Protein AF-0000000083000107 (afdb_homodimer)

Radius of gyration: 35.75 Å; Cα contacts (8 Å, |Δi|>4): 1645; chains: 2; bounding box: 88×103×72 Å

Organism: Strigops habroptila (NCBI:txid2489341)

InterPro domains:
  IPR008909 DALR anticodon binding [PF05746] (369-508)
  IPR008909 DALR anticodon binding [SM00836] (369-509)
  IPR009080 Aminoacyl-tRNA synthetase, class Ia, anticodon-binding [SSF47323] (365-508)
  IPR037380 DALR anticodon-binding domain-containing protein 3 [PTHR16043] (343-509)
  IPR060165 DALR, N-terminal domain [PF26758] (6-100)

Solvent-accessible surface area (backbone atoms only — not comparable to full-atom values): 55710 Å² total; per-residue (Å²): 128,86,59,60,50,32,58,70,47,28,50,53,51,48,29,56,34,64,70,39,89,79,51,55,73,42,74,58,79,48,72,75,49,52,76,77,25,46,34,34,32,39,32,75,47,31,43,74,74,26,77,94,32,53,78,53,68,68,35,50,51,39,46,39,60,44,74,58,83,16,33,62,48,37,65,39,65,46,84,49,92,68,18,43,34,30,31,57,34,57,44,57,50,47,44,54,38,61,63,52,61,71,77,65,70,71,77,60,87,60,46,51,46,39,35,39,43,31,34,70,55,69,79,53,75,82,41,55,63,38,48,50,29,48,53,46,47,51,32,48,46,41,33,31,42,69,72,52,28,43,69,45,70,35,66,54,38,68,80,78,79,59,54,57,54,33,54,74,61,58,50,90,66,56,67,37,66,97,69,72,77,50,58,65,48,32,51,51,48,53,55,38,47,74,68,35,84,52,36,50,68,71,62,83,53,99,75,60,78,77,69,60,91,69,47,72,35,41,33,47,48,38,64,51,40,61,72,68,63,64,56,71,66,68,85,81,51,43,75,44,79,38,30,69,67,57,41,44,53,44,34,52,52,50,50,53,53,49,52,45,44,68,74,36,77,86,39,55,47,38,87,70,42,72,69,70,74,64,45,34,33,35,27,27,34,60,87,46,42,65,61,49,49,51,51,50,51,52,36,45,73,61,47,78,74,80,52,64,35,31,38,55,22,36,54,63,43,67,71,46,62,83,57,89,58,46,38,60,48,38,57,14,56,47,60,53,68,46,54,62,35,44,40,57,47,58,55,69,43,71,41,32,69,60,46,88,52,35,54,58,63,47,44,30,47,51,34,30,35,48,28,51,52,41,50,52,53,45,51,54,51,48,51,52,52,33,31,75,72,63,58,39,77,75,81,72,62,60,90,75,52,52,40,71,58,70,72,51,67,58,58,49,47,48,41,66,68,40,62,44,41,43,67,56,52,49,51,53,32,43,30,58,57,76,44,90,67,45,35,51,35,62,59,43,59,16,51,58,44,51,47,46,45,52,50,36,51,54,47,50,44,36,56,54,54,47,78,61,86,66,75,80,43,76,88,50,45,54,45,33,48,35,50,49,50,55,48,49,50,50,49,47,50,51,51,54,58,30,53,40,59,55,46,73,52,64,89,74,98,129,86,59,59,51,33,58,69,50,29,52,52,51,48,29,56,35,64,70,41,90,79,51,54,73,43,75,55,79,49,72,75,50,52,75,77,24,45,33,35,31,40,31,74,49,31,44,74,76,25,76,94,32,53,78,53,70,67,35,51,50,38,46,39,61,45,74,60,84,17,34,60,48,38,63,39,64,47,84,48,92,70,19,42,34,30,30,59,35,57,44,57,50,49,45,55,38,61,62,53,61,69,77,65,70,70,78,61,86,60,47,51,47,40,36,37,42,31,33,69,56,71,78,51,76,83,42,53,62,39,48,49,28,46,52,45,47,51,32,49,44,39,34,29,42,70,72,53,29,43,69,46,71,36,66,54,38,71,83,73,80,59,52,60,55,31,54,74,60,58,50,90,66,58,66,37,65,96,69,68,77,49,59,63,48,33,52,51,48,52,57,38,47,74,69,34,82,52,37,48,66,71,63,80,54,99,78,61,78,78,67,60,90,67,46,72,36,41,34,46,48,39,65,50,39,60,73,69,62,64,56,70,66,71,86,81,52,45,75,44,79,40,31,67,66,57,41,45,54,44,35,52,53,50,51,53,53,50,54,44,44,68,74,33,78,84,38,54,42,39,86,72,44,66,76,67,75,63,47,35,34,36,28,27,34,60,87,46,43,64,61,49,50,52,51,50,50,53,37,45,71,61,47,78,74,79,52,63,36,30,38,55,23,35,57,63,43,68,72,46,60,84,54,90,57,46,38,61,48,39,57,15,54,47,60,52,67,47,56,64,33,42,39,59,48,59,56,69,44,72,42,34,68,60,46,86,53,34,54,59,62,48,45,30,46,51,35,31,36,48,28,52,53,41,51,52,52,44,52,52,51,48,49,50,52,33,31,73,72,62,58,40,77,75,80,72,60,58,88,76,53,52,40,71,58,70,71,51,66,56,57,49,46,49,42,68,66,41,61,44,42,42,66,56,52,50,51,54,31,43,34,59,57,78,45,90,66,46,36,51,35,64,60,43,59,17,50,57,45,51,48,46,46,52,50,35,50,55,46,52,46,37,57,52,55,47,77,62,85,66,75,79,44,78,87,49,45,54,46,32,48,35,50,48,50,55,48,50,51,51,51,48,50,52,52,55,58,29,52,38,59,54,46,74,51,64,89,73,98

pLDDT: mean 81.52, std 16.28, range [36.19, 97.94]

Foldseek 3Di:
DQAAAFPVVQQVLLCVLLVDNQFDKDADQDLVCLVPAGIFGFQVSLVVVDPSSDRDPSSQVSNQCGDDRNHFHWPHWDQDNRHIGTHTPLLVNLLRCLQPQPPPLPPPVFQAAEAEEEQCCQVDDFAQQSVLLQLQSQLLCLLSVVNRHHYHYDDAHADDDCVVLCVLQVRDGHHDPNPPPLVVVLVLLLVLLVVFPQWDAPPPDPDDPPDPPQFGTKGFLQVVCVVVVAFAADNPRTIDGDGSVLSSRLSRVVVSLVVSCVSGPPGQQDVLGNDPQREHEYRYEPVCRNVVSNSVSSNCRRDPGHQYAYAYAYGEAAPDCPDSCGSNLSVVQAAASCLSLLDWRHDYHYAHRVPNPGVVVRRVLVVLLLVLLVVLVVVVVVVVVCCVVVQAPDQDNSVPARLVLVDDSLLSSLCSVASRCLVVLSSQQNHWDDDPTGRYTTGPSSSLSVSSSVSSVSVVVVPVVDDLDDGSDPVCRRNNSSVNSSSVSVSVSSQSSVVSSVHHRPVVD/DQAAAFPVVQQVLLCVLLVDNQFDKDADQDLVCLVPAGIFGFQVSLVVVDPSSDRDPSSQVSNQCGDDRNHFHWPHWDQDNRHIGTHTPLLVNLLRCLQPQPPPLPPPVFQAAEAEEEQCCQVDDFAQQSVLLQLQSQLLCLLSVVNRHHYHYDDAHEPDDCVVLCVLQVRDGHHDPNPPPLVVVLVLLLVLLVVFPQWDAPPPDPPRPDPDPQFGTKGFLQVVCVVVVAFAADNPRGIDGDGSVLSSRLSRVVVSLVVSCVSGVPGQQDVLGHPRQHEHEYRYEPVCRNVVSNSVSSNCRRDPGHQYAYAYAYGEAAPDCPDSCGSNNSVVQAAASCLSLQDWRHDYHYAHRVPNPGVVVRRVLVVLLLVLLVVLVVVVVVVVVCCVVVQAPDQDNSVPARLVLVDDSLLSSLCSVASRCLVVLSSQQNHWDDDPTHRYTTGPSSSLSVSSSVSSVSVVVVPVVDDLDDGSDPVCRRNSSSVNSSSVSVSVSSQSSVVSSVHHRPVVD

Secondary structure (DSSP, 8-state):
------HHHHHHHHHHHHT-TT---EE--SHHHHTT-SEEEEHHHHHHHSGGGPPPHHHHHHHHT---TTPPPEEEEEEETTEEEEEE-HHHHHHHHHHS-S-------S---EEEEE-GGGGS---GGGHHHHHHHHHHHHHHHHTT-EEEEESPBPSTHHHHHHHHTT----B--TT---HHHHHHHHHHHHH-TTEE-----TTS----TTEEEEEEHHHHHHHHT--SS-TT--EEEEEHHHHHHHHHHHHHHHHHHHT-TT----TT--S-S--EEEEEETTTHHHHHHHHHHHHHHS----EEEEEEPPEEES--SS---HHHHHHHS--HHHHHSS-SSS-EEE-SSSS-S-HHHHHHHHHHHHHHHHHHHHHHHHHHHHHTTSSPPPPPGGG--GGG---HHHHHHIIIIITTHHHHHHHHT--PPPSSSSB----THHHHHHHHHHHHHHHHHHHH--SS----HHHHHHHHHHHHHHHHHHHHHHHHHHTTT---GGG-/------HHHHHHHHHHHHT-TT---EE--SHHHHTT-SEEEEHHHHHHHSGGGPPPHHHHHHHHT---TTPPPEEEEEEETTEEEEEE-HHHHHHHHHHS-S-------S---EEEEE-GGGGS---GGGHHHHHHHHHHHHHHHHTT-EEEEESPBPSSSHHHHHHHTT----B--TT---HHHHHHHHHHHHH-TTEE-----TTS----TTEEEEEEHHHHHHHHT--SS-TT--EEEEEHHHHHHHHHHHHHHHHHHHH-TT----TTS-S-S--EEEEEETTTHHHHHHHHHHHHHHS----EEEEEEPPEEES--SS---HHHHHHHS--HHHHHSS-SSS-EEE-SSSS-S-HHHHHHHHHHHHHHHHHHHHHHHHHHHHHTTSSPPPPPGGG--GGG---HHHHHHIIIIITTHHHHHHHHT--PPPSSSSB----THHHHHHHHHHHHHHHHHHHH--SS----HHHHHHHHHHHHHHHHHHHHHHHHHHTTT---GGG-

Sequence (1018 aa):
MADRPGVAATLRALREALGRPAALWVKESSARNLRHRDFLAPRAALRAAFPDGQVPADAVARVTSLCGAGVLAVRGAQQVPAGLEVRLQRPDAFRRLLLSPSPAPAPTPVPVPAVVLHCPALRGPAAPRHLRPLLLADHLAQLLRAQGVGVRLVPALAEDGRRDVLRQLRVDWPAGPAGTDLADAVSALKRALGRAPCAAGCGQGPGAAALPADVICKVRLKGFAEQQGLVGYDPNLDVLLVTEGKLRSVAELQQAALQCTVSNPAVRPAPCFPHVVLPIVHVVSCEEEFQQQQLDLLWRILDPGPHTKYLVCGPVKVTNPSSPIGADQYLHCGSSAAAWTGTHPCPQITLDLQDSSISTKGTKSGAFVMYNCARLATLFDTFQRAVERGTYPPLPPPSELNFSCLREEGEWLLLFNYLLPFPEVLQQAAQLPAPTKGIRITANTEAVCKFLIQLSMDFSSYYNRVHVLGEPFPHLFEQMFARLQLLAAVRDVFHSALATLHLPPLSQIMADRPGVAATLRALREALGRPAALWVKESSARNLRHRDFLAPRAALRAAFPDGQVPADAVARVTSLCGAGVLAVRGAQQVPAGLEVRLQRPDAFRRLLLSPSPAPAPTPVPVPAVVLHCPALRGPAAPRHLRPLLLADHLAQLLRAQGVGVRLVPALAEDGRRDVLRQLRVDWPAGPAGTDLADAVSALKRALGRAPCAAGCGQGPGAAALPADVICKVRLKGFAEQQGLVGYDPNLDVLLVTEGKLRSVAELQQAALQCTVSNPAVRPAPCFPHVVLPIVHVVSCEEEFQQQQLDLLWRILDPGPHTKYLVCGPVKVTNPSSPIGADQYLHCGSSAAAWTGTHPCPQITLDLQDSSISTKGTKSGAFVMYNCARLATLFDTFQRAVERGTYPPLPPPSELNFSCLREEGEWLLLFNYLLPFPEVLQQAAQLPAPTKGIRITANTEAVCKFLIQLSMDFSSYYNRVHVLGEPFPHLFEQMFARLQLLAAVRDVFHSALATLHLPPLSQI

Nearest PDB structures (foldseek):
  5b63-assembly1_C  TM=5.355E-01  e=4.863E-10  Escherichia coli K-12
  5b63-assembly1_A  TM=5.551E-01  e=2.932E-09  Escherichia coli K-12
  8qhp-assembly1_B  TM=6.053E-01  e=8.809E-06  Pyrococcus furiosus DSM 3638
  1qqt-assembly1_A  TM=5.828E-01  e=4.758E-06  Escherichia coli
  7yp8-assembly1_A  TM=3.824E-01  e=2.976E+00  Neisseria gonorrhoeae NCCP11945

Structure (mmCIF, N/CA/C/O backbone):
data_AF-0000000083000107-model_v1
#
loop_
_entity.id
_entity.type
_entity.pdbx_description
1 polymer 'DALR anticodon binding domain containing 3'
#
loop_
_atom_site.group_PDB
_atom_site.id
_atom_site.type_symbol
_atom_site.label_atom_id
_atom_site.label_alt_id
_atom_site.label_comp_id
_atom_site.label_asym_id
_atom_site.label_entity_id
_atom_site.label_seq_id
_atom_site.pdbx_PDB_ins_code
_atom_site.Cartn_x
_atom_site.Cartn_y
_atom_site.Cartn_z
_atom_site.occupancy
_atom_site.B_iso_or_equiv
_atom_site.auth_seq_id
_atom_site.auth_comp_id
_atom_site.auth_asym_id
_atom_site.auth_atom_id
_atom_site.pdbx_PDB_model_num
ATOM 1 N N . MET A 1 1 ? -23.266 -33.812 4.18 1 36.53 1 MET A N 1
ATOM 2 C CA . MET A 1 1 ? -22.203 -32.812 4.051 1 36.53 1 MET A CA 1
ATOM 3 C C . MET A 1 1 ? -22.656 -31.641 3.215 1 36.53 1 MET A C 1
ATOM 5 O O . MET A 1 1 ? -23.062 -31.797 2.062 1 36.53 1 MET A O 1
ATOM 9 N N . ALA A 1 2 ? -23.328 -30.703 3.682 1 52.84 2 ALA A N 1
ATOM 10 C CA . ALA A 1 2 ? -24.062 -29.672 2.955 1 52.84 2 ALA A CA 1
ATOM 11 C C . ALA A 1 2 ? -23.172 -29.016 1.909 1 52.84 2 ALA A C 1
ATOM 13 O O . ALA A 1 2 ? -22.016 -28.656 2.195 1 52.84 2 ALA A O 1
ATOM 14 N N . ASP A 1 3 ? -23.422 -29.078 0.592 1 74.31 3 ASP A N 1
ATOM 15 C CA . ASP A 1 3 ? -22.672 -28.719 -0.606 1 74.31 3 ASP A CA 1
ATOM 16 C C . ASP A 1 3 ? -22.406 -27.219 -0.657 1 74.31 3 ASP A C 1
ATOM 18 O O . ASP A 1 3 ? -23.312 -26.406 -0.464 1 74.31 3 ASP A O 1
ATOM 22 N N . ARG A 1 4 ? -21.156 -26.75 -0.533 1 86.94 4 ARG A N 1
ATOM 23 C CA . ARG A 1 4 ? -20.75 -25.359 -0.672 1 86.94 4 ARG A CA 1
ATOM 24 C C . ARG A 1 4 ? -21.391 -24.719 -1.903 1 86.94 4 ARG A C 1
ATOM 26 O O . ARG A 1 4 ? -21.344 -25.297 -2.996 1 86.94 4 ARG A O 1
ATOM 33 N N . PRO A 1 5 ? -22.125 -23.734 -1.646 1 92.06 5 PRO A N 1
ATOM 34 C CA . PRO A 1 5 ? -22.703 -23.078 -2.826 1 92.06 5 PRO A CA 1
ATOM 35 C C . PRO A 1 5 ? -21.625 -22.562 -3.793 1 92.06 5 PRO A C 1
ATOM 37 O O . PRO A 1 5 ? -20.5 -22.281 -3.377 1 92.06 5 PRO A O 1
ATOM 40 N N . GLY A 1 6 ? -22.016 -22.516 -5.102 1 91.06 6 GLY A N 1
ATOM 41 C CA . GLY A 1 6 ? -21.062 -22.109 -6.117 1 91.06 6 GLY A CA 1
ATOM 42 C C . GLY A 1 6 ? -21.688 -21.312 -7.242 1 91.06 6 GLY A C 1
ATOM 43 O O . GLY A 1 6 ? -22.891 -21.469 -7.523 1 91.06 6 GLY A O 1
ATOM 44 N N . VAL A 1 7 ? -20.922 -20.453 -7.836 1 91.94 7 VAL A N 1
ATOM 45 C CA . VAL A 1 7 ? -21.406 -19.625 -8.93 1 91.94 7 VAL A CA 1
ATOM 46 C C . VAL A 1 7 ? -21.656 -20.484 -10.164 1 91.94 7 VAL A C 1
ATOM 48 O O . VAL A 1 7 ? -22.688 -20.359 -10.828 1 91.94 7 VAL A O 1
ATOM 51 N N . ALA A 1 8 ? -20.703 -21.359 -10.477 1 88.56 8 ALA A N 1
ATOM 52 C CA . ALA A 1 8 ? -20.828 -22.203 -11.664 1 88.56 8 ALA A CA 1
ATOM 53 C C . ALA A 1 8 ? -22.062 -23.078 -11.602 1 88.56 8 ALA A C 1
ATOM 55 O O . ALA A 1 8 ? -22.797 -23.203 -12.586 1 88.56 8 ALA A O 1
ATOM 56 N N . ALA A 1 9 ? -22.297 -23.703 -10.453 1 90.25 9 ALA A N 1
ATOM 57 C CA . ALA A 1 9 ? -23.469 -24.547 -10.266 1 90.25 9 ALA A CA 1
ATOM 58 C C . ALA A 1 9 ? -24.75 -23.734 -10.43 1 90.25 9 ALA A C 1
ATOM 60 O O . ALA A 1 9 ? -25.719 -24.219 -11.031 1 90.25 9 ALA A O 1
ATOM 61 N N . THR A 1 10 ? -24.75 -22.531 -9.914 1 94.12 10 THR A N 1
ATOM 62 C CA . THR A 1 10 ? -25.922 -21.672 -10 1 94.12 10 THR A CA 1
ATOM 63 C C . THR A 1 10 ? -26.172 -21.234 -11.445 1 94.12 10 THR A C 1
ATOM 65 O O . THR A 1 10 ? -27.312 -21.25 -11.914 1 94.12 10 THR A O 1
ATOM 68 N N . LEU A 1 11 ? -25.156 -20.875 -12.133 1 92.5 11 LEU A N 1
ATOM 69 C CA . LEU A 1 11 ? -25.297 -20.469 -13.523 1 92.5 11 LEU A CA 1
ATOM 70 C C . LEU A 1 11 ? -25.797 -21.625 -14.391 1 92.5 11 LEU A C 1
ATOM 72 O O . LEU A 1 11 ? -26.641 -21.422 -15.273 1 92.5 11 LEU A O 1
ATOM 76 N N . ARG A 1 12 ? -25.281 -22.781 -14.188 1 90.19 12 ARG A N 1
ATOM 77 C CA . ARG A 1 12 ? -25.766 -23.953 -14.914 1 90.19 12 ARG A CA 1
ATOM 78 C C . ARG A 1 12 ? -27.25 -24.188 -14.664 1 90.19 12 ARG A C 1
ATOM 80 O O . ARG A 1 12 ? -28 -24.453 -15.594 1 90.19 12 ARG A O 1
ATOM 87 N N . ALA A 1 13 ? -27.609 -24.094 -13.391 1 92.81 13 ALA A N 1
ATOM 88 C CA . ALA A 1 13 ? -29.016 -24.266 -13.031 1 92.81 13 ALA A CA 1
ATOM 89 C C . ALA A 1 13 ? -29.891 -23.203 -13.695 1 92.81 13 ALA A C 1
ATOM 91 O O . ALA A 1 13 ? -31 -23.5 -14.148 1 92.81 13 ALA A O 1
ATOM 92 N N . LEU A 1 14 ? -29.391 -21.969 -13.727 1 93.44 14 LEU A N 1
ATOM 93 C CA . LEU A 1 14 ? -30.125 -20.875 -14.367 1 93.44 14 LEU A CA 1
ATOM 94 C C . LEU A 1 14 ? -30.312 -21.141 -15.852 1 93.44 14 LEU A C 1
ATOM 96 O O . LEU A 1 14 ? -31.391 -20.922 -16.406 1 93.44 14 LEU A O 1
ATOM 100 N N . ARG A 1 15 ? -29.297 -21.578 -16.484 1 91.12 15 ARG A N 1
ATOM 101 C CA . ARG A 1 15 ? -29.359 -21.906 -17.906 1 91.12 15 ARG A CA 1
ATOM 102 C C . ARG A 1 15 ? -30.359 -23.016 -18.172 1 91.12 15 ARG A C 1
ATOM 104 O O . ARG A 1 15 ? -31.156 -22.938 -19.109 1 91.12 15 ARG A O 1
ATOM 111 N N . GLU A 1 16 ? -30.297 -24 -17.359 1 89.94 16 GLU A N 1
ATOM 112 C CA . GLU A 1 16 ? -31.219 -25.125 -17.516 1 89.94 16 GLU A CA 1
ATOM 113 C C . GLU A 1 16 ? -32.656 -24.688 -17.297 1 89.94 16 GLU A C 1
ATOM 115 O O . GLU A 1 16 ? -33.562 -25.188 -17.969 1 89.94 16 GLU A O 1
ATOM 120 N N . ALA A 1 17 ? -32.844 -23.875 -16.344 1 92.25 17 ALA A N 1
ATOM 121 C CA . ALA A 1 17 ? -34.219 -23.406 -16.031 1 92.25 17 ALA A CA 1
ATOM 122 C C . ALA A 1 17 ? -34.812 -22.641 -17.203 1 92.25 17 ALA A C 1
ATOM 124 O O . ALA A 1 17 ? -36.031 -22.672 -17.406 1 92.25 17 ALA A O 1
ATOM 125 N N . LEU A 1 18 ? -34.031 -21.938 -17.922 1 89.25 18 LEU A N 1
ATOM 126 C CA . LEU A 1 18 ? -34.531 -21.188 -19.062 1 89.25 18 LEU A CA 1
ATOM 127 C C . LEU A 1 18 ? -34.75 -22.109 -20.266 1 89.25 18 LEU A C 1
ATOM 129 O O . LEU A 1 18 ? -35.406 -21.734 -21.234 1 89.25 18 LEU A O 1
ATOM 133 N N . GLY A 1 19 ? -34.344 -23.438 -20.188 1 78.12 19 GLY A N 1
ATOM 134 C CA . GLY A 1 19 ? -34.625 -24.453 -21.172 1 78.12 19 GLY A CA 1
ATOM 135 C C . GLY A 1 19 ? -33.812 -24.297 -22.453 1 78.12 19 GLY A C 1
ATOM 136 O O . GLY A 1 19 ? -34.062 -24.984 -23.438 1 78.12 19 GLY A O 1
ATOM 137 N N . ARG A 1 20 ? -33.094 -23.281 -22.625 1 67.56 20 ARG A N 1
ATOM 138 C CA . ARG A 1 20 ? -32.375 -23.141 -23.891 1 67.56 20 ARG A CA 1
ATOM 139 C C . ARG A 1 20 ? -30.891 -23.062 -23.672 1 67.56 20 ARG A C 1
ATOM 141 O O . ARG A 1 20 ? -30.438 -22.547 -22.656 1 67.56 20 ARG A O 1
ATOM 148 N N . PRO A 1 21 ? -30.203 -23.828 -24.562 1 59.94 21 PRO A N 1
ATOM 149 C CA . PRO A 1 21 ? -28.75 -23.906 -24.391 1 59.94 21 PRO A CA 1
ATOM 150 C C . PRO A 1 21 ? -28.062 -22.547 -24.484 1 59.94 21 PRO A C 1
ATOM 152 O O . PRO A 1 21 ? -27.016 -22.344 -23.875 1 59.94 21 PRO A O 1
ATOM 155 N N . ALA A 1 22 ? -28.562 -21.594 -25.328 1 58.34 22 ALA A N 1
ATOM 156 C CA . ALA A 1 22 ? -27.766 -20.453 -25.734 1 58.34 22 ALA A CA 1
ATOM 157 C C . ALA A 1 22 ? -27.781 -19.359 -24.672 1 58.34 22 ALA A C 1
ATOM 159 O O . ALA A 1 22 ? -27.047 -18.375 -24.781 1 58.34 22 ALA A O 1
ATOM 160 N N . ALA A 1 23 ? -28.562 -19.516 -23.656 1 61.94 23 ALA A N 1
ATOM 161 C CA . ALA A 1 23 ? -28.734 -18.312 -22.844 1 61.94 23 ALA A CA 1
ATOM 162 C C . ALA A 1 23 ? -27.516 -18.062 -21.969 1 61.94 23 ALA A C 1
ATOM 164 O O . ALA A 1 23 ? -27.031 -18.984 -21.297 1 61.94 23 ALA A O 1
ATOM 165 N N . LEU A 1 24 ? -27.016 -16.828 -22.297 1 81.19 24 LEU A N 1
ATOM 166 C CA . LEU A 1 24 ? -25.797 -16.484 -21.578 1 81.19 24 LEU A CA 1
ATOM 167 C C . LEU A 1 24 ? -26.125 -15.641 -20.344 1 81.19 24 LEU A C 1
ATOM 169 O O . LEU A 1 24 ? -26.953 -14.742 -20.406 1 81.19 24 LEU A O 1
ATOM 173 N N . TRP A 1 25 ? -26.016 -16.141 -19.156 1 92.19 25 TRP A N 1
ATOM 174 C CA . TRP A 1 25 ? -26.125 -15.398 -17.906 1 92.19 25 TRP A CA 1
ATOM 175 C C . TRP A 1 25 ? -24.828 -14.641 -17.609 1 92.19 25 TRP A C 1
ATOM 177 O O . TRP A 1 25 ? -23.734 -15.148 -17.875 1 92.19 25 TRP A O 1
ATOM 187 N N . VAL A 1 26 ? -25.062 -13.461 -17.156 1 93.12 26 VAL A N 1
ATOM 188 C CA . VAL A 1 26 ? -23.922 -12.656 -16.719 1 93.12 26 VAL A CA 1
ATOM 189 C C . VAL A 1 26 ? -23.984 -12.469 -15.203 1 93.12 26 VAL A C 1
ATOM 191 O O . VAL A 1 26 ? -25.016 -12.062 -14.656 1 93.12 26 VAL A O 1
ATOM 194 N N . LYS A 1 27 ? -22.953 -12.812 -14.508 1 95.31 27 LYS A N 1
ATOM 195 C CA . LYS A 1 27 ? -22.812 -12.508 -13.086 1 95.31 27 LYS A CA 1
ATOM 196 C C . LYS A 1 27 ? -22.406 -11.055 -12.875 1 95.31 27 LYS A C 1
ATOM 198 O O . LYS A 1 27 ? -21.422 -10.594 -13.438 1 95.31 27 LYS A O 1
ATOM 203 N N . GLU A 1 28 ? -23.109 -10.352 -12.055 1 94.25 28 GLU A N 1
ATOM 204 C CA . GLU A 1 28 ? -22.766 -8.969 -11.766 1 94.25 28 GLU A CA 1
ATOM 205 C C . GLU A 1 28 ? -21.531 -8.891 -10.867 1 94.25 28 GLU A C 1
ATOM 207 O O . GLU A 1 28 ? -21.328 -9.742 -9.992 1 94.25 28 GLU A O 1
ATOM 212 N N . SER A 1 29 ? -20.734 -7.863 -11.148 1 92.06 29 SER A N 1
ATOM 213 C CA . SER A 1 29 ? -19.516 -7.723 -10.344 1 92.06 29 SER A CA 1
ATOM 214 C C . SER A 1 29 ? -19.406 -6.316 -9.758 1 92.06 29 SER A C 1
ATOM 216 O O . SER A 1 29 ? -18.719 -6.109 -8.758 1 92.06 29 SER A O 1
ATOM 218 N N . SER A 1 30 ? -20.109 -5.41 -10.352 1 89.12 30 SER A N 1
ATOM 219 C CA . SER A 1 30 ? -20 -4.027 -9.898 1 89.12 30 SER A CA 1
ATOM 220 C C . SER A 1 30 ? -20.938 -3.756 -8.727 1 89.12 30 SER A C 1
ATOM 222 O O . SER A 1 30 ? -22.062 -4.254 -8.688 1 89.12 30 SER A O 1
ATOM 224 N N . ALA A 1 31 ? -20.453 -2.973 -7.828 1 85.31 31 ALA A N 1
ATOM 225 C CA . ALA A 1 31 ? -21.25 -2.605 -6.66 1 85.31 31 ALA A CA 1
ATOM 226 C C . ALA A 1 31 ? -22.562 -1.949 -7.078 1 85.31 31 ALA A C 1
ATOM 228 O O . ALA A 1 31 ? -23.609 -2.189 -6.465 1 85.31 31 ALA A O 1
ATOM 229 N N . ARG A 1 32 ? -22.547 -1.181 -8.102 1 84 32 ARG A N 1
ATOM 230 C CA . ARG A 1 32 ? -23.719 -0.475 -8.578 1 84 32 ARG A CA 1
ATOM 231 C C . ARG A 1 32 ? -24.797 -1.455 -9.031 1 84 32 ARG A C 1
ATOM 233 O O . ARG A 1 32 ? -25.969 -1.34 -8.633 1 84 32 ARG A O 1
ATOM 240 N N . ASN A 1 33 ? -24.391 -2.34 -9.781 1 89.81 33 ASN A N 1
ATOM 241 C CA . ASN A 1 33 ? -25.359 -3.305 -10.312 1 89.81 33 ASN A CA 1
ATOM 242 C C . ASN A 1 33 ? -25.844 -4.262 -9.227 1 89.81 33 ASN A C 1
ATOM 244 O O . ASN A 1 33 ? -27 -4.68 -9.242 1 89.81 33 ASN A O 1
ATOM 248 N N . LEU A 1 34 ? -25.016 -4.59 -8.281 1 93 34 LEU A N 1
ATOM 249 C CA . LEU A 1 34 ? -25.344 -5.543 -7.227 1 93 34 LEU A CA 1
ATOM 250 C C . LEU A 1 34 ? -26.406 -4.973 -6.301 1 93 34 LEU A C 1
ATOM 252 O O . LEU A 1 34 ? -27.047 -5.715 -5.547 1 93 34 LEU A O 1
ATOM 256 N N . ARG A 1 35 ? -26.594 -3.691 -6.355 1 90.25 35 ARG A N 1
ATOM 257 C CA . ARG A 1 35 ? -27.672 -3.096 -5.57 1 90.25 35 ARG A CA 1
ATOM 258 C C . ARG A 1 35 ? -29.047 -3.525 -6.098 1 90.25 35 ARG A C 1
ATOM 260 O O . ARG A 1 35 ? -30.016 -3.543 -5.352 1 90.25 35 ARG A O 1
ATOM 267 N N . HIS A 1 36 ? -29.062 -3.973 -7.422 1 91 36 HIS A N 1
ATOM 268 C CA . HIS A 1 36 ? -30.344 -4.211 -8.055 1 91 36 HIS A CA 1
ATOM 269 C C . HIS A 1 36 ? -30.469 -5.66 -8.516 1 91 36 HIS A C 1
ATOM 271 O O . HIS A 1 36 ? -31.578 -6.188 -8.617 1 91 36 HIS A O 1
ATOM 277 N N . ARG A 1 37 ? -29.391 -6.207 -8.867 1 95.44 37 ARG A N 1
ATOM 278 C CA . ARG A 1 37 ? -29.438 -7.562 -9.406 1 95.44 37 ARG A CA 1
ATOM 279 C C . ARG A 1 37 ? -28.125 -8.297 -9.141 1 95.44 37 ARG A C 1
ATOM 281 O O . ARG A 1 37 ? -27.078 -7.676 -8.992 1 95.44 37 ARG A O 1
ATOM 288 N N . ASP A 1 38 ? -28.219 -9.625 -9.117 1 97.62 38 ASP A N 1
ATOM 289 C CA . ASP A 1 38 ? -27.031 -10.469 -8.938 1 97.62 38 ASP A CA 1
ATOM 290 C C . ASP A 1 38 ? -26.641 -11.148 -10.242 1 97.62 38 ASP A C 1
ATOM 292 O O . ASP A 1 38 ? -25.453 -11.367 -10.508 1 97.62 38 ASP A O 1
ATOM 296 N N . PHE A 1 39 ? -27.656 -11.539 -11.008 1 96.88 39 PHE A N 1
ATOM 297 C CA . PHE A 1 39 ? -27.453 -12.086 -12.344 1 96.88 39 PHE A CA 1
ATOM 298 C C . PHE A 1 39 ? -28.359 -11.391 -13.359 1 96.88 39 PHE A C 1
ATOM 300 O O . PHE A 1 39 ? -29.406 -10.844 -13 1 96.88 39 PHE A O 1
ATOM 307 N N . LEU A 1 40 ? -27.906 -11.422 -14.625 1 96 40 LEU A N 1
ATOM 308 C CA . LEU A 1 40 ? -28.703 -10.82 -15.695 1 96 40 LEU A CA 1
ATOM 309 C C . LEU A 1 40 ? -28.609 -11.656 -16.969 1 96 40 LEU A C 1
ATOM 311 O O . LEU A 1 40 ? -27.516 -12.062 -17.375 1 96 40 LEU A O 1
ATOM 315 N N . ALA A 1 41 ? -29.688 -11.961 -17.484 1 94.25 41 ALA A N 1
ATOM 316 C CA . ALA A 1 41 ? -29.75 -12.414 -18.859 1 94.25 41 ALA A CA 1
ATOM 317 C C . ALA A 1 41 ? -30.094 -11.266 -19.812 1 94.25 41 ALA A C 1
ATOM 319 O O . ALA A 1 41 ? -31.25 -10.828 -19.875 1 94.25 41 ALA A O 1
ATOM 320 N N . PRO A 1 42 ? -29.141 -10.859 -20.484 1 93.31 42 PRO A N 1
ATOM 321 C CA . PRO A 1 42 ? -29.344 -9.656 -21.297 1 93.31 42 PRO A CA 1
ATOM 322 C C . PRO A 1 42 ? -30.422 -9.836 -22.359 1 93.31 42 PRO A C 1
ATOM 324 O O . PRO A 1 42 ? -30.594 -10.938 -22.875 1 93.31 42 PRO A O 1
ATOM 327 N N . ARG A 1 43 ? -31 -8.766 -22.734 1 92.12 43 ARG A N 1
ATOM 328 C CA . ARG A 1 43 ? -32.094 -8.758 -23.703 1 92.12 43 ARG A CA 1
ATOM 329 C C . ARG A 1 43 ? -31.641 -9.32 -25.047 1 92.12 43 ARG A C 1
ATOM 331 O O . ARG A 1 43 ? -32.406 -10.047 -25.703 1 92.12 43 ARG A O 1
ATOM 338 N N . ALA A 1 44 ? -30.5 -8.938 -25.438 1 89.69 44 ALA A N 1
ATOM 339 C CA . ALA A 1 44 ? -29.969 -9.398 -26.703 1 89.69 44 ALA A CA 1
ATOM 340 C C . ALA A 1 44 ? -29.906 -10.922 -26.75 1 89.69 44 ALA A C 1
ATOM 342 O O . ALA A 1 44 ? -30.25 -11.539 -27.766 1 89.69 44 ALA A O 1
ATOM 343 N N . ALA A 1 45 ? -29.469 -11.477 -25.656 1 89.5 45 ALA A N 1
ATOM 344 C CA . ALA A 1 45 ? -29.375 -12.938 -25.578 1 89.5 45 ALA A CA 1
ATOM 345 C C . ALA A 1 45 ? -30.766 -13.562 -25.531 1 89.5 45 ALA A C 1
ATOM 347 O O . ALA A 1 45 ? -31 -14.625 -26.125 1 89.5 45 ALA A O 1
ATOM 348 N N . LEU A 1 46 ? -31.703 -12.984 -24.875 1 90.06 46 LEU A N 1
ATOM 349 C CA . LEU A 1 46 ? -33.062 -13.5 -24.734 1 90.06 46 LEU A CA 1
ATOM 350 C C . LEU A 1 46 ? -33.812 -13.438 -26.062 1 90.06 46 LEU A C 1
ATOM 352 O O . LEU A 1 46 ? -34.656 -14.297 -26.359 1 90.06 46 LEU A O 1
ATOM 356 N N . ARG A 1 47 ? -33.469 -12.43 -26.859 1 89.12 47 ARG A N 1
ATOM 357 C CA . ARG A 1 47 ? -34.125 -12.289 -28.172 1 89.12 47 ARG A CA 1
ATOM 358 C C . ARG A 1 47 ? -33.75 -13.438 -29.094 1 89.12 47 ARG A C 1
ATOM 360 O O . ARG A 1 47 ? -34.5 -13.812 -29.984 1 89.12 47 ARG A O 1
ATOM 367 N N . ALA A 1 48 ? -32.562 -13.852 -28.812 1 85.94 48 ALA A N 1
ATOM 368 C CA . ALA A 1 48 ? -32.094 -14.992 -29.609 1 85.94 48 ALA A CA 1
ATOM 369 C C . ALA A 1 48 ? -32.781 -16.281 -29.172 1 85.94 48 ALA A C 1
ATOM 371 O O . ALA A 1 48 ? -32.906 -17.219 -29.953 1 85.94 48 ALA A O 1
ATOM 372 N N . ALA A 1 49 ? -33.25 -16.328 -27.969 1 85.38 49 ALA A N 1
ATOM 373 C CA . ALA A 1 49 ? -33.781 -17.562 -27.406 1 85.38 49 ALA A CA 1
ATOM 374 C C . ALA A 1 49 ? -35.312 -17.547 -27.375 1 85.38 49 ALA A C 1
ATOM 376 O O . ALA A 1 49 ? -35.938 -18.609 -27.453 1 85.38 49 ALA A O 1
ATOM 377 N N . PHE A 1 50 ? -35.938 -16.359 -27.203 1 88.38 50 PHE A N 1
ATOM 378 C CA . PHE A 1 50 ? -37.375 -16.234 -27.031 1 88.38 50 PHE A CA 1
ATOM 379 C C . PHE A 1 50 ? -37.938 -15.188 -28 1 88.38 50 PHE A C 1
ATOM 381 O O . PHE A 1 50 ? -37.281 -14.211 -28.328 1 88.38 50 PHE A O 1
ATOM 388 N N . PRO A 1 51 ? -39.156 -15.453 -28.422 1 86.94 51 PRO A N 1
ATOM 389 C CA . PRO A 1 51 ? -39.781 -14.43 -29.266 1 86.94 51 PRO A CA 1
ATOM 390 C C . PRO A 1 51 ? -39.844 -13.07 -28.594 1 86.94 51 PRO A C 1
ATOM 392 O O . PRO A 1 51 ? -40.281 -12.969 -27.438 1 86.94 51 PRO A O 1
ATOM 395 N N . ASP A 1 52 ? -39.344 -12 -29.219 1 86.44 52 ASP A N 1
ATOM 396 C CA . ASP A 1 52 ? -39.344 -10.609 -28.781 1 86.44 52 ASP A CA 1
ATOM 397 C C . ASP A 1 52 ? -38.531 -10.438 -27.516 1 86.44 52 ASP A C 1
ATOM 399 O O . ASP A 1 52 ? -38.625 -9.414 -26.828 1 86.44 52 ASP A O 1
ATOM 403 N N . GLY A 1 53 ? -37.875 -11.539 -27.109 1 87.25 53 GLY A N 1
ATOM 404 C CA . GLY A 1 53 ? -37.031 -11.484 -25.938 1 87.25 53 GLY A CA 1
ATOM 405 C C . GLY A 1 53 ? -37.781 -11.641 -24.625 1 87.25 53 GLY A C 1
ATOM 406 O O . GLY A 1 53 ? -37.219 -11.383 -23.547 1 87.25 53 GLY A O 1
ATOM 407 N N . GLN A 1 54 ? -39.031 -11.977 -24.781 1 90.62 54 GLN A N 1
ATOM 408 C CA . GLN A 1 54 ? -39.844 -12.133 -23.594 1 90.62 54 GLN A CA 1
ATOM 409 C C . GLN A 1 54 ? -39.812 -13.562 -23.062 1 90.62 54 GLN A C 1
ATOM 411 O O . GLN A 1 54 ? -40.188 -14.5 -23.766 1 90.62 54 GLN A O 1
ATOM 416 N N . VAL A 1 55 ? -39.375 -13.688 -21.781 1 92.25 55 VAL A N 1
ATOM 417 C CA . VAL A 1 55 ? -39.25 -15 -21.156 1 92.25 55 VAL A CA 1
ATOM 418 C C . VAL A 1 55 ? -40.625 -15.453 -20.672 1 92.25 55 VAL A C 1
ATOM 420 O O . VAL A 1 55 ? -41.312 -14.719 -19.953 1 92.25 55 VAL A O 1
ATOM 423 N N . PRO A 1 56 ? -41.031 -16.609 -21.062 1 91.69 56 PRO A N 1
ATOM 424 C CA . PRO A 1 56 ? -42.344 -17.125 -20.641 1 91.69 56 PRO A CA 1
ATOM 425 C C . PRO A 1 56 ? -42.469 -17.219 -19.125 1 91.69 56 PRO A C 1
ATOM 427 O O . PRO A 1 56 ? -41.469 -17.438 -18.438 1 91.69 56 PRO A O 1
ATOM 430 N N . ALA A 1 57 ? -43.688 -17.156 -18.578 1 92.94 57 ALA A N 1
ATOM 431 C CA . ALA A 1 57 ? -43.969 -17.172 -17.156 1 92.94 57 ALA A CA 1
ATOM 432 C C . ALA A 1 57 ? -43.531 -18.484 -16.5 1 92.94 57 ALA A C 1
ATOM 434 O O . ALA A 1 57 ? -43.094 -18.5 -15.352 1 92.94 57 ALA A O 1
ATOM 435 N N . ASP A 1 58 ? -43.688 -19.453 -17.234 1 91.88 58 ASP A N 1
ATOM 436 C CA . ASP A 1 58 ? -43.312 -20.75 -16.719 1 91.88 58 ASP A CA 1
ATOM 437 C C . ASP A 1 58 ? -41.781 -20.828 -16.484 1 91.88 58 ASP A C 1
ATOM 439 O O . ASP A 1 58 ? -41.344 -21.406 -15.5 1 91.88 58 ASP A O 1
ATOM 443 N N . ALA A 1 59 ? -41.031 -20.281 -17.453 1 91.5 59 ALA A N 1
ATOM 444 C CA . ALA A 1 59 ? -39.594 -20.25 -17.328 1 91.5 59 ALA A CA 1
ATOM 445 C C . ALA A 1 59 ? -39.156 -19.375 -16.156 1 91.5 59 ALA A C 1
ATOM 447 O O . ALA A 1 59 ? -38.219 -19.719 -15.422 1 91.5 59 ALA A O 1
ATOM 448 N N . VAL A 1 60 ? -39.781 -18.234 -16 1 94.06 60 VAL A N 1
ATOM 449 C CA . VAL A 1 60 ? -39.5 -17.344 -14.891 1 94.06 60 VAL A CA 1
ATOM 450 C C . VAL A 1 60 ? -39.781 -18.047 -13.57 1 94.06 60 VAL A C 1
ATOM 452 O O . VAL A 1 60 ? -39.031 -17.906 -12.609 1 94.06 60 VAL A O 1
ATOM 455 N N . ALA A 1 61 ? -40.844 -18.812 -13.555 1 94.44 61 ALA A N 1
ATOM 456 C CA . ALA A 1 61 ? -41.188 -19.562 -12.352 1 94.44 61 ALA A CA 1
ATOM 457 C C . ALA A 1 61 ? -40.156 -20.609 -12.031 1 94.44 61 ALA A C 1
ATOM 459 O O . ALA A 1 61 ? -39.812 -20.844 -10.859 1 94.44 61 ALA A O 1
ATOM 460 N N . ARG A 1 62 ? -39.625 -21.219 -13.031 1 94.19 62 ARG A N 1
ATOM 461 C CA . ARG A 1 62 ? -38.562 -22.203 -12.828 1 94.19 62 ARG A CA 1
ATOM 462 C C . ARG A 1 62 ? -37.312 -21.531 -12.273 1 94.19 62 ARG A C 1
ATOM 464 O O . ARG A 1 62 ? -36.625 -22.109 -11.414 1 94.19 62 ARG A O 1
ATOM 471 N N . VAL A 1 63 ? -37 -20.375 -12.805 1 94.12 63 VAL A N 1
ATOM 472 C CA . VAL A 1 63 ? -35.844 -19.609 -12.344 1 94.12 63 VAL A CA 1
ATOM 473 C C . VAL A 1 63 ? -36.031 -19.25 -10.875 1 94.12 63 VAL A C 1
ATOM 475 O O . VAL A 1 63 ? -35.062 -19.344 -10.086 1 94.12 63 VAL A O 1
ATOM 478 N N . THR A 1 64 ? -37.156 -18.828 -10.453 1 95.25 64 THR A N 1
ATOM 479 C CA . THR A 1 64 ? -37.406 -18.391 -9.094 1 95.25 64 THR A CA 1
ATOM 480 C C . THR A 1 64 ? -37.406 -19.578 -8.125 1 95.25 64 THR A C 1
ATOM 482 O O . THR A 1 64 ? -37.156 -19.406 -6.93 1 95.25 64 THR A O 1
ATOM 485 N N . SER A 1 65 ? -37.656 -20.766 -8.711 1 94.31 65 SER A N 1
ATOM 486 C CA . SER A 1 65 ? -37.719 -21.938 -7.855 1 94.31 65 SER A CA 1
ATOM 487 C C . SER A 1 65 ? -36.5 -22.828 -8.016 1 94.31 65 SER A C 1
ATOM 489 O O . SER A 1 65 ? -36.594 -24.047 -7.855 1 94.31 65 SER A O 1
ATOM 491 N N . LEU A 1 66 ? -35.469 -22.188 -8.367 1 92.38 66 LEU A N 1
ATOM 492 C CA . LEU A 1 66 ? -34.219 -22.938 -8.57 1 92.38 66 LEU A CA 1
ATOM 493 C C . LEU A 1 66 ? -33.844 -23.703 -7.309 1 92.38 66 LEU A C 1
ATOM 495 O O . LEU A 1 66 ? -34 -23.203 -6.195 1 92.38 66 LEU A O 1
ATOM 499 N N . CYS A 1 67 ? -33.406 -24.906 -7.441 1 85.12 67 CYS A N 1
ATOM 500 C CA . CYS A 1 67 ? -32.969 -25.734 -6.328 1 85.12 67 CYS A CA 1
ATOM 501 C C . CYS A 1 67 ? -31.875 -26.703 -6.77 1 85.12 67 CYS A C 1
ATOM 503 O O . CYS A 1 67 ? -31.641 -26.891 -7.965 1 85.12 67 CYS A O 1
ATOM 505 N N . GLY A 1 68 ? -31.125 -27.188 -5.938 1 86.44 68 GLY A N 1
ATOM 506 C CA . GLY A 1 68 ? -30.078 -28.141 -6.23 1 86.44 68 GLY A CA 1
ATOM 507 C C . GLY A 1 68 ? -28.859 -28 -5.332 1 86.44 68 GLY A C 1
ATOM 508 O O . GLY A 1 68 ? -28.766 -27.031 -4.562 1 86.44 68 GLY A O 1
ATOM 509 N N . ALA A 1 69 ? -28.062 -29 -5.457 1 86.81 69 ALA A N 1
ATOM 510 C CA . ALA A 1 69 ? -26.812 -29 -4.691 1 86.81 69 ALA A CA 1
ATOM 511 C C . ALA A 1 69 ? -25.891 -27.859 -5.156 1 86.81 69 ALA A C 1
ATOM 513 O O . ALA A 1 69 ? -25.609 -27.75 -6.352 1 86.81 69 ALA A O 1
ATOM 514 N N . GLY A 1 70 ? -25.562 -27.016 -4.25 1 90.44 70 GLY A N 1
ATOM 515 C CA . GLY A 1 70 ? -24.625 -25.938 -4.551 1 90.44 70 GLY A CA 1
ATOM 516 C C . GLY A 1 70 ? -25.281 -24.75 -5.23 1 90.44 70 GLY A C 1
ATOM 517 O O . GLY A 1 70 ? -24.594 -23.781 -5.582 1 90.44 70 GLY A O 1
ATOM 518 N N . VAL A 1 71 ? -26.594 -24.859 -5.473 1 95 71 VAL A N 1
ATOM 519 C CA . VAL A 1 71 ? -27.281 -23.781 -6.184 1 95 71 VAL A CA 1
ATOM 520 C C . VAL A 1 71 ? -27.781 -22.734 -5.191 1 95 71 VAL A C 1
ATOM 522 O O . VAL A 1 71 ? -28.375 -23.078 -4.168 1 95 71 VAL A O 1
ATOM 525 N N . LEU A 1 72 ? -27.469 -21.516 -5.484 1 96.12 72 LEU A N 1
ATOM 526 C CA . LEU A 1 72 ? -27.953 -20.422 -4.641 1 96.12 72 LEU A CA 1
ATOM 527 C C . LEU A 1 72 ? -29.438 -20.203 -4.836 1 96.12 72 LEU A C 1
ATOM 529 O O . LEU A 1 72 ? -29.953 -20.266 -5.957 1 96.12 72 LEU A O 1
ATOM 533 N N . ALA A 1 73 ? -30.094 -19.938 -3.729 1 96.25 73 ALA A N 1
ATOM 534 C CA . ALA A 1 73 ? -31.547 -19.719 -3.76 1 96.25 73 ALA A CA 1
ATOM 535 C C . ALA A 1 73 ? -31.875 -18.359 -4.352 1 96.25 73 ALA A C 1
ATOM 537 O O . ALA A 1 73 ? -31.203 -17.359 -4.074 1 96.25 73 ALA A O 1
ATOM 538 N N . VAL A 1 74 ? -32.906 -18.312 -5.145 1 97.06 74 VAL A N 1
ATOM 539 C CA . VAL A 1 74 ? -33.344 -17.094 -5.816 1 97.06 74 VAL A CA 1
ATOM 540 C C . VAL A 1 74 ? -34.438 -16.422 -5.016 1 97.06 74 VAL A C 1
ATOM 542 O O . VAL A 1 74 ? -35.406 -17.078 -4.586 1 97.06 74 VAL A O 1
ATOM 545 N N . ARG A 1 75 ? -34.312 -15.164 -4.77 1 96 75 ARG A N 1
ATOM 546 C CA . ARG A 1 75 ? -35.344 -14.383 -4.086 1 96 75 ARG A CA 1
ATOM 547 C C . ARG A 1 75 ? -36.438 -13.93 -5.062 1 96 75 ARG A C 1
ATOM 549 O O . ARG A 1 75 ? -37.625 -13.93 -4.723 1 96 75 ARG A O 1
ATOM 556 N N . GLY A 1 76 ? -35.906 -13.531 -6.297 1 95.81 76 GLY A N 1
ATOM 557 C CA . GLY A 1 76 ? -36.875 -13.07 -7.297 1 95.81 76 GLY A CA 1
ATOM 558 C C . GLY A 1 76 ? -36.25 -12.906 -8.672 1 95.81 76 GLY A C 1
ATOM 559 O O . GLY A 1 76 ? -35.031 -12.836 -8.812 1 95.81 76 GLY A O 1
ATOM 560 N N . ALA A 1 77 ? -37.125 -12.984 -9.672 1 96.12 77 ALA A N 1
ATOM 561 C CA . ALA A 1 77 ? -36.75 -12.758 -11.062 1 96.12 77 ALA A CA 1
ATOM 562 C C . ALA A 1 77 ? -37.719 -11.82 -11.75 1 96.12 77 ALA A C 1
ATOM 564 O O . ALA A 1 77 ? -38.938 -11.977 -11.609 1 96.12 77 ALA A O 1
ATOM 565 N N . GLN A 1 78 ? -37.156 -10.828 -12.375 1 94.81 78 GLN A N 1
ATOM 566 C CA . GLN A 1 78 ? -38.031 -9.828 -13 1 94.81 78 GLN A CA 1
ATOM 567 C C . GLN A 1 78 ? -37.531 -9.453 -14.391 1 94.81 78 GLN A C 1
ATOM 569 O O . GLN A 1 78 ? -36.312 -9.289 -14.594 1 94.81 78 GLN A O 1
ATOM 574 N N . GLN A 1 79 ? -38.5 -9.312 -15.289 1 93.12 79 GLN A N 1
ATOM 575 C CA . GLN A 1 79 ? -38.156 -8.844 -16.641 1 93.12 79 GLN A CA 1
ATOM 576 C C . GLN A 1 79 ? -38.062 -7.324 -16.672 1 93.12 79 GLN A C 1
ATOM 578 O O . GLN A 1 79 ? -39 -6.625 -16.297 1 93.12 79 GLN A O 1
ATOM 583 N N . VAL A 1 80 ? -36.875 -6.855 -17 1 93.69 80 VAL A N 1
ATOM 584 C CA . VAL A 1 80 ? -36.625 -5.422 -17.156 1 93.69 80 VAL A CA 1
ATOM 585 C C . VAL A 1 80 ? -36.125 -5.125 -18.562 1 93.69 80 VAL A C 1
ATOM 587 O O . VAL A 1 80 ? -35.875 -6.043 -19.344 1 93.69 80 VAL A O 1
ATOM 590 N N . PRO A 1 81 ? -36.062 -3.908 -18.969 1 92.25 81 PRO A N 1
ATOM 591 C CA . PRO A 1 81 ? -35.594 -3.578 -20.328 1 92.25 81 PRO A CA 1
ATOM 592 C C . PRO A 1 81 ? -34.219 -4.164 -20.641 1 92.25 81 PRO A C 1
ATOM 594 O O . PRO A 1 81 ? -33.969 -4.543 -21.781 1 92.25 81 PRO A O 1
ATOM 597 N N . ALA A 1 82 ? -33.406 -4.27 -19.625 1 93.06 82 ALA A N 1
ATOM 598 C CA . ALA A 1 82 ? -32.062 -4.789 -19.828 1 93.06 82 ALA A CA 1
ATOM 599 C C . ALA A 1 82 ? -32.062 -6.301 -20.031 1 93.06 82 ALA A C 1
ATOM 601 O O . ALA A 1 82 ? -31.109 -6.875 -20.547 1 93.06 82 ALA A O 1
ATOM 602 N N . GLY A 1 83 ? -33.188 -6.934 -19.641 1 94.44 83 GLY A N 1
ATOM 603 C CA . GLY A 1 83 ? -33.344 -8.375 -19.703 1 94.44 83 GLY A CA 1
ATOM 604 C C . GLY A 1 83 ? -34 -8.977 -18.484 1 94.44 83 GLY A C 1
ATOM 605 O O . GLY A 1 83 ? -34.906 -8.359 -17.906 1 94.44 83 GLY A O 1
ATOM 606 N N . LEU A 1 84 ? -33.656 -10.227 -18.25 1 94.94 84 LEU A N 1
ATOM 607 C CA . LEU A 1 84 ? -34.188 -10.875 -17.062 1 94.94 84 LEU A CA 1
ATOM 608 C C . LEU A 1 84 ? -33.219 -10.758 -15.891 1 94.94 84 LEU A C 1
ATOM 610 O O . LEU A 1 84 ? -32.125 -11.312 -15.945 1 94.94 84 LEU A O 1
ATOM 614 N N . GLU A 1 85 ? -33.562 -10.07 -14.875 1 96.75 85 GLU A N 1
ATOM 615 C CA . GLU A 1 85 ? -32.719 -9.875 -13.695 1 96.75 85 GLU A CA 1
ATOM 616 C C . GLU A 1 85 ? -33.062 -10.875 -12.594 1 96.75 85 GLU A C 1
ATOM 618 O O . GLU A 1 85 ? -34.25 -11.211 -12.398 1 96.75 85 GLU A O 1
ATOM 623 N N . VAL A 1 86 ? -32.094 -11.336 -11.953 1 97.12 86 VAL A N 1
ATOM 624 C CA . VAL A 1 86 ? -32.281 -12.297 -10.867 1 97.12 86 VAL A CA 1
ATOM 625 C C . VAL A 1 86 ? -31.625 -11.766 -9.586 1 97.12 86 VAL A C 1
ATOM 627 O O . VAL A 1 86 ? -30.5 -11.266 -9.617 1 97.12 86 VAL A O 1
ATOM 630 N N . ARG A 1 87 ? -32.312 -11.789 -8.492 1 97.12 87 ARG A N 1
ATOM 631 C CA . ARG A 1 87 ? -31.797 -11.469 -7.164 1 97.12 87 ARG A CA 1
ATOM 632 C C . ARG A 1 87 ? -31.781 -12.711 -6.277 1 97.12 87 ARG A C 1
ATOM 634 O O . ARG A 1 87 ? -32.75 -13.492 -6.273 1 97.12 87 ARG A O 1
ATOM 641 N N . LEU A 1 88 ? -30.781 -12.883 -5.555 1 97.5 88 LEU A N 1
ATOM 642 C CA . LEU A 1 88 ? -30.594 -14.07 -4.723 1 97.5 88 LEU A CA 1
ATOM 643 C C . LEU A 1 88 ? -31.094 -13.812 -3.303 1 97.5 88 LEU A C 1
ATOM 645 O O . LEU A 1 88 ? -31.312 -12.664 -2.912 1 97.5 88 LEU A O 1
ATOM 649 N N . GLN A 1 89 ? -31.406 -14.938 -2.605 1 96.12 89 GLN A N 1
ATOM 650 C CA . GLN A 1 89 ? -31.641 -14.875 -1.166 1 96.12 89 GLN A CA 1
ATOM 651 C C . GLN A 1 89 ? -30.328 -14.703 -0.404 1 96.12 89 GLN A C 1
ATOM 653 O O . GLN A 1 89 ? -29.734 -15.695 0.032 1 96.12 89 GLN A O 1
ATOM 658 N N . ARG A 1 90 ? -30 -13.438 -0.208 1 96.62 90 ARG A N 1
ATOM 659 C CA . ARG A 1 90 ? -28.656 -13.109 0.287 1 96.62 90 ARG A CA 1
ATOM 660 C C . ARG A 1 90 ? -28.438 -13.688 1.68 1 96.62 90 ARG A C 1
ATOM 662 O O . ARG A 1 90 ? -27.406 -14.312 1.939 1 96.62 90 ARG A O 1
ATOM 669 N N . PRO A 1 91 ? -29.406 -13.586 2.621 1 95.94 91 PRO A N 1
ATOM 670 C CA . PRO A 1 91 ? -29.156 -14.172 3.939 1 95.94 91 PRO A CA 1
ATOM 671 C C . PRO A 1 91 ? -28.891 -15.672 3.875 1 95.94 91 PRO A C 1
ATOM 673 O O . PRO A 1 91 ? -28.047 -16.188 4.613 1 95.94 91 PRO A O 1
ATOM 676 N N .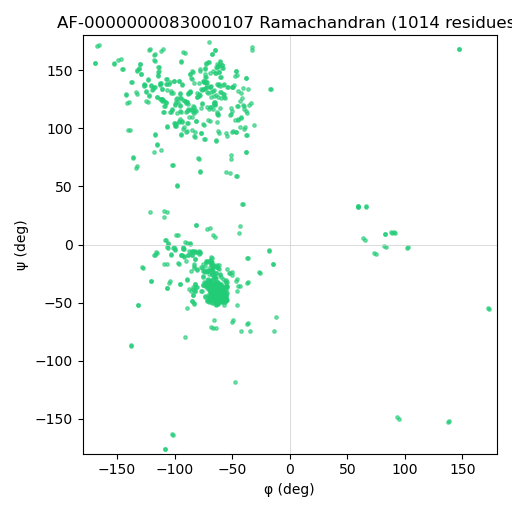 ASP A 1 92 ? -29.594 -16.359 2.994 1 94.69 92 ASP A N 1
ATOM 677 C CA . ASP A 1 92 ? -29.375 -17.781 2.832 1 94.69 92 ASP A CA 1
ATOM 678 C C . ASP A 1 92 ? -27.984 -18.078 2.27 1 94.69 92 ASP A C 1
ATOM 680 O O . ASP A 1 92 ? -27.328 -19.047 2.674 1 94.69 92 ASP A O 1
ATOM 684 N N . ALA A 1 93 ? -27.594 -17.312 1.309 1 95.56 93 ALA A N 1
ATOM 685 C CA . ALA A 1 93 ? -26.266 -17.469 0.73 1 95.56 93 ALA A CA 1
ATOM 686 C C . ALA A 1 93 ? -25.172 -17.297 1.791 1 95.56 93 ALA A C 1
ATOM 688 O O . ALA A 1 93 ? -24.234 -18.094 1.862 1 95.56 93 ALA A O 1
ATOM 689 N N . PHE A 1 94 ? -25.328 -16.234 2.617 1 97 94 PHE A N 1
ATOM 690 C CA . PHE A 1 94 ? -24.375 -16.016 3.713 1 97 94 PHE A CA 1
ATOM 691 C C . PHE A 1 94 ? -24.328 -17.234 4.637 1 97 94 PHE A C 1
ATOM 693 O O . PHE A 1 94 ? -23.25 -17.719 4.973 1 97 94 PHE A O 1
ATOM 700 N N . ARG A 1 95 ? -25.484 -17.656 5.008 1 94.94 95 ARG A N 1
ATOM 701 C CA . ARG A 1 95 ? -25.578 -18.75 5.961 1 94.94 95 ARG A CA 1
ATOM 702 C C . ARG A 1 95 ? -24.906 -20.016 5.418 1 94.94 95 ARG A C 1
ATOM 704 O O . ARG A 1 95 ? -24.062 -20.609 6.09 1 94.94 95 ARG A O 1
ATOM 711 N N . ARG A 1 96 ? -25.188 -20.406 4.227 1 93.31 96 ARG A N 1
ATOM 712 C CA . ARG A 1 96 ? -24.672 -21.641 3.639 1 93.31 96 ARG A CA 1
ATOM 713 C C . ARG A 1 96 ? -23.156 -21.578 3.465 1 93.31 96 ARG A C 1
ATOM 715 O O . ARG A 1 96 ? -22.453 -22.562 3.73 1 93.31 96 ARG A O 1
ATOM 722 N N . LEU A 1 97 ? -22.656 -20.422 3.039 1 94.81 97 LEU A N 1
ATOM 723 C CA . LEU A 1 97 ? -21.234 -20.312 2.758 1 94.81 97 LEU A CA 1
ATOM 724 C C . LEU A 1 97 ? -20.422 -20.203 4.047 1 94.81 97 LEU A C 1
ATOM 726 O O . LEU A 1 97 ? -19.344 -20.781 4.164 1 94.81 97 LEU A O 1
ATOM 730 N N . LEU A 1 98 ? -20.906 -19.453 5.02 1 95.19 98 LEU A N 1
ATOM 731 C CA . LEU A 1 98 ? -20.141 -19.125 6.211 1 95.19 98 LEU A CA 1
ATOM 732 C C . LEU A 1 98 ? -20.219 -20.234 7.246 1 95.19 98 LEU A C 1
ATOM 734 O O . LEU A 1 98 ? -19.438 -20.266 8.195 1 95.19 98 LEU A O 1
ATOM 738 N N . LEU A 1 99 ? -21.172 -21.094 7.145 1 89.62 99 LEU A N 1
ATOM 739 C CA . LEU A 1 99 ? -21.219 -22.281 7.992 1 89.62 99 LEU A CA 1
ATOM 740 C C . LEU A 1 99 ? -20.125 -23.266 7.625 1 89.62 99 LEU A C 1
ATOM 742 O O . LEU A 1 99 ? -19.609 -23.984 8.484 1 89.62 99 LEU A O 1
ATOM 746 N N . SER A 1 100 ? -19.719 -23.391 6.402 1 77.31 100 SER A N 1
ATOM 747 C CA . SER A 1 100 ? -18.641 -24.266 5.945 1 77.31 100 SER A CA 1
ATOM 748 C C . SER A 1 100 ? -17.734 -23.547 4.957 1 77.31 100 SER A C 1
ATOM 750 O O . SER A 1 100 ? -17.719 -23.875 3.766 1 77.31 100 SER A O 1
ATOM 752 N N . PRO A 1 101 ? -16.906 -22.656 5.52 1 62 101 PRO A N 1
ATOM 753 C CA . PRO A 1 101 ? -16.188 -21.797 4.582 1 62 101 PRO A CA 1
ATOM 754 C C . PRO A 1 101 ? -15.062 -22.531 3.855 1 62 101 PRO A C 1
ATOM 756 O O . PRO A 1 101 ? -14.578 -22.047 2.828 1 62 101 PRO A O 1
ATOM 759 N N . SER A 1 102 ? -14.422 -23.531 4.531 1 60.88 102 SER A N 1
ATOM 760 C CA . SER A 1 102 ? -13.219 -24.094 3.938 1 60.88 102 SER A CA 1
ATOM 761 C C . SER A 1 102 ? -13.539 -24.891 2.682 1 60.88 102 SER A C 1
ATOM 763 O O . SER A 1 102 ? -14.422 -25.75 2.697 1 60.88 102 SER A O 1
ATOM 765 N N . PRO A 1 103 ? -13.227 -24.359 1.524 1 54.78 103 PRO A N 1
ATOM 766 C CA . PRO A 1 103 ? -13.438 -25.125 0.301 1 54.78 103 PRO A CA 1
ATOM 767 C C . PRO A 1 103 ? -12.828 -26.531 0.375 1 54.78 103 PRO A C 1
ATOM 769 O O . PRO A 1 103 ? -11.633 -26.672 0.646 1 54.78 103 PRO A O 1
ATOM 772 N N . ALA A 1 104 ? -13.406 -27.422 1.107 1 46.19 104 ALA A N 1
ATOM 773 C CA . ALA A 1 104 ? -12.805 -28.75 1.122 1 46.19 104 ALA A CA 1
ATOM 774 C C . ALA A 1 104 ? -12.445 -29.203 -0.29 1 46.19 104 ALA A C 1
ATOM 776 O O . ALA A 1 104 ? -13.242 -29.062 -1.216 1 46.19 104 ALA A O 1
ATOM 777 N N . PRO A 1 105 ? -11.078 -29.219 -0.582 1 46.16 105 PRO A N 1
ATOM 778 C CA . PRO A 1 105 ? -10.906 -29.906 -1.86 1 46.16 105 PRO A CA 1
ATOM 779 C C . PRO A 1 105 ? -11.695 -31.219 -1.931 1 46.16 105 PRO A C 1
ATOM 781 O O . PRO A 1 105 ? -11.773 -31.953 -0.94 1 46.16 105 PRO A O 1
ATOM 784 N N . ALA A 1 106 ? -12.773 -31.312 -2.443 1 43.19 106 ALA A N 1
ATOM 785 C CA . ALA A 1 106 ? -13.391 -32.656 -2.535 1 43.19 106 ALA A CA 1
ATOM 786 C C . ALA A 1 106 ? -12.352 -33.719 -2.879 1 43.19 106 ALA A C 1
ATOM 788 O O . ALA A 1 106 ? -11.602 -33.562 -3.848 1 43.19 106 ALA A O 1
ATOM 789 N N . PRO A 1 107 ? -11.891 -34.438 -1.861 1 41.03 107 PRO A N 1
ATOM 790 C CA . PRO A 1 107 ? -11.039 -35.562 -2.254 1 41.03 107 PRO A CA 1
ATOM 791 C C . PRO A 1 107 ? -11.625 -36.375 -3.416 1 41.03 107 PRO A C 1
ATOM 793 O O . PRO A 1 107 ? -12.688 -36.969 -3.275 1 41.03 107 PRO A O 1
ATOM 796 N N . THR A 1 108 ? -11.867 -35.844 -4.484 1 40.88 108 THR A N 1
ATOM 797 C CA . THR A 1 108 ? -12.383 -36.844 -5.418 1 40.88 108 THR A CA 1
ATOM 798 C C . THR A 1 108 ? -11.461 -38.062 -5.461 1 40.88 108 THR A C 1
ATOM 800 O O . THR A 1 108 ? -10.242 -37.906 -5.539 1 40.88 108 THR A O 1
ATOM 803 N N . PRO A 1 109 ? -11.82 -39.156 -5.023 1 42.06 109 PRO A N 1
ATOM 804 C CA . PRO A 1 109 ? -11.102 -40.438 -5.098 1 42.06 109 PRO A CA 1
ATOM 805 C C . PRO A 1 109 ? -10.344 -40.594 -6.41 1 42.06 109 PRO A C 1
ATOM 807 O O . PRO A 1 109 ? -9.914 -41.719 -6.738 1 42.06 109 PRO A O 1
ATOM 810 N N . VAL A 1 110 ? -10.523 -39.781 -7.434 1 46.19 110 VAL A N 1
ATOM 811 C CA . VAL A 1 110 ? -9.977 -40.062 -8.758 1 46.19 110 VAL A CA 1
ATOM 812 C C . VAL A 1 110 ? -8.445 -40 -8.703 1 46.19 110 VAL A C 1
ATOM 814 O O . VAL A 1 110 ? -7.887 -39.219 -7.934 1 46.19 110 VAL A O 1
ATOM 817 N N . PRO A 1 111 ? -7.785 -40.969 -9.25 1 49.91 111 PRO A N 1
ATOM 818 C CA . PRO A 1 111 ? -6.324 -40.969 -9.336 1 49.91 111 PRO A CA 1
ATOM 819 C C . PRO A 1 111 ? -5.723 -39.625 -9.625 1 49.91 111 PRO A C 1
ATOM 821 O O . PRO A 1 111 ? -6.25 -38.875 -10.453 1 49.91 111 PRO A O 1
ATOM 824 N N . VAL A 1 112 ? -4.996 -39.031 -8.805 1 57.53 112 VAL A N 1
ATOM 825 C CA . VAL A 1 112 ? -4.453 -37.688 -8.789 1 57.53 112 VAL A CA 1
ATOM 826 C C . VAL A 1 112 ? -3.535 -37.469 -9.984 1 57.53 112 VAL A C 1
ATOM 828 O O . VAL A 1 112 ? -2.512 -38.156 -10.117 1 57.53 112 VAL A O 1
ATOM 831 N N . PRO A 1 113 ? -3.908 -36.844 -11.266 1 71.31 113 PRO A N 1
ATOM 832 C CA . PRO A 1 113 ? -3.012 -36.469 -12.367 1 71.31 113 PRO A CA 1
ATOM 833 C C . PRO A 1 113 ? -1.718 -35.812 -11.883 1 71.31 113 PRO A C 1
ATOM 835 O O . PRO A 1 113 ? -1.689 -35.219 -10.805 1 71.31 113 PRO A O 1
ATOM 838 N N . ALA A 1 114 ? -0.536 -36.375 -12.445 1 83.12 114 ALA A N 1
ATOM 839 C CA . ALA A 1 114 ? 0.759 -35.812 -12.086 1 83.12 114 ALA A CA 1
ATOM 840 C C . ALA A 1 114 ? 1.336 -35 -13.25 1 83.12 114 ALA A C 1
ATOM 842 O O . ALA A 1 114 ? 1.049 -35.281 -14.414 1 83.12 114 ALA A O 1
ATOM 843 N N . VAL A 1 115 ? 1.929 -34 -12.977 1 87.38 115 VAL A N 1
ATOM 844 C CA . VAL A 1 115 ? 2.572 -33.125 -13.961 1 87.38 115 VAL A CA 1
ATOM 845 C C . VAL A 1 115 ? 4.035 -32.906 -13.578 1 87.38 115 VAL A C 1
ATOM 847 O O . VAL A 1 115 ? 4.359 -32.781 -12.398 1 87.38 115 VAL A O 1
ATOM 850 N N . VAL A 1 116 ? 4.922 -32.938 -14.609 1 91.5 116 VAL A N 1
ATOM 851 C CA . VAL A 1 116 ? 6.316 -32.594 -14.398 1 91.5 116 VAL A CA 1
ATOM 852 C C . VAL A 1 116 ? 6.527 -31.109 -14.766 1 91.5 116 VAL A C 1
ATOM 854 O O . VAL A 1 116 ? 6.223 -30.703 -15.891 1 91.5 116 VAL A O 1
ATOM 857 N N . LEU A 1 117 ? 6.938 -30.375 -13.805 1 93.25 117 LEU A N 1
ATOM 858 C CA . LEU A 1 117 ? 7.316 -28.984 -14.062 1 93.25 117 LEU A CA 1
ATOM 859 C C . LEU A 1 117 ? 8.836 -28.844 -14.117 1 93.25 117 LEU A C 1
ATOM 861 O O . LEU A 1 117 ? 9.523 -29.062 -13.117 1 93.25 117 LEU A O 1
ATOM 865 N N . HIS A 1 118 ? 9.258 -28.484 -15.273 1 94.88 118 HIS A N 1
ATOM 866 C CA . HIS A 1 118 ? 10.688 -28.391 -15.539 1 94.88 118 HIS A CA 1
ATOM 867 C C . HIS A 1 118 ? 11.141 -26.953 -15.695 1 94.88 118 HIS A C 1
ATOM 869 O O . HIS A 1 118 ? 10.578 -26.203 -16.516 1 94.88 118 HIS A O 1
ATOM 875 N N . CYS A 1 119 ? 12.086 -26.547 -14.898 1 93.88 119 CYS A N 1
ATOM 876 C CA . CYS A 1 119 ? 12.68 -25.219 -14.992 1 93.88 119 CYS A CA 1
ATOM 877 C C . CYS A 1 119 ? 14.164 -25.297 -15.336 1 93.88 119 CYS A C 1
ATOM 879 O O . CYS A 1 119 ? 15.008 -25.359 -14.438 1 93.88 119 CYS A O 1
ATOM 881 N N . PRO A 1 120 ? 14.469 -25.203 -16.625 1 92.5 120 PRO A N 1
ATOM 882 C CA . PRO A 1 120 ? 15.852 -25.375 -17.062 1 92.5 120 PRO A CA 1
ATOM 883 C C . PRO A 1 120 ? 16.797 -24.312 -16.5 1 92.5 120 PRO A C 1
ATOM 885 O O . PRO A 1 120 ? 18.016 -24.531 -16.453 1 92.5 120 PRO A O 1
ATOM 888 N N . ALA A 1 121 ? 16.312 -23.203 -16.047 1 86.38 121 ALA A N 1
ATOM 889 C CA . ALA A 1 121 ? 17.125 -22.109 -15.523 1 86.38 121 ALA A CA 1
ATOM 890 C C . ALA A 1 121 ? 17.906 -22.562 -14.289 1 86.38 121 ALA A C 1
ATOM 892 O O . ALA A 1 121 ? 18.922 -21.953 -13.945 1 86.38 121 ALA A O 1
ATOM 893 N N . LEU A 1 122 ? 17.516 -23.562 -13.664 1 87.94 122 LEU A N 1
ATOM 894 C CA . LEU A 1 122 ? 18.125 -24.016 -12.422 1 87.94 122 LEU A CA 1
ATOM 895 C C . LEU A 1 122 ? 19.375 -24.859 -12.703 1 87.94 122 LEU A C 1
ATOM 897 O O . LEU A 1 122 ? 20.141 -25.172 -11.789 1 87.94 122 LEU A O 1
ATOM 901 N N . ARG A 1 123 ? 19.594 -25.266 -13.93 1 83.19 123 ARG A N 1
ATOM 902 C CA . ARG A 1 123 ? 20.766 -26.078 -14.289 1 83.19 123 ARG A CA 1
ATOM 903 C C . ARG A 1 123 ? 22 -25.188 -14.461 1 83.19 123 ARG A C 1
ATOM 905 O O . ARG A 1 123 ? 23.125 -25.672 -14.344 1 83.19 123 ARG A O 1
ATOM 912 N N . GLY A 1 124 ? 21.844 -23.922 -14.695 1 75 124 GLY A N 1
ATOM 913 C CA . GLY A 1 124 ? 22.953 -23 -14.898 1 75 124 GLY A CA 1
ATOM 914 C C . GLY A 1 124 ? 23.141 -22.047 -13.734 1 75 124 GLY A C 1
ATOM 915 O O . GLY A 1 124 ? 22.578 -22.234 -12.664 1 75 124 GLY A O 1
ATOM 916 N N . PRO A 1 125 ? 24.062 -21.188 -13.977 1 72.94 125 PRO A N 1
ATOM 917 C CA . PRO A 1 125 ? 24.312 -20.203 -12.93 1 72.94 125 PRO A CA 1
ATOM 918 C C . PRO A 1 125 ? 23.125 -19.281 -12.688 1 72.94 125 PRO A C 1
ATOM 920 O O . PRO A 1 125 ? 22.344 -19.016 -13.609 1 72.94 125 PRO A O 1
ATOM 923 N N . ALA A 1 126 ? 23.062 -18.938 -11.484 1 71.69 126 ALA A N 1
ATOM 924 C CA . ALA A 1 126 ? 21.953 -18.078 -11.102 1 71.69 126 ALA A CA 1
ATOM 925 C C . ALA A 1 126 ? 22.047 -16.719 -11.773 1 71.69 126 ALA A C 1
ATOM 927 O O . ALA A 1 126 ? 23.125 -16.109 -11.812 1 71.69 126 ALA A O 1
ATOM 928 N N . ALA A 1 127 ? 21.016 -16.297 -12.547 1 73.75 127 ALA A N 1
ATOM 929 C CA . ALA A 1 127 ? 20.875 -14.977 -13.172 1 73.75 127 ALA A CA 1
ATOM 930 C C . ALA A 1 127 ? 19.5 -14.375 -12.898 1 73.75 127 ALA A C 1
ATOM 932 O O . ALA A 1 127 ? 18.531 -15.109 -12.711 1 73.75 127 ALA A O 1
ATOM 933 N N . PRO A 1 128 ? 19.406 -13.086 -12.867 1 69.75 128 PRO A N 1
ATOM 934 C CA . PRO A 1 128 ? 18.125 -12.43 -12.625 1 69.75 128 PRO A CA 1
ATOM 935 C C . PRO A 1 128 ? 17.047 -12.859 -13.617 1 69.75 128 PRO A C 1
ATOM 937 O O . PRO A 1 128 ? 15.867 -12.914 -13.266 1 69.75 128 PRO A O 1
ATOM 940 N N . ARG A 1 129 ? 17.453 -13.18 -14.82 1 73.25 129 ARG A N 1
ATOM 941 C CA . ARG A 1 129 ? 16.484 -13.57 -15.844 1 73.25 129 ARG A CA 1
ATOM 942 C C . ARG A 1 129 ? 15.844 -14.906 -15.516 1 73.25 129 ARG A C 1
ATOM 944 O O . ARG A 1 129 ? 14.797 -15.25 -16.078 1 73.25 129 ARG A O 1
ATOM 951 N N . HIS A 1 130 ? 16.469 -15.586 -14.578 1 79.94 130 HIS A N 1
ATOM 952 C CA . HIS A 1 130 ? 15.984 -16.922 -14.242 1 79.94 130 HIS A CA 1
ATOM 953 C C . HIS A 1 130 ? 14.977 -16.859 -13.102 1 79.94 130 HIS A C 1
ATOM 955 O O . HIS A 1 130 ? 14.305 -17.859 -12.82 1 79.94 130 HIS A O 1
ATOM 961 N N . LEU A 1 131 ? 14.883 -15.773 -12.523 1 79.12 131 LEU A N 1
ATOM 962 C CA . LEU A 1 131 ? 14.039 -15.688 -11.344 1 79.12 131 LEU A CA 1
ATOM 963 C C . LEU A 1 131 ? 12.562 -15.766 -11.719 1 79.12 131 LEU A C 1
ATOM 965 O O . LEU A 1 131 ? 11.773 -16.406 -11.023 1 79.12 131 LEU A O 1
ATOM 969 N N . ARG A 1 132 ? 12.273 -15.164 -12.867 1 80.19 132 ARG A N 1
ATOM 970 C CA . ARG A 1 132 ? 10.867 -15.125 -13.25 1 80.19 132 ARG A CA 1
ATOM 971 C C . ARG A 1 132 ? 10.344 -16.531 -13.57 1 80.19 132 ARG A C 1
ATOM 973 O O . ARG A 1 132 ? 9.328 -16.953 -13.023 1 80.19 132 ARG A O 1
ATOM 980 N N . PRO A 1 133 ? 11.047 -17.281 -14.406 1 87.5 133 PRO A N 1
ATOM 981 C CA . PRO A 1 133 ? 10.562 -18.641 -14.656 1 87.5 133 PRO A CA 1
ATOM 982 C C . PRO A 1 133 ? 10.539 -19.5 -13.391 1 87.5 133 PRO A C 1
ATOM 984 O O . PRO A 1 133 ? 9.656 -20.328 -13.227 1 87.5 133 PRO A O 1
ATOM 987 N N . LEU A 1 134 ? 11.445 -19.297 -12.562 1 87.12 134 LEU A N 1
ATOM 988 C CA . LEU A 1 134 ? 11.508 -20.062 -11.32 1 87.12 134 LEU A CA 1
ATOM 989 C C . LEU A 1 134 ? 10.289 -19.766 -10.445 1 87.12 134 LEU A C 1
ATOM 991 O O . LEU A 1 134 ? 9.641 -20.703 -9.953 1 87.12 134 LEU A O 1
ATOM 995 N N . LEU A 1 135 ? 10.055 -18.562 -10.234 1 83.69 135 LEU A N 1
ATOM 996 C CA . LEU A 1 135 ? 8.93 -18.172 -9.391 1 83.69 135 LEU A CA 1
ATOM 997 C C . LEU A 1 135 ? 7.609 -18.625 -10.016 1 83.69 135 LEU A C 1
ATOM 999 O O . LEU A 1 135 ? 6.684 -19 -9.297 1 83.69 135 LEU A O 1
ATOM 1003 N N . LEU A 1 136 ? 7.562 -18.516 -11.328 1 86.25 136 LEU A N 1
ATOM 1004 C CA . LEU A 1 136 ? 6.363 -18.953 -12.023 1 86.25 136 LEU A CA 1
ATOM 1005 C C . LEU A 1 136 ? 6.168 -20.469 -11.859 1 86.25 136 LEU A C 1
ATOM 1007 O O . LEU A 1 136 ? 5.055 -20.922 -11.602 1 86.25 136 LEU A O 1
ATOM 1011 N N . ALA A 1 137 ? 7.227 -21.188 -12.016 1 90.56 137 ALA A N 1
ATOM 1012 C CA . ALA A 1 137 ? 7.148 -22.641 -11.852 1 90.56 137 ALA A CA 1
ATOM 1013 C C . ALA A 1 137 ? 6.727 -23 -10.438 1 90.56 137 ALA A C 1
ATOM 1015 O O . ALA A 1 137 ? 5.906 -23.906 -10.242 1 90.56 137 ALA A O 1
ATOM 1016 N N . ASP A 1 138 ? 7.277 -22.312 -9.531 1 89.12 138 ASP A N 1
ATOM 1017 C CA . ASP A 1 138 ? 6.953 -22.562 -8.133 1 89.12 138 ASP A CA 1
ATOM 1018 C C . ASP A 1 138 ? 5.484 -22.266 -7.848 1 89.12 138 ASP A C 1
ATOM 1020 O O . ASP A 1 138 ? 4.797 -23.047 -7.195 1 89.12 138 ASP A O 1
ATOM 1024 N N . HIS A 1 139 ? 5.066 -21.172 -8.273 1 88.12 139 HIS A N 1
ATOM 1025 C CA . HIS A 1 139 ? 3.672 -20.781 -8.094 1 88.12 139 HIS A CA 1
ATOM 1026 C C . HIS A 1 139 ? 2.727 -21.781 -8.75 1 88.12 139 HIS A C 1
ATOM 1028 O O . HIS A 1 139 ? 1.729 -22.188 -8.148 1 88.12 139 HIS A O 1
ATOM 1034 N N . LEU A 1 140 ? 3.041 -22.141 -9.977 1 89.44 140 LEU A N 1
ATOM 1035 C CA . LEU A 1 140 ? 2.217 -23.109 -10.688 1 89.44 140 LEU A CA 1
ATOM 1036 C C . LEU A 1 140 ? 2.182 -24.453 -9.953 1 89.44 140 LEU A C 1
ATOM 1038 O O . LEU A 1 140 ? 1.132 -25.094 -9.875 1 89.44 140 LEU A O 1
ATOM 1042 N N . ALA A 1 141 ? 3.295 -24.828 -9.43 1 91.69 141 ALA A N 1
ATOM 1043 C CA . ALA A 1 141 ? 3.354 -26.062 -8.664 1 91.69 141 ALA A CA 1
ATOM 1044 C C . ALA A 1 141 ? 2.396 -26.016 -7.473 1 91.69 141 ALA A C 1
ATOM 1046 O O . ALA A 1 141 ? 1.661 -26.969 -7.223 1 91.69 141 ALA A O 1
ATOM 1047 N N . GLN A 1 142 ? 2.406 -24.906 -6.805 1 90 142 GLN A N 1
ATOM 1048 C CA . GLN A 1 142 ? 1.535 -24.75 -5.645 1 90 142 GLN A CA 1
ATOM 1049 C C . GLN A 1 142 ? 0.065 -24.781 -6.051 1 90 142 GLN A C 1
ATOM 1051 O O . GLN A 1 142 ? -0.767 -25.375 -5.363 1 90 142 GLN A O 1
ATOM 1056 N N . LEU A 1 143 ? -0.217 -24.109 -7.129 1 89 143 LEU A N 1
ATOM 1057 C CA . LEU A 1 143 ? -1.589 -24.078 -7.625 1 89 143 LEU A CA 1
ATOM 1058 C C . LEU A 1 143 ? -2.068 -25.469 -8.008 1 89 143 LEU A C 1
ATOM 1060 O O . LEU A 1 143 ? -3.186 -25.875 -7.664 1 89 143 LEU A O 1
ATOM 1064 N N . LEU A 1 144 ? -1.224 -26.219 -8.695 1 88.81 144 LEU A N 1
ATOM 1065 C CA . LEU A 1 144 ? -1.563 -27.578 -9.117 1 88.81 144 LEU A CA 1
ATOM 1066 C C . LEU A 1 144 ? -1.742 -28.5 -7.914 1 88.81 144 LEU A C 1
ATOM 1068 O O . LEU A 1 144 ? -2.711 -29.25 -7.848 1 88.81 144 LEU A O 1
ATOM 1072 N N . ARG A 1 145 ? -0.912 -28.359 -6.945 1 88.25 145 ARG A N 1
ATOM 1073 C CA . ARG A 1 145 ? -1.009 -29.172 -5.734 1 88.25 145 ARG A CA 1
ATOM 1074 C C . ARG A 1 145 ? -2.291 -28.859 -4.969 1 88.25 145 ARG A C 1
ATOM 1076 O O . ARG A 1 145 ? -2.928 -29.766 -4.422 1 88.25 145 ARG A O 1
ATOM 1083 N N . ALA A 1 146 ? -2.566 -27.625 -4.941 1 84.31 146 ALA A N 1
ATOM 1084 C CA . ALA A 1 146 ? -3.787 -27.219 -4.258 1 84.31 146 ALA A CA 1
ATOM 1085 C C . ALA A 1 146 ? -5.02 -27.844 -4.91 1 84.31 146 ALA A C 1
ATOM 1087 O O . ALA A 1 146 ? -6.051 -28.016 -4.258 1 84.31 146 ALA A O 1
ATOM 1088 N N . GLN A 1 147 ? -4.902 -28.141 -6.164 1 83.19 147 GLN A N 1
ATOM 1089 C CA . GLN A 1 147 ? -6.012 -28.766 -6.879 1 83.19 147 GLN A CA 1
ATOM 1090 C C . GLN A 1 147 ? -5.938 -30.297 -6.785 1 83.19 147 GLN A C 1
ATOM 1092 O O . GLN A 1 147 ? -6.691 -31 -7.465 1 83.19 147 GLN A O 1
ATOM 1097 N N . GLY A 1 148 ? -4.945 -30.781 -6.078 1 81.81 148 GLY A N 1
ATOM 1098 C CA . GLY A 1 148 ? -4.824 -32.219 -5.891 1 81.81 148 GLY A CA 1
ATOM 1099 C C . GLY A 1 148 ? -3.975 -32.875 -6.957 1 81.81 148 GLY A C 1
ATOM 1100 O O . GLY A 1 148 ? -3.932 -34.125 -7.039 1 81.81 148 GLY A O 1
ATOM 1101 N N . VAL A 1 149 ? -3.324 -32.094 -7.734 1 84.06 149 VAL A N 1
ATOM 1102 C CA . VAL A 1 149 ? -2.465 -32.656 -8.781 1 84.06 149 VAL A CA 1
ATOM 1103 C C . VAL A 1 149 ? -1.073 -32.938 -8.219 1 84.06 149 VAL A C 1
ATOM 1105 O O . VAL A 1 149 ? -0.506 -32.094 -7.508 1 84.06 149 VAL A O 1
ATOM 1108 N N . GLY A 1 150 ? -0.562 -34.094 -8.469 1 86.69 150 GLY A N 1
ATOM 1109 C CA . GLY A 1 150 ? 0.824 -34.344 -8.117 1 86.69 150 GLY A CA 1
ATOM 1110 C C . GLY A 1 150 ? 1.813 -33.625 -9.008 1 86.69 150 GLY A C 1
ATOM 1111 O O . GLY A 1 150 ? 1.638 -33.562 -10.227 1 86.69 150 GLY A O 1
ATOM 1112 N N . VAL A 1 151 ? 2.76 -32.969 -8.367 1 90.62 151 VAL A N 1
ATOM 1113 C CA . VAL A 1 151 ? 3.719 -32.219 -9.148 1 90.62 151 VAL A CA 1
ATOM 1114 C C . VAL A 1 151 ? 5.137 -32.688 -8.852 1 90.62 151 VAL A C 1
ATOM 1116 O O . VAL A 1 151 ? 5.516 -32.844 -7.691 1 90.62 151 VAL A O 1
ATOM 1119 N N . ARG A 1 152 ? 5.867 -33 -9.914 1 90.81 152 ARG A N 1
ATOM 1120 C CA . ARG A 1 152 ? 7.297 -33.25 -9.805 1 90.81 152 ARG A CA 1
ATOM 1121 C C . ARG A 1 152 ? 8.125 -32.125 -10.383 1 90.81 152 ARG A C 1
ATOM 1123 O O . ARG A 1 152 ? 7.961 -31.766 -11.555 1 90.81 152 ARG A O 1
ATOM 1130 N N . LEU A 1 153 ? 8.969 -31.594 -9.539 1 93.38 153 LEU A N 1
ATOM 1131 C CA . LEU A 1 153 ? 9.805 -30.469 -9.953 1 93.38 153 LEU A CA 1
ATOM 1132 C C . LEU A 1 153 ? 11.172 -30.953 -10.43 1 93.38 153 LEU A C 1
ATOM 1134 O O . LEU A 1 153 ? 11.82 -31.75 -9.742 1 93.38 153 LEU A O 1
ATOM 1138 N N . VAL A 1 154 ? 11.492 -30.562 -11.578 1 93 154 VAL A N 1
ATOM 1139 C CA . VAL A 1 154 ? 12.773 -30.922 -12.188 1 93 154 VAL A CA 1
ATOM 1140 C C . VAL A 1 154 ? 13.492 -29.656 -12.656 1 93 154 VAL A C 1
ATOM 1142 O O . VAL A 1 154 ? 12.867 -28.734 -13.188 1 93 154 VAL A O 1
ATOM 1145 N N . PRO A 1 155 ? 14.758 -29.469 -12.484 1 91.75 155 PRO A N 1
ATOM 1146 C CA . PRO A 1 155 ? 15.75 -30.438 -12.023 1 91.75 155 PRO A CA 1
ATOM 1147 C C . PRO A 1 155 ? 15.93 -30.438 -10.508 1 91.75 155 PRO A C 1
ATOM 1149 O O . PRO A 1 155 ? 15.445 -29.516 -9.836 1 91.75 155 PRO A O 1
ATOM 1152 N N . ALA A 1 156 ? 16.547 -31.469 -10.086 1 89 156 ALA A N 1
ATOM 1153 C CA . ALA A 1 156 ? 16.984 -31.453 -8.688 1 89 156 ALA A CA 1
ATOM 1154 C C . ALA A 1 156 ? 18.172 -30.5 -8.5 1 89 156 ALA A C 1
ATOM 1156 O O . ALA A 1 156 ? 19.062 -30.453 -9.336 1 89 156 ALA A O 1
ATOM 1157 N N . LEU A 1 157 ? 18.109 -29.688 -7.434 1 84.94 157 LEU A N 1
ATOM 1158 C CA . LEU A 1 157 ? 19.141 -28.703 -7.191 1 84.94 157 LEU A CA 1
ATOM 1159 C C . LEU A 1 157 ? 20.453 -29.375 -6.809 1 84.94 157 LEU A C 1
ATOM 1161 O O . LEU A 1 157 ? 20.469 -30.328 -6.031 1 84.94 157 LEU A O 1
ATOM 1165 N N . ALA A 1 158 ? 21.422 -28.984 -7.535 1 68.81 158 ALA A N 1
ATOM 1166 C CA . ALA A 1 158 ? 22.75 -29.484 -7.164 1 68.81 158 ALA A CA 1
ATOM 1167 C C . ALA A 1 158 ? 23.219 -28.859 -5.852 1 68.81 158 ALA A C 1
ATOM 1169 O O . ALA A 1 158 ? 22.625 -27.891 -5.375 1 68.81 158 ALA A O 1
ATOM 1170 N N . GLU A 1 159 ? 24.203 -29.078 -5.164 1 61.59 159 GLU A N 1
ATOM 1171 C CA . GLU A 1 159 ? 24.672 -28.688 -3.842 1 61.59 159 GLU A CA 1
ATOM 1172 C C . GLU A 1 159 ? 24.531 -27.188 -3.617 1 61.59 159 GLU A C 1
ATOM 1174 O O . GLU A 1 159 ? 23.875 -26.5 -4.406 1 61.59 159 GLU A O 1
ATOM 1179 N N . ASP A 1 160 ? 25.531 -26.156 -3.346 1 58.88 160 ASP A N 1
ATOM 1180 C CA . ASP A 1 160 ? 25.766 -25.125 -2.336 1 58.88 160 ASP A CA 1
ATOM 1181 C C . ASP A 1 160 ? 25.078 -23.812 -2.723 1 58.88 160 ASP A C 1
ATOM 1183 O O . ASP A 1 160 ? 24.422 -23.188 -1.892 1 58.88 160 ASP A O 1
ATOM 1187 N N . GLY A 1 161 ? 25.297 -23.203 -3.912 1 57.81 161 GLY A N 1
ATOM 1188 C CA . GLY A 1 161 ? 25.172 -21.75 -3.979 1 57.81 161 GLY A CA 1
ATOM 1189 C C . GLY A 1 161 ? 23.75 -21.281 -4.215 1 57.81 161 GLY A C 1
ATOM 1190 O O . GLY A 1 161 ? 23.344 -20.219 -3.74 1 57.81 161 GLY A O 1
ATOM 1191 N N . ARG A 1 162 ? 22.734 -22.125 -4.832 1 69.94 162 ARG A N 1
ATOM 1192 C CA . ARG A 1 162 ? 21.406 -21.656 -5.184 1 69.94 162 ARG A CA 1
ATOM 1193 C C . ARG A 1 162 ? 20.422 -21.859 -4.023 1 69.94 162 ARG A C 1
ATOM 1195 O O . ARG A 1 162 ? 19.391 -21.203 -3.961 1 69.94 162 ARG A O 1
ATOM 1202 N N . ARG A 1 163 ? 20.922 -22.609 -3.193 1 72.75 163 ARG A N 1
ATOM 1203 C CA . ARG A 1 163 ? 20.016 -22.953 -2.098 1 72.75 163 ARG A CA 1
ATOM 1204 C C . ARG A 1 163 ? 19.75 -21.734 -1.213 1 72.75 163 ARG A C 1
ATOM 1206 O O . ARG A 1 163 ? 18.641 -21.547 -0.727 1 72.75 163 ARG A O 1
ATOM 1213 N N . ASP A 1 164 ? 20.719 -20.953 -1.151 1 71.25 164 ASP A N 1
ATOM 1214 C CA . ASP A 1 164 ? 20.562 -19.766 -0.314 1 71.25 164 ASP A CA 1
ATOM 1215 C C . ASP A 1 164 ? 19.547 -18.797 -0.925 1 71.25 164 ASP A C 1
ATOM 1217 O O . ASP A 1 164 ? 18.719 -18.219 -0.215 1 71.25 164 ASP A O 1
ATOM 1221 N N . VAL A 1 165 ? 19.641 -18.719 -2.254 1 72.69 165 VAL A N 1
ATOM 1222 C CA . VAL A 1 165 ? 18.75 -17.812 -2.949 1 72.69 165 VAL A CA 1
ATOM 1223 C C . VAL A 1 165 ? 17.312 -18.328 -2.867 1 72.69 165 VAL A C 1
ATOM 1225 O O . VAL A 1 165 ? 16.375 -17.547 -2.615 1 72.69 165 VAL A O 1
ATOM 1228 N N . LEU A 1 166 ? 17.172 -19.625 -3 1 78.5 166 LEU A N 1
ATOM 1229 C CA . LEU A 1 166 ? 15.836 -20.219 -2.973 1 78.5 166 LEU A CA 1
ATOM 1230 C C . LEU A 1 166 ? 15.227 -20.125 -1.578 1 78.5 166 LEU A C 1
ATOM 1232 O O . LEU A 1 166 ? 14.023 -19.891 -1.437 1 78.5 166 LEU A O 1
ATOM 1236 N N . ARG A 1 167 ? 16.047 -20.234 -0.642 1 74.38 167 ARG A N 1
ATOM 1237 C CA . ARG A 1 167 ? 15.578 -20.094 0.731 1 74.38 167 ARG A CA 1
ATOM 1238 C C . ARG A 1 167 ? 15.078 -18.688 1 1 74.38 167 ARG A C 1
ATOM 1240 O O . ARG A 1 167 ? 14.047 -18.5 1.649 1 74.38 167 ARG A O 1
ATOM 1247 N N . GLN A 1 168 ? 15.828 -17.797 0.428 1 69.56 168 GLN A N 1
ATOM 1248 C CA . GLN A 1 168 ? 15.43 -16.406 0.606 1 69.56 168 GLN A CA 1
ATOM 1249 C C . GLN A 1 168 ? 14.094 -16.109 -0.069 1 69.56 168 GLN A C 1
ATOM 1251 O O . GLN A 1 168 ? 13.32 -15.273 0.396 1 69.56 168 GLN A O 1
ATOM 1256 N N . LEU A 1 169 ? 13.859 -16.906 -1.113 1 72.31 169 LEU A N 1
ATOM 1257 C CA . LEU A 1 169 ? 12.617 -16.719 -1.859 1 72.31 169 LEU A CA 1
ATOM 1258 C C . LEU A 1 169 ? 11.516 -17.625 -1.314 1 72.31 169 LEU A C 1
ATOM 1260 O O . LEU A 1 169 ? 10.383 -17.594 -1.811 1 72.31 169 LEU A O 1
ATOM 1264 N N . ARG A 1 170 ? 11.859 -18.438 -0.333 1 75.38 170 ARG A N 1
ATOM 1265 C CA . ARG A 1 170 ? 10.945 -19.391 0.281 1 75.38 170 ARG A CA 1
ATOM 1266 C C . ARG A 1 170 ? 10.398 -20.375 -0.754 1 75.38 170 ARG A C 1
ATOM 1268 O O . ARG A 1 170 ? 9.211 -20.703 -0.742 1 75.38 170 ARG A O 1
ATOM 1275 N N . VAL A 1 171 ? 11.25 -20.625 -1.702 1 80.56 171 VAL A N 1
ATOM 1276 C CA . VAL A 1 171 ? 10.906 -21.625 -2.717 1 80.56 171 VAL A CA 1
ATOM 1277 C C . VAL A 1 171 ? 11.398 -23 -2.281 1 80.56 171 VAL A C 1
ATOM 1279 O O . VAL A 1 171 ? 12.578 -23.172 -1.947 1 80.56 171 VAL A O 1
ATOM 1282 N N . ASP A 1 172 ? 10.453 -23.875 -2.24 1 80.56 172 ASP A N 1
ATOM 1283 C CA . ASP A 1 172 ? 10.805 -25.25 -1.883 1 80.56 172 ASP A CA 1
ATOM 1284 C C . ASP A 1 172 ? 11.055 -26.094 -3.131 1 80.56 172 ASP A C 1
ATOM 1286 O O . ASP A 1 172 ? 10.109 -26.625 -3.723 1 80.56 172 ASP A O 1
ATOM 1290 N N . TRP A 1 173 ? 12.266 -26.172 -3.492 1 88.12 173 TRP A N 1
ATOM 1291 C CA . TRP A 1 173 ? 12.664 -26.969 -4.648 1 88.12 173 TRP A CA 1
ATOM 1292 C C . TRP A 1 173 ? 13.461 -28.188 -4.219 1 88.12 173 TRP A C 1
ATOM 1294 O O . TRP A 1 173 ? 14.297 -28.109 -3.316 1 88.12 173 TRP A O 1
ATOM 1304 N N . PRO A 1 174 ? 13.133 -29.297 -4.746 1 86 174 PRO A N 1
ATOM 1305 C CA . PRO A 1 174 ? 13.789 -30.516 -4.285 1 86 174 PRO A CA 1
ATOM 1306 C C . PRO A 1 174 ? 15.297 -30.5 -4.492 1 86 174 PRO A C 1
ATOM 1308 O O . PRO A 1 174 ? 15.781 -29.953 -5.492 1 86 174 PRO A O 1
ATOM 1311 N N . ALA A 1 175 ? 15.93 -30.875 -3.369 1 78.62 175 ALA A N 1
ATOM 1312 C CA . ALA A 1 175 ? 17.391 -30.984 -3.434 1 78.62 175 ALA A CA 1
ATOM 1313 C C . ALA A 1 175 ? 17.812 -32.375 -3.951 1 78.62 175 ALA A C 1
ATOM 1315 O O . ALA A 1 175 ? 17.109 -33.344 -3.738 1 78.62 175 ALA A O 1
ATOM 1316 N N . GLY A 1 176 ? 18.406 -32.469 -4.992 1 62.66 176 GLY A N 1
ATOM 1317 C CA . GLY A 1 176 ? 18.828 -33.75 -5.555 1 62.66 176 GLY A CA 1
ATOM 1318 C C . GLY A 1 176 ? 19.828 -34.469 -4.68 1 62.66 176 GLY A C 1
ATOM 1319 O O . GLY A 1 176 ? 20.531 -33.875 -3.873 1 62.66 176 GLY A O 1
ATOM 1320 N N . PRO A 1 177 ? 19.547 -35.531 -4.125 1 52.03 177 PRO A N 1
ATOM 1321 C CA . PRO A 1 177 ? 20.766 -36.25 -3.734 1 52.03 177 PRO A CA 1
ATOM 1322 C C . PRO A 1 177 ? 21.891 -36.062 -4.738 1 52.03 177 PRO A C 1
ATOM 1324 O O . PRO A 1 177 ? 21.641 -35.875 -5.93 1 52.03 177 PRO A O 1
ATOM 1327 N N . ALA A 1 178 ? 23.109 -35.5 -4.414 1 48.03 178 ALA A N 1
ATOM 1328 C CA . ALA A 1 178 ? 24.234 -35.438 -5.336 1 48.03 178 ALA A CA 1
ATOM 1329 C C . ALA A 1 178 ? 24.016 -36.312 -6.559 1 48.03 178 ALA A C 1
ATOM 1331 O O . ALA A 1 178 ? 24.266 -35.906 -7.691 1 48.03 178 ALA A O 1
ATOM 1332 N N . GLY A 1 179 ? 23.859 -37.75 -6.52 1 46.69 179 GLY A N 1
ATOM 1333 C CA . GLY A 1 179 ? 24.109 -38.875 -7.395 1 46.69 179 GLY A CA 1
ATOM 1334 C C . GLY A 1 179 ? 22.859 -39.688 -7.688 1 46.69 179 GLY A C 1
ATOM 1335 O O . GLY A 1 179 ? 22.688 -40.781 -7.141 1 46.69 179 GLY A O 1
ATOM 1336 N N . THR A 1 180 ? 21.688 -39.281 -7.703 1 54.56 180 THR A N 1
ATOM 1337 C CA . THR A 1 180 ? 20.766 -40.281 -8.266 1 54.56 180 THR A CA 1
ATOM 1338 C C . THR A 1 180 ? 21.375 -40.938 -9.508 1 54.56 180 THR A C 1
ATOM 1340 O O . THR A 1 180 ? 21.922 -40.25 -10.367 1 54.56 180 THR A O 1
ATOM 1343 N N . ASP A 1 181 ? 21.75 -42.156 -9.406 1 70.31 181 ASP A N 1
ATOM 1344 C CA . ASP A 1 181 ? 22.484 -42.969 -10.352 1 70.31 181 ASP A CA 1
ATOM 1345 C C . ASP A 1 181 ? 21.828 -42.938 -11.727 1 70.31 181 ASP A C 1
ATOM 1347 O O . ASP A 1 181 ? 20.906 -43.719 -11.992 1 70.31 181 ASP A O 1
ATOM 1351 N N . LEU A 1 182 ? 21.75 -41.781 -12.336 1 85.25 182 LEU A N 1
ATOM 1352 C CA . LEU A 1 182 ? 21.281 -41.656 -13.711 1 85.25 182 LEU A CA 1
ATOM 1353 C C . LEU A 1 182 ? 22.266 -42.312 -14.672 1 85.25 182 LEU A C 1
ATOM 1355 O O . LEU A 1 182 ? 22.125 -42.188 -15.891 1 85.25 182 LEU A O 1
ATOM 1359 N N . ALA A 1 183 ? 23.203 -42.969 -14.047 1 88.25 183 ALA A N 1
ATOM 1360 C CA . ALA A 1 183 ? 24.266 -43.531 -14.875 1 88.25 183 ALA A CA 1
ATOM 1361 C C . ALA A 1 183 ? 23.703 -44.562 -15.852 1 88.25 183 ALA A C 1
ATOM 1363 O O . ALA A 1 183 ? 24.062 -44.562 -17.031 1 88.25 183 ALA A O 1
ATOM 1364 N N . ASP A 1 184 ? 22.859 -45.312 -15.305 1 90.5 184 ASP A N 1
ATOM 1365 C CA . ASP A 1 184 ? 22.281 -46.344 -16.156 1 90.5 184 ASP A CA 1
ATOM 1366 C C . ASP A 1 184 ? 21.422 -45.719 -17.266 1 90.5 184 ASP A C 1
ATOM 1368 O O . ASP A 1 184 ? 21.453 -46.188 -18.406 1 90.5 184 ASP A O 1
ATOM 1372 N N . ALA A 1 185 ? 20.703 -44.688 -16.875 1 90.62 185 ALA A N 1
ATOM 1373 C CA . ALA A 1 185 ? 19.828 -44.031 -17.859 1 90.62 185 ALA A CA 1
ATOM 1374 C C . ALA A 1 185 ? 20.656 -43.344 -18.938 1 90.62 185 ALA A C 1
ATOM 1376 O O . ALA A 1 185 ? 20.312 -43.375 -20.109 1 90.62 185 ALA A O 1
ATOM 1377 N N . VAL A 1 186 ? 21.75 -42.75 -18.547 1 92.75 186 VAL A N 1
ATOM 1378 C CA . VAL A 1 186 ? 22.625 -42.031 -19.5 1 92.75 186 VAL A CA 1
ATOM 1379 C C . VAL A 1 186 ? 23.25 -43.062 -20.453 1 92.75 186 VAL A C 1
ATOM 1381 O O . VAL A 1 186 ? 23.344 -42.812 -21.656 1 92.75 186 VAL A O 1
ATOM 1384 N N . SER A 1 187 ? 23.656 -44.156 -19.844 1 92.38 187 SER A N 1
ATOM 1385 C CA . SER A 1 187 ? 24.25 -45.219 -20.672 1 92.38 187 SER A CA 1
ATOM 1386 C C . SER A 1 187 ? 23.25 -45.75 -21.703 1 92.38 187 SER A C 1
ATOM 1388 O O . SER A 1 187 ? 23.609 -46 -22.844 1 92.38 187 SER A O 1
ATOM 1390 N N . ALA A 1 188 ? 22.078 -45.875 -21.25 1 92.69 188 ALA A N 1
ATOM 1391 C CA . ALA A 1 188 ? 21.031 -46.344 -22.156 1 92.69 188 ALA A CA 1
ATOM 1392 C C . ALA A 1 188 ? 20.781 -45.344 -23.266 1 92.69 188 ALA A C 1
ATOM 1394 O O . ALA A 1 188 ? 20.562 -45.719 -24.422 1 92.69 188 ALA A O 1
ATOM 1395 N N . LEU A 1 189 ? 20.844 -44.094 -22.969 1 92.94 189 LEU A N 1
ATOM 1396 C CA . LEU A 1 189 ? 20.625 -43.031 -23.953 1 92.94 189 LEU A CA 1
ATOM 1397 C C . LEU A 1 189 ? 21.781 -42.969 -24.953 1 92.94 189 LEU A C 1
ATOM 1399 O O . LEU A 1 189 ? 21.578 -42.688 -26.125 1 92.94 189 LEU A O 1
ATOM 1403 N N . LYS A 1 190 ? 22.969 -43.25 -24.438 1 92.06 190 LYS A N 1
ATOM 1404 C CA . LYS A 1 190 ? 24.125 -43.312 -25.312 1 92.06 190 LYS A CA 1
ATOM 1405 C C . LYS A 1 190 ? 23.984 -44.438 -26.344 1 92.06 190 LYS A C 1
ATOM 1407 O O . LYS A 1 190 ? 24.312 -44.25 -27.516 1 92.06 190 LYS A O 1
ATOM 1412 N N . ARG A 1 191 ? 23.453 -45.531 -25.891 1 91.12 191 ARG A N 1
ATOM 1413 C CA . ARG A 1 191 ? 23.219 -46.656 -26.781 1 91.12 191 ARG A CA 1
ATOM 1414 C C . ARG A 1 191 ? 22.172 -46.312 -27.828 1 91.12 191 ARG A C 1
ATOM 1416 O O . ARG A 1 191 ? 22.312 -46.656 -29.016 1 91.12 191 ARG A O 1
ATOM 1423 N N . ALA A 1 192 ? 21.203 -45.625 -27.375 1 91.38 192 ALA A N 1
ATOM 1424 C CA . ALA A 1 192 ? 20.141 -45.219 -28.297 1 91.38 192 ALA A CA 1
ATOM 1425 C C . ALA A 1 192 ? 20.672 -44.219 -29.312 1 91.38 192 ALA A C 1
ATOM 1427 O O . ALA A 1 192 ? 20.25 -44.219 -30.469 1 91.38 192 ALA A O 1
ATOM 1428 N N . LEU A 1 193 ? 21.516 -43.344 -28.859 1 91.31 193 LEU A N 1
ATOM 1429 C CA . LEU A 1 193 ? 22.109 -42.312 -29.719 1 91.31 193 LEU A CA 1
ATOM 1430 C C . LEU A 1 193 ? 22.922 -42.969 -30.844 1 91.31 193 LEU A C 1
ATOM 1432 O O . LEU A 1 193 ? 22.906 -42.5 -31.984 1 91.31 193 LEU A O 1
ATOM 1436 N N . GLY A 1 194 ? 23.578 -44.062 -30.531 1 87.06 194 GLY A N 1
ATOM 1437 C CA . GLY A 1 194 ? 24.359 -44.781 -31.516 1 87.06 194 GLY A CA 1
ATOM 1438 C C . GLY A 1 194 ? 23.516 -45.438 -32.625 1 87.06 194 GLY A C 1
ATOM 1439 O O . GLY A 1 194 ? 24 -45.656 -33.719 1 87.06 194 GLY A O 1
ATOM 1440 N N . ARG A 1 195 ? 22.312 -45.625 -32.25 1 85.62 195 ARG A N 1
ATOM 1441 C CA . ARG A 1 195 ? 21.422 -46.312 -33.219 1 85.62 195 ARG A CA 1
ATOM 1442 C C . ARG A 1 195 ? 20.547 -45.312 -33.969 1 85.62 195 ARG A C 1
ATOM 1444 O O . ARG A 1 195 ? 19.812 -45.688 -34.875 1 85.62 195 ARG A O 1
ATOM 1451 N N . ALA A 1 196 ? 20.625 -44.125 -33.656 1 87.5 196 ALA A N 1
ATOM 1452 C CA . ALA A 1 196 ? 19.734 -43.125 -34.25 1 87.5 196 ALA A CA 1
ATOM 1453 C C . ALA A 1 196 ? 20.234 -42.719 -35.625 1 87.5 196 ALA A C 1
ATOM 1455 O O . ALA A 1 196 ? 21.391 -42.344 -35.812 1 87.5 196 ALA A O 1
ATOM 1456 N N . PRO A 1 197 ? 19.406 -42.719 -36.594 1 83.19 197 PRO A N 1
ATOM 1457 C CA . PRO A 1 197 ? 19.797 -42.375 -37.969 1 83.19 197 PRO A CA 1
ATOM 1458 C C . PRO A 1 197 ? 20.25 -40.938 -38.094 1 83.19 197 PRO A C 1
ATOM 1460 O O . PRO A 1 197 ? 21.062 -40.625 -38.969 1 83.19 197 PRO A O 1
ATOM 1463 N N . CYS A 1 198 ? 19.672 -40.094 -37.312 1 81.62 198 CYS A N 1
ATOM 1464 C CA . CYS A 1 198 ? 19.984 -38.688 -37.438 1 81.62 198 CYS A CA 1
ATOM 1465 C C . CYS A 1 198 ? 21.328 -38.375 -36.75 1 81.62 198 CYS A C 1
ATOM 1467 O O . CYS A 1 198 ? 21.781 -37.219 -36.781 1 81.62 198 CYS A O 1
ATOM 1469 N N . ALA A 1 199 ? 21.844 -39.344 -36.125 1 79.75 199 ALA A N 1
ATOM 1470 C CA . ALA A 1 199 ? 23.125 -39.125 -35.438 1 79.75 199 ALA A CA 1
ATOM 1471 C C . ALA A 1 199 ? 24.297 -39.406 -36.375 1 79.75 199 ALA A C 1
ATOM 1473 O O . ALA A 1 199 ? 24.312 -40.438 -37.094 1 79.75 199 ALA A O 1
ATOM 1474 N N . ALA A 1 200 ? 24.984 -38.5 -36.906 1 70.5 200 ALA A N 1
ATOM 1475 C CA . ALA A 1 200 ? 26.172 -38.719 -37.719 1 70.5 200 ALA A CA 1
ATOM 1476 C C . ALA A 1 200 ? 27.406 -38.906 -36.844 1 70.5 200 ALA A C 1
ATOM 1478 O O . ALA A 1 200 ? 27.656 -38.094 -35.938 1 70.5 200 ALA A O 1
ATOM 1479 N N . GLY A 1 201 ? 27.703 -40.094 -36.562 1 56.78 201 GLY A N 1
ATOM 1480 C CA . GLY A 1 201 ? 28.906 -40.438 -35.812 1 56.78 201 GLY A CA 1
ATOM 1481 C C . GLY A 1 201 ? 30.094 -39.562 -36.188 1 56.78 201 GLY A C 1
ATOM 1482 O O . GLY A 1 201 ? 30.078 -38.906 -37.219 1 56.78 201 GLY A O 1
ATOM 1483 N N . CYS A 1 202 ? 30.984 -39.188 -35.156 1 50.75 202 CYS A N 1
ATOM 1484 C CA . CYS A 1 202 ? 32.344 -38.688 -35.406 1 50.75 202 CYS A CA 1
ATOM 1485 C C . CYS A 1 202 ? 33.031 -39.469 -36.5 1 50.75 202 CYS A C 1
ATOM 1487 O O . CYS A 1 202 ? 33.625 -40.5 -36.281 1 50.75 202 CYS A O 1
ATOM 1489 N N . GLY A 1 203 ? 32.375 -39.875 -37.406 1 43.56 203 GLY A N 1
ATOM 1490 C CA . GLY A 1 203 ? 33.25 -40.594 -38.312 1 43.56 203 GLY A CA 1
ATOM 1491 C C . GLY A 1 203 ? 34.562 -39.906 -38.562 1 43.56 203 GLY A C 1
ATOM 1492 O O . GLY A 1 203 ? 34.656 -38.688 -38.469 1 43.56 203 GLY A O 1
ATOM 1493 N N . GLN A 1 204 ? 35.719 -40.656 -38.281 1 44.69 204 GLN A N 1
ATOM 1494 C CA . GLN A 1 204 ? 37.156 -40.531 -38.5 1 44.69 204 GLN A CA 1
ATOM 1495 C C . GLN A 1 204 ? 37.469 -40.031 -39.938 1 44.69 204 GLN A C 1
ATOM 1497 O O . GLN A 1 204 ? 38 -40.781 -40.75 1 44.69 204 GLN A O 1
ATOM 1502 N N . GLY A 1 205 ? 36.625 -39.5 -40.688 1 42.88 205 GLY A N 1
ATOM 1503 C CA . GLY A 1 205 ? 37.312 -39.25 -41.938 1 42.88 205 GLY A CA 1
ATOM 1504 C C . GLY A 1 205 ? 38.375 -38.156 -41.844 1 42.88 205 GLY A C 1
ATOM 1505 O O . GLY A 1 205 ? 38.375 -37.406 -40.875 1 42.88 205 GLY A O 1
ATOM 1506 N N . PRO A 1 206 ? 39.531 -38.156 -42.594 1 50.06 206 PRO A N 1
ATOM 1507 C CA . PRO A 1 206 ? 40.75 -37.375 -42.469 1 50.06 206 PRO A CA 1
ATOM 1508 C C . PRO A 1 206 ? 40.5 -35.906 -42.25 1 50.06 206 PRO A C 1
ATOM 1510 O O . PRO A 1 206 ? 41.312 -35.188 -41.688 1 50.06 206 PRO A O 1
ATOM 1513 N N . GLY A 1 207 ? 39.406 -35.25 -42.719 1 48.44 207 GLY A N 1
ATOM 1514 C CA . GLY A 1 207 ? 39.156 -33.812 -42.75 1 48.44 207 GLY A CA 1
ATOM 1515 C C . GLY A 1 207 ? 38.094 -33.375 -41.781 1 48.44 207 GLY A C 1
ATOM 1516 O O . GLY A 1 207 ? 37.625 -32.219 -41.812 1 48.44 207 GLY A O 1
ATOM 1517 N N . ALA A 1 208 ? 37.344 -34.094 -41.281 1 47.5 208 ALA A N 1
ATOM 1518 C CA . ALA A 1 208 ? 36.25 -33.656 -40.438 1 47.5 208 ALA A CA 1
ATOM 1519 C C . ALA A 1 208 ? 36.781 -33.031 -39.156 1 47.5 208 ALA A C 1
ATOM 1521 O O . ALA A 1 208 ? 37.656 -33.594 -38.5 1 47.5 208 ALA A O 1
ATOM 1522 N N . ALA A 1 209 ? 36.562 -31.734 -38.875 1 54.78 209 ALA A N 1
ATOM 1523 C CA . ALA A 1 209 ? 37 -30.922 -37.75 1 54.78 209 ALA A CA 1
ATOM 1524 C C . ALA A 1 209 ? 36.75 -31.641 -36.406 1 54.78 209 ALA A C 1
ATOM 1526 O O . ALA A 1 209 ? 35.688 -32.219 -36.219 1 54.78 209 ALA A O 1
ATOM 1527 N N . ALA A 1 210 ? 37.844 -32.125 -35.75 1 61.06 210 ALA A N 1
ATOM 1528 C CA . ALA A 1 210 ? 37.875 -32.75 -34.438 1 61.06 210 ALA A CA 1
ATOM 1529 C C . ALA A 1 210 ? 36.812 -32.219 -33.5 1 61.06 210 ALA A C 1
ATOM 1531 O O . ALA A 1 210 ? 36.719 -31 -33.312 1 61.06 210 ALA A O 1
ATOM 1532 N N . LEU A 1 211 ? 35.75 -32.969 -33.312 1 69.62 211 LEU A N 1
ATOM 1533 C CA . LEU A 1 211 ? 34.75 -32.562 -32.312 1 69.62 211 LEU A CA 1
ATOM 1534 C C . LEU A 1 211 ? 35.438 -32.25 -30.984 1 69.62 211 LEU A C 1
ATOM 1536 O O . LEU A 1 211 ? 36.438 -32.875 -30.641 1 69.62 211 LEU A O 1
ATOM 1540 N N . PRO A 1 212 ? 35 -31.094 -30.359 1 77.5 212 PRO A N 1
ATOM 1541 C CA . PRO A 1 212 ? 35.531 -30.844 -29.031 1 77.5 212 PRO A CA 1
ATOM 1542 C C . PRO A 1 212 ? 35.469 -32.062 -28.125 1 77.5 212 PRO A C 1
ATOM 1544 O O . PRO A 1 212 ? 34.625 -32.969 -28.328 1 77.5 212 PRO A O 1
ATOM 1547 N N . ALA A 1 213 ? 36.438 -32.25 -27.266 1 79.5 213 ALA A N 1
ATOM 1548 C CA . ALA A 1 213 ? 36.656 -33.406 -26.422 1 79.5 213 ALA A CA 1
ATOM 1549 C C . ALA A 1 213 ? 35.406 -33.812 -25.656 1 79.5 213 ALA A C 1
ATOM 1551 O O . ALA A 1 213 ? 35.156 -35 -25.406 1 79.5 213 ALA A O 1
ATOM 1552 N N . ASP A 1 214 ? 34.438 -32.875 -25.422 1 86.69 214 ASP A N 1
ATOM 1553 C CA . ASP A 1 214 ? 33.312 -33.188 -24.578 1 86.69 214 ASP A CA 1
ATOM 1554 C C . ASP A 1 214 ? 32.094 -33.562 -25.406 1 86.69 214 ASP A C 1
ATOM 1556 O O . ASP A 1 214 ? 31.016 -33.875 -24.875 1 86.69 214 ASP A O 1
ATOM 1560 N N . VAL A 1 215 ? 32.281 -33.719 -26.719 1 90.31 215 VAL A N 1
ATOM 1561 C CA . VAL A 1 215 ? 31.141 -33.969 -27.609 1 90.31 215 VAL A CA 1
ATOM 1562 C C . VAL A 1 215 ? 31.094 -35.438 -27.984 1 90.31 215 VAL A C 1
ATOM 1564 O O . VAL A 1 215 ? 32.094 -36.031 -28.391 1 90.31 215 VAL A O 1
ATOM 1567 N N . ILE A 1 216 ? 29.984 -36 -27.844 1 89.81 216 ILE A N 1
ATOM 1568 C CA . ILE A 1 216 ? 29.797 -37.406 -28.172 1 89.81 216 ILE A CA 1
ATOM 1569 C C . ILE A 1 216 ? 29.5 -37.562 -29.656 1 89.81 216 ILE A C 1
ATOM 1571 O O . ILE A 1 216 ? 30.125 -38.375 -30.344 1 89.81 216 ILE A O 1
ATOM 1575 N N . CYS A 1 217 ? 28.562 -36.781 -30.172 1 89.94 217 CYS A N 1
ATOM 1576 C CA . CYS A 1 217 ? 28.219 -36.844 -31.594 1 89.94 217 CYS A CA 1
ATOM 1577 C C . CYS A 1 217 ? 27.375 -35.625 -32 1 89.94 217 CYS A C 1
ATOM 1579 O O . CYS A 1 217 ? 27 -34.812 -31.156 1 89.94 217 CYS A O 1
ATOM 1581 N N . LYS A 1 218 ? 27.188 -35.562 -33.312 1 91.44 218 LYS A N 1
ATOM 1582 C CA . LYS A 1 218 ? 26.312 -34.531 -33.875 1 91.44 218 LYS A CA 1
ATOM 1583 C C . LYS A 1 218 ? 24.984 -35.125 -34.344 1 91.44 218 LYS A C 1
ATOM 1585 O O . LYS A 1 218 ? 24.953 -36.188 -34.938 1 91.44 218 LYS A O 1
ATOM 1590 N N . VAL A 1 219 ? 23.938 -34.438 -33.938 1 93.25 219 VAL A N 1
ATOM 1591 C CA . VAL A 1 219 ? 22.609 -34.906 -34.312 1 93.25 219 VAL A CA 1
ATOM 1592 C C . VAL A 1 219 ? 21.891 -33.844 -35.156 1 93.25 219 VAL A C 1
ATOM 1594 O O . VAL A 1 219 ? 21.891 -32.656 -34.812 1 93.25 219 VAL A O 1
ATOM 1597 N N . ARG A 1 220 ? 21.266 -34.281 -36.281 1 92.62 220 ARG A N 1
ATOM 1598 C CA . ARG A 1 220 ? 20.5 -33.375 -37.125 1 92.62 220 ARG A CA 1
ATOM 1599 C C . ARG A 1 220 ? 19.062 -33.25 -36.656 1 92.62 220 ARG A C 1
ATOM 1601 O O . ARG A 1 220 ? 18.25 -34.156 -36.844 1 92.62 220 ARG A O 1
ATOM 1608 N N . LEU A 1 221 ? 18.734 -32.125 -36.125 1 94.25 221 LEU A N 1
ATOM 1609 C CA . LEU A 1 221 ? 17.422 -31.891 -35.5 1 94.25 221 LEU A CA 1
ATOM 1610 C C . LEU A 1 221 ? 16.391 -31.469 -36.562 1 94.25 221 LEU A C 1
ATOM 1612 O O . LEU A 1 221 ? 15.234 -31.875 -36.5 1 94.25 221 LEU A O 1
ATOM 1616 N N . LYS A 1 222 ? 16.828 -30.641 -37.5 1 91.44 222 LYS A N 1
ATOM 1617 C CA . LYS A 1 222 ? 15.93 -30.078 -38.5 1 91.44 222 LYS A CA 1
ATOM 1618 C C . LYS A 1 222 ? 15.227 -31.172 -39.281 1 91.44 222 LYS A C 1
ATOM 1620 O O . LYS A 1 222 ? 14.008 -31.141 -39.469 1 91.44 222 LYS A O 1
ATOM 1625 N N . GLY A 1 223 ? 15.953 -32.094 -39.812 1 88.81 223 GLY A N 1
ATOM 1626 C CA . GLY A 1 223 ? 15.391 -33.188 -40.594 1 88.81 223 GLY A CA 1
ATOM 1627 C C . GLY A 1 223 ? 14.375 -34 -39.812 1 88.81 223 GLY A C 1
ATOM 1628 O O . GLY A 1 223 ? 13.328 -34.375 -40.375 1 88.81 223 GLY A O 1
ATOM 1629 N N . PHE A 1 224 ? 14.711 -34.25 -38.625 1 90.75 224 PHE A N 1
ATOM 1630 C CA . PHE A 1 224 ? 13.812 -35 -37.781 1 90.75 224 PHE A CA 1
ATOM 1631 C C . PHE A 1 224 ? 12.5 -34.281 -37.531 1 90.75 224 PHE A C 1
ATOM 1633 O O . PHE A 1 224 ? 11.422 -34.844 -37.625 1 90.75 224 PHE A O 1
ATOM 1640 N N . ALA A 1 225 ? 12.531 -33 -37.156 1 90.38 225 ALA A N 1
ATOM 1641 C CA . ALA A 1 225 ? 11.344 -32.188 -36.906 1 90.38 225 ALA A CA 1
ATOM 1642 C C . ALA A 1 225 ? 10.438 -32.125 -38.125 1 90.38 225 ALA A C 1
ATOM 1644 O O . ALA A 1 225 ? 9.211 -32.219 -38 1 90.38 225 ALA A O 1
ATOM 1645 N N . GLU A 1 226 ? 11.055 -32 -39.25 1 89.94 226 GLU A N 1
ATOM 1646 C CA . GLU A 1 226 ? 10.305 -31.953 -40.5 1 89.94 226 GLU A CA 1
ATOM 1647 C C . GLU A 1 226 ? 9.641 -33.312 -40.812 1 89.94 226 GLU A C 1
ATOM 1649 O O . GLU A 1 226 ? 8.484 -33.344 -41.219 1 89.94 226 GLU A O 1
ATOM 1654 N N . GLN A 1 227 ? 10.375 -34.312 -40.594 1 88.5 227 GLN A N 1
ATOM 1655 C CA . GLN A 1 227 ? 9.867 -35.656 -40.844 1 88.5 227 GLN A CA 1
ATOM 1656 C C . GLN A 1 227 ? 8.68 -35.969 -39.938 1 88.5 227 GLN A C 1
ATOM 1658 O O . GLN A 1 227 ? 7.723 -36.625 -40.375 1 88.5 227 GLN A O 1
ATOM 1663 N N . GLN A 1 228 ? 8.781 -35.531 -38.719 1 87.88 228 GLN A N 1
ATOM 1664 C CA . GLN A 1 228 ? 7.734 -35.812 -37.75 1 87.88 228 GLN A CA 1
ATOM 1665 C C . GLN A 1 228 ? 6.609 -34.781 -37.844 1 87.88 228 GLN A C 1
ATOM 1667 O O . GLN A 1 228 ? 5.578 -34.938 -37.188 1 87.88 228 GLN A O 1
ATOM 1672 N N . GLY A 1 229 ? 6.73 -33.75 -38.562 1 87.31 229 GLY A N 1
ATOM 1673 C CA . GLY A 1 229 ? 5.727 -32.719 -38.719 1 87.31 229 GLY A CA 1
ATOM 1674 C C . GLY A 1 229 ? 5.465 -31.938 -37.438 1 87.31 229 GLY A C 1
ATOM 1675 O O . GLY A 1 229 ? 4.316 -31.609 -37.125 1 87.31 229 GLY A O 1
ATOM 1676 N N . LEU A 1 230 ? 6.504 -31.781 -36.656 1 87.12 230 LEU A N 1
ATOM 1677 C CA . LEU A 1 230 ? 6.34 -31.078 -35.406 1 87.12 230 LEU A CA 1
ATOM 1678 C C . LEU A 1 230 ? 6.082 -29.594 -35.656 1 87.12 230 LEU A C 1
ATOM 1680 O O . LEU A 1 230 ? 6.719 -28.984 -36.5 1 87.12 230 LEU A O 1
ATOM 1684 N N . VAL A 1 231 ? 5.102 -29.031 -34.938 1 87.62 231 VAL A N 1
ATOM 1685 C CA . VAL A 1 231 ? 4.707 -27.625 -35.094 1 87.62 231 VAL A CA 1
ATOM 1686 C C . VAL A 1 231 ? 5.07 -26.844 -33.844 1 87.62 231 VAL A C 1
ATOM 1688 O O . VAL A 1 231 ? 4.91 -27.344 -32.719 1 87.62 231 VAL A O 1
ATOM 1691 N N . GLY A 1 232 ? 5.594 -25.594 -34.031 1 88.5 232 GLY A N 1
ATOM 1692 C CA . GLY A 1 232 ? 5.84 -24.703 -32.906 1 88.5 232 GLY A CA 1
ATOM 1693 C C . GLY A 1 232 ? 7.301 -24.641 -32.5 1 88.5 232 GLY A C 1
ATOM 1694 O O . GLY A 1 232 ? 7.668 -23.875 -31.594 1 88.5 232 GLY A O 1
ATOM 1695 N N . TYR A 1 233 ? 8.117 -25.422 -33.156 1 91.06 233 TYR A N 1
ATOM 1696 C CA . TYR A 1 233 ? 9.547 -25.375 -32.875 1 91.06 233 TYR A CA 1
ATOM 1697 C C . TYR A 1 233 ? 10.227 -24.266 -33.656 1 91.06 233 TYR A C 1
ATOM 1699 O O . TYR A 1 233 ? 9.758 -23.875 -34.719 1 91.06 233 TYR A O 1
ATOM 1707 N N . ASP A 1 234 ? 11.25 -23.734 -33.062 1 92.88 234 ASP A N 1
ATOM 1708 C CA . ASP A 1 234 ? 12.023 -22.688 -33.719 1 92.88 234 ASP A CA 1
ATOM 1709 C C . ASP A 1 234 ? 12.555 -23.172 -35.062 1 92.88 234 ASP A C 1
ATOM 1711 O O . ASP A 1 234 ? 13.188 -24.219 -35.156 1 92.88 234 ASP A O 1
ATOM 1715 N N . PRO A 1 235 ? 12.344 -22.406 -36.094 1 90.75 235 PRO A N 1
ATOM 1716 C CA . PRO A 1 235 ? 12.766 -22.828 -37.438 1 90.75 235 PRO A CA 1
ATOM 1717 C C . PRO A 1 235 ? 14.281 -22.844 -37.594 1 90.75 235 PRO A C 1
ATOM 1719 O O . PRO A 1 235 ? 14.805 -23.422 -38.562 1 90.75 235 PRO A O 1
ATOM 1722 N N . ASN A 1 236 ? 14.992 -22.219 -36.656 1 93.12 236 ASN A N 1
ATOM 1723 C CA . ASN A 1 236 ? 16.438 -22.125 -36.781 1 93.12 236 ASN A CA 1
ATOM 1724 C C . ASN A 1 236 ? 17.125 -23.359 -36.188 1 93.12 236 ASN A C 1
ATOM 1726 O O . ASN A 1 236 ? 18.359 -23.438 -36.188 1 93.12 236 ASN A O 1
ATOM 1730 N N . LEU A 1 237 ? 16.344 -24.297 -35.688 1 94.06 237 LEU A N 1
ATOM 1731 C CA . LEU A 1 237 ? 16.922 -25.547 -35.188 1 94.06 237 LEU A CA 1
ATOM 1732 C C . LEU A 1 237 ? 17.594 -26.328 -36.312 1 94.06 237 LEU A C 1
ATOM 1734 O O . LEU A 1 237 ? 16.984 -26.547 -37.375 1 94.06 237 LEU A O 1
ATOM 1738 N N . ASP A 1 238 ? 18.875 -26.734 -36.094 1 93.38 238 ASP A N 1
ATOM 1739 C CA . ASP A 1 238 ? 19.609 -27.406 -37.156 1 93.38 238 ASP A CA 1
ATOM 1740 C C . ASP A 1 238 ? 20.406 -28.594 -36.594 1 93.38 238 ASP A C 1
ATOM 1742 O O . ASP A 1 238 ? 19.875 -29.688 -36.469 1 93.38 238 ASP A O 1
ATOM 1746 N N . VAL A 1 239 ? 21.656 -28.297 -36.125 1 92 239 VAL A N 1
ATOM 1747 C CA . VAL A 1 239 ? 22.531 -29.359 -35.625 1 92 239 VAL A CA 1
ATOM 1748 C C . VAL A 1 239 ? 22.828 -29.141 -34.156 1 92 239 VAL A C 1
ATOM 1750 O O . VAL A 1 239 ? 22.984 -28 -33.719 1 92 239 VAL A O 1
ATOM 1753 N N . LEU A 1 240 ? 22.75 -30.234 -33.375 1 94.69 240 LEU A N 1
ATOM 1754 C CA . LEU A 1 240 ? 23.062 -30.188 -31.953 1 94.69 240 LEU A CA 1
ATOM 1755 C C . LEU A 1 240 ? 24.281 -31.047 -31.625 1 94.69 240 LEU A C 1
ATOM 1757 O O . LEU A 1 240 ? 24.359 -32.188 -32.031 1 94.69 240 LEU A O 1
ATOM 1761 N N . LEU A 1 241 ? 25.234 -30.375 -30.953 1 93.69 241 LEU A N 1
ATOM 1762 C CA . LEU A 1 241 ? 26.344 -31.141 -30.391 1 93.69 241 LEU A CA 1
ATOM 1763 C C . LEU A 1 241 ? 25.953 -31.766 -29.062 1 93.69 241 LEU A C 1
ATOM 1765 O O . LEU A 1 241 ? 25.688 -31.062 -28.094 1 93.69 241 LEU A O 1
ATOM 1769 N N . VAL A 1 242 ? 25.922 -33.094 -29.047 1 95 242 VAL A N 1
ATOM 1770 C CA . VAL A 1 242 ? 25.438 -33.812 -27.875 1 95 242 VAL A CA 1
ATOM 1771 C C . VAL A 1 242 ? 26.578 -34.062 -26.891 1 95 242 VAL A C 1
ATOM 1773 O O . VAL A 1 242 ? 27.625 -34.594 -27.281 1 95 242 VAL A O 1
ATOM 1776 N N . THR A 1 243 ? 26.391 -33.531 -25.688 1 94 243 THR A N 1
ATOM 1777 C CA . THR A 1 243 ? 27.359 -33.75 -24.609 1 94 243 THR A CA 1
ATOM 1778 C C . THR A 1 243 ? 26.766 -34.656 -23.531 1 94 243 THR A C 1
ATOM 1780 O O . THR A 1 243 ? 25.578 -34.969 -23.547 1 94 243 THR A O 1
ATOM 1783 N N . GLU A 1 244 ? 27.625 -35.094 -22.672 1 91.81 244 GLU A N 1
ATOM 1784 C CA . GLU A 1 244 ? 27.141 -35.938 -21.562 1 91.81 244 GLU A CA 1
ATOM 1785 C C . GLU A 1 244 ? 26.172 -35.156 -20.672 1 91.81 244 GLU A C 1
ATOM 1787 O O . GLU A 1 244 ? 25.234 -35.719 -20.125 1 91.81 244 GLU A O 1
ATOM 1792 N N . GLY A 1 245 ? 26.422 -33.875 -20.578 1 91 245 GLY A N 1
ATOM 1793 C CA . GLY A 1 245 ? 25.531 -33 -19.812 1 91 245 GLY A CA 1
ATOM 1794 C C . GLY A 1 245 ? 24.125 -32.938 -20.359 1 91 245 GLY A C 1
ATOM 1795 O O . GLY A 1 245 ? 23.156 -32.969 -19.609 1 91 245 GLY A O 1
ATOM 1796 N N . LYS A 1 246 ? 24.062 -32.875 -21.609 1 94.06 246 LYS A N 1
ATOM 1797 C CA . LYS A 1 246 ? 22.75 -32.812 -22.266 1 94.06 246 LYS A CA 1
ATOM 1798 C C . LYS A 1 246 ? 22.016 -34.156 -22.094 1 94.06 246 LYS A C 1
ATOM 1800 O O . LYS A 1 246 ? 20.797 -34.188 -21.875 1 94.06 246 LYS A O 1
ATOM 1805 N N . LEU A 1 247 ? 22.766 -35.219 -22.172 1 93.81 247 LEU A N 1
ATOM 1806 C CA . LEU A 1 247 ? 22.156 -36.531 -21.984 1 93.81 247 LEU A CA 1
ATOM 1807 C C . LEU A 1 247 ? 21.672 -36.719 -20.547 1 93.81 247 LEU A C 1
ATOM 1809 O O . LEU A 1 247 ? 20.641 -37.344 -20.312 1 93.81 247 LEU A O 1
ATOM 1813 N N . ARG A 1 248 ? 22.391 -36.188 -19.672 1 92.31 248 ARG A N 1
ATOM 1814 C CA . ARG A 1 248 ? 21.984 -36.25 -18.266 1 92.31 248 ARG A CA 1
ATOM 1815 C C . ARG A 1 248 ? 20.688 -35.5 -18.031 1 92.31 248 ARG A C 1
ATOM 1817 O O . ARG A 1 248 ? 19.828 -35.969 -17.281 1 92.31 248 ARG A O 1
ATOM 1824 N N . SER A 1 249 ? 20.594 -34.344 -18.656 1 92.56 249 SER A N 1
ATOM 1825 C CA . SER A 1 249 ? 19.375 -33.562 -18.547 1 92.56 249 SER A CA 1
ATOM 1826 C C . SER A 1 249 ? 18.172 -34.344 -19.078 1 92.56 249 SER A C 1
ATOM 1828 O O . SER A 1 249 ? 17.109 -34.344 -18.469 1 92.56 249 SER A O 1
ATOM 1830 N N . VAL A 1 250 ? 18.375 -35 -20.156 1 92.56 250 VAL A N 1
ATOM 1831 C CA . VAL A 1 250 ? 17.312 -35.812 -20.766 1 92.56 250 VAL A CA 1
ATOM 1832 C C . VAL A 1 250 ? 16.969 -37 -19.859 1 92.56 250 VAL A C 1
ATOM 1834 O O . VAL A 1 250 ? 15.797 -37.312 -19.656 1 92.56 250 VAL A O 1
ATOM 1837 N N . ALA A 1 251 ? 17.984 -37.562 -19.312 1 92.31 251 ALA A N 1
ATOM 1838 C CA . ALA A 1 251 ? 17.797 -38.719 -18.438 1 92.31 251 ALA A CA 1
ATOM 1839 C C . ALA A 1 251 ? 16.953 -38.344 -17.219 1 92.31 251 ALA A C 1
ATOM 1841 O O . ALA A 1 251 ? 16.078 -39.094 -16.781 1 92.31 251 ALA A O 1
ATOM 1842 N N . GLU A 1 252 ? 17.234 -37.219 -16.719 1 91.81 252 GLU A N 1
ATOM 1843 C CA . GLU A 1 252 ? 16.484 -36.75 -15.547 1 91.81 252 GLU A CA 1
ATOM 1844 C C . GLU A 1 252 ? 15.023 -36.5 -15.883 1 91.81 252 GLU A C 1
ATOM 1846 O O . GLU A 1 252 ? 14.133 -36.844 -15.102 1 91.81 252 GLU A O 1
ATOM 1851 N N . LEU A 1 253 ? 14.789 -35.906 -16.969 1 90.81 253 LEU A N 1
ATOM 1852 C CA . LEU A 1 253 ? 13.422 -35.656 -17.422 1 90.81 253 LEU A CA 1
ATOM 1853 C C . LEU A 1 253 ? 12.688 -36.969 -17.672 1 90.81 253 LEU A C 1
ATOM 1855 O O . LEU A 1 253 ? 11.516 -37.125 -17.312 1 90.81 253 LEU A O 1
ATOM 1859 N N . GLN A 1 254 ? 13.383 -37.875 -18.266 1 89.38 254 GLN A N 1
ATOM 1860 C CA . GLN A 1 254 ? 12.805 -39.188 -18.547 1 89.38 254 GLN A CA 1
ATOM 1861 C C . GLN A 1 254 ? 12.414 -39.875 -17.25 1 89.38 254 GLN A C 1
ATOM 1863 O O . GLN A 1 254 ? 11.328 -40.469 -17.156 1 89.38 254 GLN A O 1
ATOM 1868 N N . GLN A 1 255 ? 13.32 -39.844 -16.359 1 87.62 255 GLN A N 1
ATOM 1869 C CA . GLN A 1 255 ? 13.055 -40.469 -15.07 1 87.62 255 GLN A CA 1
ATOM 1870 C C . GLN A 1 255 ? 11.852 -39.844 -14.375 1 87.62 255 GLN A C 1
ATOM 1872 O O . GLN A 1 255 ? 11.023 -40.531 -13.789 1 87.62 255 GLN A O 1
ATOM 1877 N N . ALA A 1 256 ? 11.812 -38.531 -14.406 1 88.81 256 ALA A N 1
ATOM 1878 C CA . ALA A 1 256 ? 10.695 -37.812 -13.797 1 88.81 256 ALA A CA 1
ATOM 1879 C C . ALA A 1 256 ? 9.375 -38.188 -14.477 1 88.81 256 ALA A C 1
ATOM 1881 O O . ALA A 1 256 ? 8.352 -38.344 -13.812 1 88.81 256 ALA A O 1
ATOM 1882 N N . ALA A 1 257 ? 9.367 -38.344 -15.734 1 85.25 257 ALA A N 1
ATOM 1883 C CA . ALA A 1 257 ? 8.172 -38.719 -16.484 1 85.25 257 ALA A CA 1
ATOM 1884 C C . ALA A 1 257 ? 7.707 -40.125 -16.125 1 85.25 257 ALA A C 1
ATOM 1886 O O . ALA A 1 257 ? 6.508 -40.375 -15.984 1 85.25 257 ALA A O 1
ATOM 1887 N N . LEU A 1 258 ? 8.703 -40.969 -15.961 1 80.81 258 LEU A N 1
ATOM 1888 C CA . LEU A 1 258 ? 8.391 -42.344 -15.625 1 80.81 258 LEU A CA 1
ATOM 1889 C C . LEU A 1 258 ? 7.793 -42.469 -14.227 1 80.81 258 LEU A C 1
ATOM 1891 O O . LEU A 1 258 ? 6.871 -43.25 -14 1 80.81 258 LEU A O 1
ATOM 1895 N N . GLN A 1 259 ? 8.32 -41.719 -13.406 1 80.88 259 GLN A N 1
ATOM 1896 C CA . GLN A 1 259 ? 7.848 -41.75 -12.031 1 80.88 259 GLN A CA 1
ATOM 1897 C C . GLN A 1 259 ? 6.422 -41.219 -11.93 1 80.88 259 GLN A C 1
ATOM 1899 O O . GLN A 1 259 ? 5.664 -41.625 -11.047 1 80.88 259 GLN A O 1
ATOM 1904 N N . CYS A 1 260 ? 6.133 -40.25 -12.727 1 77.44 260 CYS A N 1
ATOM 1905 C CA . CYS A 1 260 ? 4.781 -39.688 -12.719 1 77.44 260 CYS A CA 1
ATOM 1906 C C . CYS A 1 260 ? 3.781 -40.688 -13.297 1 77.44 260 CYS A C 1
ATOM 1908 O O . CYS A 1 260 ? 2.609 -40.688 -12.914 1 77.44 260 CYS A O 1
ATOM 1910 N N . THR A 1 261 ? 4.18 -41.5 -14.219 1 68.19 261 THR A N 1
ATOM 1911 C CA . THR A 1 261 ? 3.307 -42.5 -14.82 1 68.19 261 THR A CA 1
ATOM 1912 C C . THR A 1 261 ? 3.049 -43.656 -13.852 1 68.19 261 THR A C 1
ATOM 1914 O O . THR A 1 261 ? 1.938 -44.188 -13.789 1 68.19 261 THR A O 1
ATOM 1917 N N . VAL A 1 262 ? 4.109 -44.125 -13.211 1 60.88 262 VAL A N 1
ATOM 1918 C CA . VAL A 1 262 ? 3.986 -45.281 -12.312 1 60.88 262 VAL A CA 1
ATOM 1919 C C . VAL A 1 262 ? 3.07 -44.906 -11.141 1 60.88 262 VAL A C 1
ATOM 1921 O O . VAL A 1 262 ? 2.293 -45.75 -10.672 1 60.88 262 VAL A O 1
ATOM 1924 N N . SER A 1 263 ? 3.213 -43.781 -10.711 1 56.41 263 SER A N 1
ATOM 1925 C CA . SER A 1 263 ? 2.428 -43.406 -9.539 1 56.41 263 SER A CA 1
ATOM 1926 C C . SER A 1 263 ? 0.939 -43.375 -9.859 1 56.41 263 SER A C 1
ATOM 1928 O O . SER A 1 263 ? 0.099 -43.438 -8.961 1 56.41 263 SER A O 1
ATOM 1930 N N . ASN A 1 264 ? 0.441 -43.156 -11.141 1 51.72 264 ASN A N 1
ATOM 1931 C CA . ASN A 1 264 ? -0.993 -43.125 -11.406 1 51.72 264 ASN A CA 1
ATOM 1932 C C . ASN A 1 264 ? -1.364 -43.969 -12.617 1 51.72 264 ASN A C 1
ATOM 1934 O O . ASN A 1 264 ? -1.519 -43.438 -13.719 1 51.72 264 ASN A O 1
ATOM 1938 N N . PRO A 1 265 ? -1.256 -45.344 -12.648 1 45.75 265 PRO A N 1
ATOM 1939 C CA . PRO A 1 265 ? -1.618 -46.125 -13.828 1 45.75 265 PRO A CA 1
ATOM 1940 C C . PRO A 1 265 ? -2.998 -45.781 -14.383 1 45.75 265 PRO A C 1
ATOM 1942 O O . PRO A 1 265 ? -3.209 -45.812 -15.594 1 45.75 265 PRO A O 1
ATOM 1945 N N . ALA A 1 266 ? -4.086 -46.062 -13.664 1 44.06 266 ALA A N 1
ATOM 1946 C CA . ALA A 1 266 ? -5.5 -46.031 -14.023 1 44.06 266 ALA A CA 1
ATOM 1947 C C . ALA A 1 266 ? -5.98 -44.594 -14.234 1 44.06 266 ALA A C 1
ATOM 1949 O O . ALA A 1 266 ? -7.184 -44.344 -14.188 1 44.06 266 ALA A O 1
ATOM 1950 N N . VAL A 1 267 ? -5.215 -43.625 -14.359 1 46.12 267 VAL A N 1
ATOM 1951 C CA . VAL A 1 267 ? -5.582 -42.281 -13.953 1 46.12 267 VAL A CA 1
ATOM 1952 C C . VAL A 1 267 ? -6.566 -41.688 -14.953 1 46.12 267 VAL A C 1
ATOM 1954 O O . VAL A 1 267 ? -6.262 -41.562 -16.141 1 46.12 267 VAL A O 1
ATOM 1957 N N . ARG A 1 268 ? -7.684 -41.656 -14.656 1 43.72 268 ARG A N 1
ATOM 1958 C CA . ARG A 1 268 ? -8.742 -40.875 -15.289 1 43.72 268 ARG A CA 1
ATOM 1959 C C . ARG A 1 268 ? -8.328 -39.406 -15.469 1 43.72 268 ARG A C 1
ATOM 1961 O O . ARG A 1 268 ? -7.668 -38.844 -14.594 1 43.72 268 ARG A O 1
ATOM 1968 N N . PRO A 1 269 ? -8.531 -38.719 -16.578 1 44.25 269 PRO A N 1
ATOM 1969 C CA . PRO A 1 269 ? -8.164 -37.344 -16.891 1 44.25 269 PRO A CA 1
ATOM 1970 C C . PRO A 1 269 ? -8.711 -36.344 -15.867 1 44.25 269 PRO A C 1
ATOM 1972 O O . PRO A 1 269 ? -9.875 -36.438 -15.469 1 44.25 269 PRO A O 1
ATOM 1975 N N . ALA A 1 270 ? -7.988 -35.938 -14.891 1 43.75 270 ALA A N 1
ATOM 1976 C CA . ALA A 1 270 ? -8.453 -34.844 -14.008 1 43.75 270 ALA A CA 1
ATOM 1977 C C . ALA A 1 270 ? -9.133 -33.75 -14.805 1 43.75 270 ALA A C 1
ATOM 1979 O O . ALA A 1 270 ? -8.82 -33.531 -15.984 1 43.75 270 ALA A O 1
ATOM 1980 N N . PRO A 1 271 ? -10.305 -33.219 -14.367 1 45.72 271 PRO A N 1
ATOM 1981 C CA . PRO A 1 271 ? -11.023 -32.188 -15.133 1 45.72 271 PRO A CA 1
ATOM 1982 C C . PRO A 1 271 ? -10.102 -31.094 -15.664 1 45.72 271 PRO A C 1
ATOM 1984 O O . PRO A 1 271 ? -10.453 -30.391 -16.625 1 45.72 271 PRO A O 1
ATOM 1987 N N . CYS A 1 272 ? -9.07 -30.734 -14.898 1 45.69 272 CYS A N 1
ATOM 1988 C CA . CYS A 1 272 ? -8.25 -29.656 -15.438 1 45.69 272 CYS A CA 1
ATOM 1989 C C . CYS A 1 272 ? -7.453 -30.125 -16.656 1 45.69 272 CYS A C 1
ATOM 1991 O O . CYS A 1 272 ? -6.883 -29.312 -17.375 1 45.69 272 CYS A O 1
ATOM 1993 N N . PHE A 1 273 ? -7.121 -31.609 -16.781 1 44.78 273 PHE A N 1
ATOM 1994 C CA . PHE A 1 273 ? -6.434 -32.156 -17.938 1 44.78 273 PHE A CA 1
ATOM 1995 C C . PHE A 1 273 ? -7.324 -33.156 -18.656 1 44.78 273 PHE A C 1
ATOM 1997 O O . PHE A 1 273 ? -7.352 -34.344 -18.312 1 44.78 273 PHE A O 1
ATOM 2004 N N . PRO A 1 274 ? -8.219 -32.812 -19.422 1 44.47 274 PRO A N 1
ATOM 2005 C CA . PRO A 1 274 ? -9.062 -33.812 -20.062 1 44.47 274 PRO A CA 1
ATOM 2006 C C . PRO A 1 274 ? -8.266 -35 -20.641 1 44.47 274 PRO A C 1
ATOM 2008 O O . PRO A 1 274 ? -8.812 -36.062 -20.875 1 44.47 274 PRO A O 1
ATOM 2011 N N . HIS A 1 275 ? -7.133 -34.781 -21.531 1 41.56 275 HIS A N 1
ATOM 2012 C CA . HIS A 1 275 ? -6.504 -35.844 -22.297 1 41.56 275 HIS A CA 1
ATOM 2013 C C . HIS A 1 275 ? -5.324 -36.438 -21.531 1 41.56 275 HIS A C 1
ATOM 2015 O O . HIS A 1 275 ? -4.652 -35.75 -20.781 1 41.56 275 HIS A O 1
ATOM 2021 N N . VAL A 1 276 ? -5.195 -37.844 -21.219 1 43.84 276 VAL A N 1
ATOM 2022 C CA . VAL A 1 276 ? -4.406 -38.781 -20.406 1 43.84 276 VAL A CA 1
ATOM 2023 C C . VAL A 1 276 ? -2.922 -38.438 -20.562 1 43.84 276 VAL A C 1
ATOM 2025 O O . VAL A 1 276 ? -2.068 -39.156 -20.016 1 43.84 276 VAL A O 1
ATOM 2028 N N . VAL A 1 277 ? -2.262 -38.062 -21.672 1 50.66 277 VAL A N 1
ATOM 2029 C CA . VAL A 1 277 ? -0.809 -38.156 -21.781 1 50.66 277 VAL A CA 1
ATOM 2030 C C . VAL A 1 277 ? -0.166 -37.188 -20.781 1 50.66 277 VAL A C 1
ATOM 2032 O O . VAL A 1 277 ? -0.652 -36.094 -20.578 1 50.66 277 VAL A O 1
ATOM 2035 N N . LEU A 1 278 ? 0.682 -37.719 -19.828 1 55.91 278 LEU A N 1
ATOM 2036 C CA . LEU A 1 278 ? 1.391 -37.125 -18.703 1 55.91 278 LEU A CA 1
ATOM 2037 C C . LEU A 1 278 ? 2.154 -35.875 -19.156 1 55.91 278 LEU A C 1
ATOM 2039 O O . LEU A 1 278 ? 3.152 -36 -19.875 1 55.91 278 LEU A O 1
ATOM 2043 N N . PRO A 1 279 ? 1.698 -34.5 -19.031 1 71.94 279 PRO A N 1
ATOM 2044 C CA . PRO A 1 279 ? 2.299 -33.312 -19.688 1 71.94 279 PRO A CA 1
ATOM 2045 C C . PRO A 1 279 ? 3.523 -32.781 -18.938 1 71.94 279 PRO A C 1
ATOM 2047 O O . PRO A 1 279 ? 3.549 -32.812 -17.703 1 71.94 279 PRO A O 1
ATOM 2050 N N . ILE A 1 280 ? 4.734 -33 -19.484 1 88.06 280 ILE A N 1
ATOM 2051 C CA . ILE A 1 280 ? 5.914 -32.25 -19.094 1 88.06 280 ILE A CA 1
ATOM 2052 C C . ILE A 1 280 ? 5.781 -30.812 -19.562 1 88.06 280 ILE A C 1
ATOM 2054 O O . ILE A 1 280 ? 5.609 -30.547 -20.75 1 88.06 280 ILE A O 1
ATOM 2058 N N . VAL A 1 281 ? 5.781 -29.953 -18.562 1 91.81 281 VAL A N 1
ATOM 2059 C CA . VAL A 1 281 ? 5.703 -28.531 -18.891 1 91.81 281 VAL A CA 1
ATOM 2060 C C . VAL A 1 281 ? 7.047 -27.875 -18.625 1 91.81 281 VAL A C 1
ATOM 2062 O O . VAL A 1 281 ? 7.531 -27.875 -17.484 1 91.81 281 VAL A O 1
ATOM 2065 N N . HIS A 1 282 ? 7.645 -27.328 -19.641 1 93.81 282 HIS A N 1
ATOM 2066 C CA . HIS A 1 282 ? 8.859 -26.547 -19.484 1 93.81 282 HIS A CA 1
ATOM 2067 C C . HIS A 1 282 ? 8.531 -25.078 -19.203 1 93.81 282 HIS A C 1
ATOM 2069 O O . HIS A 1 282 ? 7.902 -24.406 -20.016 1 93.81 282 HIS A O 1
ATOM 2075 N N . VAL A 1 283 ? 8.914 -24.609 -18.047 1 93.25 283 VAL A N 1
ATOM 2076 C CA . VAL A 1 283 ? 8.82 -23.188 -17.734 1 93.25 283 VAL A CA 1
ATOM 2077 C C . VAL A 1 283 ? 10.148 -22.516 -18.062 1 93.25 283 VAL A C 1
ATOM 2079 O O . VAL A 1 283 ? 11.117 -22.625 -17.312 1 93.25 283 VAL A O 1
ATOM 2082 N N . VAL A 1 284 ? 10.156 -21.75 -19.188 1 92.25 284 VAL A N 1
ATOM 2083 C CA . VAL A 1 284 ? 11.445 -21.281 -19.703 1 92.25 284 VAL A CA 1
ATOM 2084 C C . VAL A 1 284 ? 11.367 -19.797 -20.016 1 92.25 284 VAL A C 1
ATOM 2086 O O . VAL A 1 284 ? 10.297 -19.266 -20.312 1 92.25 284 VAL A O 1
ATOM 2089 N N . SER A 1 285 ? 12.562 -19.172 -19.859 1 88.5 285 SER A N 1
ATOM 2090 C CA . SER A 1 285 ? 12.664 -17.812 -20.406 1 88.5 285 SER A CA 1
ATOM 2091 C C . SER A 1 285 ? 12.734 -17.828 -21.922 1 88.5 285 SER A C 1
ATOM 2093 O O . SER A 1 285 ? 13.109 -18.828 -22.531 1 88.5 285 SER A O 1
ATOM 2095 N N . CYS A 1 286 ? 12.352 -16.719 -22.547 1 86.94 286 CYS A N 1
ATOM 2096 C CA . CYS A 1 286 ? 12.375 -16.641 -24 1 86.94 286 CYS A CA 1
ATOM 2097 C C . CYS A 1 286 ? 13.781 -16.859 -24.547 1 86.94 286 CYS A C 1
ATOM 2099 O O . CYS A 1 286 ? 13.945 -17.438 -25.625 1 86.94 286 CYS A O 1
ATOM 2101 N N . GLU A 1 287 ? 14.766 -16.5 -23.719 1 85.69 287 GLU A N 1
ATOM 2102 C CA . GLU A 1 287 ? 16.156 -16.641 -24.125 1 85.69 287 GLU A CA 1
ATOM 2103 C C . GLU A 1 287 ? 16.609 -18.094 -24.109 1 85.69 287 GLU A C 1
ATOM 2105 O O . GLU A 1 287 ? 17.531 -18.484 -24.828 1 85.69 287 GLU A O 1
ATOM 2110 N N . GLU A 1 288 ? 15.914 -18.859 -23.344 1 90.31 288 GLU A N 1
ATOM 2111 C CA . GLU A 1 288 ? 16.344 -20.25 -23.156 1 90.31 288 GLU A CA 1
ATOM 2112 C C . GLU A 1 288 ? 15.438 -21.203 -23.922 1 90.31 288 GLU A C 1
ATOM 2114 O O . GLU A 1 288 ? 15.656 -22.422 -23.906 1 90.31 288 GLU A O 1
ATOM 2119 N N . GLU A 1 289 ? 14.453 -20.734 -24.531 1 92.5 289 GLU A N 1
ATOM 2120 C CA . GLU A 1 289 ? 13.477 -21.562 -25.219 1 92.5 289 GLU A CA 1
ATOM 2121 C C . GLU A 1 289 ? 14.141 -22.391 -26.328 1 92.5 289 GLU A C 1
ATOM 2123 O O . GLU A 1 289 ? 13.867 -23.594 -26.453 1 92.5 289 GLU A O 1
ATOM 2128 N N . PHE A 1 290 ? 15.07 -21.719 -27.078 1 94.31 290 PHE A N 1
ATOM 2129 C CA . PHE A 1 290 ? 15.742 -22.359 -28.203 1 94.31 290 PHE A CA 1
ATOM 2130 C C . PHE A 1 290 ? 16.547 -23.562 -27.719 1 94.31 290 PHE A C 1
ATOM 2132 O O . PHE A 1 290 ? 16.438 -24.656 -28.297 1 94.31 290 PHE A O 1
ATOM 2139 N N . GLN A 1 291 ? 17.297 -23.328 -26.688 1 94.19 291 GLN A N 1
ATOM 2140 C CA . GLN A 1 291 ? 18.141 -24.391 -26.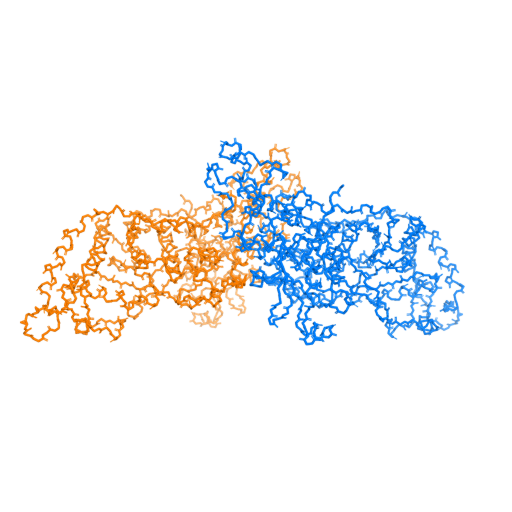156 1 94.19 291 GLN A CA 1
ATOM 2141 C C . GLN A 1 291 ? 17.281 -25.547 -25.609 1 94.19 291 GLN A C 1
ATOM 2143 O O . GLN A 1 291 ? 17.641 -26.719 -25.781 1 94.19 291 GLN A O 1
ATOM 2148 N N . GLN A 1 292 ? 16.25 -25.234 -24.969 1 94.62 292 GLN A N 1
ATOM 2149 C CA . GLN A 1 292 ? 15.391 -26.281 -24.422 1 94.62 292 GLN A CA 1
ATOM 2150 C C . GLN A 1 292 ? 14.711 -27.078 -25.531 1 94.62 292 GLN A C 1
ATOM 2152 O O . GLN A 1 292 ? 14.508 -28.281 -25.406 1 94.62 292 GLN A O 1
ATOM 2157 N N . GLN A 1 293 ? 14.328 -26.438 -26.609 1 94.5 293 GLN A N 1
ATOM 2158 C CA . GLN A 1 293 ? 13.742 -27.141 -27.75 1 94.5 293 GLN A CA 1
ATOM 2159 C C . GLN A 1 293 ? 14.734 -28.125 -28.359 1 94.5 293 GLN A C 1
ATOM 2161 O O . GLN A 1 293 ? 14.352 -29.219 -28.797 1 94.5 293 GLN A O 1
ATOM 2166 N N . GLN A 1 294 ? 16.016 -27.703 -28.328 1 95.25 294 GLN A N 1
ATOM 2167 C CA . GLN A 1 294 ? 17.047 -28.625 -28.797 1 95.25 294 GLN A CA 1
ATOM 2168 C C . GLN A 1 294 ? 17.062 -29.891 -27.969 1 95.25 294 GLN A C 1
ATOM 2170 O O . GLN A 1 294 ? 17.109 -31 -28.516 1 95.25 294 GLN A O 1
ATOM 2175 N N . LEU A 1 295 ? 17.016 -29.688 -26.734 1 94.12 295 LEU A N 1
ATOM 2176 C CA . LEU A 1 295 ? 17.047 -30.844 -25.828 1 94.12 295 LEU A CA 1
ATOM 2177 C C . LEU A 1 295 ? 15.797 -31.703 -25.969 1 94.12 295 LEU A C 1
ATOM 2179 O O . LEU A 1 295 ? 15.867 -32.938 -25.875 1 94.12 295 LEU A O 1
ATOM 2183 N N . ASP A 1 296 ? 14.711 -31.094 -26.156 1 93.38 296 ASP A N 1
ATOM 2184 C CA . ASP A 1 296 ? 13.453 -31.797 -26.328 1 93.38 296 ASP A CA 1
ATOM 2185 C C . ASP A 1 296 ? 13.484 -32.688 -27.578 1 93.38 296 ASP A C 1
ATOM 2187 O O . ASP A 1 296 ? 13.008 -33.812 -27.547 1 93.38 296 ASP A O 1
ATOM 2191 N N . LEU A 1 297 ? 14.016 -32.125 -28.641 1 92.56 297 LEU A N 1
ATOM 2192 C CA . LEU A 1 297 ? 14.117 -32.906 -29.875 1 92.56 297 LEU A CA 1
ATOM 2193 C C . LEU A 1 297 ? 15.078 -34.062 -29.703 1 92.56 297 LEU A C 1
ATOM 2195 O O . LEU A 1 297 ? 14.82 -35.188 -30.203 1 92.56 297 LEU A O 1
ATOM 2199 N N . LEU A 1 298 ? 16.188 -33.75 -29 1 93.19 298 LEU A N 1
ATOM 2200 C CA . LEU A 1 298 ? 17.109 -34.844 -28.703 1 93.19 298 LEU A CA 1
ATOM 2201 C C . LEU A 1 298 ? 16.391 -35.969 -27.953 1 93.19 298 LEU A C 1
ATOM 2203 O O . LEU A 1 298 ? 16.547 -37.156 -28.297 1 93.19 298 LEU A O 1
ATOM 2207 N N . TRP A 1 299 ? 15.656 -35.625 -27.031 1 92.69 299 TRP A N 1
ATOM 2208 C CA . TRP A 1 299 ? 14.898 -36.594 -26.25 1 92.69 299 TRP A CA 1
ATOM 2209 C C . TRP A 1 299 ? 13.938 -37.375 -27.125 1 92.69 299 TRP A C 1
ATOM 2211 O O . TRP A 1 299 ? 13.867 -38.594 -27.047 1 92.69 299 TRP A O 1
ATOM 2221 N N . ARG A 1 300 ? 13.18 -36.719 -28.016 1 90.06 300 ARG A N 1
ATOM 2222 C CA . ARG A 1 300 ? 12.203 -37.344 -28.891 1 90.06 300 ARG A CA 1
ATOM 2223 C C . ARG A 1 300 ? 12.883 -38.344 -29.844 1 90.06 300 ARG A C 1
ATOM 2225 O O . ARG A 1 300 ? 12.297 -39.344 -30.203 1 90.06 300 ARG A O 1
ATOM 2232 N N . ILE A 1 301 ? 14.031 -37.969 -30.188 1 90.56 301 ILE A N 1
ATOM 2233 C CA . ILE A 1 301 ? 14.789 -38.844 -31.078 1 90.56 301 ILE A CA 1
ATOM 2234 C C . ILE A 1 301 ? 15.18 -40.125 -30.344 1 90.56 301 ILE A C 1
ATOM 2236 O O . ILE A 1 301 ? 15.125 -41.219 -30.906 1 90.56 301 ILE A O 1
ATOM 2240 N N . LEU A 1 302 ? 15.555 -39.938 -29.109 1 89.81 302 LEU A N 1
ATOM 2241 C CA . LEU A 1 302 ? 16.078 -41.062 -28.328 1 89.81 302 LEU A CA 1
ATOM 2242 C C . LEU A 1 302 ? 14.953 -41.875 -27.719 1 89.81 302 LEU A C 1
ATOM 2244 O O . LEU A 1 302 ? 15.102 -43.062 -27.484 1 89.81 302 LEU A O 1
ATOM 2248 N N . ASP A 1 303 ? 13.922 -41.219 -27.281 1 82.69 303 ASP A N 1
ATOM 2249 C CA . ASP A 1 303 ? 12.773 -41.844 -26.625 1 82.69 303 ASP A CA 1
ATOM 2250 C C . ASP A 1 303 ? 11.469 -41.219 -27.094 1 82.69 303 ASP A C 1
ATOM 2252 O O . ASP A 1 303 ? 11.078 -40.156 -26.609 1 82.69 303 ASP A O 1
ATOM 2256 N N . PRO A 1 304 ? 10.82 -41.969 -28.094 1 72.12 304 PRO A N 1
ATOM 2257 C CA . PRO A 1 304 ? 9.578 -41.375 -28.625 1 72.12 304 PRO A CA 1
ATOM 2258 C C . PRO A 1 304 ? 8.438 -41.438 -27.609 1 72.12 304 PRO A C 1
ATOM 2260 O O . PRO A 1 304 ? 8.328 -42.375 -26.844 1 72.12 304 PRO A O 1
ATOM 2263 N N . GLY A 1 305 ? 7.754 -40.406 -27.031 1 66.25 305 GLY A N 1
ATOM 2264 C CA . GLY A 1 305 ? 6.57 -40.562 -26.203 1 66.25 305 GLY A CA 1
ATOM 2265 C C . GLY A 1 305 ? 6.105 -39.281 -25.547 1 66.25 305 GLY A C 1
ATOM 2266 O O . GLY A 1 305 ? 4.965 -38.844 -25.75 1 66.25 305 GLY A O 1
ATOM 2267 N N . PRO A 1 306 ? 7.145 -38.719 -24.812 1 64.56 306 PRO A N 1
ATOM 2268 C CA . PRO A 1 306 ? 6.527 -37.719 -23.953 1 64.56 306 PRO A CA 1
ATOM 2269 C C . PRO A 1 306 ? 6.137 -36.438 -24.719 1 64.56 306 PRO A C 1
ATOM 2271 O O . PRO A 1 306 ? 6.785 -36.094 -25.703 1 64.56 306 PRO A O 1
ATOM 2274 N N . HIS A 1 307 ? 4.93 -35.969 -24.469 1 74.81 307 HIS A N 1
ATOM 2275 C CA . HIS A 1 307 ? 4.5 -34.688 -25.016 1 74.81 307 HIS A CA 1
ATOM 2276 C C . HIS A 1 307 ? 4.852 -33.531 -24.062 1 74.81 307 HIS A C 1
ATOM 2278 O O . HIS A 1 307 ? 4.473 -33.562 -22.891 1 74.81 307 HIS A O 1
ATOM 2284 N N . THR A 1 308 ? 5.75 -32.719 -24.625 1 86.12 308 THR A N 1
ATOM 2285 C CA . THR A 1 308 ? 6.215 -31.609 -23.812 1 86.12 308 THR A CA 1
ATOM 2286 C C . THR A 1 308 ? 5.512 -30.312 -24.203 1 86.12 308 THR A C 1
ATOM 2288 O O . THR A 1 308 ? 5.137 -30.141 -25.375 1 86.12 308 THR A O 1
ATOM 2291 N N . LYS A 1 309 ? 5.191 -29.547 -23.281 1 88.31 309 LYS A N 1
ATOM 2292 C CA . LYS A 1 309 ? 4.617 -28.219 -23.469 1 88.31 309 LYS A CA 1
ATOM 2293 C C . LYS A 1 309 ? 5.539 -27.125 -22.906 1 88.31 309 LYS A C 1
ATOM 2295 O O . LYS A 1 309 ? 6.383 -27.406 -22.047 1 88.31 309 LYS A O 1
ATOM 2300 N N . TYR A 1 310 ? 5.324 -25.891 -23.438 1 90.69 310 TYR A N 1
ATOM 2301 C CA . TYR A 1 310 ? 6.219 -24.812 -23.047 1 90.69 310 TYR A CA 1
ATOM 2302 C C . TYR A 1 310 ? 5.434 -23.641 -22.484 1 90.69 310 TYR A C 1
ATOM 2304 O O . TYR A 1 310 ? 4.496 -23.141 -23.109 1 90.69 310 TYR A O 1
ATOM 2312 N N . LEU A 1 311 ? 5.738 -23.281 -21.344 1 90.19 311 LEU A N 1
ATOM 2313 C CA . LEU A 1 311 ? 5.352 -22 -20.781 1 90.19 311 LEU A CA 1
ATOM 2314 C C . LEU A 1 311 ? 6.508 -21 -20.859 1 90.19 311 LEU A C 1
ATOM 2316 O O . LEU A 1 311 ? 7.445 -21.078 -20.062 1 90.19 311 LEU A O 1
ATOM 2320 N N . VAL A 1 312 ? 6.402 -20.062 -21.812 1 89.5 312 VAL A N 1
ATOM 2321 C CA . VAL A 1 312 ? 7.527 -19.188 -22.094 1 89.5 312 VAL A CA 1
ATOM 2322 C C . VAL A 1 312 ? 7.324 -17.844 -21.375 1 89.5 312 VAL A C 1
ATOM 2324 O O . VAL A 1 312 ? 6.273 -17.219 -21.516 1 89.5 312 VAL A O 1
ATOM 2327 N N . CYS A 1 313 ? 8.305 -17.5 -20.609 1 86.5 313 CYS A N 1
ATOM 2328 C CA . CYS A 1 313 ? 8.266 -16.234 -19.906 1 86.5 313 CYS A CA 1
ATOM 2329 C C . CYS A 1 313 ? 8.961 -15.141 -20.703 1 86.5 313 CYS A C 1
ATOM 2331 O O . CYS A 1 313 ? 9.992 -15.383 -21.328 1 86.5 313 CYS A O 1
ATOM 2333 N N . GLY A 1 314 ? 8.367 -13.977 -20.719 1 80.62 314 GLY A N 1
ATOM 2334 C CA . GLY A 1 314 ? 9 -12.828 -21.359 1 80.62 314 GLY A CA 1
ATOM 2335 C C . GLY A 1 314 ? 10.281 -12.398 -20.656 1 80.62 314 GLY A C 1
ATOM 2336 O O . GLY A 1 314 ? 10.562 -12.836 -19.531 1 80.62 314 GLY A O 1
ATOM 2337 N N . PRO A 1 315 ? 11.078 -11.523 -21.312 1 74.88 315 PRO A N 1
ATOM 2338 C CA . PRO A 1 315 ? 12.367 -11.117 -20.75 1 74.88 315 PRO A CA 1
ATOM 2339 C C . PRO A 1 315 ? 12.211 -10.156 -19.578 1 74.88 315 PRO A C 1
ATOM 2341 O O . PRO A 1 315 ? 11.18 -9.492 -19.438 1 74.88 315 PRO A O 1
ATOM 2344 N N . VAL A 1 316 ? 13.203 -10.219 -18.656 1 71.19 316 VAL A N 1
ATOM 2345 C CA . VAL A 1 316 ? 13.297 -9.258 -17.562 1 71.19 316 VAL A CA 1
ATOM 2346 C C . VAL A 1 316 ? 14.391 -8.234 -17.875 1 71.19 316 VAL A C 1
ATOM 2348 O O . VAL A 1 316 ? 15.555 -8.594 -18.078 1 71.19 316 VAL A O 1
ATOM 2351 N N . LYS A 1 317 ? 14.055 -6.961 -18.078 1 67.56 317 LYS A N 1
ATOM 2352 C CA . LYS A 1 317 ? 15.023 -5.902 -18.359 1 67.56 317 LYS A CA 1
ATOM 2353 C C . LYS A 1 317 ? 15.383 -5.129 -17.094 1 67.56 317 LYS A C 1
ATOM 2355 O O . LYS A 1 317 ? 14.5 -4.668 -16.375 1 67.56 317 LYS A O 1
ATOM 2360 N N . VAL A 1 318 ? 16.703 -5.164 -16.859 1 63.78 318 VAL A N 1
ATOM 2361 C CA . VAL A 1 318 ? 17.188 -4.363 -15.734 1 63.78 318 VAL A CA 1
ATOM 2362 C C . VAL A 1 318 ? 17.766 -3.049 -16.25 1 63.78 318 VAL A C 1
ATOM 2364 O O . VAL A 1 318 ? 18.672 -3.051 -17.094 1 63.78 318 VAL A O 1
ATOM 2367 N N . THR A 1 319 ? 17.219 -1.948 -16.219 1 59.44 319 THR A N 1
ATOM 2368 C CA . THR A 1 319 ? 17.672 -0.684 -16.781 1 59.44 319 THR A CA 1
ATOM 2369 C C . THR A 1 319 ? 18.922 -0.182 -16.062 1 59.44 319 THR A C 1
ATOM 2371 O O . THR A 1 319 ? 19.844 0.338 -16.703 1 59.44 319 THR A O 1
ATOM 2374 N N . ASN A 1 320 ? 18.969 0.303 -14.836 1 51.31 320 ASN A N 1
ATOM 2375 C CA . ASN A 1 320 ? 20.109 1.011 -14.281 1 51.31 320 ASN A CA 1
ATOM 2376 C C . ASN A 1 320 ? 20.922 0.115 -13.359 1 51.31 320 ASN A C 1
ATOM 2378 O O . ASN A 1 320 ? 20.906 0.296 -12.133 1 51.31 320 ASN A O 1
ATOM 2382 N N . PRO A 1 321 ? 21.547 -0.876 -14.094 1 50 321 PRO A N 1
ATOM 2383 C CA . PRO A 1 321 ? 22.266 -1.78 -13.195 1 50 321 PRO A CA 1
ATOM 2384 C C . PRO A 1 321 ? 23.609 -1.208 -12.734 1 50 321 PRO A C 1
ATOM 2386 O O . PRO A 1 321 ? 24.484 -0.932 -13.555 1 50 321 PRO A O 1
ATOM 2389 N N . SER A 1 322 ? 23.609 -0.266 -11.867 1 46.72 322 SER A N 1
ATOM 2390 C CA . SER A 1 322 ? 25.016 0.02 -11.586 1 46.72 322 SER A CA 1
ATOM 2391 C C . SER A 1 322 ? 25.844 -1.254 -11.594 1 46.72 322 SER A C 1
ATOM 2393 O O . SER A 1 322 ? 26.969 -1.261 -12.109 1 46.72 322 SER A O 1
ATOM 2395 N N . SER A 1 323 ? 25.672 -2.219 -10.594 1 44.53 323 SER A N 1
ATOM 2396 C CA . SER A 1 323 ? 26.484 -3.426 -10.484 1 44.53 323 SER A CA 1
ATOM 2397 C C . SER A 1 323 ? 25.688 -4.664 -10.906 1 44.53 323 SER A C 1
ATOM 2399 O O . SER A 1 323 ? 24.469 -4.672 -10.844 1 44.53 323 SER A O 1
ATOM 2401 N N . PRO A 1 324 ? 26.469 -5.48 -11.664 1 46 324 PRO A N 1
ATOM 2402 C CA . PRO A 1 324 ? 25.812 -6.754 -11.992 1 46 324 PRO A CA 1
ATOM 2403 C C . PRO A 1 324 ? 24.969 -7.297 -10.836 1 46 324 PRO A C 1
ATOM 2405 O O . PRO A 1 324 ? 25.469 -7.426 -9.711 1 46 324 PRO A O 1
ATOM 2408 N N . ILE A 1 325 ? 23.812 -7.004 -10.875 1 47.09 325 ILE A N 1
ATOM 2409 C CA . ILE A 1 325 ? 22.906 -7.398 -9.805 1 47.09 325 ILE A CA 1
ATOM 2410 C C . ILE A 1 325 ? 22.812 -8.922 -9.75 1 47.09 325 ILE A C 1
ATOM 2412 O O . ILE A 1 325 ? 22.375 -9.555 -10.711 1 47.09 325 ILE A O 1
ATOM 2416 N N . GLY A 1 326 ? 23.672 -9.539 -8.977 1 48.41 326 GLY A N 1
ATOM 2417 C CA . GLY A 1 326 ? 23.453 -10.945 -8.703 1 48.41 326 GLY A CA 1
ATOM 2418 C C . GLY A 1 326 ? 22.031 -11.266 -8.32 1 48.41 326 GLY A C 1
ATOM 2419 O O . GLY A 1 326 ? 21.234 -10.359 -8.023 1 48.41 326 GLY A O 1
ATOM 2420 N N . ALA A 1 327 ? 21.609 -12.438 -8.656 1 51.38 327 ALA A N 1
ATOM 2421 C CA . ALA A 1 327 ? 20.297 -12.961 -8.336 1 51.38 327 ALA A CA 1
ATOM 2422 C C . ALA A 1 327 ? 19.844 -12.5 -6.949 1 51.38 327 ALA A C 1
ATOM 2424 O O . ALA A 1 327 ? 18.672 -12.195 -6.738 1 51.38 327 ALA A O 1
ATOM 2425 N N . ASP A 1 328 ? 20.844 -12.375 -6.148 1 49.19 328 ASP A N 1
ATOM 2426 C CA . ASP A 1 328 ? 20.531 -12.031 -4.762 1 49.19 328 ASP A CA 1
ATOM 2427 C C . ASP A 1 328 ? 20.047 -10.586 -4.656 1 49.19 328 ASP A C 1
ATOM 2429 O O . ASP A 1 328 ? 19.125 -10.297 -3.885 1 49.19 328 ASP A O 1
ATOM 2433 N N . GLN A 1 329 ? 20.844 -9.844 -5.414 1 50.09 329 GLN A N 1
ATOM 2434 C CA . GLN A 1 329 ? 20.5 -8.43 -5.371 1 50.09 329 GLN A CA 1
ATOM 2435 C C . GLN A 1 329 ? 19.125 -8.188 -6 1 50.09 329 GLN A C 1
ATOM 2437 O O . GLN A 1 329 ? 18.391 -7.301 -5.57 1 50.09 329 GLN A O 1
ATOM 2442 N N . TYR A 1 330 ? 18.984 -9.047 -6.984 1 50.22 330 TYR A N 1
ATOM 2443 C CA . TYR A 1 330 ? 17.688 -8.953 -7.668 1 50.22 330 TYR A CA 1
ATOM 2444 C C . TYR A 1 330 ? 16.547 -9.273 -6.715 1 50.22 330 TYR A C 1
ATOM 2446 O O . TYR A 1 330 ? 15.492 -8.633 -6.762 1 50.22 330 TYR A O 1
ATOM 2454 N N . LEU A 1 331 ? 16.797 -10.305 -6.051 1 49.84 331 LEU A N 1
ATOM 2455 C CA . LEU A 1 331 ? 15.781 -10.727 -5.094 1 49.84 331 LEU A CA 1
ATOM 2456 C C . LEU A 1 331 ? 15.461 -9.609 -4.109 1 49.84 331 LEU A C 1
ATOM 2458 O O . LEU A 1 331 ? 14.32 -9.477 -3.654 1 49.84 331 LEU A O 1
ATOM 2462 N N . HIS A 1 332 ? 16.656 -9.016 -3.824 1 46.16 332 HIS A N 1
ATOM 2463 C CA . HIS A 1 332 ? 16.594 -7.992 -2.789 1 46.16 332 HIS A CA 1
ATOM 2464 C C . HIS A 1 332 ? 15.852 -6.758 -3.283 1 46.16 332 HIS A C 1
ATOM 2466 O O . HIS A 1 332 ? 15.195 -6.066 -2.498 1 46.16 332 HIS A O 1
ATOM 2472 N N . CYS A 1 333 ? 16.391 -6.555 -4.434 1 42 333 CYS A N 1
ATOM 2473 C CA . CYS A 1 333 ? 15.789 -5.328 -4.941 1 42 333 CYS A CA 1
ATOM 2474 C C . CYS A 1 333 ? 14.297 -5.527 -5.203 1 42 333 CYS A C 1
ATOM 2476 O O . CYS A 1 333 ? 13.508 -4.594 -5.051 1 42 333 CYS A O 1
ATOM 2478 N N . GLY A 1 334 ? 14.102 -6.457 -6.227 1 42.75 334 GLY A N 1
ATOM 2479 C CA . GLY A 1 334 ? 12.75 -6.562 -6.742 1 42.75 334 GLY A CA 1
ATOM 2480 C C . GLY A 1 334 ? 11.797 -7.23 -5.766 1 42.75 334 GLY A C 1
ATOM 2481 O O . GLY A 1 334 ? 12.219 -7.973 -4.879 1 42.75 334 GLY A O 1
ATOM 2482 N N . SER A 1 335 ? 10.617 -6.594 -5.719 1 47 335 SER A N 1
ATOM 2483 C CA . SER A 1 335 ? 9.297 -6.777 -5.125 1 47 335 SER A CA 1
ATOM 2484 C C . SER A 1 335 ? 8.93 -8.258 -5.039 1 47 335 SER A C 1
ATOM 2486 O O . SER A 1 335 ? 9.539 -9.094 -5.715 1 47 335 SER A O 1
ATOM 2488 N N . SER A 1 336 ? 7.859 -8.43 -4.266 1 51.94 336 SER A N 1
ATOM 2489 C CA . SER A 1 336 ? 7.004 -9.562 -3.93 1 51.94 336 SER A CA 1
ATOM 2490 C C . SER A 1 336 ? 6.734 -10.438 -5.148 1 51.94 336 SER A C 1
ATOM 2492 O O . SER A 1 336 ? 6.684 -9.945 -6.277 1 51.94 336 SER A O 1
ATOM 2494 N N . ALA A 1 337 ? 7.254 -11.758 -4.844 1 56.56 337 ALA A N 1
ATOM 2495 C CA . ALA A 1 337 ? 6.754 -12.805 -5.727 1 56.56 337 ALA A CA 1
ATOM 2496 C C . ALA A 1 337 ? 5.547 -12.32 -6.527 1 56.56 337 ALA A C 1
ATOM 2498 O O . ALA A 1 337 ? 5.391 -12.672 -7.699 1 56.56 337 ALA A O 1
ATOM 2499 N N . ALA A 1 338 ? 5.039 -11.25 -6.012 1 56.59 338 ALA A N 1
ATOM 2500 C CA . ALA A 1 338 ? 3.807 -10.781 -6.637 1 56.59 338 ALA A CA 1
ATOM 2501 C C . ALA A 1 338 ? 4.105 -9.969 -7.895 1 56.59 338 ALA A C 1
ATOM 2503 O O . ALA A 1 338 ? 3.367 -10.047 -8.883 1 56.59 338 ALA A O 1
ATOM 2504 N N . ALA A 1 339 ? 5.176 -9.266 -7.855 1 59.47 339 ALA A N 1
ATOM 2505 C CA . ALA A 1 339 ? 5.492 -8.492 -9.047 1 59.47 339 ALA A CA 1
ATOM 2506 C C . ALA A 1 339 ? 5.848 -9.398 -10.219 1 59.47 339 ALA A C 1
ATOM 2508 O O . ALA A 1 339 ? 5.559 -9.078 -11.375 1 59.47 339 ALA A O 1
ATOM 2509 N N . TRP A 1 340 ? 6.309 -10.547 -9.836 1 59.88 340 TRP A N 1
ATOM 2510 C CA . TRP A 1 340 ? 6.793 -11.477 -10.852 1 59.88 340 TRP A CA 1
ATOM 2511 C C . TRP A 1 340 ? 5.668 -12.375 -11.352 1 59.88 340 TRP A C 1
ATOM 2513 O O . TRP A 1 340 ? 5.672 -12.797 -12.516 1 59.88 340 TRP A O 1
ATOM 2523 N N . THR A 1 341 ? 4.82 -12.57 -10.453 1 59.72 341 THR A N 1
ATOM 2524 C CA . THR A 1 341 ? 3.754 -13.508 -10.789 1 59.72 341 THR A CA 1
ATOM 2525 C C . THR A 1 341 ? 2.463 -12.766 -11.117 1 59.72 341 THR A C 1
ATOM 2527 O O . THR A 1 341 ? 1.507 -13.359 -11.617 1 59.72 341 THR A O 1
ATOM 2530 N N . GLY A 1 342 ? 2.557 -11.445 -10.852 1 59.12 342 GLY A N 1
ATOM 2531 C CA . GLY A 1 342 ? 1.347 -10.656 -10.984 1 59.12 342 GLY A CA 1
ATOM 2532 C C . GLY A 1 342 ? 1.06 -10.242 -12.414 1 59.12 342 GLY A C 1
ATOM 2533 O O . GLY A 1 342 ? 0.002 -9.68 -12.703 1 59.12 342 GLY A O 1
ATOM 2534 N N . THR A 1 343 ? 2.025 -10.555 -13.281 1 62.06 343 THR A N 1
ATOM 2535 C CA . THR A 1 343 ? 1.829 -10.25 -14.695 1 62.06 343 THR A CA 1
ATOM 2536 C C . THR A 1 343 ? 1.729 -11.531 -15.516 1 62.06 343 THR A C 1
ATOM 2538 O O . THR A 1 343 ? 2.188 -12.586 -15.086 1 62.06 343 THR A O 1
ATOM 2541 N N . HIS A 1 344 ? 1.033 -11.375 -16.594 1 67.38 344 HIS A N 1
ATOM 2542 C CA . HIS A 1 344 ? 1.015 -12.492 -17.516 1 67.38 344 HIS A CA 1
ATOM 2543 C C . HIS A 1 344 ? 2.43 -12.922 -17.906 1 67.38 344 HIS A C 1
ATOM 2545 O O . HIS A 1 344 ? 3.322 -12.078 -18.031 1 67.38 344 HIS A O 1
ATOM 2551 N N . PRO A 1 345 ? 2.703 -14.148 -17.922 1 66.38 345 PRO A N 1
ATOM 2552 C CA . PRO A 1 345 ? 4.055 -14.641 -18.203 1 66.38 345 PRO A CA 1
ATOM 2553 C C . PRO A 1 345 ? 4.629 -14.07 -19.5 1 66.38 345 PRO A C 1
ATOM 2555 O O . PRO A 1 345 ? 5.848 -13.945 -19.641 1 66.38 345 PRO A O 1
ATOM 2558 N N . CYS A 1 346 ? 3.867 -13.656 -20.422 1 63.16 346 CYS A N 1
ATOM 2559 C CA . CYS A 1 346 ? 4.309 -13.344 -21.766 1 63.16 346 CYS A CA 1
ATOM 2560 C C . CYS A 1 346 ? 4.926 -11.953 -21.828 1 63.16 346 CYS A C 1
ATOM 2562 O O . CYS A 1 346 ? 5.941 -11.75 -22.5 1 63.16 346 CYS A O 1
ATOM 2564 N N . PRO A 1 347 ? 4.406 -11.023 -21.094 1 61.81 347 PRO A N 1
ATOM 2565 C CA . PRO A 1 347 ? 4.965 -9.688 -21.312 1 61.81 347 PRO A CA 1
ATOM 2566 C C . PRO A 1 347 ? 6.32 -9.492 -20.641 1 61.81 347 PRO A C 1
ATOM 2568 O O . PRO A 1 347 ? 6.641 -10.188 -19.672 1 61.81 347 PRO A O 1
ATOM 2571 N N . GLN A 1 348 ? 7.09 -8.641 -21.297 1 62.19 348 GLN A N 1
ATOM 2572 C CA . GLN A 1 348 ? 8.359 -8.219 -20.719 1 62.19 348 GLN A CA 1
ATOM 2573 C C . GLN A 1 348 ? 8.148 -7.473 -19.406 1 62.19 348 GLN A C 1
ATOM 2575 O O . GLN A 1 348 ? 7.191 -6.711 -19.266 1 62.19 348 GLN A O 1
ATOM 2580 N N . ILE A 1 349 ? 9.055 -7.852 -18.453 1 62.5 349 ILE A N 1
ATOM 2581 C CA . ILE A 1 349 ? 9.023 -7.148 -17.172 1 62.5 349 ILE A CA 1
ATOM 2582 C C . ILE A 1 349 ? 10.273 -6.277 -17.031 1 62.5 349 ILE A C 1
ATOM 2584 O O . ILE A 1 349 ? 11.383 -6.719 -17.344 1 62.5 349 ILE A O 1
ATOM 2588 N N . THR A 1 350 ? 10.109 -4.965 -16.797 1 62.31 350 THR A N 1
ATOM 2589 C CA . THR A 1 350 ? 11.234 -4.059 -16.594 1 62.31 350 THR A CA 1
ATOM 2590 C C . THR A 1 350 ? 11.445 -3.803 -15.102 1 62.31 350 THR A C 1
ATOM 2592 O O . THR A 1 350 ? 10.516 -3.426 -14.391 1 62.31 350 THR A O 1
ATOM 2595 N N . LEU A 1 351 ? 12.641 -4.152 -14.617 1 59.75 351 LEU A N 1
ATOM 2596 C CA . LEU A 1 351 ? 13 -3.904 -13.227 1 59.75 351 LEU A CA 1
ATOM 2597 C C . LEU A 1 351 ? 14.047 -2.797 -13.133 1 59.75 351 LEU A C 1
ATOM 2599 O O . LEU A 1 351 ? 15.055 -2.828 -13.836 1 59.75 351 LEU A O 1
ATOM 2603 N N . ASP A 1 352 ? 13.773 -1.604 -12.555 1 54.66 352 ASP A N 1
ATOM 2604 C CA . ASP A 1 352 ? 14.773 -0.572 -12.297 1 54.66 352 ASP A CA 1
ATOM 2605 C C . ASP A 1 352 ? 15.398 -0.741 -10.922 1 54.66 352 ASP A C 1
ATOM 2607 O O . ASP A 1 352 ? 14.766 -0.454 -9.906 1 54.66 352 ASP A O 1
ATOM 2611 N N . LEU A 1 353 ? 16.547 -1.372 -10.852 1 50.97 353 LEU A N 1
ATOM 2612 C CA . LEU A 1 353 ? 17.219 -1.668 -9.594 1 50.97 353 LEU A CA 1
ATOM 2613 C C . LEU A 1 353 ? 17.734 -0.391 -8.938 1 50.97 353 LEU A C 1
ATOM 2615 O O . LEU A 1 353 ? 18.062 -0.386 -7.746 1 50.97 353 LEU A O 1
ATOM 2619 N N . GLN A 1 354 ? 18.344 0.431 -9.656 1 47.25 354 GLN A N 1
ATOM 2620 C CA . GLN A 1 354 ? 18.922 1.618 -9.039 1 47.25 354 GLN A CA 1
ATOM 2621 C C . GLN A 1 354 ? 17.844 2.531 -8.477 1 47.25 354 GLN A C 1
ATOM 2623 O O . GLN A 1 354 ? 18.078 3.301 -7.547 1 47.25 354 GLN A O 1
ATOM 2628 N N . ASP A 1 355 ? 16.953 2.652 -9.359 1 45.06 355 ASP A N 1
ATOM 2629 C CA . ASP A 1 355 ? 15.93 3.615 -8.977 1 45.06 355 ASP A CA 1
ATOM 2630 C C . ASP A 1 355 ? 14.852 2.957 -8.117 1 45.06 355 ASP A C 1
ATOM 2632 O O . ASP A 1 355 ? 14.398 1.849 -8.422 1 45.06 355 ASP A O 1
ATOM 2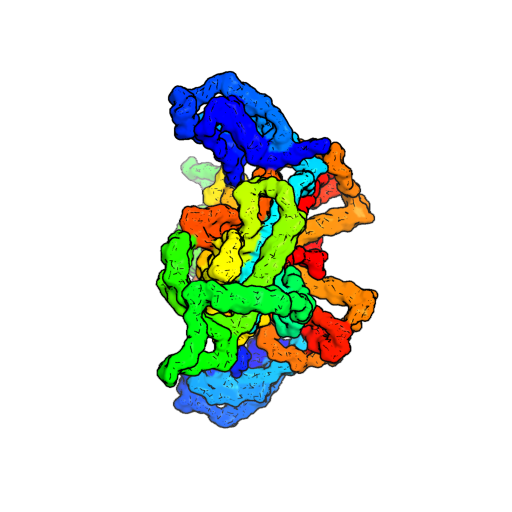636 N N . SER A 1 356 ? 15.023 3.16 -6.875 1 45.66 356 SER A N 1
ATOM 2637 C CA . SER A 1 356 ? 13.992 2.809 -5.902 1 45.66 356 SER A CA 1
ATOM 2638 C C . SER A 1 356 ? 12.633 2.637 -6.574 1 45.66 356 SER A C 1
ATOM 2640 O O . SER A 1 356 ? 11.633 2.395 -5.902 1 45.66 356 SER A O 1
ATOM 2642 N N . SER A 1 357 ? 12.633 2.926 -7.879 1 42.66 357 SER A N 1
ATOM 2643 C CA . SER A 1 357 ? 11.344 2.893 -8.562 1 42.66 357 SER A CA 1
ATOM 2644 C C . SER A 1 357 ? 10.953 1.467 -8.93 1 42.66 357 SER A C 1
ATOM 2646 O O . SER A 1 357 ? 11.211 1.019 -10.055 1 42.66 357 SER A O 1
ATOM 2648 N N . ILE A 1 358 ? 11.477 0.381 -8.422 1 47.94 358 ILE A N 1
ATOM 2649 C CA . ILE A 1 358 ? 10.734 -0.854 -8.641 1 47.94 358 ILE A CA 1
ATOM 2650 C C . ILE A 1 358 ? 9.297 -0.527 -9.055 1 47.94 358 ILE A C 1
ATOM 2652 O O . ILE A 1 358 ? 8.734 0.482 -8.625 1 47.94 358 ILE A O 1
ATOM 2656 N N . SER A 1 359 ? 8.836 -1.169 -10.031 1 52.59 359 SER A N 1
ATOM 2657 C CA . SER A 1 359 ? 7.535 -0.682 -10.477 1 52.59 359 SER A CA 1
ATOM 2658 C C . SER A 1 359 ? 6.668 -0.258 -9.297 1 52.59 359 SER A C 1
ATOM 2660 O O . SER A 1 359 ? 6.301 -1.086 -8.461 1 52.59 359 SER A O 1
ATOM 2662 N N . THR A 1 360 ? 6.961 0.877 -8.859 1 57.72 360 THR A N 1
ATOM 2663 C CA . THR A 1 360 ? 6.277 1.567 -7.777 1 57.72 360 THR A CA 1
ATOM 2664 C C . THR A 1 360 ? 4.832 1.094 -7.66 1 57.72 360 THR A C 1
ATOM 2666 O O . THR A 1 360 ? 4.328 0.887 -6.555 1 57.72 360 THR A O 1
ATOM 2669 N N . LYS A 1 361 ? 4.457 0.599 -8.906 1 63.69 361 LYS A N 1
ATOM 2670 C CA . LYS A 1 361 ? 3.035 0.26 -8.875 1 63.69 361 LYS A CA 1
ATOM 2671 C C . LYS A 1 361 ? 2.814 -1.134 -8.297 1 63.69 361 LYS A C 1
ATOM 2673 O O . LYS A 1 361 ? 1.938 -1.33 -7.453 1 63.69 361 LYS A O 1
ATOM 2678 N N . GLY A 1 362 ? 3.684 -2.117 -8.742 1 67.62 362 GLY A N 1
ATOM 2679 C CA . GLY A 1 362 ? 3.564 -3.477 -8.242 1 67.62 362 GLY A CA 1
ATOM 2680 C C . GLY A 1 362 ? 3.881 -3.596 -6.762 1 67.62 362 GLY A C 1
ATOM 2681 O O . GLY A 1 362 ? 3.166 -4.277 -6.02 1 67.62 362 GLY A O 1
ATOM 2682 N N . THR A 1 363 ? 4.809 -2.863 -6.348 1 70.06 363 THR A N 1
ATOM 2683 C CA . THR A 1 363 ? 5.227 -2.908 -4.949 1 70.06 363 THR A CA 1
ATOM 2684 C C . THR A 1 363 ? 4.141 -2.328 -4.043 1 70.06 363 THR A C 1
ATOM 2686 O O . THR A 1 363 ? 3.814 -2.912 -3.008 1 70.06 363 THR A O 1
ATOM 2689 N N . LYS A 1 364 ? 3.568 -1.316 -4.457 1 75.31 364 LYS A N 1
ATOM 2690 C CA . LYS A 1 364 ? 2.521 -0.68 -3.664 1 75.31 364 LYS A CA 1
ATOM 2691 C C . LYS A 1 364 ? 1.271 -1.552 -3.602 1 75.31 364 LYS A C 1
ATOM 2693 O O . LYS A 1 364 ? 0.622 -1.643 -2.559 1 75.31 364 LYS A O 1
ATOM 2698 N N . SER A 1 365 ? 1.058 -2.23 -4.746 1 80.12 365 SER A N 1
ATOM 2699 C CA . SER A 1 365 ? -0.104 -3.113 -4.762 1 80.12 365 SER A CA 1
ATOM 2700 C C . SER A 1 365 ? 0.1 -4.312 -3.844 1 80.12 365 SER A C 1
ATOM 2702 O O . SER A 1 365 ? -0.816 -4.715 -3.123 1 80.12 365 SER A O 1
ATOM 2704 N N . GLY A 1 366 ? 1.294 -4.887 -3.934 1 83 366 GLY A N 1
ATOM 2705 C CA . GLY A 1 366 ? 1.603 -5.984 -3.027 1 83 366 GLY A CA 1
ATOM 2706 C C . GLY A 1 366 ? 1.527 -5.586 -1.565 1 83 366 GLY A C 1
ATOM 2707 O O . GLY A 1 366 ? 0.953 -6.312 -0.75 1 83 366 GLY A O 1
ATOM 2708 N N . ALA A 1 367 ? 2.062 -4.461 -1.239 1 81.38 367 ALA A N 1
ATOM 2709 C CA . ALA A 1 367 ? 2.02 -3.957 0.13 1 81.38 367 ALA A CA 1
ATOM 2710 C C . ALA A 1 367 ? 0.583 -3.701 0.577 1 81.38 367 ALA A C 1
ATOM 2712 O O . ALA A 1 367 ? 0.244 -3.906 1.745 1 81.38 367 ALA A O 1
ATOM 2713 N N . PHE A 1 368 ? -0.17 -3.184 -0.369 1 84.81 368 PHE A N 1
ATOM 2714 C CA . PHE A 1 368 ? -1.576 -2.932 -0.078 1 84.81 368 PHE A CA 1
ATOM 2715 C C . PHE A 1 368 ? -2.283 -4.215 0.336 1 84.81 368 PHE A C 1
ATOM 2717 O O . PHE A 1 368 ? -3.051 -4.227 1.301 1 84.81 368 PHE A O 1
ATOM 2724 N N . VAL A 1 369 ? -2.008 -5.297 -0.351 1 88.44 369 VAL A N 1
ATOM 2725 C CA . VAL A 1 369 ? -2.572 -6.602 -0.033 1 88.44 369 VAL A CA 1
ATOM 2726 C C . VAL A 1 369 ? -2.107 -7.043 1.353 1 88.44 369 VAL A C 1
ATOM 2728 O O . VAL A 1 369 ? -2.922 -7.43 2.195 1 88.44 369 VAL A O 1
ATOM 2731 N N . MET A 1 370 ? -0.82 -6.98 1.589 1 88 370 MET A N 1
ATOM 2732 C CA . MET A 1 370 ? -0.251 -7.422 2.859 1 88 370 MET A CA 1
ATOM 2733 C C . MET A 1 370 ? -0.78 -6.582 4.016 1 88 370 MET A C 1
ATOM 2735 O O . MET A 1 370 ? -0.996 -7.094 5.113 1 88 370 MET A O 1
ATOM 2739 N N . TYR A 1 371 ? -0.964 -5.332 3.752 1 87.19 371 TYR A N 1
ATOM 2740 C CA . TYR A 1 371 ? -1.499 -4.441 4.777 1 87.19 371 TYR A CA 1
ATOM 2741 C C . TYR A 1 371 ? -2.904 -4.867 5.188 1 87.19 371 TYR A C 1
ATOM 2743 O O . TYR A 1 371 ? -3.23 -4.895 6.375 1 87.19 371 TYR A O 1
ATOM 2751 N N . ASN A 1 372 ? -3.711 -5.07 4.219 1 89.12 372 ASN A N 1
ATOM 2752 C CA . ASN A 1 372 ? -5.082 -5.461 4.539 1 89.12 372 ASN A CA 1
ATOM 2753 C C . ASN A 1 372 ? -5.129 -6.789 5.285 1 89.12 372 ASN A C 1
ATOM 2755 O O . ASN A 1 372 ? -5.996 -6.996 6.137 1 89.12 372 ASN A O 1
ATOM 2759 N N . CYS A 1 373 ? -4.227 -7.691 4.957 1 89.12 373 CYS A N 1
ATOM 2760 C CA . CYS A 1 373 ? -4.102 -8.914 5.738 1 89.12 373 CYS A CA 1
ATOM 2761 C C . CYS A 1 373 ? -3.738 -8.609 7.184 1 89.12 373 CYS A C 1
ATOM 2763 O O . CYS A 1 373 ? -4.305 -9.195 8.109 1 89.12 373 CYS A O 1
ATOM 2765 N N . ALA A 1 374 ? -2.83 -7.723 7.328 1 87.38 374 ALA A N 1
ATOM 2766 C CA . ALA A 1 374 ? -2.424 -7.32 8.672 1 87.38 374 ALA A CA 1
ATOM 2767 C C . ALA A 1 374 ? -3.576 -6.66 9.422 1 87.38 374 ALA A C 1
ATOM 2769 O O . ALA A 1 374 ? -3.727 -6.844 10.633 1 87.38 374 ALA A O 1
ATOM 2770 N N . ARG A 1 375 ? -4.316 -5.828 8.711 1 88.12 375 ARG A N 1
ATOM 2771 C CA . ARG A 1 375 ? -5.477 -5.168 9.305 1 88.12 375 ARG A CA 1
ATOM 2772 C C . ARG A 1 375 ? -6.477 -6.188 9.836 1 88.12 375 ARG A C 1
ATOM 2774 O O . ARG A 1 375 ? -7.023 -6.016 10.922 1 88.12 375 ARG A O 1
ATOM 2781 N N . LEU A 1 376 ? -6.707 -7.215 9.094 1 92.69 376 LEU A N 1
ATOM 2782 C CA . LEU A 1 376 ? -7.613 -8.273 9.523 1 92.69 376 LEU A CA 1
ATOM 2783 C C . LEU A 1 376 ? -7.07 -8.984 10.758 1 92.69 376 LEU A C 1
ATOM 2785 O O . LEU A 1 376 ? -7.816 -9.25 11.703 1 92.69 376 LEU A O 1
ATOM 2789 N N . ALA A 1 377 ? -5.789 -9.273 10.719 1 90.88 377 ALA A N 1
ATOM 2790 C CA . ALA A 1 377 ? -5.176 -9.914 11.883 1 90.88 377 ALA A CA 1
ATOM 2791 C C . ALA A 1 377 ? -5.328 -9.047 13.133 1 90.88 377 ALA A C 1
ATOM 2793 O O . ALA A 1 377 ? -5.66 -9.555 14.203 1 90.88 377 ALA A O 1
ATOM 2794 N N . THR A 1 378 ? -5.105 -7.758 13 1 89.19 378 THR A N 1
ATOM 2795 C CA . THR A 1 378 ? -5.223 -6.828 14.117 1 89.19 378 THR A CA 1
ATOM 2796 C C . THR A 1 378 ? -6.66 -6.77 14.625 1 89.19 378 THR A C 1
ATOM 2798 O O . THR A 1 378 ? -6.898 -6.695 15.828 1 89.19 378 THR A O 1
ATOM 2801 N N . LEU A 1 379 ? -7.605 -6.754 13.672 1 92.19 379 LEU A N 1
ATOM 2802 C CA . LEU A 1 379 ? -9.016 -6.754 14.039 1 92.19 379 LEU A CA 1
ATOM 2803 C C . LEU A 1 379 ? -9.344 -7.93 14.953 1 92.19 379 LEU A C 1
ATOM 2805 O O . LEU A 1 379 ? -9.953 -7.75 16.016 1 92.19 379 LEU A O 1
ATOM 2809 N N . PHE A 1 380 ? -8.914 -9.086 14.617 1 95.19 380 PHE A N 1
ATOM 2810 C CA . PHE A 1 380 ? -9.242 -10.289 15.383 1 95.19 380 PHE A CA 1
ATOM 2811 C C . PHE A 1 380 ? -8.461 -10.32 16.688 1 95.19 380 PHE A C 1
ATOM 2813 O O . PHE A 1 380 ? -8.961 -10.797 17.703 1 95.19 380 PHE A O 1
ATOM 2820 N N . ASP A 1 381 ? -7.234 -9.836 16.672 1 91.62 381 ASP A N 1
ATOM 2821 C CA . ASP A 1 381 ? -6.469 -9.719 17.906 1 91.62 381 ASP A CA 1
ATOM 2822 C C . ASP A 1 381 ? -7.164 -8.781 18.906 1 91.62 381 ASP A C 1
ATOM 2824 O O . ASP A 1 381 ? -7.25 -9.078 20.094 1 91.62 381 ASP A O 1
ATOM 2828 N N . THR A 1 382 ? -7.59 -7.648 18.359 1 91.94 382 THR A N 1
ATOM 2829 C CA . THR A 1 382 ? -8.297 -6.68 19.188 1 91.94 382 THR A CA 1
ATOM 2830 C C . THR A 1 382 ? -9.57 -7.293 19.766 1 91.94 382 THR A C 1
ATOM 2832 O O . THR A 1 382 ? -9.883 -7.105 20.953 1 91.94 382 THR A O 1
ATOM 2835 N N . PHE A 1 383 ? -10.312 -7.992 18.969 1 96.31 383 PHE A N 1
ATOM 2836 C CA . PHE A 1 383 ? -11.523 -8.664 19.438 1 96.31 383 PHE A CA 1
ATOM 2837 C C . PHE A 1 383 ? -11.188 -9.664 20.531 1 96.31 383 PHE A C 1
ATOM 2839 O O . PHE A 1 383 ? -11.852 -9.688 21.578 1 96.31 383 PHE A O 1
ATOM 2846 N N . GLN A 1 384 ? -10.164 -10.445 20.344 1 96.31 384 GLN A N 1
ATOM 2847 C CA . GLN A 1 384 ? -9.773 -11.461 21.328 1 96.31 384 GLN A CA 1
ATOM 2848 C C . GLN A 1 384 ? -9.367 -10.812 22.656 1 96.31 384 GLN A C 1
ATOM 2850 O O . GLN A 1 384 ? -9.734 -11.305 23.719 1 96.31 384 GLN A O 1
ATOM 2855 N N . ARG A 1 385 ? -8.672 -9.734 22.609 1 94.19 385 ARG A N 1
ATOM 2856 C CA . ARG A 1 385 ? -8.289 -9.016 23.828 1 94.19 385 ARG A CA 1
ATOM 2857 C C . ARG A 1 385 ? -9.516 -8.461 24.547 1 94.19 385 ARG A C 1
ATOM 2859 O O . ARG A 1 385 ? -9.578 -8.477 25.766 1 94.19 385 ARG A O 1
ATOM 2866 N N . ALA A 1 386 ? -10.453 -7.949 23.75 1 95.19 386 ALA A N 1
ATOM 2867 C CA . ALA A 1 386 ? -11.688 -7.426 24.328 1 95.19 386 ALA A CA 1
ATOM 2868 C C . ALA A 1 386 ? -12.492 -8.531 25 1 95.19 386 ALA A C 1
ATOM 2870 O O . ALA A 1 386 ? -13.109 -8.312 26.047 1 95.19 386 ALA A O 1
ATOM 2871 N N . VAL A 1 387 ? -12.469 -9.68 24.422 1 97.44 387 VAL A N 1
ATOM 2872 C CA . VAL A 1 387 ? -13.141 -10.828 25.016 1 97.44 387 VAL A CA 1
ATOM 2873 C C . VAL A 1 387 ? -12.461 -11.203 26.328 1 97.44 387 VAL A C 1
ATOM 2875 O O . VAL A 1 387 ? -13.125 -11.453 27.328 1 97.44 387 VAL A O 1
ATOM 2878 N N . GLU A 1 388 ? -11.164 -11.195 26.312 1 97.19 388 GLU A N 1
ATOM 2879 C CA . GLU A 1 388 ? -10.383 -11.547 27.5 1 97.19 388 GLU A CA 1
ATOM 2880 C C . GLU A 1 388 ? -10.609 -10.547 28.625 1 97.19 388 GLU A C 1
ATOM 2882 O O . GLU A 1 388 ? -10.594 -10.914 29.812 1 97.19 388 GLU A O 1
ATOM 2887 N N . ARG A 1 389 ? -10.906 -9.344 28.297 1 96.25 389 ARG A N 1
ATOM 2888 C CA . ARG A 1 389 ? -11.148 -8.289 29.281 1 96.25 389 ARG A CA 1
ATOM 2889 C C . ARG A 1 389 ? -12.609 -8.258 29.688 1 96.25 389 ARG A C 1
ATOM 2891 O O . ARG A 1 389 ? -12.992 -7.477 30.562 1 96.25 389 ARG A O 1
ATOM 2898 N N . GLY A 1 390 ? -13.391 -8.984 29.016 1 95.88 390 GLY A N 1
ATOM 2899 C CA . GLY A 1 390 ? -14.805 -9.07 29.359 1 95.88 390 GLY A CA 1
ATOM 2900 C C . GLY A 1 390 ? -15.648 -8.008 28.688 1 95.88 390 GLY A C 1
ATOM 2901 O O . GLY A 1 390 ? -16.812 -7.82 29.031 1 95.88 390 GLY A O 1
ATOM 2902 N N . THR A 1 391 ? -15.062 -7.297 27.734 1 95.81 391 THR A N 1
ATOM 2903 C CA . THR A 1 391 ? -15.773 -6.25 27.016 1 95.81 391 THR A CA 1
ATOM 2904 C C . THR A 1 391 ? -16.812 -6.852 26.062 1 95.81 391 THR A C 1
ATOM 2906 O O . THR A 1 391 ? -17.938 -6.367 25.984 1 95.81 391 THR A O 1
ATOM 2909 N N . TYR A 1 392 ? -16.406 -7.844 25.281 1 96.75 392 TYR A N 1
ATOM 2910 C CA . TYR A 1 392 ? -17.281 -8.578 24.375 1 96.75 392 TYR A CA 1
ATOM 2911 C C . TYR A 1 392 ? -17.422 -10.031 24.797 1 96.75 392 TYR A C 1
ATOM 2913 O O . TYR A 1 392 ? -16.516 -10.602 25.391 1 96.75 392 TYR A O 1
ATOM 2921 N N . PRO A 1 393 ? -18.547 -10.633 24.547 1 96.88 393 PRO A N 1
ATOM 2922 C CA . PRO A 1 393 ? -18.609 -12.094 24.656 1 96.88 393 PRO A CA 1
ATOM 2923 C C . PRO A 1 393 ? -17.844 -12.812 23.562 1 96.88 393 PRO A C 1
ATOM 2925 O O . PRO A 1 393 ? -17.562 -12.219 22.516 1 96.88 393 PRO A O 1
ATOM 2928 N N . PRO A 1 394 ? -17.453 -14.039 23.828 1 97.44 394 PRO A N 1
ATOM 2929 C CA . PRO A 1 394 ? -16.781 -14.797 22.766 1 97.44 394 PRO A CA 1
ATOM 2930 C C . PRO A 1 394 ? -17.656 -15.023 21.547 1 97.44 394 PRO A C 1
ATOM 2932 O O . PRO A 1 394 ? -18.891 -15.031 21.656 1 97.44 394 PRO A O 1
ATOM 2935 N N . LEU A 1 395 ? -17.031 -15.172 20.469 1 96.81 395 LEU A N 1
ATOM 2936 C CA . LEU A 1 395 ? -17.734 -15.414 19.219 1 96.81 395 LEU A CA 1
ATOM 2937 C C . LEU A 1 395 ? -18.453 -16.766 19.25 1 96.81 395 LEU A C 1
ATOM 2939 O O . LEU A 1 395 ? -17.812 -17.797 19.453 1 96.81 395 LEU A O 1
ATOM 2943 N N . PRO A 1 396 ? -19.703 -16.781 19.078 1 95.81 396 PRO A N 1
ATOM 2944 C CA . PRO A 1 396 ? -20.438 -18.062 19.031 1 95.81 396 PRO A CA 1
ATOM 2945 C C . PRO A 1 396 ? -20.094 -18.891 17.797 1 95.81 396 PRO A C 1
ATOM 2947 O O . PRO A 1 396 ? -19.547 -18.359 16.828 1 95.81 396 PRO A O 1
ATOM 2950 N N . PRO A 1 397 ? -20.438 -20.156 17.844 1 94.56 397 PRO A N 1
ATOM 2951 C CA . PRO A 1 397 ? -20.25 -20.953 16.625 1 94.56 397 PRO A CA 1
ATOM 2952 C C . PRO A 1 397 ? -21.125 -20.453 15.469 1 94.56 397 PRO A C 1
ATOM 2954 O O . PRO A 1 397 ? -22.188 -19.891 15.688 1 94.56 397 PRO A O 1
ATOM 2957 N N . PRO A 1 398 ? -20.703 -20.672 14.305 1 93 398 PRO A N 1
ATOM 2958 C CA . PRO A 1 398 ? -21.391 -20.156 13.125 1 93 398 PRO A CA 1
ATOM 2959 C C . PRO A 1 398 ? -22.859 -20.562 13.07 1 93 398 PRO A C 1
ATOM 2961 O O . PRO A 1 398 ? -23.688 -19.797 12.586 1 93 398 PRO A O 1
ATOM 2964 N N . SER A 1 399 ? -23.219 -21.75 13.492 1 92.69 399 SER A N 1
ATOM 2965 C CA . SER A 1 399 ? -24.594 -22.266 13.43 1 92.69 399 SER A CA 1
ATOM 2966 C C . SER A 1 399 ? -25.531 -21.406 14.266 1 92.69 399 SER A C 1
ATOM 2968 O O . SER A 1 399 ? -26.75 -21.422 14.047 1 92.69 399 SER A O 1
ATOM 2970 N N . GLU A 1 400 ? -25.031 -20.625 15.156 1 94.94 400 GLU A N 1
ATOM 2971 C CA . GLU A 1 400 ? -25.844 -19.828 16.062 1 94.94 400 GLU A CA 1
ATOM 2972 C C . GLU A 1 400 ? -25.922 -18.375 15.602 1 94.94 400 GLU A C 1
ATOM 2974 O O . GLU A 1 400 ? -26.641 -17.562 16.203 1 94.94 400 GLU A O 1
ATOM 2979 N N . LEU A 1 401 ? -25.266 -18.078 14.602 1 95.44 401 LEU A N 1
ATOM 2980 C CA . LEU A 1 401 ? -25.188 -16.688 14.156 1 95.44 401 LEU A CA 1
ATOM 2981 C C . LEU A 1 401 ? -26.359 -16.344 13.25 1 95.44 401 LEU A C 1
ATOM 2983 O O . LEU A 1 401 ? -26.891 -17.219 12.555 1 95.44 401 LEU A O 1
ATOM 2987 N N . ASN A 1 402 ? -26.797 -15.125 13.312 1 95.75 402 ASN A N 1
ATOM 2988 C CA . ASN A 1 402 ? -27.859 -14.602 12.461 1 95.75 402 ASN A CA 1
ATOM 2989 C C . ASN A 1 402 ? -27.281 -13.812 11.281 1 95.75 402 ASN A C 1
ATOM 2991 O O . ASN A 1 402 ? -27.031 -12.617 11.391 1 95.75 402 ASN A O 1
ATOM 2995 N N . PHE A 1 403 ? -27.281 -14.367 10.148 1 96 403 PHE A N 1
ATOM 2996 C CA . PHE A 1 403 ? -26.609 -13.766 9 1 96 403 PHE A CA 1
ATOM 2997 C C . PHE A 1 403 ? -27.547 -12.805 8.273 1 96 403 PHE A C 1
ATOM 2999 O O . PHE A 1 403 ? -27.141 -12.109 7.344 1 96 403 PHE A O 1
ATOM 3006 N N . SER A 1 404 ? -28.828 -12.766 8.711 1 95.69 404 SER A N 1
ATOM 3007 C CA . SER A 1 404 ? -29.75 -11.781 8.148 1 95.69 404 SER A CA 1
ATOM 3008 C C . SER A 1 404 ? -29.359 -10.367 8.547 1 95.69 404 SER A C 1
ATOM 3010 O O . SER A 1 404 ? -29.844 -9.398 7.957 1 95.69 404 SER A O 1
ATOM 3012 N N . CYS A 1 405 ? -28.469 -10.305 9.469 1 95.56 405 CYS A N 1
ATOM 3013 C CA . CYS A 1 405 ? -28 -9.008 9.938 1 95.56 405 CYS A CA 1
ATOM 3014 C C . CYS A 1 405 ? -27.031 -8.383 8.945 1 95.56 405 CYS A C 1
ATOM 3016 O O . CYS A 1 405 ? -26.734 -7.191 9.023 1 95.56 405 CYS A O 1
ATOM 3018 N N . LEU A 1 406 ? -26.453 -9.148 8.094 1 97.06 406 LEU A N 1
ATOM 3019 C CA . LEU A 1 406 ? -25.547 -8.633 7.07 1 97.06 406 LEU A CA 1
ATOM 3020 C C . LEU A 1 406 ? -26.328 -7.992 5.93 1 97.06 406 LEU A C 1
ATOM 3022 O O . LEU A 1 406 ? -26.719 -8.68 4.984 1 97.06 406 LEU A O 1
ATOM 3026 N N . ARG A 1 407 ? -26.5 -6.723 5.961 1 93.81 407 ARG A N 1
ATOM 3027 C CA . ARG A 1 407 ? -27.391 -6.043 5.023 1 93.81 407 ARG A CA 1
ATOM 3028 C C . ARG A 1 407 ? -26.609 -5.059 4.152 1 93.81 407 ARG A C 1
ATOM 3030 O O . ARG A 1 407 ? -27.141 -4.551 3.162 1 93.81 407 ARG A O 1
ATOM 3037 N N . GLU A 1 408 ? -25.328 -4.852 4.512 1 92.56 408 GLU A N 1
ATOM 3038 C CA . GLU A 1 408 ? -24.547 -3.891 3.746 1 92.56 408 GLU A CA 1
ATOM 3039 C C . GLU A 1 408 ? -24.156 -4.453 2.381 1 92.56 408 GLU A C 1
ATOM 3041 O O . GLU A 1 408 ? -23.828 -5.633 2.262 1 92.56 408 GLU A O 1
ATOM 3046 N N . GLU A 1 409 ? -24.219 -3.594 1.373 1 91.44 409 GLU A N 1
ATOM 3047 C CA . GLU A 1 409 ? -23.859 -4.016 0.024 1 91.44 409 GLU A CA 1
ATOM 3048 C C . GLU A 1 409 ? -22.406 -4.492 -0.032 1 91.44 409 GLU A C 1
ATOM 3050 O O . GLU A 1 409 ? -22.078 -5.395 -0.801 1 91.44 409 GLU A O 1
ATOM 3055 N N . GLY A 1 410 ? -21.562 -3.797 0.739 1 93.31 410 GLY A N 1
ATOM 3056 C CA . GLY A 1 410 ? -20.172 -4.215 0.792 1 93.31 410 GLY A CA 1
ATOM 3057 C C . GLY A 1 410 ? -20 -5.641 1.286 1 93.31 410 GLY A C 1
ATOM 3058 O O . GLY A 1 410 ? -19.078 -6.344 0.851 1 93.31 410 GLY A O 1
ATOM 3059 N N . GLU A 1 411 ? -20.844 -6.047 2.217 1 97.25 411 GLU A N 1
ATOM 3060 C CA . GLU A 1 411 ? -20.797 -7.414 2.727 1 97.25 411 GLU A CA 1
ATOM 3061 C C . GLU A 1 411 ? -21.188 -8.422 1.646 1 97.25 411 GLU A C 1
ATOM 3063 O O . GLU A 1 411 ? -20.531 -9.445 1.483 1 97.25 411 GLU A O 1
ATOM 3068 N N . TRP A 1 412 ? -22.188 -8.047 0.936 1 97.25 412 TRP A N 1
ATOM 3069 C CA . TRP A 1 412 ? -22.609 -8.914 -0.158 1 97.25 412 TRP A CA 1
ATOM 3070 C C . TRP A 1 412 ? -21.547 -8.984 -1.242 1 97.25 412 TRP A C 1
ATOM 3072 O O . TRP A 1 412 ? -21.266 -10.062 -1.776 1 97.25 412 TRP A O 1
ATOM 3082 N N . LEU A 1 413 ? -21 -7.875 -1.562 1 96.62 413 LEU A N 1
ATOM 3083 C CA . LEU A 1 413 ? -19.953 -7.816 -2.572 1 96.62 413 LEU A CA 1
ATOM 3084 C C . LEU A 1 413 ? -18.812 -8.75 -2.217 1 96.62 413 LEU A C 1
ATOM 3086 O O . LEU A 1 413 ? -18.312 -9.492 -3.07 1 96.62 413 LEU A O 1
ATOM 3090 N N . LEU A 1 414 ? -18.344 -8.75 -0.962 1 97.31 414 LEU A N 1
ATOM 3091 C CA . LEU A 1 414 ? -17.25 -9.594 -0.51 1 97.31 414 LEU A CA 1
ATOM 3092 C C . LEU A 1 414 ? -17.594 -11.07 -0.684 1 97.31 414 LEU A C 1
ATOM 3094 O O . LEU A 1 414 ? -16.75 -11.859 -1.139 1 97.31 414 LEU A O 1
ATOM 3098 N N . LEU A 1 415 ? -18.797 -11.414 -0.32 1 97.5 415 LEU A N 1
ATOM 3099 C CA . LEU A 1 415 ? -19.203 -12.812 -0.453 1 97.5 415 LEU A CA 1
ATOM 3100 C C . LEU A 1 415 ? -19.359 -13.195 -1.921 1 97.5 415 LEU A C 1
ATOM 3102 O O . LEU A 1 415 ? -18.781 -14.195 -2.373 1 97.5 415 LEU A O 1
ATOM 3106 N N . PHE A 1 416 ? -20.062 -12.398 -2.656 1 97.44 416 PHE A N 1
ATOM 3107 C CA . PHE A 1 416 ? -20.516 -12.75 -3.994 1 97.44 416 PHE A CA 1
ATOM 3108 C C . PHE A 1 416 ? -19.375 -12.68 -5 1 97.44 416 PHE A C 1
ATOM 3110 O O . PHE A 1 416 ? -19.328 -13.469 -5.941 1 97.44 416 PHE A O 1
ATOM 3117 N N . ASN A 1 417 ? -18.469 -11.742 -4.812 1 97 417 ASN A N 1
ATOM 3118 C CA . ASN A 1 417 ? -17.422 -11.539 -5.801 1 97 417 ASN A CA 1
ATOM 3119 C C . ASN A 1 417 ? -16.141 -12.266 -5.41 1 97 417 ASN A C 1
ATOM 3121 O O . ASN A 1 417 ? -15.25 -12.469 -6.242 1 97 417 ASN A O 1
ATOM 3125 N N . TYR A 1 418 ? -16.031 -12.672 -4.16 1 96.75 418 TYR A N 1
ATOM 3126 C CA . TYR A 1 418 ? -14.719 -13.164 -3.777 1 96.75 418 TYR A CA 1
ATOM 3127 C C . TYR A 1 418 ? -14.82 -14.5 -3.053 1 96.75 418 TYR A C 1
ATOM 3129 O O . TYR A 1 418 ? -14.188 -15.484 -3.451 1 96.75 418 TYR A O 1
ATOM 3137 N N . LEU A 1 419 ? -15.633 -14.586 -2.051 1 96.62 419 LEU A N 1
ATOM 3138 C CA . LEU A 1 419 ? -15.688 -15.828 -1.278 1 96.62 419 LEU A CA 1
ATOM 3139 C C . LEU A 1 419 ? -16.281 -16.953 -2.113 1 96.62 419 LEU A C 1
ATOM 3141 O O . LEU A 1 419 ? -15.727 -18.062 -2.146 1 96.62 419 LEU A O 1
ATOM 3145 N N . LEU A 1 420 ? -17.344 -16.672 -2.793 1 95.12 420 LEU A N 1
ATOM 3146 C CA . LEU A 1 420 ? -18.031 -17.703 -3.572 1 95.12 420 LEU A CA 1
ATOM 3147 C C . LEU A 1 420 ? -17.172 -18.172 -4.738 1 95.12 420 LEU A C 1
ATOM 3149 O O . LEU A 1 420 ? -16.969 -19.375 -4.926 1 95.12 420 LEU A O 1
ATOM 3153 N N . PRO A 1 421 ? -16.609 -17.297 -5.469 1 94.5 421 PRO A N 1
ATOM 3154 C CA . PRO A 1 421 ? -15.914 -17.734 -6.676 1 94.5 421 PRO A CA 1
ATOM 3155 C C . PRO A 1 421 ? -14.484 -18.203 -6.395 1 94.5 421 PRO A C 1
ATOM 3157 O O . PRO A 1 421 ? -13.805 -18.703 -7.297 1 94.5 421 PRO A O 1
ATOM 3160 N N . PHE A 1 422 ? -13.93 -18.094 -5.191 1 94.31 422 PHE A N 1
ATOM 3161 C CA . PHE A 1 422 ? -12.516 -18.281 -4.887 1 94.31 422 PHE A CA 1
ATOM 3162 C C . PHE A 1 422 ? -12.039 -19.656 -5.328 1 94.31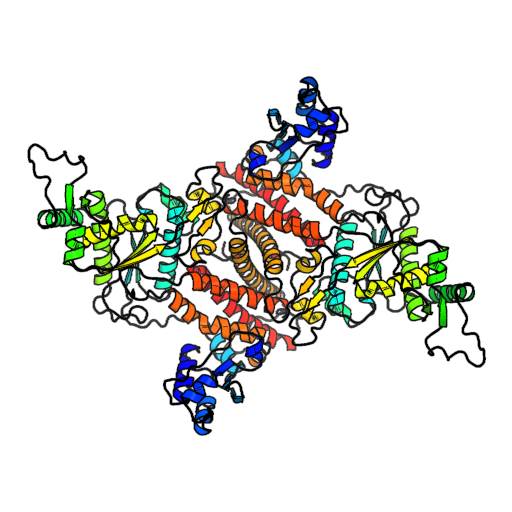 422 PHE A C 1
ATOM 3164 O O . PHE A 1 422 ? -11.008 -19.781 -5.988 1 94.31 422 PHE A O 1
ATOM 3171 N N . PRO A 1 423 ? -12.773 -20.734 -5.07 1 90.31 423 PRO A N 1
ATOM 3172 C CA . PRO A 1 423 ? -12.305 -22.047 -5.531 1 90.31 423 PRO A CA 1
ATOM 3173 C C . PRO A 1 423 ? -12.148 -22.109 -7.047 1 90.31 423 PRO A C 1
ATOM 3175 O O . PRO A 1 423 ? -11.203 -22.719 -7.547 1 90.31 423 PRO A O 1
ATOM 3178 N N . GLU A 1 424 ? -13.031 -21.484 -7.727 1 88.75 424 GLU A N 1
ATOM 3179 C CA . GLU A 1 424 ? -12.969 -21.484 -9.188 1 88.75 424 GLU A CA 1
ATOM 3180 C C . GLU A 1 424 ? -11.773 -20.672 -9.688 1 88.75 424 GLU A C 1
ATOM 3182 O O . GLU A 1 424 ? -11.18 -21 -10.711 1 88.75 424 GLU A O 1
ATOM 3187 N N . VAL A 1 425 ? -11.5 -19.609 -8.984 1 90.88 425 VAL A N 1
ATOM 3188 C CA . VAL A 1 425 ? -10.352 -18.781 -9.344 1 90.88 425 VAL A CA 1
ATOM 3189 C C . VAL A 1 425 ? -9.07 -19.609 -9.25 1 90.88 425 VAL A C 1
ATOM 3191 O O . VAL A 1 425 ? -8.227 -19.562 -10.156 1 90.88 425 VAL A O 1
ATOM 3194 N N . LEU A 1 426 ? -8.945 -20.359 -8.211 1 89.31 426 LEU A N 1
ATOM 3195 C CA . LEU A 1 426 ? -7.766 -21.203 -8.031 1 89.31 426 LEU A CA 1
ATOM 3196 C C . LEU A 1 426 ? -7.707 -22.281 -9.102 1 89.31 426 LEU A C 1
ATOM 3198 O O . LEU A 1 426 ? -6.637 -22.578 -9.641 1 89.31 426 LEU A O 1
ATOM 3202 N N . GLN A 1 427 ? -8.844 -22.812 -9.398 1 86.94 427 GLN A N 1
ATOM 3203 C CA . GLN A 1 427 ? -8.914 -23.844 -10.422 1 86.94 427 GLN A CA 1
ATOM 3204 C C . GLN A 1 427 ? -8.5 -23.312 -11.789 1 86.94 427 GLN A C 1
ATOM 3206 O O . GLN A 1 427 ? -7.734 -23.938 -12.508 1 86.94 427 GLN A O 1
ATOM 3211 N N . GLN A 1 428 ? -9.016 -22.188 -12.047 1 85.62 428 GLN A N 1
ATOM 3212 C CA . GLN A 1 428 ? -8.695 -21.562 -13.328 1 85.62 428 GLN A CA 1
ATOM 3213 C C . GLN A 1 428 ? -7.219 -21.203 -13.406 1 85.62 428 GLN A C 1
ATOM 3215 O O . GLN A 1 428 ? -6.602 -21.328 -14.469 1 85.62 428 GLN A O 1
ATOM 3220 N N . ALA A 1 429 ? -6.699 -20.719 -12.312 1 87.56 429 ALA A N 1
ATOM 3221 C CA . ALA A 1 429 ? -5.289 -20.344 -12.266 1 87.56 429 ALA A CA 1
ATOM 3222 C C . ALA A 1 429 ? -4.387 -21.547 -12.469 1 87.56 429 ALA A C 1
ATOM 3224 O O . ALA A 1 429 ? -3.271 -21.422 -12.977 1 87.56 429 ALA A O 1
ATOM 3225 N N . ALA A 1 430 ? -4.875 -22.734 -12.156 1 86.81 430 ALA A N 1
ATOM 3226 C CA . ALA A 1 430 ? -4.09 -23.969 -12.234 1 86.81 430 ALA A CA 1
ATOM 3227 C C . ALA A 1 430 ? -4.25 -24.641 -13.602 1 86.81 430 ALA A C 1
ATOM 3229 O O . ALA A 1 430 ? -3.557 -25.609 -13.906 1 86.81 430 ALA A O 1
ATOM 3230 N N . GLN A 1 431 ? -5.09 -24.062 -14.383 1 83.88 431 GLN A N 1
ATOM 3231 C CA . GLN A 1 431 ? -5.398 -24.703 -15.664 1 83.88 431 GLN A CA 1
ATOM 3232 C C . GLN A 1 431 ? -4.273 -24.484 -16.672 1 83.88 431 GLN A C 1
ATOM 3234 O O . GLN A 1 431 ? -3.707 -23.406 -16.75 1 83.88 431 GLN A O 1
ATOM 3239 N N . LEU A 1 432 ? -3.918 -25.578 -17.328 1 81.69 432 LEU A N 1
ATOM 3240 C CA . LEU A 1 432 ? -2.969 -25.562 -18.438 1 81.69 432 LEU A CA 1
ATOM 3241 C C . LEU A 1 432 ? -3.648 -25.984 -19.734 1 81.69 432 LEU A C 1
ATOM 3243 O O . LEU A 1 432 ? -3.639 -27.156 -20.094 1 81.69 432 LEU A O 1
ATOM 3247 N N . PRO A 1 433 ? -4.211 -25.016 -20.344 1 75.75 433 PRO A N 1
ATOM 3248 C CA . PRO A 1 433 ? -4.957 -25.375 -21.547 1 75.75 433 PRO A CA 1
ATOM 3249 C C . PRO A 1 433 ? -4.07 -26 -22.625 1 75.75 433 PRO A C 1
ATOM 3251 O O . PRO A 1 433 ? -2.865 -25.734 -22.672 1 75.75 433 PRO A O 1
ATOM 3254 N N . ALA A 1 434 ? -4.664 -26.859 -23.359 1 71.62 434 ALA A N 1
ATOM 3255 C CA . ALA A 1 434 ? -3.953 -27.422 -24.5 1 71.62 434 ALA A CA 1
ATOM 3256 C C . ALA A 1 434 ? -3.574 -26.328 -25.5 1 71.62 434 ALA A C 1
ATOM 3258 O O . ALA A 1 434 ? -4.324 -25.375 -25.703 1 71.62 434 ALA A O 1
ATOM 3259 N N . PRO A 1 435 ? -2.344 -26.469 -25.984 1 65.44 435 PRO A N 1
ATOM 3260 C CA . PRO A 1 435 ? -1.941 -25.469 -26.984 1 65.44 435 PRO A CA 1
ATOM 3261 C C . PRO A 1 435 ? -2.803 -25.516 -28.234 1 65.44 435 PRO A C 1
ATOM 3263 O O . PRO A 1 435 ? -3.25 -26.594 -28.641 1 65.44 435 PRO A O 1
ATOM 3266 N N . THR A 1 436 ? -3.389 -24.391 -28.656 1 61.91 436 THR A N 1
ATOM 3267 C CA . THR A 1 436 ? -4.148 -24.391 -29.906 1 61.91 436 THR A CA 1
ATOM 3268 C C . THR A 1 436 ? -3.27 -24.797 -31.078 1 61.91 436 THR A C 1
ATOM 3270 O O . THR A 1 436 ? -3.693 -25.578 -31.938 1 61.91 436 THR A O 1
ATOM 3273 N N . LYS A 1 437 ? -2.129 -24.297 -31.172 1 71.25 437 LYS A N 1
ATOM 3274 C CA . LYS A 1 437 ? -1.152 -24.578 -32.219 1 71.25 437 LYS A CA 1
ATOM 3275 C C . LYS A 1 437 ? 0.261 -24.641 -31.656 1 71.25 437 LYS A C 1
ATOM 3277 O O . LYS A 1 437 ? 0.65 -23.797 -30.844 1 71.25 437 LYS A O 1
ATOM 3282 N N . GLY A 1 438 ? 0.891 -25.766 -31.859 1 80.06 438 GLY A N 1
ATOM 3283 C CA . GLY A 1 438 ? 2.295 -25.828 -31.484 1 80.06 438 GLY A CA 1
ATOM 3284 C C . GLY A 1 438 ? 2.52 -26.359 -30.078 1 80.06 438 GLY A C 1
ATOM 3285 O O . GLY A 1 438 ? 1.807 -27.266 -29.641 1 80.06 438 GLY A O 1
ATOM 3286 N N . ILE A 1 439 ? 3.576 -25.891 -29.422 1 87.19 439 ILE A N 1
ATOM 3287 C CA . ILE A 1 439 ? 4.004 -26.5 -28.156 1 87.19 439 ILE A CA 1
ATOM 3288 C C . ILE A 1 439 ? 3.861 -25.5 -27.016 1 87.19 439 ILE A C 1
ATOM 3290 O O . ILE A 1 439 ? 3.967 -25.859 -25.844 1 87.19 439 ILE A O 1
ATOM 3294 N N . ARG A 1 440 ? 3.537 -24.25 -27.328 1 87.25 440 ARG A N 1
ATOM 3295 C CA . ARG A 1 440 ? 3.463 -23.203 -26.312 1 87.25 440 ARG A CA 1
ATOM 3296 C C . ARG A 1 440 ? 2.084 -23.156 -25.672 1 87.25 440 ARG A C 1
ATOM 3298 O O . ARG A 1 440 ? 1.064 -23.266 -26.344 1 87.25 440 ARG A O 1
ATOM 3305 N N . ILE A 1 441 ? 2.08 -23.141 -24.359 1 86.44 441 ILE A N 1
ATOM 3306 C CA . ILE A 1 441 ? 0.83 -23 -23.625 1 86.44 441 ILE A CA 1
ATOM 3307 C C . ILE A 1 441 ? 0.854 -21.719 -22.812 1 86.44 441 ILE A C 1
ATOM 3309 O O . ILE A 1 441 ? 1.902 -21.078 -22.672 1 86.44 441 ILE A O 1
ATOM 3313 N N . THR A 1 442 ? -0.307 -21.328 -22.391 1 82.75 442 THR A N 1
ATOM 3314 C CA . THR A 1 442 ? -0.432 -20.156 -21.547 1 82.75 442 THR A CA 1
ATOM 3315 C C . THR A 1 442 ? -0.939 -20.531 -20.156 1 82.75 442 THR A C 1
ATOM 3317 O O . THR A 1 442 ? -1.581 -21.578 -19.984 1 82.75 442 THR A O 1
ATOM 3320 N N . ALA A 1 443 ? -0.49 -19.859 -19.234 1 81.75 443 ALA A N 1
ATOM 3321 C CA . ALA A 1 443 ? -0.995 -20.016 -17.859 1 81.75 443 ALA A CA 1
ATOM 3322 C C . ALA A 1 443 ? -1.51 -18.672 -17.328 1 81.75 443 ALA A C 1
ATOM 3324 O O . ALA A 1 443 ? -0.999 -17.609 -17.688 1 81.75 443 ALA A O 1
ATOM 3325 N N . ASN A 1 444 ? -2.578 -18.719 -16.578 1 82.75 444 ASN A N 1
ATOM 3326 C CA . ASN A 1 444 ? -3.16 -17.516 -15.977 1 82.75 444 ASN A CA 1
ATOM 3327 C C . ASN A 1 444 ? -2.725 -17.344 -14.523 1 82.75 444 ASN A C 1
ATOM 3329 O O . ASN A 1 444 ? -3.561 -17.141 -13.641 1 82.75 444 ASN A O 1
ATOM 3333 N N . THR A 1 445 ? -1.483 -17.422 -14.273 1 76.69 445 THR A N 1
ATOM 3334 C CA . THR A 1 445 ? -0.975 -17.375 -12.906 1 76.69 445 THR A CA 1
ATOM 3335 C C . THR A 1 445 ? -1.192 -15.992 -12.297 1 76.69 445 THR A C 1
ATOM 3337 O O . THR A 1 445 ? -1.181 -15.836 -11.07 1 76.69 445 THR A O 1
ATOM 3340 N N . GLU A 1 446 ? -1.401 -14.953 -13.148 1 82 446 GLU A N 1
ATOM 3341 C CA . GLU A 1 446 ? -1.625 -13.594 -12.648 1 82 446 GLU A CA 1
ATOM 3342 C C . GLU A 1 446 ? -3.004 -13.469 -12.008 1 82 446 GLU A C 1
ATOM 3344 O O . GLU A 1 446 ? -3.275 -12.5 -11.297 1 82 446 GLU A O 1
ATOM 3349 N N . ALA A 1 447 ? -3.84 -14.438 -12.273 1 87.75 447 ALA A N 1
ATOM 3350 C CA . ALA A 1 447 ? -5.223 -14.383 -11.812 1 87.75 447 ALA A CA 1
ATOM 3351 C C . ALA A 1 447 ? -5.293 -14.258 -10.297 1 87.75 447 ALA A C 1
ATOM 3353 O O . ALA A 1 447 ? -6.113 -13.508 -9.766 1 87.75 447 ALA A O 1
ATOM 3354 N N . VAL A 1 448 ? -4.418 -14.945 -9.609 1 89.25 448 VAL A N 1
ATOM 3355 C CA . VAL A 1 448 ? -4.438 -14.93 -8.148 1 89.25 448 VAL A CA 1
ATOM 3356 C C . VAL A 1 448 ? -4.043 -13.547 -7.637 1 89.25 448 VAL A C 1
ATOM 3358 O O . VAL A 1 448 ? -4.672 -13.016 -6.719 1 89.25 448 VAL A O 1
ATOM 3361 N N . CYS A 1 449 ? -2.996 -12.961 -8.242 1 86.06 449 CYS A N 1
ATOM 3362 C CA . CYS A 1 449 ? -2.543 -11.633 -7.84 1 86.06 449 CYS A CA 1
ATOM 3363 C C . CYS A 1 449 ? -3.623 -10.586 -8.094 1 86.06 449 CYS A C 1
ATOM 3365 O O . CYS A 1 449 ? -3.902 -9.758 -7.23 1 86.06 449 CYS A O 1
ATOM 3367 N N . LYS A 1 450 ? -4.195 -10.664 -9.266 1 86.06 450 LYS A N 1
ATOM 3368 C CA . LYS A 1 450 ? -5.273 -9.734 -9.594 1 86.06 450 LYS A CA 1
ATOM 3369 C C . LYS A 1 450 ? -6.445 -9.891 -8.633 1 86.06 450 LYS A C 1
ATOM 3371 O O . LYS A 1 450 ? -7.023 -8.891 -8.188 1 86.06 450 LYS A O 1
ATOM 3376 N N . PHE A 1 451 ? -6.758 -11.148 -8.391 1 92.81 451 PHE A N 1
ATOM 3377 C CA . PHE A 1 451 ? -7.812 -11.469 -7.438 1 92.81 451 PHE A CA 1
ATOM 3378 C C . PHE A 1 451 ? -7.531 -10.828 -6.082 1 92.81 451 PHE A C 1
ATOM 3380 O O . PHE A 1 451 ? -8.398 -10.172 -5.504 1 92.81 451 PHE A O 1
ATOM 3387 N N . LEU A 1 452 ? -6.32 -10.953 -5.551 1 91.56 452 LEU A N 1
ATOM 3388 C CA . LEU A 1 452 ? -5.93 -10.438 -4.242 1 91.56 452 LEU A CA 1
ATOM 3389 C C . LEU A 1 452 ? -6.004 -8.914 -4.219 1 91.56 452 LEU A C 1
ATOM 3391 O O . LEU A 1 452 ? -6.453 -8.328 -3.229 1 91.56 452 LEU A O 1
ATOM 3395 N N . ILE A 1 453 ? -5.566 -8.289 -5.254 1 87.75 453 ILE A N 1
ATOM 3396 C CA . ILE A 1 453 ? -5.574 -6.836 -5.332 1 87.75 453 ILE A CA 1
ATOM 3397 C C . ILE A 1 453 ? -7.016 -6.328 -5.32 1 87.75 453 ILE A C 1
ATOM 3399 O O . ILE A 1 453 ? -7.355 -5.422 -4.551 1 87.75 453 ILE A O 1
ATOM 3403 N N . GLN A 1 454 ? -7.855 -6.945 -6.117 1 91.19 454 GLN A N 1
ATOM 3404 C CA . GLN A 1 454 ? -9.25 -6.531 -6.188 1 91.19 454 GLN A CA 1
ATOM 3405 C C . GLN A 1 454 ? -9.969 -6.789 -4.863 1 91.19 454 GLN A C 1
ATOM 3407 O O . GLN A 1 454 ? -10.734 -5.945 -4.395 1 91.19 454 GLN A O 1
ATOM 3412 N N . LEU A 1 455 ? -9.734 -7.934 -4.289 1 95.25 455 LEU A N 1
ATOM 3413 C CA . LEU A 1 455 ? -10.289 -8.234 -2.975 1 95.25 455 LEU A CA 1
ATOM 3414 C C . LEU A 1 455 ? -9.859 -7.188 -1.951 1 95.25 455 LEU A C 1
ATOM 3416 O O . LEU A 1 455 ? -10.68 -6.703 -1.171 1 95.25 455 LEU A O 1
ATOM 3420 N N . SER A 1 456 ? -8.586 -6.828 -2.008 1 90.31 456 SER A N 1
ATOM 3421 C CA . SER A 1 456 ? -8.055 -5.848 -1.068 1 90.31 456 SER A CA 1
ATOM 3422 C C . SER A 1 456 ? -8.742 -4.496 -1.236 1 90.31 456 SER A C 1
ATOM 3424 O O . SER A 1 456 ? -9.039 -3.816 -0.251 1 90.31 456 SER A O 1
ATOM 3426 N N . MET A 1 457 ? -8.961 -4.145 -2.457 1 87.25 457 MET A N 1
ATOM 3427 C CA . MET A 1 457 ? -9.617 -2.867 -2.73 1 87.25 457 MET A CA 1
ATOM 3428 C C . MET A 1 457 ? -11.031 -2.854 -2.168 1 87.25 457 MET A C 1
ATOM 3430 O O . MET A 1 457 ? -11.406 -1.933 -1.437 1 87.25 457 MET A O 1
ATOM 3434 N N . ASP A 1 458 ? -11.789 -3.84 -2.445 1 90.88 458 ASP A N 1
ATOM 3435 C CA . ASP A 1 458 ? -13.18 -3.898 -1.992 1 90.88 458 ASP A CA 1
ATOM 3436 C C . ASP A 1 458 ? -13.25 -4.078 -0.478 1 90.88 458 ASP A C 1
ATOM 3438 O O . ASP A 1 458 ? -14.094 -3.463 0.183 1 90.88 458 ASP A O 1
ATOM 3442 N N . PHE A 1 459 ? -12.43 -4.848 0.054 1 94.38 459 PHE A N 1
ATOM 3443 C CA . PHE A 1 459 ? -12.391 -5.023 1.501 1 94.38 459 PHE A CA 1
ATOM 3444 C C . PHE A 1 459 ? -12.047 -3.713 2.199 1 94.38 459 PHE A C 1
ATOM 3446 O O . PHE A 1 459 ? -12.695 -3.338 3.18 1 94.38 459 PHE A O 1
ATOM 3453 N N . SER A 1 460 ? -10.969 -3.139 1.703 1 86.69 460 SER A N 1
ATOM 3454 C CA . SER A 1 460 ? -10.547 -1.876 2.303 1 86.69 460 SER A CA 1
ATOM 3455 C C . SER A 1 460 ? -11.672 -0.853 2.287 1 86.69 460 SER A C 1
ATOM 3457 O O . SER A 1 460 ? -11.891 -0.141 3.271 1 86.69 460 SER A O 1
ATOM 3459 N N . SER A 1 461 ? -12.352 -0.802 1.225 1 83.5 461 SER A N 1
ATOM 3460 C CA . SER A 1 461 ? -13.484 0.105 1.111 1 83.5 461 SER A CA 1
ATOM 3461 C C . SER A 1 461 ? -14.562 -0.23 2.137 1 83.5 461 SER A C 1
ATOM 3463 O O . SER A 1 461 ? -15.07 0.658 2.828 1 83.5 461 SER A O 1
ATOM 3465 N N . TYR A 1 462 ? -14.93 -1.471 2.279 1 88.56 462 TYR A N 1
ATOM 3466 C CA . TYR A 1 462 ? -15.914 -1.929 3.254 1 88.56 462 TYR A CA 1
ATOM 3467 C C . TYR A 1 462 ? -15.461 -1.627 4.676 1 88.56 462 TYR A C 1
ATOM 3469 O O . TYR A 1 462 ? -16.234 -1.109 5.484 1 88.56 462 TYR A O 1
ATOM 3477 N N . TYR A 1 463 ? -14.227 -1.944 4.93 1 87.88 463 TYR A N 1
ATOM 3478 C CA . TYR A 1 463 ? -13.656 -1.829 6.266 1 87.88 463 TYR A CA 1
ATOM 3479 C C . TYR A 1 463 ? -13.633 -0.375 6.723 1 87.88 463 TYR A C 1
ATOM 3481 O O . TYR A 1 463 ? -13.805 -0.088 7.91 1 87.88 463 TYR A O 1
ATOM 3489 N N . ASN A 1 464 ? -13.391 0.479 5.805 1 76.62 464 ASN A N 1
ATOM 3490 C CA . ASN A 1 464 ? -13.352 1.902 6.125 1 76.62 464 ASN A CA 1
ATOM 3491 C C . ASN A 1 464 ? -14.75 2.447 6.406 1 76.62 464 ASN A C 1
ATOM 3493 O O . ASN A 1 464 ? -14.906 3.416 7.152 1 76.62 464 ASN A O 1
ATOM 3497 N N . ARG A 1 465 ? -15.75 1.788 5.914 1 75.75 465 ARG A N 1
ATOM 3498 C CA . ARG A 1 465 ? -17.109 2.289 6.008 1 75.75 465 ARG A CA 1
ATOM 3499 C C . ARG A 1 465 ? -17.844 1.692 7.211 1 75.75 465 ARG A C 1
ATOM 3501 O O . ARG A 1 465 ? -18.672 2.35 7.828 1 75.75 465 ARG A O 1
ATOM 3508 N N . VAL A 1 466 ? -17.5 0.516 7.457 1 83.62 466 VAL A N 1
ATOM 3509 C CA . VAL A 1 466 ? -18.266 -0.208 8.461 1 83.62 466 VAL A CA 1
ATOM 3510 C C . VAL A 1 466 ? -17.406 -0.442 9.703 1 83.62 466 VAL A C 1
ATOM 3512 O O . VAL A 1 466 ? -16.297 -0.964 9.609 1 83.62 466 VAL A O 1
ATOM 3515 N N . HIS A 1 467 ? -18 0.016 10.812 1 84.06 467 HIS A N 1
ATOM 3516 C CA . HIS A 1 467 ? -17.344 -0.26 12.086 1 84.06 467 HIS A CA 1
ATOM 3517 C C . HIS A 1 467 ? -17.703 -1.651 12.602 1 84.06 467 HIS A C 1
ATOM 3519 O O . HIS A 1 467 ? -18.844 -1.888 13.031 1 84.06 467 HIS A O 1
ATOM 3525 N N . VAL A 1 468 ? -16.75 -2.502 12.648 1 92.19 468 VAL A N 1
ATOM 3526 C CA . VAL A 1 468 ? -17.031 -3.898 12.969 1 92.19 468 VAL A CA 1
ATOM 3527 C C . VAL A 1 468 ? -17.109 -4.07 14.484 1 92.19 468 VAL A C 1
ATOM 3529 O O . VAL A 1 468 ? -18.094 -4.617 15 1 92.19 468 VAL A O 1
ATOM 3532 N N . LEU A 1 469 ? -16.078 -3.561 15.164 1 92.19 469 LEU A N 1
ATOM 3533 C CA . LEU A 1 469 ? -16.078 -3.619 16.625 1 92.19 469 LEU A CA 1
ATOM 3534 C C . LEU A 1 469 ? -16.672 -2.344 17.219 1 92.19 469 LEU A C 1
ATOM 3536 O O . LEU A 1 469 ? -16.031 -1.291 17.203 1 92.19 469 LEU A O 1
ATOM 3540 N N . GLY A 1 470 ? -17.906 -2.371 17.609 1 86.69 470 GLY A N 1
ATOM 3541 C CA . GLY A 1 470 ? -18.594 -1.21 18.156 1 86.69 470 GLY A CA 1
ATOM 3542 C C . GLY A 1 470 ? -18.703 -1.233 19.672 1 86.69 470 GLY A C 1
ATOM 3543 O O . GLY A 1 470 ? -17.906 -1.909 20.344 1 86.69 470 GLY A O 1
ATOM 3544 N N . GLU A 1 471 ? -19.609 -0.372 20.188 1 88.19 471 GLU A N 1
ATOM 3545 C CA . GLU A 1 471 ? -19.875 -0.327 21.625 1 88.19 471 GLU A CA 1
ATOM 3546 C C . GLU A 1 471 ? -20.375 -1.676 22.125 1 88.19 471 GLU A C 1
ATOM 3548 O O . GLU A 1 471 ? -21.094 -2.387 21.422 1 88.19 471 GLU A O 1
ATOM 3553 N N . PRO A 1 472 ? -19.953 -1.967 23.297 1 92.69 472 PRO A N 1
ATOM 3554 C CA . PRO A 1 472 ? -20.297 -3.283 23.844 1 92.69 472 PRO A CA 1
ATOM 3555 C C . PRO A 1 472 ? -21.734 -3.355 24.359 1 92.69 472 PRO A C 1
ATOM 3557 O O . PRO A 1 472 ? -21.953 -3.596 25.547 1 92.69 472 PRO A O 1
ATOM 3560 N N . PHE A 1 473 ? -22.641 -3.193 23.531 1 93.88 473 PHE A N 1
ATOM 3561 C CA . PHE A 1 473 ? -24.047 -3.338 23.859 1 93.88 473 PHE A CA 1
ATOM 3562 C C . PHE A 1 473 ? -24.609 -4.645 23.312 1 93.88 473 PHE A C 1
ATOM 3564 O O . PHE A 1 473 ? -24.344 -5 22.156 1 93.88 473 PHE A O 1
ATOM 3571 N N . PRO A 1 474 ? -25.391 -5.281 24.078 1 93.38 474 PRO A N 1
ATOM 3572 C CA . PRO A 1 474 ? -25.875 -6.613 23.719 1 93.38 474 PRO A CA 1
ATOM 3573 C C . PRO A 1 474 ? -26.625 -6.625 22.375 1 93.38 474 PRO A C 1
ATOM 3575 O O . PRO A 1 474 ? -26.484 -7.566 21.594 1 93.38 474 PRO A O 1
ATOM 3578 N N . HIS A 1 475 ? -27.359 -5.629 22.094 1 93 475 HIS A N 1
ATOM 3579 C CA . HIS A 1 475 ? -28.172 -5.637 20.875 1 93 475 HIS A CA 1
ATOM 3580 C C . HIS A 1 475 ? -27.312 -5.469 19.625 1 93 475 HIS A C 1
ATOM 3582 O O . HIS A 1 475 ? -27.766 -5.699 18.516 1 93 475 HIS A O 1
ATOM 3588 N N . LEU A 1 476 ? -26.094 -5.07 19.828 1 93.75 476 LEU A N 1
ATOM 3589 C CA . LEU A 1 476 ? -25.188 -4.859 18.703 1 93.75 476 LEU A CA 1
ATOM 3590 C C . LEU A 1 476 ? -24.344 -6.102 18.453 1 93.75 476 LEU A C 1
ATOM 3592 O O . LEU A 1 476 ? -23.703 -6.215 17.391 1 93.75 476 LEU A O 1
ATOM 3596 N N . PHE A 1 477 ? -24.359 -7.082 19.281 1 95.75 477 PHE A N 1
ATOM 3597 C CA . PHE A 1 477 ? -23.453 -8.227 19.219 1 95.75 477 PHE A CA 1
ATOM 3598 C C . PHE A 1 477 ? -23.812 -9.125 18.031 1 95.75 477 PHE A C 1
ATOM 3600 O O . PHE A 1 477 ? -22.922 -9.68 17.391 1 95.75 477 PHE A O 1
ATOM 3607 N N . GLU A 1 478 ? -25.047 -9.242 17.797 1 95.38 478 GLU A N 1
ATOM 3608 C CA . GLU A 1 478 ? -25.469 -10.125 16.703 1 95.38 478 GLU A CA 1
ATOM 3609 C C . GLU A 1 478 ? -24.844 -9.703 15.383 1 95.38 478 GLU A C 1
ATOM 3611 O O . GLU A 1 478 ? -24.297 -10.531 14.656 1 95.38 478 GLU A O 1
ATOM 3616 N N . GLN A 1 479 ? -24.953 -8.469 15.109 1 96.56 479 GLN A N 1
ATOM 3617 C CA . GLN A 1 479 ? -24.391 -7.941 13.875 1 96.56 479 GLN A CA 1
ATOM 3618 C C . GLN A 1 479 ? -22.859 -8.016 13.891 1 96.56 479 GLN A C 1
ATOM 3620 O O . GLN A 1 479 ? -22.25 -8.375 12.883 1 96.56 479 GLN A O 1
ATOM 3625 N N . MET A 1 480 ? -22.312 -7.719 14.961 1 97.06 480 MET A N 1
ATOM 3626 C CA . MET A 1 480 ? -20.859 -7.773 15.109 1 97.06 480 MET A CA 1
ATOM 3627 C C . MET A 1 480 ? -20.328 -9.18 14.844 1 97.06 480 MET A C 1
ATOM 3629 O O . MET A 1 480 ? -19.375 -9.359 14.102 1 97.06 480 MET A O 1
ATOM 3633 N N . PHE A 1 481 ? -21.016 -10.141 15.398 1 97.75 481 PHE A N 1
ATOM 3634 C CA . PHE A 1 481 ? -20.578 -11.523 15.258 1 97.75 481 PHE A CA 1
ATOM 3635 C C . PHE A 1 481 ? -20.719 -11.992 13.812 1 97.75 481 PHE A C 1
ATOM 3637 O O . PHE A 1 481 ? -19.859 -12.703 13.297 1 97.75 481 PHE A O 1
ATOM 3644 N N . ALA A 1 482 ? -21.812 -11.602 13.211 1 97.44 482 ALA A N 1
ATOM 3645 C CA . ALA A 1 482 ? -22 -11.953 11.805 1 97.44 482 ALA A CA 1
ATOM 3646 C C . ALA A 1 482 ? -20.906 -11.359 10.938 1 97.44 482 ALA A C 1
ATOM 3648 O O . ALA A 1 482 ? -20.359 -12.023 10.047 1 97.44 482 ALA A O 1
ATOM 3649 N N . ARG A 1 483 ? -20.562 -10.133 11.234 1 97.94 483 ARG A N 1
ATOM 3650 C CA . ARG A 1 483 ? -19.5 -9.461 10.5 1 97.94 483 ARG A CA 1
ATOM 3651 C C . ARG A 1 483 ? -18.156 -10.133 10.742 1 97.94 483 ARG A C 1
ATOM 3653 O O . ARG A 1 483 ? -17.359 -10.312 9.82 1 97.94 483 ARG A O 1
ATOM 3660 N N . LEU A 1 484 ? -17.938 -10.5 11.953 1 97.94 484 LEU A N 1
ATOM 3661 C CA . LEU A 1 484 ? -16.688 -11.172 12.289 1 97.94 484 LEU A CA 1
ATOM 3662 C C . LEU A 1 484 ? -16.562 -12.5 11.562 1 97.94 484 LEU A C 1
ATOM 3664 O O . LEU A 1 484 ? -15.484 -12.859 11.094 1 97.94 484 LEU A O 1
ATOM 3668 N N . GLN A 1 485 ? -17.625 -13.195 11.484 1 97.31 485 GLN A N 1
ATOM 3669 C CA . GLN A 1 485 ? -17.594 -14.469 10.766 1 97.31 485 GLN A CA 1
ATOM 3670 C C . GLN A 1 485 ? -17.328 -14.258 9.281 1 97.31 485 GLN A C 1
ATOM 3672 O O . GLN A 1 485 ? -16.562 -15.016 8.672 1 97.31 485 GLN A O 1
ATOM 3677 N N . LEU A 1 486 ? -17.969 -13.305 8.711 1 97.88 486 LEU A N 1
ATOM 3678 C CA . LEU A 1 486 ? -17.719 -12.953 7.316 1 97.88 486 LEU A CA 1
ATOM 3679 C C . LEU A 1 486 ? -16.234 -12.617 7.109 1 97.88 486 LEU A C 1
ATOM 3681 O O . LEU A 1 486 ? -15.609 -13.125 6.18 1 97.88 486 LEU A O 1
ATOM 3685 N N . LEU A 1 487 ? -15.703 -11.852 8.023 1 97.81 487 LEU A N 1
ATOM 3686 C CA . LEU A 1 487 ? -14.336 -11.375 7.875 1 97.81 487 LEU A CA 1
ATOM 3687 C C . LEU A 1 487 ? -13.336 -12.492 8.172 1 97.81 487 LEU A C 1
ATOM 3689 O O . LEU A 1 487 ? -12.227 -12.492 7.641 1 97.81 487 LEU A O 1
ATOM 3693 N N . ALA A 1 488 ? -13.719 -13.398 8.977 1 96.94 488 ALA A N 1
ATOM 3694 C CA . ALA A 1 488 ? -12.891 -14.586 9.156 1 96.94 488 ALA A CA 1
ATOM 3695 C C . ALA A 1 488 ? -12.75 -15.359 7.848 1 96.94 488 ALA A C 1
ATOM 3697 O O . ALA A 1 488 ? -11.656 -15.82 7.512 1 96.94 488 ALA A O 1
ATOM 3698 N N . ALA A 1 489 ? -13.852 -15.516 7.176 1 96.69 489 ALA A N 1
ATOM 3699 C CA . ALA A 1 489 ? -13.812 -16.188 5.879 1 96.69 489 ALA A CA 1
ATOM 3700 C C . ALA A 1 489 ? -12.938 -15.422 4.891 1 96.69 489 ALA A C 1
ATOM 3702 O O . ALA A 1 489 ? -12.188 -16.016 4.121 1 96.69 489 ALA A O 1
ATOM 3703 N N . VAL A 1 490 ? -13.031 -14.102 4.906 1 97.38 490 VAL A N 1
ATOM 3704 C CA . VAL A 1 490 ? -12.211 -13.258 4.039 1 97.38 490 VAL A CA 1
ATOM 3705 C C . VAL A 1 490 ? -10.734 -13.453 4.379 1 97.38 490 VAL A C 1
ATOM 3707 O O . VAL A 1 490 ? -9.898 -13.594 3.482 1 97.38 490 VAL A O 1
ATOM 3710 N N . ARG A 1 491 ? -10.406 -13.438 5.645 1 95.88 491 ARG A N 1
ATOM 3711 C CA . ARG A 1 491 ? -9.047 -13.672 6.098 1 95.88 491 ARG A CA 1
ATOM 3712 C C . ARG A 1 491 ? -8.516 -15.008 5.582 1 95.88 491 ARG A C 1
ATOM 3714 O O . ARG A 1 491 ? -7.387 -15.094 5.098 1 95.88 491 ARG A O 1
ATOM 3721 N N . ASP A 1 492 ? -9.305 -16 5.652 1 94.88 492 ASP A N 1
ATOM 3722 C CA . ASP A 1 492 ? -8.906 -17.328 5.195 1 94.88 492 ASP A CA 1
ATOM 3723 C C . ASP A 1 492 ? -8.594 -17.328 3.701 1 94.88 492 ASP A C 1
ATOM 3725 O O . ASP A 1 492 ? -7.652 -17.984 3.254 1 94.88 492 ASP A O 1
ATOM 3729 N N . VAL A 1 493 ? -9.43 -16.641 2.998 1 95.31 493 VAL A N 1
ATOM 3730 C CA . VAL A 1 493 ? -9.203 -16.547 1.56 1 95.31 493 VAL A CA 1
ATOM 3731 C C . VAL A 1 493 ? -7.883 -15.828 1.289 1 95.31 493 VAL A C 1
ATOM 3733 O O . VAL A 1 493 ? -7.105 -16.266 0.434 1 95.31 493 VAL A O 1
ATOM 3736 N N . PHE A 1 494 ? -7.598 -14.734 2.047 1 94.19 494 PHE A N 1
ATOM 3737 C CA . PHE A 1 494 ? -6.312 -14.055 1.927 1 94.19 494 PHE A CA 1
ATOM 3738 C C . PHE A 1 494 ? -5.164 -15.023 2.172 1 94.19 494 PHE A C 1
ATOM 3740 O O . PHE A 1 494 ? -4.238 -15.109 1.364 1 94.19 494 PHE A O 1
ATOM 3747 N N . HIS A 1 495 ? -5.254 -15.758 3.209 1 92.5 495 HIS A N 1
ATOM 3748 C CA . HIS A 1 495 ? -4.188 -16.672 3.602 1 92.5 495 HIS A CA 1
ATOM 3749 C C . HIS A 1 495 ? -3.986 -17.766 2.559 1 92.5 495 HIS A C 1
ATOM 3751 O O . HIS A 1 495 ? -2.852 -18.078 2.186 1 92.5 495 HIS A O 1
ATOM 3757 N N . SER A 1 496 ? -5.09 -18.297 2.1 1 91.38 496 SER A N 1
ATOM 3758 C CA . SER A 1 496 ? -5.012 -19.375 1.114 1 91.38 496 SER A CA 1
ATOM 3759 C C . SER A 1 496 ? -4.391 -18.891 -0.19 1 91.38 496 SER A C 1
ATOM 3761 O O . SER A 1 496 ? -3.531 -19.562 -0.765 1 91.38 496 SER A O 1
ATOM 3763 N N . ALA A 1 497 ? -4.887 -17.766 -0.642 1 90.88 497 ALA A N 1
ATOM 3764 C CA . ALA A 1 497 ? -4.352 -17.203 -1.88 1 90.88 497 ALA A CA 1
ATOM 3765 C C . ALA A 1 497 ? -2.873 -16.859 -1.729 1 90.88 497 ALA A C 1
ATOM 3767 O O . ALA A 1 497 ? -2.062 -17.172 -2.604 1 90.88 497 ALA A O 1
ATOM 3768 N N . LEU A 1 498 ? -2.486 -16.234 -0.608 1 87.5 498 LEU A N 1
ATOM 3769 C CA . LEU A 1 498 ? -1.101 -15.852 -0.354 1 87.5 498 LEU A CA 1
ATOM 3770 C C . LEU A 1 498 ? -0.214 -17.078 -0.226 1 87.5 498 LEU A C 1
ATOM 3772 O O . LEU A 1 498 ? 0.955 -17.062 -0.616 1 87.5 498 LEU A O 1
ATOM 3776 N N . ALA A 1 499 ? -0.743 -18.109 0.315 1 85.88 499 ALA A N 1
ATOM 3777 C CA . ALA A 1 499 ? 0.011 -19.344 0.466 1 85.88 499 ALA A CA 1
ATOM 3778 C C . ALA A 1 499 ? 0.456 -19.891 -0.89 1 85.88 499 ALA A C 1
ATOM 3780 O O . ALA A 1 499 ? 1.542 -20.453 -1.012 1 85.88 499 ALA A O 1
ATOM 3781 N N . THR A 1 500 ? -0.377 -19.703 -1.884 1 84.62 500 THR A N 1
ATOM 3782 C CA . THR A 1 500 ? -0.009 -20.156 -3.217 1 84.62 500 THR A CA 1
ATOM 3783 C C . THR A 1 500 ? 1.184 -19.375 -3.752 1 84.62 500 THR A C 1
ATOM 3785 O O . THR A 1 500 ? 1.863 -19.812 -4.68 1 84.62 500 THR A O 1
ATOM 3788 N N . LEU A 1 501 ? 1.454 -18.234 -3.17 1 80.81 501 LEU A N 1
ATOM 3789 C CA . LEU A 1 501 ? 2.555 -17.375 -3.584 1 80.81 501 LEU A CA 1
ATOM 3790 C C . LEU A 1 501 ? 3.705 -17.438 -2.584 1 80.81 501 LEU A C 1
ATOM 3792 O O . LEU A 1 501 ? 4.684 -16.688 -2.703 1 80.81 501 LEU A O 1
ATOM 3796 N N . HIS A 1 502 ? 3.574 -18.234 -1.55 1 79.62 502 HIS A N 1
ATOM 3797 C CA . HIS A 1 502 ? 4.555 -18.375 -0.481 1 79.62 502 HIS A CA 1
ATOM 3798 C C . HIS A 1 502 ? 4.812 -17.047 0.215 1 79.62 502 HIS A C 1
ATOM 3800 O O . HIS A 1 502 ? 5.965 -16.688 0.484 1 79.62 502 HIS A O 1
ATOM 3806 N N . LEU A 1 503 ? 3.861 -16.297 0.287 1 79 503 LEU A N 1
ATOM 3807 C CA . LEU A 1 503 ? 3.949 -15.031 0.996 1 79 503 LEU A CA 1
ATOM 3808 C C . LEU A 1 503 ? 3.201 -15.102 2.324 1 79 503 LEU A C 1
ATOM 3810 O O . LEU A 1 503 ? 1.975 -14.969 2.357 1 79 503 LEU A O 1
ATOM 3814 N N . PRO A 1 504 ? 3.924 -15.242 3.295 1 80.62 504 PRO A N 1
ATOM 3815 C CA . PRO A 1 504 ? 3.248 -15.297 4.594 1 80.62 504 PRO A CA 1
ATOM 3816 C C . PRO A 1 504 ? 2.768 -13.922 5.062 1 80.62 504 PRO A C 1
ATOM 3818 O O . PRO A 1 504 ? 3.445 -12.914 4.84 1 80.62 504 PRO A O 1
ATOM 3821 N N . PRO A 1 505 ? 1.615 -13.945 5.641 1 79.75 505 PRO A N 1
ATOM 3822 C CA . PRO A 1 505 ? 1.191 -12.68 6.246 1 79.75 505 PRO A CA 1
ATOM 3823 C C . PRO A 1 505 ? 2.145 -12.203 7.336 1 79.75 505 PRO A C 1
ATOM 3825 O O . PRO A 1 505 ? 2.934 -12.992 7.863 1 79.75 505 PRO A O 1
ATOM 3828 N N . LEU A 1 506 ? 2.121 -10.906 7.609 1 76.88 506 LEU A N 1
ATOM 3829 C CA . LEU A 1 506 ? 3.02 -10.297 8.586 1 76.88 506 LEU A CA 1
ATOM 3830 C C . LEU A 1 506 ? 2.9 -11 9.938 1 76.88 506 LEU A C 1
ATOM 3832 O O . LEU A 1 506 ? 3.896 -11.156 10.648 1 76.88 506 LEU A O 1
ATOM 3836 N N . SER A 1 507 ? 1.752 -11.414 10.297 1 69.75 507 SER A N 1
ATOM 3837 C CA . SER A 1 507 ? 1.517 -12.055 11.586 1 69.75 507 SER A CA 1
ATOM 3838 C C . SER A 1 507 ? 2.195 -13.414 11.664 1 69.75 507 SER A C 1
ATOM 3840 O O . SER A 1 507 ? 2.342 -13.984 12.75 1 69.75 507 SER A O 1
ATOM 3842 N N . GLN A 1 508 ? 2.59 -13.938 10.547 1 60.78 508 GLN A N 1
ATOM 3843 C CA . GLN A 1 508 ? 3.195 -15.266 10.516 1 60.78 508 GLN A CA 1
ATOM 3844 C C . GLN A 1 508 ? 4.695 -15.18 10.242 1 60.78 508 GLN A C 1
ATOM 3846 O O . GLN A 1 508 ? 5.336 -16.203 9.961 1 60.78 508 GLN A O 1
ATOM 3851 N N . ILE A 1 509 ? 5.148 -13.969 10.172 1 60.25 509 ILE A N 1
ATOM 3852 C CA . ILE A 1 509 ? 6.582 -13.805 9.938 1 60.25 509 ILE A CA 1
ATOM 3853 C C . ILE A 1 509 ? 7.312 -13.734 11.281 1 60.25 509 ILE A C 1
ATOM 3855 O O . ILE A 1 509 ? 6.832 -13.109 12.227 1 60.25 509 ILE A O 1
ATOM 3859 N N . MET B 1 1 ? 24.75 18.266 27.109 1 36.19 1 MET B N 1
ATOM 3860 C CA . MET B 1 1 ? 23.641 17.719 26.328 1 36.19 1 MET B CA 1
ATOM 3861 C C . MET B 1 1 ? 24.016 17.609 24.859 1 36.19 1 MET B C 1
ATOM 3863 O O . MET B 1 1 ? 24.359 18.609 24.219 1 36.19 1 MET B O 1
ATOM 3867 N N . ALA B 1 2 ? 24.672 16.672 24.406 1 52.53 2 ALA B N 1
ATOM 3868 C CA . ALA B 1 2 ? 25.312 16.594 23.094 1 52.53 2 ALA B CA 1
ATOM 3869 C C . ALA B 1 2 ? 24.344 16.969 21.969 1 52.53 2 ALA B C 1
ATOM 3871 O O . ALA B 1 2 ? 23.219 16.5 21.953 1 52.53 2 ALA B O 1
ATOM 3872 N N . ASP B 1 3 ? 24.531 18.047 21.203 1 74.19 3 ASP B N 1
ATOM 3873 C CA . ASP B 1 3 ? 23.703 18.734 20.219 1 74.19 3 ASP B CA 1
ATOM 3874 C C . ASP B 1 3 ? 23.391 17.828 19.031 1 74.19 3 ASP B C 1
ATOM 3876 O O . ASP B 1 3 ? 24.297 17.188 18.469 1 74.19 3 ASP B O 1
ATOM 3880 N N . ARG B 1 4 ? 22.141 17.391 18.828 1 86.88 4 ARG B N 1
ATOM 3881 C CA . ARG B 1 4 ? 21.688 16.625 17.688 1 86.88 4 ARG B CA 1
ATOM 3882 C C . ARG B 1 4 ? 22.219 17.188 16.375 1 86.88 4 ARG B C 1
ATOM 3884 O O . ARG B 1 4 ? 22.141 18.391 16.141 1 86.88 4 ARG B O 1
ATOM 3891 N N . PRO B 1 5 ? 22.953 16.375 15.719 1 92 5 PRO B N 1
ATOM 3892 C CA . PRO B 1 5 ? 23.422 16.891 14.438 1 92 5 PRO B CA 1
ATOM 3893 C C . PRO B 1 5 ? 22.281 17.297 13.5 1 92 5 PRO B C 1
ATOM 3895 O O . PRO B 1 5 ? 21.188 16.766 13.609 1 92 5 PRO B O 1
ATOM 3898 N N . GLY B 1 6 ? 22.594 18.281 12.609 1 91.06 6 GLY B N 1
ATOM 3899 C CA . GLY B 1 6 ? 21.562 18.781 11.703 1 91.06 6 GLY B CA 1
ATOM 3900 C C . GLY B 1 6 ? 22.109 19.172 10.344 1 91.06 6 GLY B C 1
ATOM 3901 O O . GLY B 1 6 ? 23.297 19.516 10.211 1 91.06 6 GLY B O 1
ATOM 3902 N N . VAL B 1 7 ? 21.281 19.062 9.359 1 92 7 VAL B N 1
ATOM 3903 C CA . VAL B 1 7 ? 21.672 19.391 7.992 1 92 7 VAL B CA 1
ATOM 3904 C C . VAL B 1 7 ? 21.875 20.906 7.863 1 92 7 VAL B C 1
ATOM 3906 O O . VAL B 1 7 ? 22.859 21.359 7.281 1 92 7 VAL B O 1
ATOM 3909 N N . ALA B 1 8 ? 20.953 21.672 8.398 1 88.5 8 ALA B N 1
ATOM 3910 C CA . ALA B 1 8 ? 21.016 23.125 8.289 1 88.5 8 ALA B CA 1
ATOM 3911 C C . ALA B 1 8 ? 22.281 23.672 8.945 1 88.5 8 ALA B C 1
ATOM 3913 O O . ALA B 1 8 ? 22.969 24.531 8.375 1 88.5 8 ALA B O 1
ATOM 3914 N N . ALA B 1 9 ? 22.594 23.172 10.133 1 90.12 9 ALA B N 1
ATOM 3915 C CA . ALA B 1 9 ? 23.812 23.609 10.828 1 90.12 9 ALA B CA 1
ATOM 3916 C C . ALA B 1 9 ? 25.062 23.25 10.031 1 90.12 9 ALA B C 1
ATOM 3918 O O . ALA B 1 9 ? 26 24.031 9.969 1 90.12 9 ALA B O 1
ATOM 3919 N N . THR B 1 10 ? 25.062 22.094 9.422 1 94.12 10 THR B N 1
ATOM 3920 C CA . THR B 1 10 ? 26.203 21.641 8.633 1 94.12 10 THR B CA 1
ATOM 3921 C C . THR B 1 10 ? 26.359 22.484 7.371 1 94.12 10 THR B C 1
ATOM 3923 O O . THR B 1 10 ? 27.469 22.875 7.02 1 94.12 10 THR B O 1
ATOM 3926 N N . LEU B 1 11 ? 25.297 22.75 6.715 1 92.56 11 LEU B N 1
ATOM 3927 C CA . LEU B 1 11 ? 25.328 23.578 5.508 1 92.56 11 LEU B CA 1
ATOM 3928 C C . LEU B 1 11 ? 25.828 24.984 5.824 1 92.56 11 LEU B C 1
ATOM 3930 O O . LEU B 1 11 ? 26.594 25.562 5.059 1 92.56 11 LEU B O 1
ATOM 3934 N N . ARG B 1 12 ? 25.344 25.547 6.871 1 90.06 12 ARG B N 1
ATOM 3935 C CA . ARG B 1 12 ? 25.812 26.875 7.297 1 90.06 12 ARG B CA 1
ATOM 3936 C C . ARG B 1 12 ? 27.312 26.859 7.547 1 90.06 12 ARG B C 1
ATOM 3938 O O . ARG B 1 12 ? 28.031 27.781 7.133 1 90.06 12 ARG B O 1
ATOM 3945 N N . ALA B 1 13 ? 27.75 25.844 8.266 1 92.81 13 ALA B N 1
ATOM 3946 C CA . ALA B 1 13 ? 29.188 25.719 8.547 1 92.81 13 ALA B CA 1
ATOM 3947 C C . ALA B 1 13 ? 29.984 25.578 7.262 1 92.81 13 ALA B C 1
ATOM 3949 O O . ALA B 1 13 ? 31.078 26.141 7.141 1 92.81 13 ALA B O 1
ATOM 3950 N N . LEU B 1 14 ? 29.453 24.797 6.305 1 93.44 14 LEU B N 1
ATOM 3951 C CA . LEU B 1 14 ? 30.109 24.625 5.02 1 93.44 14 LEU B CA 1
ATOM 3952 C C . LEU B 1 14 ? 30.219 25.938 4.27 1 93.44 14 LEU B C 1
ATOM 3954 O O . LEU B 1 14 ? 31.266 26.25 3.695 1 93.44 14 LEU B O 1
ATOM 3958 N N . ARG B 1 15 ? 29.188 26.672 4.27 1 91.06 15 ARG B N 1
ATOM 3959 C CA . ARG B 1 15 ? 29.188 27.984 3.613 1 91.06 15 ARG B CA 1
ATOM 3960 C C . ARG B 1 15 ? 30.203 28.922 4.246 1 91.06 15 ARG B C 1
ATOM 3962 O O . ARG B 1 15 ? 30.938 29.609 3.539 1 91.06 15 ARG B O 1
ATOM 3969 N N . GLU B 1 16 ? 30.219 28.906 5.531 1 89.94 16 GLU B N 1
ATOM 3970 C CA . GLU B 1 16 ? 31.156 29.766 6.25 1 89.94 16 GLU B CA 1
ATOM 3971 C C . GLU B 1 16 ? 32.594 29.359 5.977 1 89.94 16 GLU B C 1
ATOM 3973 O O . GLU B 1 16 ? 33.469 30.219 5.883 1 89.94 16 GLU B O 1
ATOM 3978 N N . ALA B 1 17 ? 32.812 28.109 5.934 1 92.25 17 ALA B N 1
ATOM 3979 C CA . ALA B 1 17 ? 34.156 27.594 5.699 1 92.25 17 ALA B CA 1
ATOM 3980 C C . ALA B 1 17 ? 34.688 28.031 4.332 1 92.25 17 ALA B C 1
ATOM 3982 O O . ALA B 1 17 ? 35.875 28.25 4.16 1 92.25 17 ALA B O 1
ATOM 3983 N N . LEU B 1 18 ? 33.844 28.141 3.375 1 89.25 18 LEU B N 1
ATOM 3984 C CA . LEU B 1 18 ? 34.25 28.562 2.041 1 89.25 18 LEU B CA 1
ATOM 3985 C C . LEU B 1 18 ? 34.438 30.078 1.981 1 89.25 18 LEU B C 1
ATOM 3987 O O . LEU B 1 18 ? 35.031 30.594 1.041 1 89.25 18 LEU B O 1
ATOM 3991 N N . GLY B 1 19 ? 34.062 30.844 3.07 1 78 19 GLY B N 1
ATOM 3992 C CA . GLY B 1 19 ? 34.344 32.25 3.227 1 78 19 GLY B CA 1
ATOM 3993 C C . GLY B 1 19 ? 33.469 33.125 2.35 1 78 19 GLY B C 1
ATOM 3994 O O . GLY B 1 19 ? 33.656 34.344 2.266 1 78 19 GLY B O 1
ATOM 3995 N N . ARG B 1 20 ? 32.719 32.625 1.477 1 67.31 20 ARG B N 1
ATOM 3996 C CA . ARG B 1 20 ? 31.953 33.531 0.615 1 67.31 20 ARG B CA 1
ATOM 3997 C C . ARG B 1 20 ? 30.453 33.281 0.77 1 67.31 20 ARG B C 1
ATOM 3999 O O . ARG B 1 20 ? 30.031 32.125 1.035 1 67.31 20 ARG B O 1
ATOM 4006 N N . PRO B 1 21 ? 29.75 34.406 0.843 1 59.78 21 PRO B N 1
ATOM 4007 C CA . PRO B 1 21 ? 28.312 34.312 1.103 1 59.78 21 PRO B CA 1
ATOM 4008 C C . PRO B 1 21 ? 27.578 33.5 0.037 1 59.78 21 PRO B C 1
ATOM 4010 O O . PRO B 1 21 ? 26.547 32.875 0.327 1 59.78 21 PRO B O 1
ATOM 4013 N N . ALA B 1 22 ? 27.984 33.594 -1.263 1 58.44 22 ALA B N 1
ATOM 4014 C CA . ALA B 1 22 ? 27.141 33.125 -2.361 1 58.44 22 ALA B CA 1
ATOM 4015 C C . ALA B 1 22 ? 27.172 31.625 -2.516 1 58.44 22 ALA B C 1
ATOM 4017 O O . ALA B 1 22 ? 26.406 31.047 -3.295 1 58.44 22 ALA B O 1
ATOM 4018 N N . ALA B 1 23 ? 28.016 30.953 -1.792 1 61.91 23 ALA B N 1
ATOM 4019 C CA . ALA B 1 23 ? 28.219 29.562 -2.199 1 61.91 23 ALA B CA 1
ATOM 4020 C C . ALA B 1 23 ? 27.031 28.688 -1.769 1 61.91 23 ALA B C 1
ATOM 4022 O O . ALA B 1 23 ? 26.609 28.75 -0.616 1 61.91 23 ALA B O 1
ATOM 4023 N N . LEU B 1 24 ? 26.516 28.109 -2.914 1 81.31 24 LEU B N 1
ATOM 4024 C CA . LEU B 1 24 ? 25.344 27.297 -2.65 1 81.31 24 LEU B CA 1
ATOM 4025 C C . LEU B 1 24 ? 25.719 25.812 -2.543 1 81.31 24 LEU B C 1
ATOM 4027 O O . LEU B 1 24 ? 26.594 25.344 -3.268 1 81.31 24 LEU B O 1
ATOM 4031 N N . TRP B 1 25 ? 25.609 25.203 -1.415 1 92.38 25 TRP B N 1
ATOM 4032 C CA . TRP B 1 25 ? 25.766 23.766 -1.214 1 92.38 25 TRP B CA 1
ATOM 4033 C C . TRP B 1 25 ? 24.469 23.031 -1.531 1 92.38 25 TRP B C 1
ATOM 4035 O O . TRP B 1 25 ? 23.375 23.531 -1.243 1 92.38 25 TRP B O 1
ATOM 4045 N N . VAL B 1 26 ? 24.688 21.938 -2.166 1 93.19 26 VAL B N 1
ATOM 4046 C CA . VAL B 1 26 ? 23.562 21.062 -2.445 1 93.19 26 VAL B CA 1
ATOM 4047 C C . VAL B 1 26 ? 23.703 19.766 -1.64 1 93.19 26 VAL B C 1
ATOM 4049 O O . VAL B 1 26 ? 24.75 19.125 -1.666 1 93.19 26 VAL B O 1
ATOM 4052 N N . LYS B 1 27 ? 22.703 19.422 -0.874 1 95.31 27 LYS B N 1
ATOM 4053 C CA . LYS B 1 27 ? 22.641 18.125 -0.205 1 95.31 27 LYS B CA 1
ATOM 4054 C C . LYS B 1 27 ? 22.203 17.031 -1.173 1 95.31 27 LYS B C 1
ATOM 4056 O O . LYS B 1 27 ? 21.172 17.141 -1.826 1 95.31 27 LYS B O 1
ATOM 4061 N N . GLU B 1 28 ? 22.953 15.969 -1.243 1 94.25 28 GLU B N 1
ATOM 4062 C CA . GLU B 1 28 ? 22.578 14.859 -2.111 1 94.25 28 GLU B CA 1
ATOM 4063 C C . GLU B 1 28 ? 21.391 14.078 -1.53 1 94.25 28 GLU B C 1
ATOM 4065 O O . GLU B 1 28 ? 21.281 13.945 -0.31 1 94.25 28 GLU B O 1
ATOM 4070 N N . SER B 1 29 ? 20.547 13.617 -2.461 1 92.06 29 SER B N 1
ATOM 4071 C CA . SER B 1 29 ? 19.391 12.875 -1.988 1 92.06 29 SER B CA 1
ATOM 4072 C C . SER B 1 29 ? 19.266 11.531 -2.699 1 92.06 29 SER B C 1
ATOM 4074 O O . SER B 1 29 ? 18.641 10.602 -2.182 1 92.06 29 SER B O 1
ATOM 4076 N N . SER B 1 30 ? 19.906 11.438 -3.809 1 89 30 SER B N 1
ATOM 4077 C CA . SER B 1 30 ? 19.781 10.203 -4.582 1 89 30 SER B CA 1
ATOM 4078 C C . SER B 1 30 ? 20.781 9.148 -4.109 1 89 30 SER B C 1
ATOM 4080 O O . SER B 1 30 ? 21.922 9.469 -3.77 1 89 30 SER B O 1
ATOM 4082 N N . ALA B 1 31 ? 20.328 7.938 -4.133 1 85.38 31 ALA B N 1
ATOM 4083 C CA . ALA B 1 31 ? 21.188 6.828 -3.729 1 85.38 31 ALA B CA 1
ATOM 4084 C C . ALA B 1 31 ? 22.453 6.773 -4.578 1 85.38 31 ALA B C 1
ATOM 4086 O O . ALA B 1 31 ? 23.531 6.484 -4.07 1 85.38 31 ALA B O 1
ATOM 4087 N N . ARG B 1 32 ? 22.344 7.078 -5.812 1 84 32 ARG B N 1
ATOM 4088 C CA . ARG B 1 32 ? 23.484 7.039 -6.73 1 84 32 ARG B CA 1
ATOM 4089 C C . ARG B 1 32 ? 24.547 8.047 -6.32 1 84 32 ARG B C 1
ATOM 4091 O O . ARG B 1 32 ? 25.734 7.699 -6.23 1 84 32 ARG B O 1
ATOM 4098 N N . ASN B 1 33 ? 24.125 9.172 -6.082 1 89.69 33 ASN B N 1
ATOM 4099 C CA . ASN B 1 33 ? 25.078 10.227 -5.727 1 89.69 33 ASN B CA 1
ATOM 4100 C C . ASN B 1 33 ? 25.656 10 -4.332 1 89.69 33 ASN B C 1
ATOM 4102 O O . ASN B 1 33 ? 26.828 10.312 -4.086 1 89.69 33 ASN B O 1
ATOM 4106 N N . LEU B 1 34 ? 24.875 9.461 -3.428 1 93.06 34 LEU B N 1
ATOM 4107 C CA . LEU B 1 34 ? 25.297 9.258 -2.045 1 93.06 34 LEU B CA 1
ATOM 4108 C C . LEU B 1 34 ? 26.406 8.211 -1.962 1 93.06 34 LEU B C 1
ATOM 4110 O O . LEU B 1 34 ? 27.109 8.125 -0.952 1 93.06 34 LEU B O 1
ATOM 4114 N N . ARG B 1 35 ? 26.547 7.445 -3.002 1 90.19 35 ARG B N 1
ATOM 4115 C CA . ARG B 1 35 ? 27.656 6.492 -3.031 1 90.19 35 ARG B CA 1
ATOM 4116 C C . ARG B 1 35 ? 29 7.207 -3.117 1 90.19 35 ARG B C 1
ATOM 4118 O O . ARG B 1 35 ? 30.016 6.672 -2.688 1 90.19 35 ARG B O 1
ATOM 4125 N N . HIS B 1 36 ? 28.953 8.516 -3.617 1 90.94 36 HIS B N 1
ATOM 4126 C CA . HIS B 1 36 ? 30.219 9.188 -3.908 1 90.94 36 HIS B CA 1
ATOM 4127 C C . HIS B 1 36 ? 30.359 10.461 -3.084 1 90.94 36 HIS B C 1
ATOM 4129 O O . HIS B 1 36 ? 31.484 10.906 -2.811 1 90.94 36 HIS B O 1
ATOM 4135 N N . ARG B 1 37 ? 29.281 11.047 -2.812 1 95.38 37 ARG B N 1
ATOM 4136 C CA . ARG B 1 37 ? 29.344 12.32 -2.105 1 95.38 37 ARG B CA 1
ATOM 4137 C C . ARG B 1 37 ? 28.062 12.547 -1.291 1 95.38 37 ARG B C 1
ATOM 4139 O O . ARG B 1 37 ? 27.016 12.008 -1.619 1 95.38 37 ARG B O 1
ATOM 4146 N N . ASP B 1 38 ? 28.188 13.375 -0.252 1 97.62 38 ASP B N 1
ATOM 4147 C CA . ASP B 1 38 ? 27.047 13.734 0.581 1 97.62 38 ASP B CA 1
ATOM 4148 C C . ASP B 1 38 ? 26.594 15.172 0.305 1 97.62 38 ASP B C 1
ATOM 4150 O O . ASP B 1 38 ? 25.406 15.477 0.376 1 97.62 38 ASP B O 1
ATOM 4154 N N . PHE B 1 39 ? 27.594 16.031 0.065 1 96.88 39 PHE B N 1
ATOM 4155 C CA . PHE B 1 39 ? 27.328 17.406 -0.343 1 96.88 39 PHE B CA 1
ATOM 4156 C C . PHE B 1 39 ? 28.141 17.766 -1.576 1 96.88 39 PHE B C 1
ATOM 4158 O O . PHE B 1 39 ? 29.188 17.172 -1.83 1 96.88 39 PHE B O 1
ATOM 4165 N N . LEU B 1 40 ? 27.609 18.766 -2.326 1 96.06 40 LEU B N 1
ATOM 4166 C CA . LEU B 1 40 ? 28.328 19.25 -3.51 1 96.06 40 LEU B CA 1
ATOM 4167 C C . LEU B 1 40 ? 28.188 20.75 -3.66 1 96.06 40 LEU B C 1
ATOM 4169 O O . LEU B 1 40 ? 27.078 21.297 -3.535 1 96.06 40 LEU B O 1
ATOM 4173 N N . ALA B 1 41 ? 29.234 21.375 -3.82 1 94.31 41 ALA B N 1
ATOM 4174 C CA . ALA B 1 41 ? 29.234 22.734 -4.348 1 94.31 41 ALA B CA 1
ATOM 4175 C C . ALA B 1 41 ? 29.484 22.734 -5.852 1 94.31 41 ALA B C 1
ATOM 4177 O O . ALA B 1 41 ? 30.625 22.547 -6.301 1 94.31 41 ALA B O 1
ATOM 4178 N N . PRO B 1 42 ? 28.5 22.984 -6.539 1 93.38 42 PRO B N 1
ATOM 4179 C CA . PRO B 1 42 ? 28.625 22.844 -7.992 1 93.38 42 PRO B CA 1
ATOM 4180 C C . PRO B 1 42 ? 29.641 23.812 -8.594 1 93.38 42 PRO B C 1
ATOM 4182 O O . PRO B 1 42 ? 29.812 24.922 -8.078 1 93.38 42 PRO B O 1
ATOM 4185 N N . ARG B 1 43 ? 30.156 23.438 -9.695 1 92.12 43 ARG B N 1
ATOM 4186 C CA . ARG B 1 43 ? 31.188 24.219 -10.375 1 92.12 43 ARG B CA 1
ATOM 4187 C C . ARG B 1 43 ? 30.672 25.594 -10.758 1 92.12 43 ARG B C 1
ATOM 4189 O O . ARG B 1 43 ? 31.406 26.594 -10.664 1 92.12 43 ARG B O 1
ATOM 4196 N N . ALA B 1 44 ? 29.5 25.609 -11.227 1 89.75 44 ALA B N 1
ATOM 4197 C CA . ALA B 1 44 ? 28.906 26.891 -11.648 1 89.75 44 ALA B CA 1
ATOM 4198 C C . ALA B 1 44 ? 28.875 27.891 -10.492 1 89.75 44 ALA B C 1
ATOM 4200 O O . ALA B 1 44 ? 29.188 29.062 -10.688 1 89.75 44 ALA B O 1
ATOM 4201 N N . ALA B 1 45 ? 28.531 27.391 -9.344 1 89.44 45 ALA B N 1
ATOM 4202 C CA . ALA B 1 45 ? 28.5 28.25 -8.164 1 89.44 45 ALA B CA 1
ATOM 4203 C C . ALA B 1 45 ? 29.906 28.641 -7.73 1 89.44 45 ALA B C 1
ATOM 4205 O O . ALA B 1 45 ? 30.125 29.781 -7.293 1 89.44 45 ALA B O 1
ATOM 4206 N N . LEU B 1 46 ? 30.859 27.781 -7.82 1 90.12 46 LEU B N 1
ATOM 4207 C CA . LEU B 1 46 ? 32.25 28.031 -7.418 1 90.12 46 LEU B CA 1
ATOM 4208 C C . LEU B 1 46 ? 32.906 29.047 -8.352 1 90.12 46 LEU B C 1
ATOM 4210 O O . LEU B 1 46 ? 33.75 29.828 -7.926 1 90.12 46 LEU B O 1
ATOM 4214 N N . ARG B 1 47 ? 32.5 29.016 -9.617 1 89.06 47 ARG B N 1
ATOM 4215 C CA . ARG B 1 47 ? 33.062 29.953 -10.586 1 89.06 47 ARG B CA 1
ATOM 4216 C C . ARG B 1 47 ? 32.656 31.391 -10.258 1 89.06 47 ARG B C 1
ATOM 4218 O O . ARG B 1 47 ? 33.406 32.344 -10.578 1 89.06 47 ARG B O 1
ATOM 4225 N N . ALA B 1 48 ? 31.516 31.391 -9.68 1 86 48 ALA B N 1
ATOM 4226 C CA . ALA B 1 48 ? 31.047 32.719 -9.281 1 86 48 ALA B CA 1
ATOM 4227 C C . ALA B 1 48 ? 31.797 33.219 -8.047 1 86 48 ALA B C 1
ATOM 4229 O O . ALA B 1 48 ? 31.922 34.406 -7.824 1 86 48 ALA B O 1
ATOM 4230 N N . ALA B 1 49 ? 32.344 32.344 -7.285 1 85.44 49 ALA B N 1
ATOM 4231 C CA . ALA B 1 49 ? 32.938 32.688 -6 1 85.44 49 ALA B CA 1
ATOM 4232 C C . ALA B 1 49 ? 34.469 32.688 -6.09 1 85.44 49 ALA B C 1
ATOM 4234 O O . ALA B 1 49 ? 35.125 33.438 -5.367 1 85.44 49 ALA B O 1
ATOM 4235 N N . PHE B 1 50 ? 35.062 31.812 -6.93 1 88.44 50 PHE B N 1
ATOM 4236 C CA . PHE B 1 50 ? 36.5 31.641 -7.012 1 88.44 50 PHE B CA 1
ATOM 4237 C C . PHE B 1 50 ? 37 31.734 -8.461 1 88.44 50 PHE B C 1
ATOM 4239 O O . PHE B 1 50 ? 36.281 31.344 -9.383 1 88.44 50 PHE B O 1
ATOM 4246 N N . PRO B 1 51 ? 38.156 32.25 -8.602 1 86.94 51 PRO B N 1
ATOM 4247 C CA . PRO B 1 51 ? 38.719 32.281 -9.961 1 86.94 51 PRO B CA 1
ATOM 4248 C C . PRO B 1 51 ? 38.781 30.891 -10.594 1 86.94 51 PRO B C 1
ATOM 4250 O O . PRO B 1 51 ? 39.281 29.953 -9.961 1 86.94 51 PRO B O 1
ATOM 4253 N N . ASP B 1 52 ? 38.219 30.688 -11.781 1 86.5 52 ASP B N 1
ATOM 4254 C CA . ASP B 1 52 ? 38.219 29.469 -12.578 1 86.5 52 ASP B CA 1
ATOM 4255 C C . ASP B 1 52 ? 37.438 28.359 -11.859 1 86.5 52 ASP B C 1
ATOM 4257 O O . ASP B 1 52 ? 37.562 27.188 -12.219 1 86.5 52 ASP B O 1
ATOM 4261 N N . GLY B 1 53 ? 36.844 28.734 -10.711 1 87.38 53 GLY B N 1
ATOM 4262 C CA . GLY B 1 53 ? 36.062 27.766 -9.961 1 87.38 53 GLY B CA 1
ATOM 4263 C C . GLY B 1 53 ? 36.906 26.875 -9.055 1 87.38 53 GLY B C 1
ATOM 4264 O O . GLY B 1 53 ? 36.406 25.875 -8.539 1 87.38 53 GLY B O 1
ATOM 4265 N N . GLN B 1 54 ? 38.156 27.25 -8.969 1 90.62 54 GLN B N 1
ATOM 4266 C CA . GLN B 1 54 ? 39.062 26.438 -8.148 1 90.62 54 GLN B CA 1
ATOM 4267 C C . GLN B 1 54 ? 39.062 26.938 -6.703 1 90.62 54 GLN B C 1
ATOM 4269 O O . GLN B 1 54 ? 39.438 28.078 -6.441 1 90.62 54 GLN B O 1
ATOM 4274 N N . VAL B 1 55 ? 38.719 26.031 -5.773 1 92.25 55 VAL B N 1
ATOM 4275 C CA . VAL B 1 55 ? 38.688 26.375 -4.355 1 92.25 55 VAL B CA 1
ATOM 4276 C C . VAL B 1 55 ? 40.094 26.328 -3.777 1 92.25 55 VAL B C 1
ATOM 4278 O O . VAL B 1 55 ? 40.781 25.312 -3.932 1 92.25 55 VAL B O 1
ATOM 4281 N N . PRO B 1 56 ? 40.5 27.359 -3.166 1 91.75 56 PRO B N 1
ATOM 4282 C CA . PRO B 1 56 ? 41.844 27.391 -2.58 1 91.75 56 PRO B CA 1
ATOM 4283 C C . PRO B 1 56 ? 42.062 26.281 -1.545 1 91.75 56 PRO B C 1
ATOM 4285 O O . PRO B 1 56 ? 41.125 25.859 -0.881 1 91.75 56 PRO B O 1
ATOM 4288 N N . ALA B 1 57 ? 43.312 25.859 -1.319 1 92.94 57 ALA B N 1
ATOM 4289 C CA . ALA B 1 57 ? 43.656 24.75 -0.429 1 92.94 57 ALA B CA 1
ATOM 4290 C C . ALA B 1 57 ? 43.312 25.078 1.019 1 92.94 57 ALA B C 1
ATOM 4292 O O . ALA B 1 57 ? 42.938 24.188 1.789 1 92.94 57 ALA B O 1
ATOM 4293 N N . ASP B 1 58 ? 43.438 26.281 1.296 1 91.81 58 ASP B N 1
ATOM 4294 C CA . ASP B 1 58 ? 43.125 26.688 2.66 1 91.81 58 ASP B CA 1
ATOM 4295 C C . ASP B 1 58 ? 41.625 26.516 2.947 1 91.81 58 ASP B C 1
ATOM 4297 O O . ASP B 1 58 ? 41.25 26.109 4.047 1 91.81 58 ASP B O 1
ATOM 4301 N N . ALA B 1 59 ? 40.812 26.906 1.969 1 91.5 59 ALA B N 1
ATOM 4302 C CA . ALA B 1 59 ? 39.375 26.75 2.111 1 91.5 59 ALA B CA 1
ATOM 4303 C C . ALA B 1 59 ? 38.969 25.281 2.199 1 91.5 59 ALA B C 1
ATOM 4305 O O . ALA B 1 59 ? 38.094 24.906 2.982 1 91.5 59 ALA B O 1
ATOM 4306 N N . VAL B 1 60 ? 39.594 24.453 1.371 1 94 60 VAL B N 1
ATOM 4307 C CA . VAL B 1 60 ? 39.344 23.016 1.403 1 94 60 VAL B CA 1
ATOM 4308 C C . VAL B 1 60 ? 39.719 22.453 2.773 1 94 60 VAL B C 1
ATOM 4310 O O . VAL B 1 60 ? 39.031 21.594 3.316 1 94 60 VAL B O 1
ATOM 4313 N N . ALA B 1 61 ? 40.812 22.953 3.303 1 94.44 61 ALA B N 1
ATOM 4314 C CA . ALA B 1 61 ? 41.25 22.516 4.621 1 94.44 61 ALA B CA 1
ATOM 4315 C C . ALA B 1 61 ? 40.25 22.891 5.699 1 94.44 61 ALA B C 1
ATOM 4317 O O . ALA B 1 61 ? 40 22.125 6.633 1 94.44 61 ALA B O 1
ATOM 4318 N N . ARG B 1 62 ? 39.688 24.031 5.57 1 94.19 62 ARG B N 1
ATOM 4319 C CA . ARG B 1 62 ? 38.656 24.469 6.516 1 94.19 62 ARG B CA 1
ATOM 4320 C C . ARG B 1 62 ? 37.406 23.594 6.43 1 94.19 62 ARG B C 1
ATOM 4322 O O . ARG B 1 62 ? 36.812 23.266 7.453 1 94.19 62 ARG B O 1
ATOM 4329 N N . VAL B 1 63 ? 37.062 23.266 5.215 1 94.06 63 VAL B N 1
ATOM 4330 C CA . VAL B 1 63 ? 35.906 22.391 4.988 1 94.06 63 VAL B CA 1
ATOM 4331 C C . VAL B 1 63 ? 36.156 21.031 5.625 1 94.06 63 VAL B C 1
ATOM 4333 O O . VAL B 1 63 ? 35.25 20.453 6.25 1 94.06 63 VAL B O 1
ATOM 4336 N N . THR B 1 64 ? 37.281 20.469 5.5 1 95.25 64 THR B N 1
ATOM 4337 C CA . THR B 1 64 ? 37.625 19.141 6 1 95.25 64 THR B CA 1
ATOM 4338 C C . THR B 1 64 ? 37.719 19.156 7.523 1 95.25 64 THR B C 1
ATOM 4340 O O . THR B 1 64 ? 37.531 18.109 8.164 1 95.25 64 THR B O 1
ATOM 4343 N N . SER B 1 65 ? 37.938 20.375 8.062 1 94.25 65 SER B N 1
ATOM 4344 C CA . SER B 1 65 ? 38.094 20.453 9.516 1 94.25 65 SER B CA 1
ATOM 4345 C C . SER B 1 65 ? 36.906 21.109 10.164 1 94.25 65 SER B C 1
ATOM 4347 O O . SER B 1 65 ? 37.031 21.766 11.203 1 94.25 65 SER B O 1
ATOM 4349 N N . LEU B 1 66 ? 35.812 20.938 9.508 1 92.38 66 LEU B N 1
ATOM 4350 C CA . LEU B 1 66 ? 34.594 21.547 10.031 1 92.38 66 LEU B CA 1
ATOM 4351 C C . LEU B 1 66 ? 34.312 21.047 11.445 1 92.38 66 LEU B C 1
ATOM 4353 O O . LEU B 1 66 ? 34.531 19.875 11.75 1 92.38 66 LEU B O 1
ATOM 4357 N N . CYS B 1 67 ? 33.938 21.906 12.32 1 85.19 67 CYS B N 1
ATOM 4358 C CA . CYS B 1 67 ? 33.562 21.562 13.688 1 85.19 67 CYS B CA 1
ATOM 4359 C C . CYS B 1 67 ? 32.469 22.469 14.211 1 85.19 67 CYS B C 1
ATOM 4361 O O . CYS B 1 67 ? 32.188 23.516 13.617 1 85.19 67 CYS B O 1
ATOM 4363 N N . GLY B 1 68 ? 31.781 22.125 15.156 1 86.38 68 GLY B N 1
ATOM 4364 C CA . GLY B 1 68 ? 30.734 22.938 15.773 1 86.38 68 GLY B CA 1
ATOM 4365 C C . GLY B 1 68 ? 29.578 22.109 16.297 1 86.38 68 GLY B C 1
ATOM 4366 O O . GLY B 1 68 ? 29.5 20.906 16.047 1 86.38 68 GLY B O 1
ATOM 4367 N N . ALA B 1 69 ? 28.781 22.812 17.047 1 86.62 69 ALA B N 1
ATOM 4368 C CA . ALA B 1 69 ? 27.594 22.188 17.594 1 86.62 69 ALA B CA 1
ATOM 4369 C C . ALA B 1 69 ? 26.609 21.812 16.484 1 86.62 69 ALA B C 1
ATOM 4371 O O . ALA B 1 69 ? 26.25 22.641 15.648 1 86.62 69 ALA B O 1
ATOM 4372 N N . GLY B 1 70 ? 26.312 20.547 16.406 1 90.44 70 GLY B N 1
ATOM 4373 C CA . GLY B 1 70 ? 25.328 20.094 15.438 1 90.44 70 GLY B CA 1
ATOM 4374 C C . GLY B 1 70 ? 25.891 19.875 14.047 1 90.44 70 GLY B C 1
ATOM 4375 O O . GLY B 1 70 ? 25.172 19.516 13.117 1 90.44 70 GLY B O 1
ATOM 4376 N N . VAL B 1 71 ? 27.203 20.172 13.906 1 95 71 VAL B N 1
ATOM 4377 C CA . VAL B 1 71 ? 27.828 20.062 12.586 1 95 71 VAL B CA 1
ATOM 4378 C C . VAL B 1 71 ? 28.359 18.641 12.383 1 95 71 VAL B C 1
ATOM 4380 O O . VAL B 1 71 ? 29.016 18.078 13.258 1 95 71 VAL B O 1
ATOM 4383 N N . LEU B 1 72 ? 28 18.078 11.273 1 96.12 72 LEU B N 1
ATOM 4384 C CA . LEU B 1 72 ? 28.484 16.75 10.93 1 96.12 72 LEU B CA 1
ATOM 4385 C C . LEU B 1 72 ? 29.953 16.797 10.547 1 96.12 72 LEU B C 1
ATOM 4387 O O . LEU B 1 72 ? 30.406 17.719 9.867 1 96.12 72 LEU B O 1
ATOM 4391 N N . ALA B 1 73 ? 30.672 15.797 11.008 1 96.19 73 ALA B N 1
ATOM 4392 C CA . ALA B 1 73 ? 32.125 15.719 10.734 1 96.19 73 ALA B CA 1
ATOM 4393 C C . ALA B 1 73 ? 32.375 15.32 9.281 1 96.19 73 ALA B C 1
ATOM 4395 O O . ALA B 1 73 ? 31.688 14.453 8.734 1 96.19 73 ALA B O 1
ATOM 4396 N N . VAL B 1 74 ? 33.344 15.93 8.695 1 97.06 74 VAL B N 1
ATOM 4397 C CA . VAL B 1 74 ? 33.719 15.688 7.301 1 97.06 74 VAL B CA 1
ATOM 4398 C C . VAL B 1 74 ? 34.844 14.672 7.219 1 97.06 74 VAL B C 1
ATOM 4400 O O . VAL B 1 74 ? 35.844 14.781 7.941 1 97.06 74 VAL B O 1
ATOM 4403 N N . ARG B 1 75 ? 34.688 13.688 6.422 1 96 75 ARG B N 1
ATOM 4404 C CA . ARG B 1 75 ? 35.719 12.695 6.18 1 96 75 ARG B CA 1
ATOM 4405 C C . ARG B 1 75 ? 36.719 13.188 5.152 1 96 75 ARG B C 1
ATOM 4407 O O . ARG B 1 75 ? 37.938 12.953 5.293 1 96 75 ARG B O 1
ATOM 4414 N N . GLY B 1 76 ? 36.156 13.875 4.09 1 95.88 76 GLY B N 1
ATOM 4415 C CA . GLY B 1 76 ? 37.031 14.383 3.043 1 95.88 76 GLY B CA 1
ATOM 4416 C C . GLY B 1 76 ? 36.312 15.328 2.084 1 95.88 76 GLY B C 1
ATOM 4417 O O . GLY B 1 76 ? 35.094 15.352 2.012 1 95.88 76 GLY B O 1
ATOM 4418 N N . ALA B 1 77 ? 37.125 16.156 1.471 1 96.19 77 ALA B N 1
ATOM 4419 C CA . ALA B 1 77 ? 36.656 17.078 0.434 1 96.19 77 ALA B CA 1
ATOM 4420 C C . ALA B 1 77 ? 37.594 17.047 -0.781 1 96.19 77 ALA B C 1
ATOM 4422 O O . ALA B 1 77 ? 38.812 17.062 -0.64 1 96.19 77 ALA B O 1
ATOM 4423 N N . GLN B 1 78 ? 36.969 16.906 -1.909 1 94.75 78 GLN B N 1
ATOM 4424 C CA . GLN B 1 78 ? 37.781 16.781 -3.121 1 94.75 78 GLN B CA 1
ATOM 4425 C C . GLN B 1 78 ? 37.188 17.594 -4.262 1 94.75 78 GLN B C 1
ATOM 4427 O O . GLN B 1 78 ? 35.969 17.625 -4.445 1 94.75 78 GLN B O 1
ATOM 4432 N N . GLN B 1 79 ? 38.094 18.219 -5.004 1 93.06 79 GLN B N 1
ATOM 4433 C CA . GLN B 1 79 ? 37.656 18.953 -6.195 1 93.06 79 GLN B CA 1
ATOM 4434 C C . GLN B 1 79 ? 37.531 18.016 -7.391 1 93.06 79 GLN B C 1
ATOM 4436 O O . GLN B 1 79 ? 38.469 17.297 -7.746 1 93.06 79 GLN B O 1
ATOM 4441 N N . VAL B 1 80 ? 36.312 17.953 -7.891 1 93.69 80 VAL B N 1
ATOM 4442 C CA . VAL B 1 80 ? 36 17.141 -9.07 1 93.69 80 VAL B CA 1
ATOM 4443 C C . VAL B 1 80 ? 35.406 18.031 -10.164 1 93.69 80 VAL B C 1
ATOM 4445 O O . VAL B 1 80 ? 35.156 19.219 -9.938 1 93.69 80 VAL B O 1
ATOM 4448 N N . PRO B 1 81 ? 35.281 17.578 -11.359 1 92.25 81 PRO B N 1
ATOM 4449 C CA . PRO B 1 81 ? 34.75 18.391 -12.445 1 92.25 81 PRO B CA 1
ATOM 4450 C C . PRO B 1 81 ? 33.375 18.969 -12.109 1 92.25 81 PRO B C 1
ATOM 4452 O O . PRO B 1 81 ? 33.031 20.094 -12.516 1 92.25 81 PRO B O 1
ATOM 4455 N N . ALA B 1 82 ? 32.594 18.234 -11.344 1 93.06 82 ALA B N 1
ATOM 4456 C CA . ALA B 1 82 ? 31.25 18.688 -10.984 1 93.06 82 ALA B CA 1
ATOM 4457 C C . ALA B 1 82 ? 31.312 19.812 -9.945 1 93.06 82 ALA B C 1
ATOM 4459 O O . ALA B 1 82 ? 30.344 20.547 -9.773 1 93.06 82 ALA B O 1
ATOM 4460 N N . GLY B 1 83 ? 32.469 19.938 -9.266 1 94.44 83 GLY B N 1
ATOM 4461 C CA . GLY B 1 83 ? 32.656 20.922 -8.211 1 94.44 83 GLY B CA 1
ATOM 4462 C C . GLY B 1 83 ? 33.406 20.375 -7.016 1 94.44 83 GLY B C 1
ATOM 4463 O O . GLY B 1 83 ? 34.344 19.562 -7.176 1 94.44 83 GLY B O 1
ATOM 4464 N N . LEU B 1 84 ? 33.094 20.969 -5.883 1 94.94 84 LEU B N 1
ATOM 4465 C CA . LEU B 1 84 ? 33.719 20.469 -4.66 1 94.94 84 LEU B CA 1
ATOM 4466 C C . LEU B 1 84 ? 32.812 19.469 -3.951 1 94.94 84 LEU B C 1
ATOM 4468 O O . LEU B 1 84 ? 31.734 19.828 -3.484 1 94.94 84 LEU B O 1
ATOM 4472 N N . GLU B 1 85 ? 33.219 18.25 -3.859 1 96.81 85 GLU B N 1
ATOM 4473 C CA . GLU B 1 85 ? 32.438 17.188 -3.219 1 96.81 85 GLU B CA 1
ATOM 4474 C C . GLU B 1 85 ? 32.875 16.984 -1.771 1 96.81 85 GLU B C 1
ATOM 4476 O O . GLU B 1 85 ? 34.062 17.078 -1.459 1 96.81 85 GLU B O 1
ATOM 4481 N N . VAL B 1 86 ? 31.938 16.75 -0.946 1 97.19 86 VAL B N 1
ATOM 4482 C CA . VAL B 1 86 ? 32.219 16.531 0.468 1 97.19 86 VAL B CA 1
ATOM 4483 C C . VAL B 1 86 ? 31.625 15.18 0.901 1 97.19 86 VAL B C 1
ATOM 4485 O O . VAL B 1 86 ? 30.5 14.859 0.561 1 97.19 86 VAL B O 1
ATOM 4488 N N . ARG B 1 87 ? 32.375 14.375 1.574 1 97.12 87 ARG B N 1
ATOM 4489 C CA . ARG B 1 87 ? 31.938 13.133 2.201 1 97.12 87 ARG B CA 1
ATOM 4490 C C . ARG B 1 87 ? 32 13.234 3.723 1 97.12 87 ARG B C 1
ATOM 4492 O O . ARG B 1 87 ? 32.969 13.75 4.273 1 97.12 87 ARG B O 1
ATOM 4499 N N . LEU B 1 88 ? 31.031 12.75 4.371 1 97.5 88 LEU B N 1
ATOM 4500 C CA . LEU B 1 88 ? 30.938 12.852 5.824 1 97.5 88 LEU B CA 1
ATOM 4501 C C . LEU B 1 88 ? 31.5 11.609 6.496 1 97.5 88 LEU B C 1
ATOM 4503 O O . LEU B 1 88 ? 31.703 10.578 5.84 1 97.5 88 LEU B O 1
ATOM 4507 N N . GLN B 1 89 ? 31.906 11.781 7.789 1 96.12 89 GLN B N 1
ATOM 4508 C CA . GLN B 1 89 ? 32.219 10.633 8.633 1 96.12 89 GLN B CA 1
ATOM 4509 C C . GLN B 1 89 ? 30.938 9.906 9.062 1 96.12 89 GLN B C 1
ATOM 4511 O O . GLN B 1 89 ? 30.406 10.172 10.133 1 96.12 89 GLN B O 1
ATOM 4516 N N . ARG B 1 90 ? 30.578 8.938 8.219 1 96.62 90 ARG B N 1
ATOM 4517 C CA . ARG B 1 90 ? 29.266 8.312 8.359 1 96.62 90 ARG B CA 1
ATOM 4518 C C . ARG B 1 90 ? 29.125 7.598 9.703 1 96.62 90 ARG B C 1
ATOM 4520 O O . ARG B 1 90 ? 28.125 7.77 10.406 1 96.62 90 ARG B O 1
ATOM 4527 N N . PRO B 1 91 ? 30.156 6.844 10.156 1 95.88 91 PRO B N 1
ATOM 4528 C CA . PRO B 1 91 ? 30 6.191 11.453 1 95.88 91 PRO B CA 1
ATOM 4529 C C . PRO B 1 91 ? 29.766 7.188 12.594 1 95.88 91 PRO B C 1
ATOM 4531 O O . PRO B 1 91 ? 28.984 6.918 13.5 1 95.88 91 PRO B O 1
ATOM 4534 N N . ASP B 1 92 ? 30.438 8.312 12.516 1 94.62 92 ASP B N 1
ATOM 4535 C CA . ASP B 1 92 ? 30.266 9.344 13.531 1 94.62 92 ASP B CA 1
ATOM 4536 C C . ASP B 1 92 ? 28.859 9.922 13.477 1 94.62 92 ASP B C 1
ATOM 4538 O O . ASP B 1 92 ? 28.25 10.211 14.516 1 94.62 92 ASP B O 1
ATOM 4542 N N . ALA B 1 93 ? 28.375 10.172 12.312 1 95.56 93 ALA B N 1
ATOM 4543 C CA . ALA B 1 93 ? 27.031 10.688 12.148 1 95.56 93 ALA B CA 1
ATOM 4544 C C . ALA B 1 93 ? 26 9.734 12.75 1 95.56 93 ALA B C 1
ATOM 4546 O O . ALA B 1 93 ? 25.094 10.156 13.461 1 95.56 93 ALA B O 1
ATOM 4547 N N . PHE B 1 94 ? 26.156 8.422 12.438 1 97 94 PHE B N 1
ATOM 4548 C CA . PHE B 1 94 ? 25.281 7.41 13.016 1 97 94 PHE B CA 1
ATOM 4549 C C . PHE B 1 94 ? 25.312 7.465 14.539 1 97 94 PHE B C 1
ATOM 4551 O O . PHE B 1 94 ? 24.266 7.488 15.195 1 97 94 PHE B O 1
ATOM 4558 N N . ARG B 1 95 ? 26.5 7.473 15.039 1 94.88 95 ARG B N 1
ATOM 4559 C CA . ARG B 1 95 ? 26.688 7.441 16.484 1 94.88 95 ARG B CA 1
ATOM 4560 C C . ARG B 1 95 ? 26.016 8.641 17.156 1 94.88 95 ARG B C 1
ATOM 4562 O O . ARG B 1 95 ? 25.234 8.484 18.094 1 94.88 95 ARG B O 1
ATOM 4569 N N . ARG B 1 96 ? 26.234 9.812 16.688 1 93.25 96 ARG B N 1
ATOM 4570 C CA . ARG B 1 96 ? 25.719 11.039 17.297 1 93.25 96 ARG B CA 1
ATOM 4571 C C . ARG B 1 96 ? 24.203 11.094 17.219 1 93.25 96 ARG B C 1
ATOM 4573 O O . ARG B 1 96 ? 23.547 11.5 18.188 1 93.25 96 ARG B O 1
ATOM 4580 N N . LEU B 1 97 ? 23.641 10.672 16.094 1 94.75 97 LEU B N 1
ATOM 4581 C CA . LEU B 1 97 ? 22.203 10.789 15.922 1 94.75 97 LEU B CA 1
ATOM 4582 C C . LEU B 1 97 ? 21.469 9.695 16.703 1 94.75 97 LEU B C 1
ATOM 4584 O O . LEU B 1 97 ? 20.406 9.945 17.281 1 94.75 97 LEU B O 1
ATOM 4588 N N . LEU B 1 98 ? 21.984 8.477 16.703 1 95.12 98 LEU B N 1
ATOM 4589 C CA . LEU B 1 98 ? 21.266 7.332 17.25 1 95.12 98 LEU B CA 1
ATOM 4590 C C . LEU B 1 98 ? 21.453 7.242 18.766 1 95.12 98 LEU B C 1
ATOM 4592 O O . LEU B 1 98 ? 20.734 6.508 19.438 1 95.12 98 LEU B O 1
ATOM 4596 N N . LEU B 1 99 ? 22.406 7.895 19.312 1 89.44 99 LEU B N 1
ATOM 4597 C CA . LEU B 1 99 ? 22.547 7.992 20.766 1 89.44 99 LEU B CA 1
ATOM 4598 C C . LEU B 1 99 ? 21.453 8.875 21.359 1 89.44 99 LEU B C 1
ATOM 4600 O O . LEU B 1 99 ? 21.031 8.656 22.484 1 89.44 99 LEU B O 1
ATOM 4604 N N . SER B 1 100 ? 20.984 9.891 20.688 1 76.94 100 SER B N 1
ATOM 4605 C CA . SER B 1 100 ? 19.906 10.766 21.141 1 76.94 100 SER B CA 1
ATOM 4606 C C . SER B 1 100 ? 18.922 11.039 20.016 1 76.94 100 SER B C 1
ATOM 4608 O O . SER B 1 100 ? 18.844 12.164 19.516 1 76.94 100 SER B O 1
ATOM 4610 N N . PRO B 1 101 ? 18.109 10.008 19.734 1 61.53 101 PRO B N 1
ATOM 4611 C CA . PRO B 1 101 ? 17.312 10.156 18.516 1 61.53 101 PRO B CA 1
ATOM 4612 C C . PRO B 1 101 ? 16.172 11.164 18.688 1 61.53 101 PRO B C 1
ATOM 4614 O O . PRO B 1 101 ? 15.609 11.633 17.688 1 61.53 101 PRO B O 1
ATOM 4617 N N . SER B 1 102 ? 15.594 11.266 19.906 1 60.69 102 SER B N 1
ATOM 4618 C CA . SER B 1 102 ? 14.375 12.062 20.016 1 60.69 102 SER B CA 1
ATOM 4619 C C . SER B 1 102 ? 14.672 13.555 19.859 1 60.69 102 SER B C 1
ATOM 4621 O O . SER B 1 102 ? 15.578 14.086 20.5 1 60.69 102 SER B O 1
ATOM 4623 N N . PRO B 1 103 ? 14.289 14.133 18.719 1 54.62 103 PRO B N 1
ATOM 4624 C CA . PRO B 1 103 ? 14.469 15.578 18.562 1 54.62 103 PRO B CA 1
ATOM 4625 C C . PRO B 1 103 ? 13.898 16.375 19.734 1 54.62 103 PRO B C 1
ATOM 4627 O O . PRO B 1 103 ? 12.727 16.203 20.094 1 54.62 103 PRO B O 1
ATOM 4630 N N . ALA B 1 104 ? 14.57 16.422 20.875 1 46.09 104 ALA B N 1
ATOM 4631 C CA . ALA B 1 104 ? 14.016 17.234 21.953 1 46.09 104 ALA B CA 1
ATOM 4632 C C . ALA B 1 104 ? 13.547 18.594 21.438 1 46.09 104 ALA B C 1
ATOM 4634 O O . ALA B 1 104 ? 14.25 19.234 20.672 1 46.09 104 ALA B O 1
ATOM 4635 N N . PRO B 1 105 ? 12.156 18.75 21.375 1 45.97 105 PRO B N 1
ATOM 4636 C CA . PRO B 1 105 ? 11.922 20.172 21.125 1 45.97 105 PRO B CA 1
ATOM 4637 C C . PRO B 1 105 ? 12.758 21.062 22.031 1 45.97 105 PRO B C 1
ATOM 4639 O O . PRO B 1 105 ? 12.945 20.766 23.219 1 45.97 105 PRO B O 1
ATOM 4642 N N . ALA B 1 106 ? 13.789 21.531 21.688 1 42.47 106 ALA B N 1
ATOM 4643 C CA . ALA B 1 106 ? 14.453 22.453 22.609 1 42.47 106 ALA B CA 1
ATOM 4644 C C . ALA B 1 106 ? 13.43 23.344 23.312 1 42.47 106 ALA B C 1
ATOM 4646 O O . ALA B 1 106 ? 12.586 23.969 22.672 1 42.47 106 ALA B O 1
ATOM 4647 N N . PRO B 1 107 ? 13.102 23 24.578 1 40.91 107 PRO B N 1
ATOM 4648 C CA . PRO B 1 107 ? 12.266 23.969 25.281 1 40.91 107 PRO B CA 1
ATOM 4649 C C . PRO B 1 107 ? 12.766 25.391 25.125 1 40.91 107 PRO B C 1
ATOM 4651 O O . PRO B 1 107 ? 13.867 25.734 25.594 1 40.91 107 PRO B O 1
ATOM 4654 N N . THR B 1 108 ? 12.883 25.922 24.016 1 40.91 108 THR B N 1
ATOM 4655 C CA . THR B 1 108 ? 13.344 27.297 24.156 1 40.91 108 THR B CA 1
ATOM 4656 C C . THR B 1 108 ? 12.469 28.078 25.141 1 40.91 108 THR B C 1
ATOM 4658 O O . THR B 1 108 ? 11.234 27.984 25.078 1 40.91 108 THR B O 1
ATOM 4661 N N . PRO B 1 109 ? 12.883 28.453 26.234 1 41.84 109 PRO B N 1
ATOM 4662 C CA . PRO B 1 109 ? 12.211 29.297 27.219 1 41.84 109 PRO B CA 1
ATOM 4663 C C . PRO B 1 109 ? 11.383 30.406 26.562 1 41.84 109 PRO B C 1
ATOM 4665 O O . PRO B 1 109 ? 10.961 31.344 27.234 1 41.84 109 PRO B O 1
ATOM 4668 N N . VAL B 1 110 ? 11.492 30.688 25.281 1 46.16 110 VAL B N 1
ATOM 4669 C CA . VAL B 1 110 ? 10.875 31.859 24.672 1 46.16 110 VAL B CA 1
ATOM 4670 C C . VAL B 1 110 ? 9.359 31.734 24.734 1 46.16 110 VAL B C 1
ATOM 4672 O O . VAL B 1 110 ? 8.82 30.625 24.656 1 46.16 110 VAL B O 1
ATOM 4675 N N . PRO B 1 111 ? 8.711 32.75 25.141 1 50 111 PRO B N 1
ATOM 4676 C CA . PRO B 1 111 ? 7.246 32.844 25.188 1 50 111 PRO B CA 1
ATOM 4677 C C . PRO B 1 111 ? 6.586 32.156 24 1 50 111 PRO B C 1
ATOM 4679 O O . PRO B 1 111 ? 7.051 32.312 22.859 1 50 111 PRO B O 1
ATOM 4682 N N . VAL B 1 112 ? 5.887 31.141 24.125 1 57.53 112 VAL B N 1
ATOM 4683 C CA . VAL B 1 112 ? 5.301 30.234 23.141 1 57.53 112 VAL B CA 1
ATOM 4684 C C . VAL B 1 112 ? 4.316 31.016 22.266 1 57.53 112 VAL B C 1
ATOM 4686 O O . VAL B 1 112 ? 3.307 31.516 22.75 1 57.53 112 VAL B O 1
ATOM 4689 N N . PRO B 1 113 ? 4.613 31.578 20.938 1 71.31 113 PRO B N 1
ATOM 4690 C CA . PRO B 1 113 ? 3.654 32.188 20.016 1 71.31 113 PRO B CA 1
ATOM 4691 C C . PRO B 1 113 ? 2.371 31.359 19.891 1 71.31 113 PRO B C 1
ATOM 4693 O O . PRO B 1 113 ? 2.381 30.141 20.109 1 71.31 113 PRO B O 1
ATOM 4696 N N . ALA B 1 114 ? 1.169 32.125 20.016 1 82.94 114 ALA B N 1
ATOM 4697 C CA . ALA B 1 114 ? -0.119 31.453 19.875 1 82.94 114 ALA B CA 1
ATOM 4698 C C . ALA B 1 114 ? -0.785 31.828 18.547 1 82.94 114 ALA B C 1
ATOM 4700 O O . ALA B 1 114 ? -0.553 32.906 18.016 1 82.94 114 ALA B O 1
ATOM 4701 N N . VAL B 1 115 ? -1.38 30.969 17.969 1 87.31 115 VAL B N 1
ATOM 4702 C CA . VAL B 1 115 ? -2.107 31.156 16.719 1 87.31 115 VAL B CA 1
ATOM 4703 C C . VAL B 1 115 ? -3.551 30.688 16.875 1 87.31 115 VAL B C 1
ATOM 4705 O O . VAL B 1 115 ? -3.811 29.688 17.531 1 87.31 115 VAL B O 1
ATOM 4708 N N . VAL B 1 116 ? -4.492 31.5 16.312 1 91.5 116 VAL B N 1
ATOM 4709 C CA . VAL B 1 116 ? -5.883 31.062 16.25 1 91.5 116 VAL B CA 1
ATOM 4710 C C . VAL B 1 116 ? -6.164 30.422 14.898 1 91.5 116 VAL B C 1
ATOM 4712 O O . VAL B 1 116 ? -5.938 31.047 13.852 1 91.5 116 VAL B O 1
ATOM 4715 N N . LEU B 1 117 ? -6.543 29.203 14.953 1 93.25 117 LEU B N 1
ATOM 4716 C CA . LEU B 1 117 ? -6.98 28.516 13.742 1 93.25 117 LEU B CA 1
ATOM 4717 C C . LEU B 1 117 ? -8.5 28.438 13.688 1 93.25 117 LEU B C 1
ATOM 4719 O O . LEU B 1 117 ? -9.117 27.766 14.531 1 93.25 117 LEU B O 1
ATOM 4723 N N . HIS B 1 118 ? -9.008 29.078 12.711 1 94.88 118 HIS B N 1
ATOM 4724 C CA . HIS B 1 118 ? -10.453 29.188 12.562 1 94.88 118 HIS B CA 1
ATOM 4725 C C . HIS B 1 118 ? -10.953 28.391 11.367 1 94.88 118 HIS B C 1
ATOM 4727 O O . HIS B 1 118 ? -10.461 28.562 10.25 1 94.88 118 HIS B O 1
ATOM 4733 N N . CYS B 1 119 ? -11.875 27.484 11.625 1 93.88 119 CYS B N 1
ATOM 4734 C CA . CYS B 1 119 ? -12.508 26.703 10.57 1 93.88 119 CYS B CA 1
ATOM 4735 C C . CYS B 1 119 ? -14 26.984 10.508 1 93.88 119 CYS B C 1
ATOM 4737 O O . CYS B 1 119 ? -14.797 26.312 11.172 1 93.88 119 CYS B O 1
ATOM 4739 N N . PRO B 1 120 ? -14.383 27.906 9.633 1 92.44 120 PRO B N 1
ATOM 4740 C CA . PRO B 1 120 ? -15.781 28.328 9.578 1 92.44 120 PRO B CA 1
ATOM 4741 C C . PRO B 1 120 ? -16.719 27.203 9.172 1 92.44 120 PRO B C 1
ATOM 4743 O O . PRO B 1 120 ? -17.922 27.266 9.43 1 92.44 120 PRO B O 1
ATOM 4746 N N . ALA B 1 121 ? -16.25 26.141 8.555 1 86.44 121 ALA B N 1
ATOM 4747 C CA . ALA B 1 121 ? -17.062 25.016 8.094 1 86.44 121 ALA B CA 1
ATOM 4748 C C . ALA B 1 121 ? -17.766 24.344 9.266 1 86.44 121 ALA B C 1
ATOM 4750 O O . ALA B 1 121 ? -18.781 23.656 9.086 1 86.44 121 ALA B O 1
ATOM 4751 N N . LEU B 1 122 ? -17.312 24.5 10.422 1 87.94 122 LEU B N 1
ATOM 4752 C CA . LEU B 1 122 ? -17.828 23.812 11.602 1 87.94 122 LEU B CA 1
ATOM 4753 C C . LEU B 1 122 ? -19.062 24.531 12.141 1 87.94 122 LEU B C 1
ATOM 4755 O O . LEU B 1 122 ? -19.766 24 13.016 1 87.94 122 LEU B O 1
ATOM 4759 N N . ARG B 1 123 ? -19.359 25.734 11.695 1 83.06 123 ARG B N 1
ATOM 4760 C CA . ARG B 1 123 ? -20.516 26.484 12.156 1 83.06 123 ARG B CA 1
ATOM 4761 C C . ARG B 1 123 ? -21.797 26.016 11.445 1 83.06 123 ARG B C 1
ATOM 4763 O O . ARG B 1 123 ? -22.891 26.203 11.961 1 83.06 123 ARG B O 1
ATOM 4770 N N . GLY B 1 124 ? -21.688 25.406 10.312 1 75 124 GLY B N 1
ATOM 4771 C CA . GLY B 1 124 ? -22.828 24.953 9.539 1 75 124 GLY B CA 1
ATOM 4772 C C . GLY B 1 124 ? -22.984 23.438 9.539 1 75 124 GLY B C 1
ATOM 4773 O O . GLY B 1 124 ? -22.359 22.75 10.344 1 75 124 GLY B O 1
ATOM 4774 N N . PRO B 1 125 ? -23.953 23.078 8.773 1 73 125 PRO B N 1
ATOM 4775 C CA . PRO B 1 125 ? -24.172 21.625 8.68 1 73 125 PRO B CA 1
ATOM 4776 C C . PRO B 1 125 ? -22.984 20.891 8.047 1 73 125 PRO B C 1
ATOM 4778 O O . PRO B 1 125 ? -22.266 21.453 7.219 1 73 125 PRO B O 1
ATOM 4781 N N . ALA B 1 126 ? -22.875 19.75 8.547 1 71.81 126 ALA B N 1
ATOM 4782 C CA . ALA B 1 126 ? -21.75 18.938 8.055 1 71.81 126 ALA B CA 1
ATOM 4783 C C . ALA B 1 126 ? -21.938 18.594 6.582 1 71.81 126 ALA B C 1
ATOM 4785 O O . ALA B 1 126 ? -23.031 18.203 6.16 1 71.81 126 ALA B O 1
ATOM 4786 N N . ALA B 1 127 ? -20.969 18.953 5.711 1 73.94 127 ALA B N 1
ATOM 4787 C CA . ALA B 1 127 ? -20.906 18.594 4.297 1 73.94 127 ALA B CA 1
ATOM 4788 C C . ALA B 1 127 ? -19.531 18.047 3.918 1 73.94 127 ALA B C 1
ATOM 4790 O O . ALA B 1 127 ? -18.531 18.391 4.547 1 73.94 127 ALA B O 1
ATOM 4791 N N . PRO B 1 128 ? -19.484 17.203 2.939 1 69.94 128 PRO B N 1
ATOM 4792 C CA . PRO B 1 128 ? -18.203 16.641 2.51 1 69.94 128 PRO B CA 1
ATOM 4793 C C . PRO B 1 128 ? -17.172 17.703 2.146 1 69.94 128 PRO B C 1
ATOM 4795 O O . PRO B 1 128 ? -15.977 17.5 2.344 1 69.94 128 PRO B O 1
ATOM 4798 N N . ARG B 1 129 ? -17.641 18.828 1.663 1 73.38 129 ARG B N 1
ATOM 4799 C CA . ARG B 1 129 ? -16.734 19.891 1.256 1 73.38 129 ARG B CA 1
ATOM 4800 C C . ARG B 1 129 ? -16.031 20.5 2.463 1 73.38 129 ARG B C 1
ATOM 4802 O O . ARG B 1 129 ? -15.008 21.172 2.316 1 73.38 129 ARG B O 1
ATOM 4809 N N . HIS B 1 130 ? -16.578 20.188 3.619 1 80.12 130 HIS B N 1
ATOM 4810 C CA . HIS B 1 130 ? -16.031 20.781 4.832 1 80.12 130 HIS B CA 1
ATOM 4811 C C . HIS B 1 130 ? -14.953 19.891 5.449 1 80.12 130 HIS B C 1
ATOM 4813 O O . HIS B 1 130 ? -14.234 20.328 6.355 1 80.12 130 HIS B O 1
ATOM 4819 N N . LEU B 1 131 ? -14.867 18.766 4.953 1 79.31 131 LEU B N 1
ATOM 4820 C CA . LEU B 1 131 ? -13.953 17.812 5.578 1 79.31 131 LEU B CA 1
ATOM 4821 C C . LEU B 1 131 ? -12.5 18.188 5.312 1 79.31 131 LEU B C 1
ATOM 4823 O O . LEU B 1 131 ? -11.656 18.094 6.199 1 79.31 131 LEU B O 1
ATOM 4827 N N . ARG B 1 132 ? -12.305 18.703 4.105 1 80.31 132 ARG B N 1
ATOM 4828 C CA . ARG B 1 132 ? -10.93 19.016 3.742 1 80.31 132 ARG B CA 1
ATOM 4829 C C . ARG B 1 132 ? -10.383 20.172 4.59 1 80.31 132 ARG B C 1
ATOM 4831 O O . ARG B 1 132 ? -9.32 20.047 5.203 1 80.31 132 ARG B O 1
ATOM 4838 N N . PRO B 1 133 ? -11.102 21.266 4.695 1 87.56 133 PRO B N 1
ATOM 4839 C CA . PRO B 1 133 ? -10.594 22.328 5.562 1 87.56 133 PRO B CA 1
ATOM 4840 C C . PRO B 1 133 ? -10.469 21.906 7.02 1 87.56 133 PRO B C 1
ATOM 4842 O O . PRO B 1 133 ? -9.547 22.328 7.719 1 87.56 133 PRO B O 1
ATOM 4845 N N . LEU B 1 134 ? -11.32 21.109 7.434 1 87.25 134 LEU B N 1
ATOM 4846 C CA . LEU B 1 134 ? -11.281 20.625 8.812 1 87.25 134 LEU B CA 1
ATOM 4847 C C . LEU B 1 134 ? -10.031 19.797 9.07 1 87.25 134 LEU B C 1
ATOM 4849 O O . LEU B 1 134 ? -9.32 20.031 10.055 1 87.25 134 LEU B O 1
ATOM 4853 N N . LEU B 1 135 ? -9.828 18.891 8.258 1 83.75 135 LEU B N 1
ATOM 4854 C CA . LEU B 1 135 ? -8.672 18.016 8.414 1 83.75 135 LEU B CA 1
ATOM 4855 C C . LEU B 1 135 ? -7.375 18.812 8.289 1 83.75 135 LEU B C 1
ATOM 4857 O O . LEU B 1 135 ? -6.395 18.531 8.984 1 83.75 135 LEU B O 1
ATOM 4861 N N . LEU B 1 136 ? -7.406 19.766 7.367 1 86.38 136 LEU B N 1
ATOM 4862 C CA . LEU B 1 136 ? -6.234 20.609 7.203 1 86.38 136 LEU B CA 1
ATOM 4863 C C . LEU B 1 136 ? -5.984 21.438 8.453 1 86.38 136 LEU B C 1
ATOM 4865 O O . LEU B 1 136 ? -4.844 21.578 8.898 1 86.38 136 LEU B O 1
ATOM 4869 N N . ALA B 1 137 ? -7.02 22 8.977 1 90.56 137 ALA B N 1
ATOM 4870 C CA . ALA B 1 137 ? -6.891 22.797 10.195 1 90.56 137 ALA B CA 1
ATOM 4871 C C . ALA B 1 137 ? -6.375 21.938 11.352 1 90.56 137 ALA B C 1
ATOM 4873 O O . ALA B 1 137 ? -5.516 22.375 12.125 1 90.56 137 ALA B O 1
ATOM 4874 N N . ASP B 1 138 ? -6.895 20.781 11.414 1 89.25 138 ASP B N 1
ATOM 4875 C CA . ASP B 1 138 ? -6.477 19.875 12.477 1 89.25 138 ASP B CA 1
ATOM 4876 C C . ASP B 1 138 ? -5.004 19.5 12.336 1 89.25 138 ASP B C 1
ATOM 4878 O O . ASP B 1 138 ? -4.254 19.5 13.312 1 89.25 138 ASP B O 1
ATOM 4882 N N . HIS B 1 139 ? -4.645 19.141 11.188 1 88.12 139 HIS B N 1
ATOM 4883 C CA . HIS B 1 139 ? -3.256 18.797 10.914 1 88.12 139 HIS B CA 1
ATOM 4884 C C . HIS B 1 139 ? -2.32 19.953 11.219 1 88.12 139 HIS B C 1
ATOM 4886 O O . HIS B 1 139 ? -1.275 19.781 11.844 1 88.12 139 HIS B O 1
ATOM 4892 N N . LEU B 1 140 ? -2.699 21.125 10.75 1 89.38 140 LEU B N 1
ATOM 4893 C CA . LEU B 1 140 ? -1.892 22.312 11 1 89.38 140 LEU B CA 1
ATOM 4894 C C . LEU B 1 140 ? -1.771 22.594 12.492 1 89.38 140 LEU B C 1
ATOM 4896 O O . LEU B 1 140 ? -0.701 22.969 12.977 1 89.38 140 LEU B O 1
ATOM 4900 N N . ALA B 1 141 ? -2.832 22.406 13.18 1 91.75 141 ALA B N 1
ATOM 4901 C CA . ALA B 1 141 ? -2.809 22.594 14.633 1 91.75 141 ALA B CA 1
ATOM 4902 C C . ALA B 1 141 ? -1.786 21.656 15.289 1 91.75 141 ALA B C 1
ATOM 4904 O O . ALA B 1 141 ? -1.011 22.094 16.141 1 91.75 141 ALA B O 1
ATOM 4905 N N . GLN B 1 142 ? -1.792 20.438 14.836 1 90.19 142 GLN B N 1
ATOM 4906 C CA . GLN B 1 142 ? -0.859 19.469 15.406 1 90.19 142 GLN B CA 1
ATOM 4907 C C . GLN B 1 142 ? 0.584 19.844 15.07 1 90.19 142 GLN B C 1
ATOM 4909 O O . GLN B 1 142 ? 1.474 19.703 15.914 1 90.19 142 GLN B O 1
ATOM 4914 N N . LEU B 1 143 ? 0.785 20.266 13.867 1 89 143 LEU B N 1
ATOM 4915 C CA . LEU B 1 143 ? 2.123 20.656 13.438 1 89 143 LEU B CA 1
ATOM 4916 C C . LEU B 1 143 ? 2.621 21.859 14.25 1 89 143 LEU B C 1
ATOM 4918 O O . LEU B 1 143 ? 3.77 21.859 14.695 1 89 143 LEU B O 1
ATOM 4922 N N . LEU B 1 144 ? 1.767 22.828 14.453 1 88.88 144 LEU B N 1
ATOM 4923 C CA . LEU B 1 144 ? 2.121 24.016 15.211 1 88.88 144 LEU B CA 1
ATOM 4924 C C . LEU B 1 144 ? 2.4 23.672 16.672 1 88.88 144 LEU B C 1
ATOM 4926 O O . LEU B 1 144 ? 3.395 24.125 17.234 1 88.88 144 LEU B O 1
ATOM 4930 N N . ARG B 1 145 ? 1.625 22.812 17.234 1 88.38 145 ARG B N 1
ATOM 4931 C CA . ARG B 1 145 ? 1.818 22.391 18.609 1 88.38 145 ARG B CA 1
ATOM 4932 C C . ARG B 1 145 ? 3.131 21.641 18.781 1 88.38 145 ARG B C 1
ATOM 4934 O O . ARG B 1 145 ? 3.828 21.797 19.781 1 88.38 145 ARG B O 1
ATOM 4941 N N . ALA B 1 146 ? 3.367 20.844 17.812 1 84.5 146 ALA B N 1
ATOM 4942 C CA . ALA B 1 146 ? 4.613 20.094 17.844 1 84.5 146 ALA B CA 1
ATOM 4943 C C . ALA B 1 146 ? 5.824 21.016 17.844 1 84.5 146 ALA B C 1
ATOM 4945 O O . ALA B 1 146 ? 6.898 20.641 18.328 1 84.5 146 ALA B O 1
ATOM 4946 N N . GLN B 1 147 ? 5.637 22.188 17.312 1 83.19 147 GLN B N 1
ATOM 4947 C CA . GLN B 1 147 ? 6.719 23.156 17.281 1 83.19 147 GLN B CA 1
ATOM 4948 C C . GLN B 1 147 ? 6.703 24.047 18.516 1 83.19 147 GLN B C 1
ATOM 4950 O O . GLN B 1 147 ? 7.438 25.031 18.594 1 83.19 147 GLN B O 1
ATOM 4955 N N . GLY B 1 148 ? 5.781 23.781 19.406 1 81.88 148 GLY B N 1
ATOM 4956 C CA . GLY B 1 148 ? 5.715 24.531 20.641 1 81.88 148 GLY B CA 1
ATOM 4957 C C . GLY B 1 148 ? 4.824 25.766 20.547 1 81.88 148 GLY B C 1
ATOM 4958 O O . GLY B 1 148 ? 4.82 26.594 21.438 1 81.88 148 GLY B O 1
ATOM 4959 N N . VAL B 1 149 ? 4.098 25.859 19.484 1 84.06 149 VAL B N 1
ATOM 4960 C CA . VAL B 1 149 ? 3.195 26.984 19.297 1 84.06 149 VAL B CA 1
ATOM 4961 C C . VAL B 1 149 ? 1.848 26.688 19.953 1 84.06 149 VAL B C 1
ATOM 4963 O O . VAL B 1 149 ? 1.299 25.594 19.781 1 84.06 149 VAL B O 1
ATOM 4966 N N . GLY B 1 150 ? 1.357 27.609 20.734 1 86.69 150 GLY B N 1
ATOM 4967 C CA . GLY B 1 150 ? 0.002 27.469 21.25 1 86.69 150 GLY B CA 1
ATOM 4968 C C . GLY B 1 150 ? -1.059 27.672 20.188 1 86.69 150 GLY B C 1
ATOM 4969 O O . GLY B 1 150 ? -0.955 28.578 19.359 1 86.69 150 GLY B O 1
ATOM 4970 N N . VAL B 1 151 ? -1.985 26.734 20.141 1 90.62 151 VAL B N 1
ATOM 4971 C CA . VAL B 1 151 ? -3.012 26.828 19.109 1 90.62 151 VAL B CA 1
ATOM 4972 C C . VAL B 1 151 ? -4.395 26.859 19.75 1 90.62 151 VAL B C 1
ATOM 4974 O O . VAL B 1 151 ? -4.699 26.062 20.625 1 90.62 151 VAL B O 1
ATOM 4977 N N . ARG B 1 152 ? -5.168 27.859 19.359 1 90.88 152 ARG B N 1
ATOM 4978 C CA . ARG B 1 152 ? -6.578 27.922 19.734 1 90.88 152 ARG B CA 1
ATOM 4979 C C . ARG B 1 152 ? -7.477 27.625 18.547 1 90.88 152 ARG B C 1
ATOM 4981 O O . ARG B 1 152 ? -7.395 28.297 17.516 1 90.88 152 ARG B O 1
ATOM 4988 N N . LEU B 1 153 ? -8.281 26.609 18.719 1 93.44 153 LEU B N 1
ATOM 4989 C CA . LEU B 1 153 ? -9.18 26.203 17.641 1 93.44 153 LEU B CA 1
ATOM 4990 C C . LEU B 1 153 ? -10.555 26.844 17.797 1 93.44 153 LEU B C 1
ATOM 4992 O O . LEU B 1 153 ? -11.133 26.797 18.891 1 93.44 153 LEU B O 1
ATOM 4996 N N . VAL B 1 154 ? -10.961 27.484 16.781 1 93 154 VAL B N 1
ATOM 4997 C CA . VAL B 1 154 ? -12.258 28.141 16.75 1 93 154 VAL B CA 1
ATOM 4998 C C . VAL B 1 154 ? -13.047 27.688 15.531 1 93 154 VAL B C 1
ATOM 5000 O O . VAL B 1 154 ? -12.477 27.531 14.445 1 93 154 VAL B O 1
ATOM 5003 N N . PRO B 1 155 ? -14.305 27.375 15.57 1 91.81 155 PRO B N 1
ATOM 5004 C CA . PRO B 1 155 ? -15.234 27.625 16.672 1 91.81 155 PRO B CA 1
ATOM 5005 C C . PRO B 1 155 ? -15.336 26.438 17.641 1 91.81 155 PRO B C 1
ATOM 5007 O O . PRO B 1 155 ? -14.836 25.344 17.328 1 91.81 155 PRO B O 1
ATOM 5010 N N . ALA B 1 156 ? -15.898 26.734 18.75 1 89.06 156 ALA B N 1
ATOM 5011 C CA . ALA B 1 156 ? -16.25 25.641 19.641 1 89.06 156 ALA B CA 1
ATOM 5012 C C . ALA B 1 156 ? -17.453 24.859 19.094 1 89.06 156 ALA B C 1
ATOM 5014 O O . ALA B 1 156 ? -18.406 25.453 18.594 1 89.06 156 ALA B O 1
ATOM 5015 N N . LEU B 1 157 ? -17.344 23.5 19.125 1 85.19 157 LEU B N 1
ATOM 5016 C CA . LEU B 1 157 ? -18.391 22.656 18.578 1 85.19 157 LEU B CA 1
ATOM 5017 C C . LEU B 1 157 ? -19.672 22.734 19.406 1 85.19 157 LEU B C 1
ATOM 5019 O O . LEU B 1 157 ? -19.609 22.75 20.641 1 85.19 157 LEU B O 1
ATOM 5023 N N . ALA B 1 158 ? -20.703 22.938 18.703 1 69.38 158 ALA B N 1
ATOM 5024 C CA . ALA B 1 158 ? -21.984 22.922 19.391 1 69.38 158 ALA B CA 1
ATOM 5025 C C . ALA B 1 158 ? -22.375 21.484 19.766 1 69.38 158 ALA B C 1
ATOM 5027 O O . ALA B 1 158 ? -21.828 20.531 19.219 1 69.38 158 ALA B O 1
ATOM 5028 N N . GLU B 1 159 ? -23.016 21.031 20.75 1 62.03 159 GLU B N 1
ATOM 5029 C CA . GLU B 1 159 ? -23.328 19.75 21.375 1 62.03 159 GLU B CA 1
ATOM 5030 C C . GLU B 1 159 ? -23.484 18.641 20.328 1 62.03 159 GLU B C 1
ATOM 5032 O O . GLU B 1 159 ? -22.938 17.547 20.484 1 62.03 159 GLU B O 1
ATOM 5037 N N . ASP B 1 160 ? -24.469 18.359 19.453 1 59.12 160 ASP B N 1
ATOM 5038 C CA . ASP B 1 160 ? -24.984 17.047 19.125 1 59.12 160 ASP B CA 1
ATOM 5039 C C . ASP B 1 160 ? -24.25 16.438 17.938 1 59.12 160 ASP B C 1
ATOM 5041 O O . ASP B 1 160 ? -23.781 15.297 18.016 1 59.12 160 ASP B O 1
ATOM 5045 N N . GLY B 1 161 ? -24.547 16.812 16.688 1 57.62 161 GLY B N 1
ATOM 5046 C CA . GLY B 1 161 ? -24.484 15.93 15.539 1 57.62 161 GLY B CA 1
ATOM 5047 C C . GLY B 1 161 ? -23.094 15.789 14.953 1 57.62 161 GLY B C 1
ATOM 5048 O O . GLY B 1 161 ? -22.75 14.734 14.398 1 57.62 161 GLY B O 1
ATOM 5049 N N . ARG B 1 162 ? -22.047 16.75 15.18 1 70.06 162 ARG B N 1
ATOM 5050 C CA . ARG B 1 162 ? -20.766 16.703 14.492 1 70.06 162 ARG B CA 1
ATOM 5051 C C . ARG B 1 162 ? -19.719 15.945 15.32 1 70.06 162 ARG B C 1
ATOM 5053 O O . ARG B 1 162 ? -18.688 15.523 14.797 1 70.06 162 ARG B O 1
ATOM 5060 N N . ARG B 1 163 ? -20.156 15.711 16.469 1 72.56 163 ARG B N 1
ATOM 5061 C CA . ARG B 1 163 ? -19.172 15.102 17.359 1 72.56 163 ARG B CA 1
ATOM 5062 C C . ARG B 1 163 ? -18.891 13.656 16.969 1 72.56 163 ARG B C 1
ATOM 5064 O O . ARG B 1 163 ? -17.75 13.195 17.047 1 72.56 163 ARG B O 1
ATOM 5071 N N . ASP B 1 164 ? -19.859 13.086 16.453 1 71.25 164 ASP B N 1
ATOM 5072 C CA . ASP B 1 164 ? -19.688 11.688 16.062 1 71.25 164 ASP B CA 1
ATOM 5073 C C . ASP B 1 164 ? -18.75 11.578 14.859 1 71.25 164 ASP B C 1
ATOM 5075 O O . ASP B 1 164 ? -17.891 10.688 14.812 1 71.25 164 ASP B O 1
ATOM 5079 N N . VAL B 1 165 ? -18.906 12.562 13.977 1 72.88 165 VAL B N 1
ATOM 5080 C CA . VAL B 1 165 ? -18.078 12.547 12.773 1 72.88 165 VAL B CA 1
ATOM 5081 C C . VAL B 1 165 ? -16.625 12.844 13.141 1 72.88 165 VAL B C 1
ATOM 5083 O O . VAL B 1 165 ? -15.711 12.188 12.648 1 72.88 165 VAL B O 1
ATOM 5086 N N . LEU B 1 166 ? -16.469 13.773 14.07 1 78.5 166 LEU B N 1
ATOM 5087 C CA . LEU B 1 166 ? -15.117 14.156 14.469 1 78.5 166 LEU B CA 1
ATOM 5088 C C . LEU B 1 166 ? -14.43 13.031 15.234 1 78.5 166 LEU B C 1
ATOM 5090 O O . LEU B 1 166 ? -13.227 12.805 15.078 1 78.5 166 LEU B O 1
ATOM 5094 N N . ARG B 1 167 ? -15.195 12.359 15.945 1 74.38 167 ARG B N 1
ATOM 5095 C CA . ARG B 1 167 ? -14.648 11.219 16.672 1 74.38 167 ARG B CA 1
ATOM 5096 C C . ARG B 1 167 ? -14.172 10.133 15.719 1 74.38 167 ARG B C 1
ATOM 5098 O O . ARG B 1 167 ? -13.117 9.531 15.93 1 74.38 167 ARG B O 1
ATOM 5105 N N . GLN B 1 168 ? -14.977 9.992 14.719 1 69.75 168 GLN B N 1
ATOM 5106 C CA . GLN B 1 168 ? -14.609 8.984 13.727 1 69.75 168 GLN B CA 1
ATOM 5107 C C . GLN B 1 168 ? -13.32 9.359 13.008 1 69.75 168 GLN B C 1
ATOM 5109 O O . GLN B 1 168 ? -12.555 8.492 12.602 1 69.75 168 GLN B O 1
ATOM 5114 N N . LEU B 1 169 ? -13.117 10.672 12.953 1 72.44 169 LEU B N 1
ATOM 5115 C CA . LEU B 1 169 ? -11.93 11.164 12.258 1 72.44 169 LEU B CA 1
ATOM 5116 C C . LEU B 1 169 ? -10.773 11.344 13.234 1 72.44 169 LEU B C 1
ATOM 5118 O O . LEU B 1 169 ? -9.672 11.734 12.836 1 72.44 169 LEU B O 1
ATOM 5122 N N . ARG B 1 170 ? -11.047 11.094 14.508 1 75.5 170 ARG B N 1
ATOM 5123 C CA . ARG B 1 170 ? -10.07 11.25 15.586 1 75.5 170 ARG B CA 1
ATOM 5124 C C . ARG B 1 170 ? -9.555 12.688 15.656 1 75.5 170 ARG B C 1
ATOM 5126 O O . ARG B 1 170 ? -8.359 12.914 15.844 1 75.5 170 ARG B O 1
ATOM 5133 N N . VAL B 1 171 ? -10.453 13.555 15.305 1 80.62 171 VAL B N 1
ATOM 5134 C CA . VAL B 1 171 ? -10.141 14.977 15.406 1 80.62 171 VAL B CA 1
ATOM 5135 C C . VAL B 1 171 ? -10.57 15.5 16.781 1 80.62 171 VAL B C 1
ATOM 5137 O O . VAL B 1 171 ? -11.719 15.32 17.188 1 80.62 171 VAL B O 1
ATOM 5140 N N . ASP B 1 172 ? -9.594 16.047 17.438 1 80.62 172 ASP B N 1
ATOM 5141 C CA . ASP B 1 172 ? -9.898 16.625 18.734 1 80.62 172 ASP B CA 1
ATOM 5142 C C . ASP B 1 172 ? -10.188 18.125 18.625 1 80.62 172 ASP B C 1
ATOM 5144 O O . ASP B 1 172 ? -9.258 18.938 18.578 1 80.62 172 ASP B O 1
ATOM 5148 N N . TRP B 1 173 ? -11.414 18.406 18.531 1 88.19 173 TRP B N 1
ATOM 5149 C CA . TRP B 1 173 ? -11.852 19.797 18.453 1 88.19 173 TRP B CA 1
ATOM 5150 C C . TRP B 1 173 ? -12.586 20.219 19.719 1 88.19 173 TRP B C 1
ATOM 5152 O O . TRP B 1 173 ? -13.367 19.453 20.266 1 88.19 173 TRP B O 1
ATOM 5162 N N . PRO B 1 174 ? -12.242 21.344 20.219 1 86 174 PRO B N 1
ATOM 5163 C CA . PRO B 1 174 ? -12.828 21.75 21.5 1 86 174 PRO B CA 1
ATOM 5164 C C . PRO B 1 174 ? -14.352 21.859 21.438 1 86 174 PRO B C 1
ATOM 5166 O O . PRO B 1 174 ? -14.906 22.266 20.422 1 86 174 PRO B O 1
ATOM 5169 N N . ALA B 1 175 ? -14.891 21.188 22.484 1 78.56 175 ALA B N 1
ATOM 5170 C CA . ALA B 1 175 ? -16.344 21.281 22.625 1 78.56 175 ALA B CA 1
ATOM 5171 C C . ALA B 1 175 ? -16.75 22.531 23.391 1 78.56 175 ALA B C 1
ATOM 5173 O O . ALA B 1 175 ? -16.016 23.016 24.25 1 78.56 175 ALA B O 1
ATOM 5174 N N . GLY B 1 176 ? -17.391 23.391 22.859 1 62.19 176 GLY B N 1
ATOM 5175 C CA . GLY B 1 176 ? -17.797 24.641 23.516 1 62.19 176 GLY B CA 1
ATOM 5176 C C . GLY B 1 176 ? -18.703 24.406 24.703 1 62.19 176 GLY B C 1
ATOM 5177 O O . GLY B 1 176 ? -19.375 23.375 24.797 1 62.19 176 GLY B O 1
ATOM 5178 N N . PRO B 1 177 ? -18.328 24.641 25.859 1 51.66 177 PRO B N 1
ATOM 5179 C CA . PRO B 1 177 ? -19.5 24.797 26.734 1 51.66 177 PRO B CA 1
ATOM 5180 C C . PRO B 1 177 ? -20.688 25.438 26.016 1 51.66 177 PRO B C 1
ATOM 5182 O O . PRO B 1 177 ? -20.5 26.219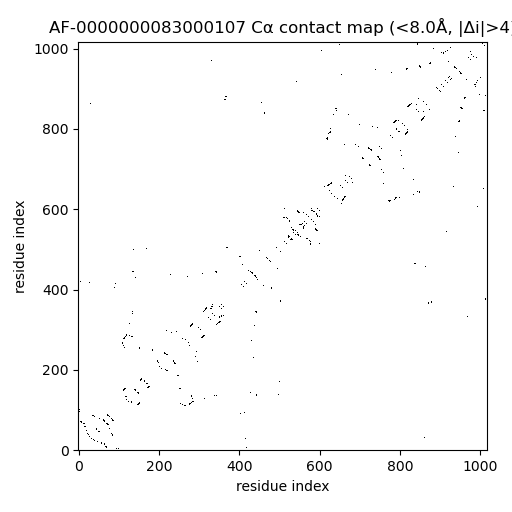 25.078 1 51.66 177 PRO B O 1
ATOM 5185 N N . ALA B 1 178 ? -21.875 24.844 25.906 1 47.66 178 ALA B N 1
ATOM 5186 C CA . ALA B 1 178 ? -23.031 25.562 25.359 1 47.66 178 ALA B CA 1
ATOM 5187 C C . ALA B 1 178 ? -22.766 27.062 25.281 1 47.66 178 ALA B C 1
ATOM 5189 O O . ALA B 1 178 ? -22.984 27.688 24.25 1 47.66 178 ALA B O 1
ATOM 5190 N N . GLY B 1 179 ? -22.75 27.906 26.391 1 46.09 179 GLY B N 1
ATOM 5191 C CA . GLY B 1 179 ? -23 29.297 26.766 1 46.09 179 GLY B CA 1
ATOM 5192 C C . GLY B 1 179 ? -21.734 30.062 27.109 1 46.09 179 GLY B C 1
ATOM 5193 O O . GLY B 1 179 ? -21.469 30.328 28.281 1 46.09 179 GLY B O 1
ATOM 5194 N N . THR B 1 180 ? -20.594 29.797 26.734 1 54.12 180 THR B N 1
ATOM 5195 C CA . THR B 1 180 ? -19.688 30.875 27.078 1 54.12 180 THR B CA 1
ATOM 5196 C C . THR B 1 180 ? -20.328 32.219 26.797 1 54.12 180 THR B C 1
ATOM 5198 O O . THR B 1 180 ? -20.938 32.438 25.75 1 54.12 180 THR B O 1
ATOM 5201 N N . ASP B 1 181 ? -20.656 32.938 27.812 1 70.06 181 ASP B N 1
ATOM 5202 C CA . ASP B 1 181 ? -21.453 34.156 27.875 1 70.06 181 ASP B CA 1
ATOM 5203 C C . ASP B 1 181 ? -20.875 35.219 26.953 1 70.06 181 ASP B C 1
ATOM 5205 O O . ASP B 1 181 ? -19.953 35.938 27.328 1 70.06 181 ASP B O 1
ATOM 5209 N N . LEU B 1 182 ? -20.859 34.906 25.625 1 85.12 182 LEU B N 1
ATOM 5210 C CA . LEU B 1 182 ? -20.469 35.906 24.641 1 85.12 182 LEU B CA 1
ATOM 5211 C C . LEU B 1 182 ? -21.484 37.062 24.609 1 85.12 182 LEU B C 1
ATOM 5213 O O . LEU B 1 182 ? -21.422 37.906 23.734 1 85.12 182 LEU B O 1
ATOM 5217 N N . ALA B 1 183 ? -22.375 36.938 25.562 1 88.12 183 ALA B N 1
ATOM 5218 C CA . ALA B 1 183 ? -23.469 37.906 25.547 1 88.12 183 ALA B CA 1
ATOM 5219 C C . ALA B 1 183 ? -22.938 39.344 25.703 1 88.12 183 ALA B C 1
ATOM 5221 O O . ALA B 1 183 ? -23.359 40.25 24.984 1 88.12 183 ALA B O 1
ATOM 5222 N N . ASP B 1 184 ? -22.016 39.406 26.562 1 90.38 184 ASP B N 1
ATOM 5223 C CA . ASP B 1 184 ? -21.453 40.75 26.797 1 90.38 184 ASP B CA 1
ATOM 5224 C C . ASP B 1 184 ? -20.688 41.219 25.578 1 90.38 184 ASP B C 1
ATOM 5226 O O . ASP B 1 184 ? -20.766 42.406 25.203 1 90.38 184 ASP B O 1
ATOM 5230 N N . ALA B 1 185 ? -19.969 40.281 24.953 1 90.62 185 ALA B N 1
ATOM 5231 C CA . ALA B 1 185 ? -19.188 40.656 23.781 1 90.62 185 ALA B CA 1
ATOM 5232 C C . ALA B 1 185 ? -20.094 41.031 22.609 1 90.62 185 ALA B C 1
ATOM 5234 O O . ALA B 1 185 ? -19.812 41.969 21.875 1 90.62 185 ALA B O 1
ATOM 5235 N N . VAL B 1 186 ? -21.188 40.312 22.469 1 92.75 186 VAL B N 1
ATOM 5236 C CA . VAL B 1 186 ? -22.125 40.594 21.375 1 92.75 186 VAL B CA 1
ATOM 5237 C C . VAL B 1 186 ? -22.781 41.938 21.594 1 92.75 186 VAL B C 1
ATOM 5239 O O . VAL B 1 186 ? -22.953 42.719 20.656 1 92.75 186 VAL B O 1
ATOM 5242 N N . SER B 1 187 ? -23.109 42.188 22.859 1 92.5 187 SER B N 1
ATOM 5243 C CA . SER B 1 187 ? -23.719 43.469 23.188 1 92.5 187 SER B CA 1
ATOM 5244 C C . SER B 1 187 ? -22.766 44.625 22.891 1 92.5 187 SER B C 1
ATOM 5246 O O . SER B 1 187 ? -23.172 45.656 22.406 1 92.5 187 SER B O 1
ATOM 5248 N N . ALA B 1 188 ? -21.562 44.406 23.219 1 92.81 188 ALA B N 1
ATOM 5249 C CA . ALA B 1 188 ? -20.547 45.406 22.938 1 92.81 188 ALA B CA 1
ATOM 5250 C C . ALA B 1 188 ? -20.406 45.625 21.438 1 92.81 188 ALA B C 1
ATOM 5252 O O . ALA B 1 188 ? -20.234 46.781 20.984 1 92.81 188 ALA B O 1
ATOM 5253 N N . LEU B 1 189 ? -20.5 44.625 20.672 1 92.94 189 LEU B N 1
ATOM 5254 C CA . LEU B 1 189 ? -20.359 44.719 19.219 1 92.94 189 LEU B CA 1
ATOM 5255 C C . LEU B 1 189 ? -21.578 45.406 18.609 1 92.94 189 LEU B C 1
ATOM 5257 O O . LEU B 1 189 ? -21.453 46.156 17.641 1 92.94 189 LEU B O 1
ATOM 5261 N N . LYS B 1 190 ? -22.734 45.188 19.234 1 92.06 190 LYS B N 1
ATOM 5262 C CA . LYS B 1 190 ? -23.938 45.875 18.781 1 92.06 190 LYS B CA 1
ATOM 5263 C C . LYS B 1 190 ? -23.812 47.375 19 1 92.06 190 LYS B C 1
ATOM 5265 O O . LYS B 1 190 ? -24.219 48.156 18.125 1 92.06 190 LYS B O 1
ATOM 5270 N N . ARG B 1 191 ? -23.219 47.719 20.109 1 91.25 191 ARG B N 1
ATOM 5271 C CA . ARG B 1 191 ? -23 49.156 20.391 1 91.25 191 ARG B CA 1
ATOM 5272 C C . ARG B 1 191 ? -22.016 49.75 19.406 1 91.25 191 ARG B C 1
ATOM 5274 O O . ARG B 1 191 ? -22.219 50.875 18.938 1 91.25 191 ARG B O 1
ATOM 5281 N N . ALA B 1 192 ? -21.047 49 19.109 1 91.5 192 ALA B N 1
ATOM 5282 C CA . ALA B 1 192 ? -20.062 49.469 18.141 1 91.5 192 ALA B CA 1
ATOM 5283 C C . ALA B 1 192 ? -20.672 49.625 16.75 1 91.5 192 ALA B C 1
ATOM 5285 O O . ALA B 1 192 ? -20.328 50.531 16 1 91.5 192 ALA B O 1
ATOM 5286 N N . LEU B 1 193 ? -21.5 48.688 16.422 1 91.25 193 LEU B N 1
ATOM 5287 C CA . LEU B 1 193 ? -22.188 48.719 15.133 1 91.25 193 LEU B CA 1
ATOM 5288 C C . LEU B 1 193 ? -23.031 49.969 14.984 1 91.25 193 LEU B C 1
ATOM 5290 O O . LEU B 1 193 ? -23.109 50.562 13.898 1 91.25 193 LEU B O 1
ATOM 5294 N N . GLY B 1 194 ? -23.641 50.406 16.062 1 87 194 GLY B N 1
ATOM 5295 C CA . GLY B 1 194 ? -24.469 51.625 16.047 1 87 194 GLY B CA 1
ATOM 5296 C C . GLY B 1 194 ? -23.656 52.875 15.805 1 87 194 GLY B C 1
ATOM 5297 O O . GLY B 1 194 ? -24.188 53.875 15.305 1 87 194 GLY B O 1
ATOM 5298 N N . ARG B 1 195 ? -22.422 52.75 16.109 1 85.56 195 ARG B N 1
ATOM 5299 C CA . ARG B 1 195 ? -21.578 53.938 15.992 1 85.56 195 ARG B CA 1
ATOM 5300 C C . ARG B 1 195 ? -20.781 53.906 14.688 1 85.56 195 ARG B C 1
ATOM 5302 O O . ARG B 1 195 ? -20.094 54.875 14.352 1 85.56 195 ARG B O 1
ATOM 5309 N N . ALA B 1 196 ? -20.859 52.906 13.961 1 87.5 196 ALA B N 1
ATOM 5310 C CA . ALA B 1 196 ? -20.047 52.75 12.75 1 87.5 196 ALA B CA 1
ATOM 5311 C C . ALA B 1 196 ? -20.641 53.562 11.602 1 87.5 196 ALA B C 1
ATOM 5313 O O . ALA B 1 196 ? -21.812 53.438 11.281 1 87.5 196 ALA B O 1
ATOM 5314 N N . PRO B 1 197 ? -19.859 54.344 10.945 1 82.75 197 PRO B N 1
ATOM 5315 C CA . PRO B 1 197 ? -20.344 55.188 9.844 1 82.75 197 PRO B CA 1
ATOM 5316 C C . PRO B 1 197 ? -20.859 54.344 8.664 1 82.75 197 PRO B C 1
ATOM 5318 O O . PRO B 1 197 ? -21.719 54.812 7.91 1 82.75 197 PRO B O 1
ATOM 5321 N N . CYS B 1 198 ? -20.266 53.25 8.477 1 81.69 198 CYS B N 1
ATOM 5322 C CA . CYS B 1 198 ? -20.641 52.438 7.332 1 81.69 198 CYS B CA 1
ATOM 5323 C C . CYS B 1 198 ? -21.938 51.688 7.598 1 81.69 198 CYS B C 1
ATOM 5325 O O . CYS B 1 198 ? -22.422 50.969 6.727 1 81.69 198 CYS B O 1
ATOM 5327 N N . ALA B 1 199 ? -22.375 51.812 8.789 1 79.88 199 ALA B N 1
ATOM 5328 C CA . ALA B 1 199 ? -23.625 51.125 9.125 1 79.88 199 ALA B CA 1
ATOM 5329 C C . ALA B 1 199 ? -24.828 52 8.828 1 79.88 199 ALA B C 1
ATOM 5331 O O . ALA B 1 199 ? -24.844 53.188 9.164 1 79.88 199 ALA B O 1
ATOM 5332 N N . ALA B 1 200 ? -25.562 51.812 7.832 1 70.56 200 ALA B N 1
ATOM 5333 C CA . ALA B 1 200 ? -26.797 52.531 7.57 1 70.56 200 ALA B CA 1
ATOM 5334 C C . ALA B 1 200 ? -27.969 51.938 8.328 1 70.56 200 ALA B C 1
ATOM 5336 O O . ALA B 1 200 ? -28.203 50.719 8.281 1 70.56 200 ALA B O 1
ATOM 5337 N N . GLY B 1 201 ? -28.172 52.469 9.453 1 56.78 201 GLY B N 1
ATOM 5338 C CA . GLY B 1 201 ? -29.328 52.062 10.25 1 56.78 201 GLY B CA 1
ATOM 5339 C C . GLY B 1 201 ? -30.562 51.812 9.406 1 56.78 201 GLY B C 1
ATOM 5340 O O . GLY B 1 201 ? -30.625 52.188 8.242 1 56.78 201 GLY B O 1
ATOM 5341 N N . CYS B 1 202 ? -31.391 50.75 9.828 1 50.69 202 CYS B N 1
ATOM 5342 C CA . CYS B 1 202 ? -32.781 50.625 9.352 1 50.69 202 CYS B CA 1
ATOM 5343 C C . CYS B 1 202 ? -33.469 51.969 9.297 1 50.69 202 CYS B C 1
ATOM 5345 O O . CYS B 1 202 ? -34.031 52.438 10.297 1 50.69 202 CYS B O 1
ATOM 5347 N N . GLY B 1 203 ? -32.844 52.969 8.992 1 43.38 203 GLY B N 1
ATOM 5348 C CA . GLY B 1 203 ? -33.75 54.125 9.047 1 43.38 203 GLY B CA 1
ATOM 5349 C C . GLY B 1 203 ? -35.125 53.844 8.469 1 43.38 203 GLY B C 1
ATOM 5350 O O . GLY B 1 203 ? -35.281 52.969 7.625 1 43.38 203 GLY B O 1
ATOM 5351 N N . GLN B 1 204 ? -36.188 54.125 9.305 1 43.97 204 GLN B N 1
ATOM 5352 C CA . GLN B 1 204 ? -37.656 54.219 9.18 1 43.97 204 GLN B CA 1
ATOM 5353 C C . GLN B 1 204 ? -38.062 54.969 7.93 1 43.97 204 GLN B C 1
ATOM 5355 O O . GLN B 1 204 ? -38.625 56.062 8.016 1 43.97 204 GLN B O 1
ATOM 5360 N N . GLY B 1 205 ? -37.312 55.312 7 1 42.22 205 GLY B N 1
ATOM 5361 C CA . GLY B 1 205 ? -38.094 56.094 6.051 1 42.22 205 GLY B CA 1
ATOM 5362 C C . GLY B 1 205 ? -39.156 55.281 5.355 1 42.22 205 GLY B C 1
ATOM 5363 O O . GLY B 1 205 ? -39.156 54.031 5.379 1 42.22 205 GLY B O 1
ATOM 5364 N N . PRO B 1 206 ? -40.375 55.844 4.922 1 49.31 206 PRO B N 1
ATOM 5365 C CA . PRO B 1 206 ? -41.656 55.25 4.48 1 49.31 206 PRO B CA 1
ATOM 5366 C C . PRO B 1 206 ? -41.469 54.125 3.469 1 49.31 206 PRO B C 1
ATOM 5368 O O . PRO B 1 206 ? -42.344 53.25 3.348 1 49.31 206 PRO B O 1
ATOM 5371 N N . GLY B 1 207 ? -40.438 54.094 2.568 1 46.44 207 GLY B N 1
ATOM 5372 C CA . GLY B 1 207 ? -40.281 53.188 1.429 1 46.44 207 GLY B CA 1
ATOM 5373 C C . GLY B 1 207 ? -39.219 52.125 1.639 1 46.44 207 GLY B C 1
ATOM 5374 O O . GLY B 1 207 ? -38.812 51.469 0.688 1 46.44 207 GLY B O 1
ATOM 5375 N N . ALA B 1 208 ? -38.406 52.219 2.49 1 49.75 208 ALA B N 1
ATOM 5376 C CA . ALA B 1 208 ? -37.281 51.312 2.691 1 49.75 208 ALA B CA 1
ATOM 5377 C C . ALA B 1 208 ? -37.75 49.906 3.035 1 49.75 208 ALA B C 1
ATOM 5379 O O . ALA B 1 208 ? -38.594 49.719 3.936 1 49.75 208 ALA B O 1
ATOM 5380 N N . ALA B 1 209 ? -37.719 48.906 2.191 1 53.47 209 ALA B N 1
ATOM 5381 C CA . ALA B 1 209 ? -38.094 47.5 2.338 1 53.47 209 ALA B CA 1
ATOM 5382 C C . ALA B 1 209 ? -37.688 46.938 3.697 1 53.47 209 ALA B C 1
ATOM 5384 O O . ALA B 1 209 ? -36.562 47.219 4.172 1 53.47 209 ALA B O 1
ATOM 5385 N N . ALA B 1 210 ? -38.562 46.531 4.539 1 60.44 210 ALA B N 1
ATOM 5386 C CA . ALA B 1 210 ? -38.5 45.938 5.871 1 60.44 210 ALA B CA 1
ATOM 5387 C C . ALA B 1 210 ? -37.406 44.875 5.941 1 60.44 210 ALA B C 1
ATOM 5389 O O . ALA B 1 210 ? -37.375 43.969 5.113 1 60.44 210 ALA B O 1
ATOM 5390 N N . LEU B 1 211 ? -36.281 45.188 6.496 1 68.56 211 LEU B N 1
ATOM 5391 C CA . LEU B 1 211 ? -35.25 44.156 6.723 1 68.56 211 LEU B CA 1
ATOM 5392 C C . LEU B 1 211 ? -35.875 42.938 7.387 1 68.56 211 LEU B C 1
ATOM 5394 O O . LEU B 1 211 ? -36.844 43.031 8.141 1 68.56 211 LEU B O 1
ATOM 5398 N N . PRO B 1 212 ? -35.438 41.75 6.852 1 77.06 212 PRO B N 1
ATOM 5399 C CA . PRO B 1 212 ? -35.906 40.562 7.535 1 77.06 212 PRO B CA 1
ATOM 5400 C C . PRO B 1 212 ? -35.781 40.656 9.055 1 77.06 212 PRO B C 1
ATOM 5402 O O . PRO B 1 212 ? -34.938 41.375 9.555 1 77.06 212 PRO B O 1
ATOM 5405 N N . ALA B 1 213 ? -36.656 40.094 9.797 1 78.56 213 ALA B N 1
ATOM 5406 C CA . ALA B 1 213 ? -36.812 40.156 11.25 1 78.56 213 ALA B CA 1
ATOM 5407 C C . ALA B 1 213 ? -35.469 39.844 11.945 1 78.56 213 ALA B C 1
ATOM 5409 O O . ALA B 1 213 ? -35.188 40.406 13 1 78.56 213 ALA B O 1
ATOM 5410 N N . ASP B 1 214 ? -34.562 39.094 11.32 1 86.62 214 ASP B N 1
ATOM 5411 C CA . ASP B 1 214 ? -33.344 38.688 12.023 1 86.62 214 ASP B CA 1
ATOM 5412 C C . ASP B 1 214 ? -32.188 39.594 11.695 1 86.62 214 ASP B C 1
ATOM 5414 O O . ASP B 1 214 ? -31.078 39.406 12.211 1 86.62 214 ASP B O 1
ATOM 5418 N N . VAL B 1 215 ? -32.438 40.688 10.984 1 90.38 215 VAL B N 1
ATOM 5419 C CA . VAL B 1 215 ? -31.359 41.562 10.555 1 90.38 215 VAL B CA 1
ATOM 5420 C C . VAL B 1 215 ? -31.297 42.781 11.453 1 90.38 215 VAL B C 1
ATOM 5422 O O . VAL B 1 215 ? -32.312 43.438 11.695 1 90.38 215 VAL B O 1
ATOM 5425 N N . ILE B 1 216 ? -30.156 43.062 11.906 1 89.81 216 ILE B N 1
ATOM 5426 C CA . ILE B 1 216 ? -29.922 44.219 12.789 1 89.81 216 ILE B CA 1
ATOM 5427 C C . ILE B 1 216 ? -29.703 45.469 11.961 1 89.81 216 ILE B C 1
ATOM 5429 O O . ILE B 1 216 ? -30.344 46.5 12.203 1 89.81 216 ILE B O 1
ATOM 5433 N N . CYS B 1 217 ? -28.844 45.406 10.953 1 89.94 217 CYS B N 1
ATOM 5434 C CA . CYS B 1 217 ? -28.578 46.531 10.086 1 89.94 217 CYS B CA 1
ATOM 5435 C C . CYS B 1 217 ? -27.797 46.125 8.852 1 89.94 217 CYS B C 1
ATOM 5437 O O . CYS B 1 217 ? -27.422 44.938 8.719 1 89.94 217 CYS B O 1
ATOM 5439 N N . LYS B 1 218 ? -27.688 47.062 7.957 1 91.5 218 LYS B N 1
ATOM 5440 C CA . LYS B 1 218 ? -26.891 46.906 6.75 1 91.5 218 LYS B CA 1
ATOM 5441 C C . LYS B 1 218 ? -25.562 47.656 6.844 1 91.5 218 LYS B C 1
ATOM 5443 O O . LYS B 1 218 ? -25.531 48.812 7.297 1 91.5 218 LYS B O 1
ATOM 5448 N N . VAL B 1 219 ? -24.516 46.938 6.484 1 93.19 219 VAL B N 1
ATOM 5449 C CA . VAL B 1 219 ? -23.203 47.562 6.539 1 93.19 219 VAL B CA 1
ATOM 5450 C C . VAL B 1 219 ? -22.578 47.562 5.145 1 93.19 219 VAL B C 1
ATOM 5452 O O . VAL B 1 219 ? -22.578 46.531 4.449 1 93.19 219 VAL B O 1
ATOM 5455 N N . ARG B 1 220 ? -22.016 48.719 4.719 1 92.62 220 ARG B N 1
ATOM 5456 C CA . ARG B 1 220 ? -21.328 48.844 3.438 1 92.62 220 ARG B CA 1
ATOM 5457 C C . ARG B 1 220 ? -19.875 48.406 3.559 1 92.62 220 ARG B C 1
ATOM 5459 O O . ARG B 1 220 ? -19.047 49.156 4.105 1 92.62 220 ARG B O 1
ATOM 5466 N N . LEU B 1 221 ? -19.531 47.312 2.979 1 94.25 221 LEU B N 1
ATOM 5467 C CA . LEU B 1 221 ? -18.203 46.719 3.115 1 94.25 221 LEU B CA 1
ATOM 5468 C C . LEU B 1 221 ? -17.25 47.281 2.066 1 94.25 221 LEU B C 1
ATOM 5470 O O . LEU B 1 221 ? -16.078 47.531 2.35 1 94.25 221 LEU B O 1
ATOM 5474 N N . LYS B 1 222 ? -17.781 47.5 0.854 1 91.38 222 LYS B N 1
ATOM 5475 C CA . LYS B 1 222 ? -16.938 47.906 -0.267 1 91.38 222 LYS B CA 1
ATOM 5476 C C . LYS B 1 222 ? -16.266 49.25 0.036 1 91.38 222 LYS B C 1
ATOM 5478 O O . LYS B 1 222 ? -15.047 49.375 -0.159 1 91.38 222 LYS B O 1
ATOM 5483 N N . GLY B 1 223 ? -16.969 50.219 0.454 1 88.69 223 GLY B N 1
ATOM 5484 C CA . GLY B 1 223 ? -16.422 51.531 0.78 1 88.69 223 GLY B CA 1
ATOM 5485 C C . GLY B 1 223 ? -15.328 51.469 1.837 1 88.69 223 GLY B C 1
ATOM 5486 O O . GLY B 1 223 ? -14.305 52.156 1.724 1 88.69 223 GLY B O 1
ATOM 5487 N N . PHE B 1 224 ? -15.594 50.656 2.812 1 90.62 224 PHE B N 1
ATOM 5488 C CA . PHE B 1 224 ? -14.625 50.531 3.891 1 90.62 224 PHE B CA 1
ATOM 5489 C C . PHE B 1 224 ? -13.328 49.906 3.375 1 90.62 224 PHE B C 1
ATOM 5491 O O . PHE B 1 224 ? -12.234 50.375 3.705 1 90.62 224 PHE B O 1
ATOM 5498 N N . ALA B 1 225 ? -13.391 48.812 2.621 1 90.31 225 ALA B N 1
ATOM 5499 C CA . ALA B 1 225 ? -12.219 48.125 2.084 1 90.31 225 ALA B CA 1
ATOM 5500 C C . ALA B 1 225 ? -11.383 49.062 1.214 1 90.31 225 ALA B C 1
ATOM 5502 O O . ALA B 1 225 ? -10.148 49.031 1.278 1 90.31 225 ALA B O 1
ATOM 5503 N N . GLU B 1 226 ? -12.07 49.844 0.443 1 89.88 226 GLU B N 1
ATOM 5504 C CA . GLU B 1 226 ? -11.391 50.781 -0.427 1 89.88 226 GLU B CA 1
ATOM 5505 C C . GLU B 1 226 ? -10.703 51.875 0.386 1 89.88 226 GLU B C 1
ATOM 5507 O O . GLU B 1 226 ? -9.57 52.281 0.088 1 89.88 226 GLU B O 1
ATOM 5512 N N . GLN B 1 227 ? -11.383 52.344 1.342 1 88.38 227 GLN B N 1
ATOM 5513 C CA . GLN B 1 227 ? -10.844 53.406 2.193 1 88.38 227 GLN B CA 1
ATOM 5514 C C . GLN B 1 227 ? -9.602 52.938 2.939 1 88.38 227 GLN B C 1
ATOM 5516 O O . GLN B 1 227 ? -8.641 53.688 3.117 1 88.38 227 GLN B O 1
ATOM 5521 N N . GLN B 1 228 ? -9.633 51.719 3.381 1 87.75 228 GLN B N 1
ATOM 5522 C CA . GLN B 1 228 ? -8.523 51.156 4.148 1 87.75 228 GLN B CA 1
ATOM 5523 C C . GLN B 1 228 ? -7.445 50.594 3.23 1 87.75 228 GLN B C 1
ATOM 5525 O O . GLN B 1 228 ? -6.371 50.219 3.693 1 87.75 228 GLN B O 1
ATOM 5530 N N . GLY B 1 229 ? -7.648 50.5 1.969 1 87.25 229 GLY B N 1
ATOM 5531 C CA . GLY B 1 229 ? -6.688 50 1.003 1 87.25 229 GLY B CA 1
ATOM 5532 C C . GLY B 1 229 ? -6.379 48.531 1.188 1 87.25 229 GLY B C 1
ATOM 5533 O O . GLY B 1 229 ? -5.227 48.094 1.066 1 87.25 229 GLY B O 1
ATOM 5534 N N . LEU B 1 230 ? -7.375 47.812 1.631 1 87.06 230 LEU B N 1
ATOM 5535 C CA . LEU B 1 230 ? -7.16 46.406 1.867 1 87.06 230 LEU B CA 1
ATOM 5536 C C . LEU B 1 230 ? -6.965 45.656 0.551 1 87.06 230 LEU B C 1
ATOM 5538 O O . LEU B 1 230 ? -7.664 45.906 -0.429 1 87.06 230 LEU B O 1
ATOM 5542 N N . VAL B 1 231 ? -5.969 44.75 0.483 1 87.56 231 VAL B N 1
ATOM 5543 C CA . VAL B 1 231 ? -5.633 44 -0.723 1 87.56 231 VAL B CA 1
ATOM 5544 C C . VAL B 1 231 ? -5.945 42.531 -0.516 1 87.56 231 VAL B C 1
ATOM 5546 O O . VAL B 1 231 ? -5.711 41.969 0.565 1 87.56 231 VAL B O 1
ATOM 5549 N N . GLY B 1 232 ? -6.523 41.875 -1.559 1 88.44 232 GLY B N 1
ATOM 5550 C CA . GLY B 1 232 ? -6.734 40.438 -1.526 1 88.44 232 GLY B CA 1
ATOM 5551 C C . GLY B 1 232 ? -8.172 40.031 -1.231 1 88.44 232 GLY B C 1
ATOM 5552 O O . GLY B 1 232 ? -8.516 38.875 -1.233 1 88.44 232 GLY B O 1
ATOM 5553 N N . TYR B 1 233 ? -9.016 41.031 -1 1 91 233 TYR B N 1
ATOM 5554 C CA . TYR B 1 233 ? -10.43 40.75 -0.766 1 91 233 TYR B CA 1
ATOM 5555 C C . TYR B 1 233 ? -11.18 40.625 -2.084 1 91 233 TYR B C 1
ATOM 5557 O O . TYR B 1 233 ? -10.789 41.219 -3.092 1 91 233 TYR B O 1
ATOM 5565 N N . ASP B 1 234 ? -12.188 39.812 -2.033 1 92.81 234 ASP B N 1
ATOM 5566 C CA . ASP B 1 234 ? -13.031 39.625 -3.213 1 92.81 234 ASP B CA 1
ATOM 5567 C C . ASP B 1 234 ? -13.625 40.969 -3.664 1 92.81 234 ASP B C 1
ATOM 5569 O O . ASP B 1 234 ? -14.227 41.688 -2.865 1 92.81 234 ASP B O 1
ATOM 5573 N N . PRO B 1 235 ? -13.492 41.281 -4.914 1 90.69 235 PRO B N 1
ATOM 5574 C CA . PRO B 1 235 ? -13.984 42.594 -5.414 1 90.69 235 PRO B CA 1
ATOM 5575 C C . PRO B 1 235 ? -15.508 42.688 -5.41 1 90.69 235 PRO B C 1
ATOM 5577 O O . PRO B 1 235 ? -16.062 43.781 -5.535 1 90.69 235 PRO B O 1
ATOM 5580 N N . ASN B 1 236 ? -16.172 41.531 -5.242 1 93.06 236 ASN B N 1
ATOM 5581 C CA . ASN B 1 236 ? -17.641 41.531 -5.297 1 93.06 236 ASN B CA 1
ATOM 5582 C C . ASN B 1 236 ? -18.25 41.844 -3.934 1 93.06 236 ASN B C 1
ATOM 5584 O O . ASN B 1 236 ? -19.469 41.875 -3.787 1 93.06 236 ASN B O 1
ATOM 5588 N N . LEU B 1 237 ? -17.391 42.094 -2.939 1 94 237 LEU B N 1
ATOM 5589 C CA . LEU B 1 237 ? -17.891 42.469 -1.623 1 94 237 LEU B CA 1
ATOM 5590 C C . LEU B 1 237 ? -18.594 43.812 -1.679 1 94 237 LEU B C 1
ATOM 5592 O O . LEU B 1 237 ? -18.047 44.781 -2.205 1 94 237 LEU B O 1
ATOM 5596 N N . ASP B 1 238 ? -19.859 43.906 -1.165 1 93.38 238 ASP B N 1
ATOM 5597 C CA . ASP B 1 238 ? -20.625 45.125 -1.26 1 93.38 238 ASP B CA 1
ATOM 5598 C C . ASP B 1 238 ? -21.359 45.406 0.052 1 93.38 238 ASP B C 1
ATOM 5600 O O . ASP B 1 238 ? -20.781 46.031 0.96 1 93.38 238 ASP B O 1
ATOM 5604 N N . VAL B 1 239 ? -22.578 44.812 0.194 1 91.94 239 VAL B N 1
ATOM 5605 C CA . VAL B 1 239 ? -23.391 45.094 1.384 1 91.94 239 VAL B CA 1
ATOM 5606 C C . VAL B 1 239 ? -23.609 43.781 2.162 1 91.94 239 VAL B C 1
ATOM 5608 O O . VAL B 1 239 ? -23.781 42.719 1.569 1 91.94 239 VAL B O 1
ATOM 5611 N N . LEU B 1 240 ? -23.453 43.875 3.504 1 94.69 240 LEU B N 1
ATOM 5612 C CA . LEU B 1 240 ? -23.688 42.75 4.375 1 94.69 240 LEU B CA 1
ATOM 5613 C C . LEU B 1 240 ? -24.859 43 5.32 1 94.69 240 LEU B C 1
ATOM 5615 O O . LEU B 1 240 ? -24.922 44.062 5.953 1 94.69 240 LEU B O 1
ATOM 5619 N N . LEU B 1 241 ? -25.781 42.031 5.277 1 93.75 241 LEU B N 1
ATOM 5620 C CA . LEU B 1 241 ? -26.828 42.062 6.289 1 93.75 241 LEU B CA 1
ATOM 5621 C C . LEU B 1 241 ? -26.344 41.438 7.594 1 93.75 241 LEU B C 1
ATOM 5623 O O . LEU B 1 241 ? -26.047 40.219 7.645 1 93.75 241 LEU B O 1
ATOM 5627 N N . VAL B 1 242 ? -26.281 42.25 8.641 1 95 242 VAL B N 1
ATOM 5628 C CA . VAL B 1 242 ? -25.688 41.812 9.898 1 95 242 VAL B CA 1
ATOM 5629 C C . VAL B 1 242 ? -26.781 41.156 10.773 1 95 242 VAL B C 1
ATOM 5631 O O . VAL B 1 242 ? -27.828 41.781 11.016 1 95 242 VAL B O 1
ATOM 5634 N N . THR B 1 243 ? -26.531 39.938 11.125 1 93.94 243 THR B N 1
ATOM 5635 C CA . THR B 1 243 ? -27.422 39.188 12.023 1 93.94 243 THR B CA 1
ATOM 5636 C C . THR B 1 243 ? -26.734 38.938 13.367 1 93.94 243 THR B C 1
ATOM 5638 O O . THR B 1 243 ? -25.547 39.188 13.516 1 93.94 243 THR B O 1
ATOM 5641 N N . GLU B 1 244 ? -27.531 38.531 14.312 1 91.88 244 GLU B N 1
ATOM 5642 C CA . GLU B 1 244 ? -26.953 38.219 15.617 1 91.88 244 GLU B CA 1
ATOM 5643 C C . GLU B 1 244 ? -25.969 37.062 15.508 1 91.88 244 GLU B C 1
ATOM 5645 O O . GLU B 1 244 ? -24.969 37.031 16.234 1 91.88 244 GLU B O 1
ATOM 5650 N N . GLY B 1 245 ? -26.25 36.156 14.594 1 90.94 245 GLY B N 1
ATOM 5651 C CA . GLY B 1 245 ? -25.359 35.031 14.359 1 90.94 245 GLY B CA 1
ATOM 5652 C C . GLY B 1 245 ? -23.984 35.469 13.875 1 90.94 245 GLY B C 1
ATOM 5653 O O . GLY B 1 245 ? -22.969 34.938 14.312 1 90.94 245 GLY B O 1
ATOM 5654 N N . LYS B 1 246 ? -23.984 36.406 13.031 1 94.06 246 LYS B N 1
ATOM 5655 C CA . LYS B 1 246 ? -22.719 36.906 12.508 1 94.06 246 LYS B CA 1
ATOM 5656 C C . LYS B 1 246 ? -21.938 37.656 13.586 1 94.06 246 LYS B C 1
ATOM 5658 O O . LYS B 1 246 ? -20.703 37.531 13.664 1 94.06 246 LYS B O 1
ATOM 5663 N N . LEU B 1 247 ? -22.656 38.344 14.422 1 93.81 247 LEU B N 1
ATOM 5664 C CA . LEU B 1 247 ? -21.984 39.062 15.516 1 93.81 247 LEU B CA 1
ATOM 5665 C C . LEU B 1 247 ? -21.422 38.062 16.531 1 93.81 247 LEU B C 1
ATOM 5667 O O . LEU B 1 247 ? -20.359 38.312 17.109 1 93.81 247 LEU B O 1
ATOM 5671 N N . ARG B 1 248 ? -22.109 37.031 16.719 1 92.31 248 ARG B N 1
ATOM 5672 C CA . ARG B 1 248 ? -21.625 36 17.625 1 92.31 248 ARG B CA 1
ATOM 5673 C C . ARG B 1 248 ? -20.328 35.375 17.109 1 92.31 248 ARG B C 1
ATOM 5675 O O . ARG B 1 248 ? -19.422 35.062 17.891 1 92.31 248 ARG B O 1
ATOM 5682 N N . SER B 1 249 ? -20.328 35.125 15.82 1 92.56 249 SER B N 1
ATOM 5683 C CA . SER B 1 249 ? -19.125 34.562 15.203 1 92.56 249 SER B CA 1
ATOM 5684 C C . SER B 1 249 ? -17.938 35.5 15.391 1 92.56 249 SER B C 1
ATOM 5686 O O . SER B 1 249 ? -16.828 35.062 15.719 1 92.56 249 SER B O 1
ATOM 5688 N N . VAL B 1 250 ? -18.172 36.781 15.242 1 92.56 250 VAL B N 1
ATOM 5689 C CA . VAL B 1 250 ? -17.109 37.781 15.406 1 92.56 250 VAL B CA 1
ATOM 5690 C C . VAL B 1 250 ? -16.688 37.812 16.875 1 92.56 250 VAL B C 1
ATOM 5692 O O . VAL B 1 250 ? -15.492 37.906 17.172 1 92.56 250 VAL B O 1
ATOM 5695 N N . ALA B 1 251 ? -17.656 37.75 17.734 1 92.38 251 ALA B N 1
ATOM 5696 C CA . ALA B 1 251 ? -17.375 37.781 19.172 1 92.38 251 ALA B CA 1
ATOM 5697 C C . ALA B 1 251 ? -16.484 36.625 19.578 1 92.38 251 ALA B C 1
ATOM 5699 O O . ALA B 1 251 ? -15.562 36.781 20.391 1 92.38 251 ALA B O 1
ATOM 5700 N N . GLU B 1 252 ? -16.766 35.5 19.047 1 91.81 252 GLU B N 1
ATOM 5701 C CA . GLU B 1 252 ? -15.969 34.312 19.375 1 91.81 252 GLU B CA 1
ATOM 5702 C C . GLU B 1 252 ? -14.523 34.469 18.891 1 91.81 252 GLU B C 1
ATOM 5704 O O . GLU B 1 252 ? -13.586 34.094 19.594 1 91.81 252 GLU B O 1
ATOM 5709 N N . LEU B 1 253 ? -14.383 34.938 17.719 1 90.75 253 LEU B N 1
ATOM 5710 C CA . LEU B 1 253 ? -13.055 35.156 17.172 1 90.75 253 LEU B CA 1
ATOM 5711 C C . LEU B 1 253 ? -12.297 36.219 17.969 1 90.75 253 LEU B C 1
ATOM 5713 O O . LEU B 1 253 ? -11.102 36.062 18.234 1 90.75 253 LEU B O 1
ATOM 5717 N N . GLN B 1 254 ? -12.992 37.219 18.344 1 89.44 254 GLN B N 1
ATOM 5718 C CA . GLN B 1 254 ? -12.391 38.281 19.156 1 89.44 254 GLN B CA 1
ATOM 5719 C C . GLN B 1 254 ? -11.898 37.719 20.5 1 89.44 254 GLN B C 1
ATOM 5721 O O . GLN B 1 254 ? -10.789 38.062 20.938 1 89.44 254 GLN B O 1
ATOM 5726 N N . GLN B 1 255 ? -12.75 36.969 21.078 1 87.62 255 GLN B N 1
ATOM 5727 C CA . GLN B 1 255 ? -12.383 36.375 22.359 1 87.62 255 GLN B CA 1
ATOM 5728 C C . GLN B 1 255 ? -11.172 35.469 22.219 1 87.62 255 GLN B C 1
ATOM 5730 O O . GLN B 1 255 ? -10.289 35.469 23.078 1 87.62 255 GLN B O 1
ATOM 5735 N N . ALA B 1 256 ? -11.18 34.688 21.203 1 88.88 256 ALA B N 1
ATOM 5736 C CA . ALA B 1 256 ? -10.047 33.781 20.953 1 88.88 256 ALA B CA 1
ATOM 5737 C C . ALA B 1 256 ? -8.766 34.562 20.734 1 88.88 256 ALA B C 1
ATOM 5739 O O . ALA B 1 256 ? -7.699 34.188 21.219 1 88.88 256 ALA B O 1
ATOM 5740 N N . ALA B 1 257 ? -8.82 35.656 20.047 1 85.25 257 ALA B N 1
ATOM 5741 C CA . ALA B 1 257 ? -7.66 36.5 19.797 1 85.25 257 ALA B CA 1
ATOM 5742 C C . ALA B 1 257 ? -7.133 37.125 21.094 1 85.25 257 ALA B C 1
ATOM 5744 O O . ALA B 1 257 ? -5.918 37.188 21.297 1 85.25 257 ALA B O 1
ATOM 5745 N N . LEU B 1 258 ? -8.078 37.5 21.922 1 80.88 258 LEU B N 1
ATOM 5746 C CA . LEU B 1 258 ? -7.711 38.125 23.188 1 80.88 258 LEU B CA 1
ATOM 5747 C C . LEU B 1 258 ? -7.031 37.125 24.109 1 80.88 258 LEU B C 1
ATOM 5749 O O . LEU B 1 258 ? -6.074 37.438 24.797 1 80.88 258 LEU B O 1
ATOM 5753 N N . GLN B 1 259 ? -7.535 36 24.078 1 80.75 259 GLN B N 1
ATOM 5754 C CA . GLN B 1 259 ? -6.984 34.969 24.938 1 80.75 259 GLN B CA 1
ATOM 5755 C C . GLN B 1 259 ? -5.57 34.594 24.5 1 80.75 259 GLN B C 1
ATOM 5757 O O . GLN B 1 259 ? -4.754 34.156 25.328 1 80.75 259 GLN B O 1
ATOM 5762 N N . CYS B 1 260 ? -5.371 34.594 23.234 1 77.25 260 CYS B N 1
ATOM 5763 C CA . CYS B 1 260 ? -4.043 34.25 22.719 1 77.25 260 CYS B CA 1
ATOM 5764 C C . CYS B 1 260 ? -3.045 35.375 23.078 1 77.25 260 CYS B C 1
ATOM 5766 O O . CYS B 1 260 ? -1.854 35.094 23.25 1 77.25 260 CYS B O 1
ATOM 5768 N N . THR B 1 261 ? -3.459 36.594 23.172 1 68.12 261 THR B N 1
ATOM 5769 C CA . THR B 1 261 ? -2.59 37.719 23.516 1 68.12 261 THR B CA 1
ATOM 5770 C C . THR B 1 261 ? -2.242 37.688 25 1 68.12 261 THR B C 1
ATOM 5772 O O . THR B 1 261 ? -1.112 38 25.391 1 68.12 261 THR B O 1
ATOM 5775 N N . VAL B 1 262 ? -3.221 37.438 25.828 1 60.78 262 VAL B N 1
ATOM 5776 C CA . VAL B 1 262 ? -3.01 37.469 27.281 1 60.78 262 VAL B CA 1
ATOM 5777 C C . VAL B 1 262 ? -2.041 36.344 27.672 1 60.78 262 VAL B C 1
ATOM 5779 O O . VAL B 1 262 ? -1.215 36.531 28.562 1 60.78 262 VAL B O 1
ATOM 5782 N N . SER B 1 263 ? -2.186 35.312 27.078 1 56.38 263 SER B N 1
ATOM 5783 C CA . SER B 1 263 ? -1.35 34.188 27.484 1 56.38 263 SER B CA 1
ATOM 5784 C C . SER B 1 263 ? 0.115 34.438 27.141 1 56.38 263 SER B C 1
ATOM 5786 O O . SER B 1 263 ? 1.008 33.812 27.703 1 56.38 263 SER B O 1
ATOM 5788 N N . ASN B 1 264 ? 0.515 35.312 26.156 1 51.84 264 ASN B N 1
ATOM 5789 C CA . ASN B 1 264 ? 1.929 35.5 25.859 1 51.84 264 ASN B CA 1
ATOM 5790 C C . ASN B 1 264 ? 2.268 37 25.75 1 51.84 264 ASN B C 1
ATOM 5792 O O . ASN B 1 264 ? 2.344 37.531 24.641 1 51.84 264 ASN B O 1
ATOM 5796 N N . PRO B 1 265 ? 2.205 37.906 26.812 1 45.16 265 PRO B N 1
ATOM 5797 C CA . PRO B 1 265 ? 2.527 39.344 26.672 1 45.16 265 PRO B CA 1
ATOM 5798 C C . PRO B 1 265 ? 3.859 39.562 25.969 1 45.16 265 PRO B C 1
ATOM 5800 O O . PRO B 1 265 ? 4.02 40.562 25.266 1 45.16 265 PRO B O 1
ATOM 5803 N N . ALA B 1 266 ? 5.012 39.188 26.484 1 46.41 266 ALA B N 1
ATOM 5804 C CA . ALA B 1 266 ? 6.406 39.469 26.156 1 46.41 266 ALA B CA 1
ATOM 5805 C C . ALA B 1 266 ? 6.809 38.75 24.859 1 46.41 266 ALA B C 1
ATOM 5807 O O . ALA B 1 266 ? 8 38.594 24.594 1 46.41 266 ALA B O 1
ATOM 5808 N N . VAL B 1 267 ? 6.012 38.25 24.094 1 46.38 267 VAL B N 1
ATOM 5809 C CA . VAL B 1 267 ? 6.375 37.125 23.234 1 46.38 267 VAL B CA 1
ATOM 5810 C C . VAL B 1 267 ? 7.246 37.625 22.078 1 46.38 267 VAL B C 1
ATOM 5812 O O . VAL B 1 267 ? 6.828 38.469 21.297 1 46.38 267 VAL B O 1
ATOM 5815 N N . ARG B 1 268 ? 8.359 37.406 22.156 1 43.06 268 ARG B N 1
ATOM 5816 C CA . ARG B 1 268 ? 9.352 37.469 21.094 1 43.06 268 ARG B CA 1
ATOM 5817 C C . ARG B 1 268 ? 8.891 36.688 19.875 1 43.06 268 ARG B C 1
ATOM 5819 O O . ARG B 1 268 ? 8.289 35.594 20.016 1 43.06 268 ARG B O 1
ATOM 5826 N N . PRO B 1 269 ? 8.992 37.125 18.656 1 43.03 269 PRO B N 1
ATOM 5827 C CA . PRO B 1 269 ? 8.562 36.469 17.422 1 43.03 269 PRO B CA 1
ATOM 5828 C C . PRO B 1 269 ? 9.141 35.062 17.266 1 43.03 269 PRO B C 1
ATOM 5830 O O . PRO B 1 269 ? 10.336 34.844 17.484 1 43.03 269 PRO B O 1
ATOM 5833 N N . ALA B 1 270 ? 8.523 34.031 17.656 1 42.03 270 ALA B N 1
ATOM 5834 C CA . ALA B 1 270 ? 9.023 32.688 17.359 1 42.03 270 ALA B CA 1
ATOM 5835 C C . ALA B 1 270 ? 9.648 32.656 15.969 1 42.03 270 ALA B C 1
ATOM 5837 O O . ALA B 1 270 ? 9.266 33.406 15.078 1 42.03 270 ALA B O 1
ATOM 5838 N N . PRO B 1 271 ? 10.852 32.062 15.789 1 43.88 271 PRO B N 1
ATOM 5839 C CA . PRO B 1 271 ? 11.5 32.062 14.477 1 43.88 271 PRO B CA 1
ATOM 5840 C C . PRO B 1 271 ? 10.523 31.766 13.336 1 43.88 271 PRO B C 1
ATOM 5842 O O . PRO B 1 271 ? 10.828 32.031 12.172 1 43.88 271 PRO B O 1
ATOM 5845 N N . CYS B 1 272 ? 9.539 30.891 13.57 1 44.16 272 CYS B N 1
ATOM 5846 C CA . CYS B 1 272 ? 8.695 30.641 12.406 1 44.16 272 CYS B CA 1
ATOM 5847 C C . CYS B 1 272 ? 7.828 31.844 12.078 1 44.16 272 CYS B C 1
ATOM 5849 O O . CYS B 1 272 ? 7.215 31.906 11.016 1 44.16 272 CYS B O 1
ATOM 5851 N N . PHE B 1 273 ? 7.398 32.75 13.188 1 42.72 273 PHE B N 1
ATOM 5852 C CA . PHE B 1 273 ? 6.645 33.969 12.93 1 42.72 273 PHE B CA 1
ATOM 5853 C C . PHE B 1 273 ? 7.492 35.219 13.234 1 42.72 273 PHE B C 1
ATOM 5855 O O . PHE B 1 273 ? 7.582 35.625 14.391 1 42.72 273 PHE B O 1
ATOM 5862 N N . PRO B 1 274 ? 8.32 35.656 12.398 1 42.5 274 PRO B N 1
ATOM 5863 C CA . PRO B 1 274 ? 9.086 36.844 12.789 1 42.5 274 PRO B CA 1
ATOM 5864 C C . PRO B 1 274 ? 8.234 37.906 13.484 1 42.5 274 PRO B C 1
ATOM 5866 O O . PRO B 1 274 ? 8.711 38.594 14.383 1 42.5 274 PRO B O 1
ATOM 5869 N N . HIS B 1 275 ? 7.301 38.75 12.75 1 40.22 275 HIS B N 1
ATOM 5870 C CA . HIS B 1 275 ? 6.621 39.938 13.203 1 40.22 275 HIS B CA 1
ATOM 5871 C C . HIS B 1 275 ? 5.441 39.594 14.109 1 40.22 275 HIS B C 1
ATOM 5873 O O . HIS B 1 275 ? 4.711 38.656 13.852 1 40.22 275 HIS B O 1
ATOM 5879 N N . VAL B 1 276 ? 5.328 39.969 15.477 1 43.16 276 VAL B N 1
ATOM 5880 C CA . VAL B 1 276 ? 4.57 39.656 16.688 1 43.16 276 VAL B CA 1
ATOM 5881 C C . VAL B 1 276 ? 3.074 39.781 16.391 1 43.16 276 VAL B C 1
ATOM 5883 O O . VAL B 1 276 ? 2.254 39.75 17.312 1 43.16 276 VAL B O 1
ATOM 5886 N N . VAL B 1 277 ? 2.408 40.438 15.43 1 50.53 277 VAL B N 1
ATOM 5887 C CA . VAL B 1 277 ? 0.953 40.531 15.461 1 50.53 277 VAL B CA 1
ATOM 5888 C C . VAL B 1 277 ? 0.323 39.156 15.414 1 50.53 277 VAL B C 1
ATOM 5890 O O . VAL B 1 277 ? 0.787 38.281 14.672 1 50.53 277 VAL B O 1
ATOM 5893 N N . LEU B 1 278 ? -0.46 38.719 16.484 1 55.75 278 LEU B N 1
ATOM 5894 C CA . LEU B 1 278 ? -1.117 37.469 16.766 1 55.75 278 LEU B CA 1
ATOM 5895 C C . LEU B 1 278 ? -1.927 37 15.562 1 55.75 278 LEU B C 1
ATOM 5897 O O . LEU B 1 278 ? -2.943 37.594 15.211 1 55.75 278 LEU B O 1
ATOM 5901 N N . PRO B 1 279 ? -1.489 36 14.547 1 71.81 279 PRO B N 1
ATOM 5902 C CA . PRO B 1 279 ? -2.145 35.719 13.266 1 71.81 279 PRO B CA 1
ATOM 5903 C C . PRO B 1 279 ? -3.342 34.781 13.406 1 71.81 279 PRO B C 1
ATOM 5905 O O . PRO B 1 279 ? -3.293 33.844 14.172 1 71.81 279 PRO B O 1
ATOM 5908 N N . ILE B 1 280 ? -4.582 35.312 13.281 1 88.12 280 ILE B N 1
ATOM 5909 C CA . ILE B 1 280 ? -5.762 34.5 13.023 1 88.12 280 ILE B CA 1
ATOM 5910 C C . ILE B 1 280 ? -5.703 33.938 11.594 1 88.12 280 ILE B C 1
ATOM 5912 O O . ILE B 1 280 ? -5.609 34.719 10.633 1 88.12 280 ILE B O 1
ATOM 5916 N N . VAL B 1 281 ? -5.676 32.625 11.562 1 91.69 281 VAL B N 1
ATOM 5917 C CA . VAL B 1 281 ? -5.668 32 10.25 1 91.69 281 VAL B CA 1
ATOM 5918 C C . VAL B 1 281 ? -7.016 31.328 9.992 1 91.69 281 VAL B C 1
ATOM 5920 O O . VAL B 1 281 ? -7.434 30.453 10.75 1 91.69 281 VAL B O 1
ATOM 5923 N N . HIS B 1 282 ? -7.68 31.766 8.969 1 93.75 282 HIS B N 1
ATOM 5924 C CA . HIS B 1 282 ? -8.914 31.125 8.523 1 93.75 282 HIS B CA 1
ATOM 5925 C C . HIS B 1 282 ? -8.617 29.984 7.555 1 93.75 282 HIS B C 1
ATOM 5927 O O . HIS B 1 282 ? -8.062 30.203 6.477 1 93.75 282 HIS B O 1
ATOM 5933 N N . VAL B 1 283 ? -8.945 28.781 7.953 1 93.25 283 VAL B N 1
ATOM 5934 C CA . VAL B 1 283 ? -8.883 27.656 7.035 1 93.25 283 VAL B CA 1
ATOM 5935 C C . VAL B 1 283 ? -10.25 27.438 6.387 1 93.25 283 VAL B C 1
ATOM 5937 O O . VAL B 1 283 ? -11.172 26.906 7.016 1 93.25 283 VAL B O 1
ATOM 5940 N N . VAL B 1 284 ? -10.344 27.828 5.086 1 92.25 284 VAL B N 1
ATOM 5941 C CA . VAL B 1 284 ? -11.672 27.906 4.484 1 92.25 284 VAL B CA 1
ATOM 5942 C C . VAL B 1 284 ? -11.664 27.219 3.125 1 92.25 284 VAL B C 1
ATOM 5944 O O . VAL B 1 284 ? -10.625 27.141 2.467 1 92.25 284 VAL B O 1
ATOM 5947 N N . SER B 1 285 ? -12.875 26.656 2.807 1 88.56 285 SER B N 1
ATOM 5948 C CA . SER B 1 285 ? -13.055 26.219 1.429 1 88.56 285 SER B CA 1
ATOM 5949 C C . SER B 1 285 ? -13.211 27.391 0.48 1 88.56 285 SER B C 1
ATOM 5951 O O . SER B 1 285 ? -13.594 28.484 0.901 1 88.56 285 SER B O 1
ATOM 5953 N N . CYS B 1 286 ? -12.891 27.203 -0.786 1 86.94 286 CYS B N 1
ATOM 5954 C CA . CYS B 1 286 ? -13.008 28.266 -1.771 1 86.94 286 CYS B CA 1
ATOM 5955 C C . CYS B 1 286 ? -14.43 28.797 -1.848 1 86.94 286 CYS B C 1
ATOM 5957 O O . CYS B 1 286 ? -14.648 29.984 -2.088 1 86.94 286 CYS B O 1
ATOM 5959 N N . GLU B 1 287 ? -15.383 27.891 -1.545 1 85.56 287 GLU B N 1
ATOM 5960 C CA . GLU B 1 287 ? -16.797 28.266 -1.62 1 85.56 287 GLU B CA 1
ATOM 5961 C C . GLU B 1 287 ? -17.188 29.172 -0.451 1 85.56 287 GLU B C 1
ATOM 5963 O O . GLU B 1 287 ? -18.141 29.953 -0.554 1 85.56 287 GLU B O 1
ATOM 5968 N N . GLU B 1 288 ? -16.422 29.078 0.582 1 90.19 288 GLU B N 1
ATOM 5969 C CA . GLU B 1 288 ? -16.797 29.812 1.789 1 90.19 288 GLU B CA 1
ATOM 5970 C C . GLU B 1 288 ? -15.906 31.031 2.008 1 90.19 288 GLU B C 1
ATOM 5972 O O . GLU B 1 288 ? -16.094 31.781 2.971 1 90.19 288 GLU B O 1
ATOM 5977 N N . GLU B 1 289 ? -14.977 31.219 1.188 1 92.44 289 GLU B N 1
ATOM 5978 C CA . GLU B 1 289 ? -14.016 32.312 1.343 1 92.44 289 GLU B CA 1
ATOM 5979 C C . GLU B 1 289 ? -14.711 33.656 1.329 1 92.44 289 GLU B C 1
ATOM 5981 O O . GLU B 1 289 ? -14.406 34.531 2.152 1 92.44 289 GLU B O 1
ATOM 5986 N N . PHE B 1 290 ? -15.711 33.781 0.39 1 94.25 290 PHE B N 1
ATOM 5987 C CA . PHE B 1 290 ? -16.422 35.062 0.224 1 94.25 290 PHE B CA 1
ATOM 5988 C C . PHE B 1 290 ? -17.156 35.438 1.505 1 94.25 290 PHE B C 1
ATOM 5990 O O . PHE B 1 290 ? -17.047 36.562 1.98 1 94.25 290 PHE B O 1
ATOM 5997 N N . GLN B 1 291 ? -17.859 34.469 2.02 1 94.19 291 GLN B N 1
ATOM 5998 C CA . GLN B 1 291 ? -18.625 34.688 3.234 1 94.19 291 GLN B CA 1
ATOM 5999 C C . GLN B 1 291 ? -17.719 35.031 4.41 1 94.19 291 GLN B C 1
ATOM 6001 O O . GLN B 1 291 ? -18.031 35.875 5.234 1 94.19 291 GLN B O 1
ATOM 6006 N N . GLN B 1 292 ? -16.641 34.344 4.504 1 94.62 292 GLN B N 1
ATOM 6007 C CA . GLN B 1 292 ? -15.719 34.625 5.605 1 94.62 292 GLN B CA 1
ATOM 6008 C C . GLN B 1 292 ? -15.086 36 5.48 1 94.62 292 GLN B C 1
ATOM 6010 O O . GLN B 1 292 ? -14.836 36.656 6.488 1 94.62 292 GLN B O 1
ATOM 6015 N N . GLN B 1 293 ? -14.781 36.438 4.289 1 94.5 293 GLN B N 1
ATOM 6016 C CA . GLN B 1 293 ? -14.242 37.781 4.078 1 94.5 293 GLN B CA 1
ATOM 6017 C C . GLN B 1 293 ? -15.234 38.844 4.523 1 94.5 293 GLN B C 1
ATOM 6019 O O . GLN B 1 293 ? -14.844 39.875 5.066 1 94.5 293 GLN B O 1
ATOM 6024 N N . GLN B 1 294 ? -16.516 38.531 4.305 1 95.25 294 GLN B N 1
ATOM 6025 C CA . GLN B 1 294 ? -17.547 39.438 4.777 1 95.25 294 GLN B CA 1
ATOM 6026 C C . GLN B 1 294 ? -17.484 39.625 6.297 1 95.25 294 GLN B C 1
ATOM 6028 O O . GLN B 1 294 ? -17.531 40.719 6.809 1 95.25 294 GLN B O 1
ATOM 6033 N N . LEU B 1 295 ? -17.359 38.531 6.91 1 94.06 295 LEU B N 1
ATOM 6034 C CA . LEU B 1 295 ? -17.312 38.531 8.367 1 94.06 295 LEU B CA 1
ATOM 6035 C C . LEU B 1 295 ? -16.047 39.25 8.859 1 94.06 295 LEU B C 1
ATOM 6037 O O . LEU B 1 295 ? -16.062 39.938 9.875 1 94.06 295 LEU B O 1
ATOM 6041 N N . ASP B 1 296 ? -14.992 39.031 8.203 1 93.31 296 ASP B N 1
ATOM 6042 C CA . ASP B 1 296 ? -13.719 39.625 8.57 1 93.31 296 ASP B CA 1
ATOM 6043 C C . ASP B 1 296 ? -13.797 41.156 8.469 1 93.31 296 ASP B C 1
ATOM 6045 O O . ASP B 1 296 ? -13.281 41.875 9.336 1 93.31 296 ASP B O 1
ATOM 6049 N N . LEU B 1 297 ? -14.398 41.625 7.402 1 92.5 297 LEU B N 1
ATOM 6050 C CA . LEU B 1 297 ? -14.547 43.062 7.23 1 92.5 297 LEU B CA 1
ATOM 6051 C C . LEU B 1 297 ? -15.461 43.656 8.305 1 92.5 297 LEU B C 1
ATOM 6053 O O . LEU B 1 297 ? -15.195 44.75 8.82 1 92.5 297 LEU B O 1
ATOM 6057 N N . LEU B 1 298 ? -16.547 42.875 8.57 1 93.19 298 LEU B N 1
ATOM 6058 C CA . LEU B 1 298 ? -17.406 43.312 9.664 1 93.19 298 LEU B CA 1
ATOM 6059 C C . LEU B 1 298 ? -16.609 43.469 10.953 1 93.19 298 LEU B C 1
ATOM 6061 O O . LEU B 1 298 ? -16.75 44.469 11.664 1 93.19 298 LEU B O 1
ATOM 6065 N N . TRP B 1 299 ? -15.836 42.531 11.211 1 92.69 299 TRP B N 1
ATOM 6066 C CA . TRP B 1 299 ? -15 42.562 12.406 1 92.69 299 TRP B CA 1
ATOM 6067 C C . TRP B 1 299 ? -14.062 43.75 12.398 1 92.69 299 TRP B C 1
ATOM 6069 O O . TRP B 1 299 ? -13.953 44.469 13.398 1 92.69 299 TRP B O 1
ATOM 6079 N N . ARG B 1 300 ? -13.375 44.031 11.297 1 89.94 300 ARG B N 1
ATOM 6080 C CA . ARG B 1 300 ? -12.438 45.156 11.172 1 89.94 300 ARG B CA 1
ATOM 6081 C C . ARG B 1 300 ? -13.133 46.5 11.383 1 89.94 300 ARG B C 1
ATOM 6083 O O . ARG B 1 300 ? -12.531 47.438 11.914 1 89.94 300 ARG B O 1
ATOM 6090 N N . ILE B 1 301 ? -14.305 46.5 10.953 1 90.5 301 ILE B N 1
ATOM 6091 C CA . ILE B 1 301 ? -15.086 47.719 11.109 1 90.5 301 ILE B CA 1
ATOM 6092 C C . ILE B 1 301 ? -15.383 47.969 12.594 1 90.5 301 ILE B C 1
ATOM 6094 O O . ILE B 1 301 ? -15.328 49.094 13.078 1 90.5 301 ILE B O 1
ATOM 6098 N N . LEU B 1 302 ? -15.695 46.875 13.258 1 89.81 302 LEU B N 1
ATOM 6099 C CA . LEU B 1 302 ? -16.141 46.969 14.641 1 89.81 302 LEU B CA 1
ATOM 6100 C C . LEU B 1 302 ? -14.953 47.031 15.594 1 89.81 302 LEU B C 1
ATOM 6102 O O . LEU B 1 302 ? -15.047 47.625 16.688 1 89.81 302 LEU B O 1
ATOM 6106 N N . ASP B 1 303 ? -13.914 46.344 15.32 1 82.69 303 ASP B N 1
ATOM 6107 C CA . ASP B 1 303 ? -12.711 46.25 16.141 1 82.69 303 ASP B CA 1
ATOM 6108 C C . ASP B 1 303 ? -11.453 46.25 15.266 1 82.69 303 ASP B C 1
ATOM 6110 O O . ASP B 1 303 ? -11.078 45.219 14.711 1 82.69 303 ASP B O 1
ATOM 6114 N N . PRO B 1 304 ? -10.844 47.5 15.188 1 72.12 304 PRO B N 1
ATOM 6115 C CA . PRO B 1 304 ? -9.656 47.594 14.328 1 72.12 304 PRO B CA 1
ATOM 6116 C C . PRO B 1 304 ? -8.453 46.844 14.922 1 72.12 304 PRO B C 1
ATOM 6118 O O . PRO B 1 304 ? -8.273 46.812 16.141 1 72.12 304 PRO B O 1
ATOM 6121 N N . GLY B 1 305 ? -7.758 45.75 14.43 1 65.81 305 GLY B N 1
ATOM 6122 C CA . GLY B 1 305 ? -6.52 45.25 15 1 65.81 305 GLY B CA 1
ATOM 6123 C C . GLY B 1 305 ? -6.074 43.938 14.391 1 65.81 305 GLY B C 1
ATOM 6124 O O . GLY B 1 305 ? -4.957 43.844 13.875 1 65.81 305 GLY B O 1
ATOM 6125 N N . PRO B 1 306 ? -7.102 43 14.484 1 64.38 306 PRO B N 1
ATOM 6126 C CA . PRO B 1 306 ? -6.48 41.688 14.203 1 64.38 306 PRO B CA 1
ATOM 6127 C C . PRO B 1 306 ? -6.164 41.5 12.727 1 64.38 306 PRO B C 1
ATOM 6129 O O . PRO B 1 306 ? -6.875 42.031 11.859 1 64.38 306 PRO B O 1
ATOM 6132 N N . HIS B 1 307 ? -4.973 41.031 12.43 1 74.75 307 HIS B N 1
ATOM 6133 C CA . HIS B 1 307 ? -4.613 40.656 11.062 1 74.75 307 HIS B CA 1
ATOM 6134 C C . HIS B 1 307 ? -4.945 39.188 10.797 1 74.75 307 HIS B C 1
ATOM 6136 O O . HIS B 1 307 ? -4.5 38.312 11.531 1 74.75 307 HIS B O 1
ATOM 6142 N N . THR B 1 308 ? -5.91 39.094 9.875 1 86 308 THR B N 1
ATOM 6143 C CA . THR B 1 308 ? -6.359 37.75 9.555 1 86 308 THR B CA 1
ATOM 6144 C C . THR B 1 308 ? -5.727 37.25 8.258 1 86 308 THR B C 1
ATOM 6146 O O . THR B 1 308 ? -5.418 38.062 7.367 1 86 308 THR B O 1
ATOM 6149 N N . LYS B 1 309 ? -5.379 36.031 8.227 1 88.19 309 LYS B N 1
ATOM 6150 C CA . LYS B 1 309 ? -4.863 35.375 7.039 1 88.19 309 LYS B CA 1
ATOM 6151 C C . LYS B 1 309 ? -5.785 34.219 6.613 1 88.19 309 LYS B C 1
ATOM 6153 O O . LYS B 1 309 ? -6.57 33.719 7.418 1 88.19 309 LYS B O 1
ATOM 6158 N N . TYR B 1 310 ? -5.645 33.875 5.32 1 90.56 310 TYR B N 1
ATOM 6159 C CA . TYR B 1 310 ? -6.547 32.844 4.77 1 90.56 310 TYR B CA 1
ATOM 6160 C C . TYR B 1 310 ? -5.766 31.688 4.18 1 90.56 310 TYR B C 1
ATOM 6162 O O . TYR B 1 310 ? -4.887 31.875 3.338 1 90.56 310 TYR B O 1
ATOM 6170 N N . LEU B 1 311 ? -6.023 30.578 4.648 1 90.06 311 LEU B N 1
ATOM 6171 C CA . LEU B 1 311 ? -5.641 29.344 3.977 1 90.06 311 LEU B CA 1
ATOM 6172 C C . LEU B 1 311 ? -6.832 28.734 3.238 1 90.06 311 LEU B C 1
ATOM 6174 O O . LEU B 1 311 ? -7.715 28.141 3.861 1 90.06 311 LEU B O 1
ATOM 6178 N N . VAL B 1 312 ? -6.809 28.891 1.9 1 89.5 312 VAL B N 1
ATOM 6179 C CA . VAL B 1 312 ? -7.973 28.516 1.104 1 89.5 312 VAL B CA 1
ATOM 6180 C C . VAL B 1 312 ? -7.77 27.125 0.511 1 89.5 312 VAL B C 1
ATOM 6182 O O . VAL B 1 312 ? -6.75 26.859 -0.13 1 89.5 312 VAL B O 1
ATOM 6185 N N . CYS B 1 313 ? -8.727 26.297 0.784 1 86.56 313 CYS B N 1
ATOM 6186 C CA . CYS B 1 313 ? -8.695 24.938 0.254 1 86.56 313 CYS B CA 1
ATOM 6187 C C . CYS B 1 313 ? -9.469 24.844 -1.055 1 86.56 313 CYS B C 1
ATOM 6189 O O . CYS B 1 313 ? -10.531 25.469 -1.199 1 86.56 313 CYS B O 1
ATOM 6191 N N . GLY B 1 314 ? -8.914 24.141 -2 1 80.62 314 GLY B N 1
ATOM 6192 C CA . GLY B 1 314 ? -9.625 23.891 -3.246 1 80.62 314 GLY B CA 1
ATOM 6193 C C . GLY B 1 314 ? -10.867 23.047 -3.061 1 80.62 314 GLY B C 1
ATOM 6194 O O . GLY B 1 314 ? -11.062 22.438 -2.004 1 80.62 314 GLY B O 1
ATOM 6195 N N . PRO B 1 315 ? -11.727 22.984 -4.109 1 75 315 PRO B N 1
ATOM 6196 C CA . PRO B 1 315 ? -12.992 22.25 -3.994 1 75 315 PRO B CA 1
ATOM 6197 C C . PRO B 1 315 ? -12.797 20.734 -3.998 1 75 315 PRO B C 1
ATOM 6199 O O . PRO B 1 315 ? -11.773 20.234 -4.484 1 75 315 PRO B O 1
ATOM 6202 N N . VAL B 1 316 ? -13.734 20.031 -3.33 1 71.38 316 VAL B N 1
ATOM 6203 C CA . VAL B 1 316 ? -13.797 18.578 -3.373 1 71.38 316 VAL B CA 1
ATOM 6204 C C . VAL B 1 316 ? -14.93 18.125 -4.289 1 71.38 316 VAL B C 1
ATOM 6206 O O . VAL B 1 316 ? -16.094 18.5 -4.07 1 71.38 316 VAL B O 1
ATOM 6209 N N . LYS B 1 317 ? -14.648 17.469 -5.414 1 67.75 317 LYS B N 1
ATOM 6210 C CA . LYS B 1 317 ? -15.664 17 -6.352 1 67.75 317 LYS B CA 1
ATOM 6211 C C . LYS B 1 317 ? -15.961 15.516 -6.133 1 67.75 317 LYS B C 1
ATOM 6213 O O . LYS B 1 317 ? -15.039 14.695 -6.082 1 67.75 317 LYS B O 1
ATOM 6218 N N . VAL B 1 318 ? -17.25 15.305 -5.879 1 63.97 318 VAL B N 1
ATOM 6219 C CA . VAL B 1 318 ? -17.688 13.914 -5.77 1 63.97 318 VAL B CA 1
ATOM 6220 C C . VAL B 1 318 ? -18.328 13.469 -7.078 1 63.97 318 VAL B C 1
ATOM 6222 O O . VAL B 1 318 ? -19.281 14.094 -7.555 1 63.97 318 VAL B O 1
ATOM 6225 N N . THR B 1 319 ? -17.812 12.758 -7.93 1 59.47 319 THR B N 1
ATOM 6226 C CA . THR B 1 319 ? -18.328 12.391 -9.242 1 59.47 319 THR B CA 1
ATOM 6227 C C . THR B 1 319 ? -19.547 11.477 -9.109 1 59.47 319 THR B C 1
ATOM 6229 O O . THR B 1 319 ? -20.516 11.602 -9.859 1 59.47 319 THR B O 1
ATOM 6232 N N . ASN B 1 320 ? -19.516 10.211 -8.703 1 51.31 320 ASN B N 1
ATOM 6233 C CA . ASN B 1 320 ? -20.641 9.297 -8.828 1 51.31 320 ASN B CA 1
ATOM 6234 C C . ASN B 1 320 ? -21.375 9.125 -7.504 1 51.31 320 ASN B C 1
ATOM 6236 O O . ASN B 1 320 ? -21.281 8.07 -6.871 1 51.31 320 ASN B O 1
ATOM 6240 N N . PRO B 1 321 ? -22.031 10.312 -7.164 1 50.03 321 PRO B N 1
ATOM 6241 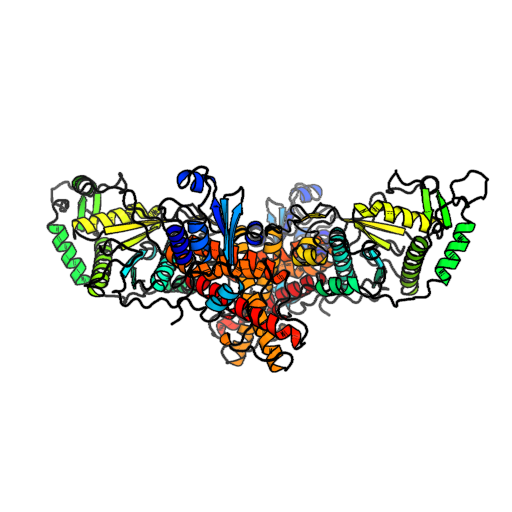C CA . PRO B 1 321 ? -22.672 10.164 -5.852 1 50.03 321 PRO B CA 1
ATOM 6242 C C . PRO B 1 321 ? -23.984 9.398 -5.918 1 50.03 321 PRO B C 1
ATOM 6244 O O . PRO B 1 321 ? -24.922 9.82 -6.594 1 50.03 321 PRO B O 1
ATOM 6247 N N . SER B 1 322 ? -23.938 8.141 -6.098 1 46.78 322 SER B N 1
ATOM 6248 C CA . SER B 1 322 ? -25.328 7.684 -6.059 1 46.78 322 SER B CA 1
ATOM 6249 C C . SER B 1 322 ? -26.141 8.477 -5.035 1 46.78 322 SER B C 1
ATOM 6251 O O . SER B 1 322 ? -27.297 8.828 -5.289 1 46.78 322 SER B O 1
ATOM 6253 N N . SER B 1 323 ? -25.875 8.336 -3.682 1 44.75 323 SER B N 1
ATOM 6254 C CA . SER B 1 323 ? -26.641 9 -2.637 1 44.75 323 SER B CA 1
ATOM 6255 C C . SER B 1 323 ? -25.844 10.133 -1.995 1 44.75 323 SER B C 1
ATOM 6257 O O . SER B 1 323 ? -24.609 10.125 -2.023 1 44.75 323 SER B O 1
ATOM 6259 N N . PRO B 1 324 ? -26.641 11.227 -1.796 1 46.06 324 PRO B N 1
ATOM 6260 C CA . PRO B 1 324 ? -25.969 12.305 -1.05 1 46.06 324 PRO B CA 1
ATOM 6261 C C . PRO B 1 324 ? -25.047 11.773 0.048 1 46.06 324 PRO B C 1
ATOM 6263 O O . PRO B 1 324 ? -25.469 10.977 0.884 1 46.06 324 PRO B O 1
ATOM 6266 N N . ILE B 1 325 ? -23.906 11.648 -0.269 1 47.34 325 ILE B N 1
ATOM 6267 C CA . ILE B 1 325 ? -22.922 11.094 0.657 1 47.34 325 ILE B CA 1
ATOM 6268 C C . ILE B 1 325 ? -22.766 12.016 1.865 1 47.34 325 ILE B C 1
ATOM 6270 O O . ILE B 1 325 ? -22.391 13.18 1.723 1 47.34 325 ILE B O 1
ATOM 6274 N N . GLY B 1 326 ? -23.578 11.781 2.875 1 48.5 326 GLY B N 1
ATOM 6275 C CA . GLY B 1 326 ? -23.312 12.477 4.125 1 48.5 326 GLY B CA 1
ATOM 6276 C C . GLY B 1 326 ? -21.844 12.422 4.527 1 48.5 326 GLY B C 1
ATOM 6277 O O . GLY B 1 326 ? -21.078 11.648 3.965 1 48.5 326 GLY B O 1
ATOM 6278 N N . ALA B 1 327 ? -21.438 13.438 5.195 1 51.56 327 ALA B N 1
ATOM 6279 C CA . ALA B 1 327 ? -20.078 13.555 5.723 1 51.56 327 ALA B CA 1
ATOM 6280 C C . ALA B 1 327 ? -19.562 12.211 6.215 1 51.56 327 ALA B C 1
ATOM 6282 O O . ALA B 1 327 ? -18.375 11.891 6.039 1 51.56 327 ALA B O 1
ATOM 6283 N N . ASP B 1 328 ? -20.5 11.484 6.691 1 49.34 328 ASP B N 1
ATOM 6284 C CA . ASP B 1 328 ? -20.125 10.203 7.281 1 49.34 328 ASP B CA 1
ATOM 6285 C C . ASP B 1 328 ? -19.656 9.219 6.203 1 49.34 328 ASP B C 1
ATOM 6287 O O . ASP B 1 328 ? -18.703 8.469 6.41 1 49.34 328 ASP B O 1
ATOM 6291 N N . GLN B 1 329 ? -20.547 9.32 5.203 1 50.34 329 GLN B N 1
ATOM 6292 C CA . GLN B 1 329 ? -20.234 8.406 4.113 1 50.34 329 GLN B CA 1
ATOM 6293 C C . GLN B 1 329 ? -18.906 8.773 3.443 1 50.34 329 GLN B C 1
ATOM 6295 O O . GLN B 1 329 ? -18.172 7.895 2.986 1 50.34 329 GLN B O 1
ATOM 6300 N N . TYR B 1 330 ? -18.781 10.07 3.461 1 50.5 330 TYR B N 1
ATOM 6301 C CA . TYR B 1 330 ? -17.547 10.57 2.883 1 50.5 330 TYR B CA 1
ATOM 6302 C C . TYR B 1 330 ? -16.344 10.078 3.664 1 50.5 330 TYR B C 1
ATOM 6304 O O . TYR B 1 330 ? -15.312 9.727 3.078 1 50.5 330 TYR B O 1
ATOM 6312 N N . LEU B 1 331 ? -16.531 10.219 4.898 1 49.69 331 LEU B N 1
ATOM 6313 C CA . LEU B 1 331 ? -15.445 9.766 5.77 1 49.69 331 LEU B CA 1
ATOM 6314 C C . LEU B 1 331 ? -15.094 8.312 5.496 1 49.69 331 LEU B C 1
ATOM 6316 O O . LEU B 1 331 ? -13.938 7.91 5.617 1 49.69 331 LEU B O 1
ATOM 6320 N N . HIS B 1 332 ? -16.297 7.691 5.273 1 46.31 332 HIS B N 1
ATOM 6321 C CA . HIS B 1 332 ? -16.203 6.242 5.121 1 46.31 332 HIS B CA 1
ATOM 6322 C C . HIS B 1 332 ? -15.516 5.871 3.811 1 46.31 332 HIS B C 1
ATOM 6324 O O . HIS B 1 332 ? -14.836 4.844 3.729 1 46.31 332 HIS B O 1
ATOM 6330 N N . CYS B 1 333 ? -16.141 6.617 2.961 1 41.97 333 CYS B N 1
ATOM 6331 C CA . CYS B 1 333 ? -15.578 6.258 1.664 1 41.97 333 CYS B CA 1
ATOM 6332 C C . CYS B 1 333 ? -14.094 6.613 1.596 1 41.97 333 CYS B C 1
ATOM 6334 O O . CYS B 1 333 ? -13.305 5.898 0.975 1 41.97 333 CYS B O 1
ATOM 6336 N N . GLY B 1 334 ? -13.953 7.98 1.526 1 43.09 334 GLY B N 1
ATOM 6337 C CA . GLY B 1 334 ? -12.617 8.461 1.216 1 43.09 334 GLY B CA 1
ATOM 6338 C C . GLY B 1 334 ? -11.617 8.211 2.33 1 43.09 334 GLY B C 1
ATOM 6339 O O . GLY B 1 334 ? -12 8.062 3.492 1 43.09 334 GLY B O 1
ATOM 6340 N N . SER B 1 335 ? -10.469 7.762 1.867 1 47.38 335 SER B N 1
ATOM 6341 C CA . SER B 1 335 ? -9.125 7.441 2.346 1 47.38 335 SER B CA 1
ATOM 6342 C C . SER B 1 335 ? -8.719 8.359 3.492 1 47.38 335 SER B C 1
ATOM 6344 O O . SER B 1 335 ? -9.32 9.414 3.695 1 47.38 335 SER B O 1
ATOM 6346 N N . SER B 1 336 ? -7.586 7.934 4.082 1 51.91 336 SER B N 1
ATOM 6347 C CA . SER B 1 336 ? -6.68 8.414 5.117 1 51.91 336 SER B CA 1
ATOM 6348 C C . SER B 1 336 ? -6.453 9.914 4.996 1 51.91 336 SER B C 1
ATOM 6350 O O . SER B 1 336 ? -6.473 10.469 3.895 1 51.91 336 SER B O 1
ATOM 6352 N N . ALA B 1 337 ? -6.91 10.516 6.242 1 56.28 337 ALA B N 1
ATOM 6353 C CA . ALA B 1 337 ? -6.426 11.875 6.461 1 56.28 337 ALA B CA 1
ATOM 6354 C C . ALA B 1 337 ? -5.285 12.211 5.508 1 56.28 337 ALA B C 1
ATOM 6356 O O . ALA B 1 337 ? -5.184 13.344 5.023 1 56.28 337 ALA B O 1
ATOM 6357 N N . ALA B 1 338 ? -4.785 11.148 4.977 1 56.78 338 ALA B N 1
ATOM 6358 C CA . ALA B 1 338 ? -3.604 11.367 4.145 1 56.78 338 ALA B CA 1
ATOM 6359 C C . ALA B 1 338 ? -3.996 11.812 2.74 1 56.78 338 ALA B C 1
ATOM 6361 O O . ALA B 1 338 ? -3.316 12.648 2.135 1 56.78 338 ALA B O 1
ATOM 6362 N N . ALA B 1 339 ? -5.078 11.305 2.283 1 59.69 339 ALA B N 1
ATOM 6363 C CA . ALA B 1 339 ? -5.484 11.727 0.943 1 59.69 339 ALA B CA 1
ATOM 6364 C C . ALA B 1 339 ? -5.883 13.203 0.927 1 59.69 339 ALA B C 1
ATOM 6366 O O . ALA B 1 339 ? -5.672 13.898 -0.068 1 59.69 339 ALA B O 1
ATOM 6367 N N . TRP B 1 340 ? -6.305 13.617 2.088 1 59.94 340 TRP B N 1
ATOM 6368 C CA . TRP B 1 340 ? -6.824 14.977 2.186 1 59.94 340 TRP B CA 1
ATOM 6369 C C . TRP B 1 340 ? -5.707 15.969 2.5 1 59.94 340 TRP B C 1
ATOM 6371 O O . TRP B 1 340 ? -5.77 17.141 2.1 1 59.94 340 TRP B O 1
ATOM 6381 N N . THR B 1 341 ? -4.793 15.406 3.164 1 60.09 341 THR B N 1
ATOM 6382 C CA . THR B 1 341 ? -3.721 16.281 3.615 1 60.09 341 THR B CA 1
ATOM 6383 C C . THR B 1 341 ? -2.477 16.109 2.752 1 60.09 341 THR B C 1
ATOM 6385 O O . THR B 1 341 ? -1.537 16.906 2.836 1 60.09 341 THR B O 1
ATOM 6388 N N . GLY B 1 342 ? -2.596 15.055 1.902 1 59.28 342 GLY B N 1
ATOM 6389 C CA . GLY B 1 342 ? -1.419 14.688 1.13 1 59.28 342 GLY B CA 1
ATOM 6390 C C . GLY B 1 342 ? -1.233 15.539 -0.113 1 59.28 342 GLY B C 1
ATOM 6391 O O . GLY B 1 342 ? -0.214 15.43 -0.798 1 59.28 342 GLY B O 1
ATOM 6392 N N . THR B 1 343 ? -2.24 16.391 -0.352 1 62.56 343 THR B N 1
ATOM 6393 C CA . THR B 1 343 ? -2.145 17.281 -1.495 1 62.56 343 THR B CA 1
ATOM 6394 C C . THR B 1 343 ? -2.053 18.734 -1.034 1 62.56 343 THR B C 1
ATOM 6396 O O . THR B 1 343 ? -2.447 19.062 0.087 1 62.56 343 THR B O 1
ATOM 6399 N N . HIS B 1 344 ? -1.422 19.484 -1.877 1 67.12 344 HIS B N 1
ATOM 6400 C CA . HIS B 1 344 ? -1.426 20.922 -1.601 1 67.12 344 HIS B CA 1
ATOM 6401 C C . HIS B 1 344 ? -2.848 21.438 -1.425 1 67.12 344 HIS B C 1
ATOM 6403 O O . HIS B 1 344 ? -3.771 20.984 -2.098 1 67.12 344 HIS B O 1
ATOM 6409 N N . PRO B 1 345 ? -3.082 22.219 -0.464 1 66.25 345 PRO B N 1
ATOM 6410 C CA . PRO B 1 345 ? -4.43 22.719 -0.176 1 66.25 345 PRO B CA 1
ATOM 6411 C C . PRO B 1 345 ? -5.102 23.344 -1.395 1 66.25 345 PRO B C 1
ATOM 6413 O O . PRO B 1 345 ? -6.328 23.344 -1.504 1 66.25 345 PRO B O 1
ATOM 6416 N N . CYS B 1 346 ? -4.402 23.812 -2.324 1 62.47 346 CYS B N 1
ATOM 6417 C CA . CYS B 1 346 ? -4.934 24.656 -3.387 1 62.47 346 CYS B CA 1
ATOM 6418 C C . CYS B 1 346 ? -5.605 23.828 -4.465 1 62.47 346 CYS B C 1
ATOM 6420 O O . CYS B 1 346 ? -6.684 24.172 -4.953 1 62.47 346 CYS B O 1
ATOM 6422 N N . PRO B 1 347 ? -5.07 22.672 -4.77 1 61.91 347 PRO B N 1
ATOM 6423 C CA . PRO B 1 347 ? -5.691 22 -5.91 1 61.91 347 PRO B CA 1
ATOM 6424 C C . PRO B 1 347 ? -7.008 21.312 -5.547 1 61.91 347 PRO B C 1
ATOM 6426 O O . PRO B 1 347 ? -7.238 21 -4.379 1 61.91 347 PRO B O 1
ATOM 6429 N N . GLN B 1 348 ? -7.836 21.25 -6.574 1 61.53 348 GLN B N 1
ATOM 6430 C CA . GLN B 1 348 ? -9.078 20.5 -6.457 1 61.53 348 GLN B CA 1
ATOM 6431 C C . GLN B 1 348 ? -8.805 19.016 -6.215 1 61.53 348 GLN B C 1
ATOM 6433 O O . GLN B 1 348 ? -7.859 18.453 -6.777 1 61.53 348 GLN B O 1
ATOM 6438 N N . ILE B 1 349 ? -9.648 18.5 -5.273 1 62.16 349 ILE B N 1
ATOM 6439 C CA . ILE B 1 349 ? -9.555 17.062 -5.016 1 62.16 349 ILE B CA 1
ATOM 6440 C C . ILE B 1 349 ? -10.812 16.359 -5.52 1 62.16 349 ILE B C 1
ATOM 6442 O O . ILE B 1 349 ? -11.93 16.844 -5.309 1 62.16 349 ILE B O 1
ATOM 6446 N N . THR B 1 350 ? -10.68 15.359 -6.391 1 62.03 350 THR B N 1
ATOM 6447 C CA . THR B 1 350 ? -11.812 14.578 -6.887 1 62.03 350 THR B CA 1
ATOM 6448 C C . THR B 1 350 ? -11.93 13.258 -6.137 1 62.03 350 THR B C 1
ATOM 6450 O O . THR B 1 350 ? -10.961 12.5 -6.051 1 62.03 350 THR B O 1
ATOM 6453 N N . LEU B 1 351 ? -13.086 13.07 -5.496 1 59.56 351 LEU B N 1
ATOM 6454 C CA . LEU B 1 351 ? -13.359 11.82 -4.793 1 59.56 351 LEU B CA 1
ATOM 6455 C C . LEU B 1 351 ? -14.43 11.016 -5.523 1 59.56 351 LEU B C 1
ATOM 6457 O O . LEU B 1 351 ? -15.484 11.547 -5.875 1 59.56 351 LEU B O 1
ATOM 6461 N N . ASP B 1 352 ? -14.156 9.836 -6.105 1 54.59 352 ASP B N 1
ATOM 6462 C CA . ASP B 1 352 ? -15.164 8.953 -6.688 1 54.59 352 ASP B CA 1
ATOM 6463 C C . ASP B 1 352 ? -15.703 7.973 -5.652 1 54.59 352 ASP B C 1
ATOM 6465 O O . ASP B 1 352 ? -15.008 7.031 -5.262 1 54.59 352 ASP B O 1
ATOM 6469 N N . LEU B 1 353 ? -16.828 8.281 -5.074 1 50.41 353 LEU B N 1
ATOM 6470 C CA . LEU B 1 353 ? -17.422 7.473 -4.012 1 50.41 353 LEU B CA 1
ATOM 6471 C C . LEU B 1 353 ? -17.922 6.141 -4.562 1 50.41 353 LEU B C 1
ATOM 6473 O O . LEU B 1 353 ? -18.172 5.207 -3.799 1 50.41 353 LEU B O 1
ATOM 6477 N N . GLN B 1 354 ? -18.578 6.172 -5.605 1 47.16 354 GLN B N 1
ATOM 6478 C CA . GLN B 1 354 ? -19.141 4.918 -6.098 1 47.16 354 GLN B CA 1
ATOM 6479 C C . GLN B 1 354 ? -18.047 3.939 -6.5 1 47.16 354 GLN B C 1
ATOM 6481 O O . GLN B 1 354 ? -18.25 2.723 -6.473 1 47.16 354 GLN B O 1
ATOM 6486 N N . ASP B 1 355 ? -17.25 4.559 -7.242 1 44.88 355 ASP B N 1
ATOM 6487 C CA . ASP B 1 355 ? -16.219 3.678 -7.809 1 44.88 355 ASP B CA 1
ATOM 6488 C C . ASP B 1 355 ? -15.078 3.455 -6.82 1 44.88 355 ASP B C 1
ATOM 6490 O O . ASP B 1 355 ? -14.609 4.402 -6.188 1 44.88 355 ASP B O 1
ATOM 6494 N N . SER B 1 356 ? -15.211 2.385 -6.168 1 45.47 356 SER B N 1
ATOM 6495 C CA . SER B 1 356 ? -14.125 1.876 -5.34 1 45.47 356 SER B CA 1
ATOM 6496 C C . SER B 1 356 ? -12.789 2.516 -5.719 1 45.47 356 SER B C 1
ATOM 6498 O O . SER B 1 356 ? -11.75 2.168 -5.16 1 45.47 356 SER B O 1
ATOM 6500 N N . SER B 1 357 ? -12.852 3.311 -6.789 1 42.5 357 SER B N 1
ATOM 6501 C CA . SER B 1 357 ? -11.594 3.869 -7.266 1 42.5 357 SER B CA 1
ATOM 6502 C C . SER B 1 357 ? -11.188 5.09 -6.445 1 42.5 357 SER B C 1
ATOM 6504 O O . SER B 1 357 ? -11.484 6.223 -6.82 1 42.5 357 SER B O 1
ATOM 6506 N N . ILE B 1 358 ? -11.68 5.402 -5.27 1 47.59 358 ILE B N 1
ATOM 6507 C CA . ILE B 1 358 ? -10.93 6.391 -4.504 1 47.59 358 ILE B CA 1
ATOM 6508 C C . ILE B 1 358 ? -9.523 6.531 -5.082 1 47.59 358 ILE B C 1
ATOM 6510 O O . ILE B 1 358 ? -8.961 5.566 -5.605 1 47.59 358 ILE B O 1
ATOM 6514 N N . SER B 1 359 ? -9.094 7.688 -5.246 1 52.16 359 SER B N 1
ATOM 6515 C CA . SER B 1 359 ? -7.828 7.758 -5.965 1 52.16 359 SER B CA 1
ATOM 6516 C C . SER B 1 359 ? -6.906 6.609 -5.57 1 52.16 359 SER B C 1
ATOM 6518 O O . SER B 1 359 ? -6.48 6.52 -4.414 1 52.16 359 SER B O 1
ATOM 6520 N N . THR B 1 360 ? -7.195 5.531 -6.141 1 57.53 360 THR B N 1
ATOM 6521 C CA . THR B 1 360 ? -6.465 4.273 -6.012 1 57.53 360 THR B CA 1
ATOM 6522 C C . THR B 1 360 ? -5.004 4.531 -5.656 1 57.53 360 THR B C 1
ATOM 6524 O O . THR B 1 360 ? -4.426 3.822 -4.832 1 57.53 360 THR B O 1
ATOM 6527 N N . LYS B 1 361 ? -4.699 5.828 -6.086 1 63.28 361 LYS B N 1
ATOM 6528 C CA . LYS B 1 361 ? -3.273 6.062 -5.891 1 63.28 361 LYS B CA 1
ATOM 6529 C C . LYS B 1 361 ? -2.98 6.504 -4.457 1 63.28 361 LYS B C 1
ATOM 6531 O O . LYS B 1 361 ? -2.049 6.004 -3.828 1 63.28 361 LYS B O 1
ATOM 6536 N N . GLY B 1 362 ? -3.848 7.449 -3.924 1 67.31 362 GLY B N 1
ATOM 6537 C CA . GLY B 1 362 ? -3.66 7.922 -2.562 1 67.31 362 GLY B CA 1
ATOM 6538 C C . GLY B 1 362 ? -3.887 6.844 -1.519 1 67.31 362 GLY B C 1
ATOM 6539 O O . GLY B 1 362 ? -3.111 6.723 -0.568 1 67.31 362 GLY B O 1
ATOM 6540 N N . THR B 1 363 ? -4.82 6.047 -1.773 1 70.12 363 THR B N 1
ATOM 6541 C CA . THR B 1 363 ? -5.152 4.98 -0.834 1 70.12 363 THR B CA 1
ATOM 6542 C C . THR B 1 363 ? -4.031 3.943 -0.776 1 70.12 363 THR B C 1
ATOM 6544 O O . THR B 1 363 ? -3.629 3.52 0.308 1 70.12 363 THR B O 1
ATOM 6547 N N . LYS B 1 364 ? -3.52 3.637 -1.853 1 75.06 364 LYS B N 1
ATOM 6548 C CA . LYS B 1 364 ? -2.445 2.65 -1.907 1 75.06 364 LYS B CA 1
ATOM 6549 C C . LYS B 1 364 ? -1.17 3.191 -1.267 1 75.06 364 LYS B C 1
ATOM 6551 O O . LYS B 1 364 ? -0.456 2.457 -0.579 1 75.06 364 LYS B O 1
ATOM 6556 N N . SER B 1 365 ? -0.999 4.52 -1.473 1 80.06 365 SER B N 1
ATOM 6557 C CA . SER B 1 365 ? 0.183 5.121 -0.866 1 80.06 365 SER B CA 1
ATOM 6558 C C . SER B 1 365 ? 0.065 5.164 0.654 1 80.06 365 SER B C 1
ATOM 6560 O O . SER B 1 365 ? 1.034 4.883 1.363 1 80.06 365 SER B O 1
ATOM 6562 N N . GLY B 1 366 ? -1.113 5.551 1.115 1 83.06 366 GLY B N 1
ATOM 6563 C CA . GLY B 1 366 ? -1.337 5.535 2.551 1 83.06 366 GLY B CA 1
ATOM 6564 C C . GLY B 1 366 ? -1.187 4.156 3.164 1 83.06 366 GLY B C 1
ATOM 6565 O O . GLY B 1 366 ? -0.544 4 4.203 1 83.06 366 GLY B O 1
ATOM 6566 N N . ALA B 1 367 ? -1.736 3.18 2.529 1 81.31 367 ALA B N 1
ATOM 6567 C CA . ALA B 1 367 ? -1.627 1.803 3 1 81.31 367 ALA B CA 1
ATOM 6568 C C . ALA B 1 367 ? -0.174 1.337 3.002 1 81.31 367 ALA B C 1
ATOM 6570 O O . ALA B 1 367 ? 0.239 0.573 3.877 1 81.31 367 ALA B O 1
ATOM 6571 N N . PHE B 1 368 ? 0.509 1.76 1.956 1 84.62 368 PHE B N 1
ATOM 6572 C CA . PHE B 1 368 ? 1.923 1.415 1.861 1 84.62 368 PHE B CA 1
ATOM 6573 C C . PHE B 1 368 ? 2.688 1.928 3.076 1 84.62 368 PHE B C 1
ATOM 6575 O O . PHE B 1 368 ? 3.51 1.209 3.646 1 84.62 368 PHE B O 1
ATOM 6582 N N . VAL B 1 369 ? 2.4 3.145 3.494 1 88.44 369 VAL B N 1
ATOM 6583 C CA . VAL B 1 369 ? 3.02 3.742 4.672 1 88.44 369 VAL B CA 1
ATOM 6584 C C . VAL B 1 369 ? 2.646 2.938 5.914 1 88.44 369 VAL B C 1
ATOM 6586 O O . VAL B 1 369 ? 3.52 2.557 6.699 1 88.44 369 VAL B O 1
ATOM 6589 N N . MET B 1 370 ? 1.374 2.68 6.098 1 88 370 MET B N 1
ATOM 6590 C CA . MET B 1 370 ? 0.891 1.964 7.277 1 88 370 MET B CA 1
ATOM 6591 C C . MET B 1 370 ? 1.46 0.55 7.324 1 88 370 MET B C 1
ATOM 6593 O O . MET B 1 370 ? 1.754 0.031 8.406 1 88 370 MET B O 1
ATOM 6597 N N . TYR B 1 371 ? 1.596 -0.032 6.176 1 87.19 371 TYR B N 1
ATOM 6598 C CA . TYR B 1 371 ? 2.164 -1.373 6.105 1 87.19 371 TYR B CA 1
ATOM 6599 C C . TYR B 1 371 ? 3.604 -1.381 6.609 1 87.19 371 TYR B C 1
ATOM 6601 O O . TYR B 1 371 ? 4 -2.273 7.363 1 87.19 371 TYR B O 1
ATOM 6609 N N . ASN B 1 372 ? 4.355 -0.484 6.109 1 89.12 372 ASN B N 1
ATOM 6610 C CA . ASN B 1 372 ? 5.754 -0.445 6.527 1 89.12 372 ASN B CA 1
ATOM 6611 C C . ASN B 1 372 ? 5.887 -0.176 8.023 1 89.12 372 ASN B C 1
ATOM 6613 O O . ASN B 1 372 ? 6.805 -0.677 8.672 1 89.12 372 ASN B O 1
ATOM 6617 N N . CYS B 1 373 ? 4.992 0.623 8.57 1 89.12 373 CYS B N 1
ATOM 6618 C CA . CYS B 1 373 ? 4.953 0.796 10.016 1 89.12 373 CYS B CA 1
ATOM 6619 C C . CYS B 1 373 ? 4.664 -0.526 10.711 1 89.12 373 CYS B C 1
ATOM 6621 O O . CYS B 1 373 ? 5.301 -0.854 11.719 1 89.12 373 CYS B O 1
ATOM 6623 N N . ALA B 1 374 ? 3.744 -1.221 10.18 1 87.31 374 ALA B N 1
ATOM 6624 C CA . ALA B 1 374 ? 3.406 -2.523 10.75 1 87.31 374 ALA B CA 1
ATOM 6625 C C . ALA B 1 374 ? 4.582 -3.49 10.641 1 87.31 374 ALA B C 1
ATOM 6627 O O . ALA B 1 374 ? 4.809 -4.305 11.539 1 87.31 374 ALA B O 1
ATOM 6628 N N . ARG B 1 375 ? 5.246 -3.455 9.508 1 88.06 375 ARG B N 1
ATOM 6629 C CA . ARG B 1 375 ? 6.418 -4.301 9.297 1 88.06 375 ARG B CA 1
ATOM 6630 C C . ARG B 1 375 ? 7.477 -4.039 10.359 1 88.06 375 ARG B C 1
ATOM 6632 O O . ARG B 1 375 ? 8.086 -4.98 10.883 1 88.06 375 ARG B O 1
ATOM 6639 N N . LEU B 1 376 ? 7.695 -2.807 10.672 1 92.62 376 LEU B N 1
ATOM 6640 C CA . LEU B 1 376 ? 8.656 -2.447 11.703 1 92.62 376 LEU B CA 1
ATOM 6641 C C . LEU B 1 376 ? 8.211 -2.967 13.062 1 92.62 376 LEU B C 1
ATOM 6643 O O . LEU B 1 376 ? 9.016 -3.506 13.828 1 92.62 376 LEU B O 1
ATOM 6647 N N . ALA B 1 377 ? 6.941 -2.797 13.344 1 90.88 377 ALA B N 1
ATOM 6648 C CA . ALA B 1 377 ? 6.414 -3.305 14.602 1 90.88 377 ALA B CA 1
ATOM 6649 C C . ALA B 1 377 ? 6.613 -4.812 14.719 1 90.88 377 ALA B C 1
ATOM 6651 O O . ALA B 1 377 ? 7.023 -5.316 15.766 1 90.88 377 ALA B O 1
ATOM 6652 N N . THR B 1 378 ? 6.344 -5.535 13.656 1 89.19 378 THR B N 1
ATOM 6653 C CA . THR B 1 378 ? 6.504 -6.984 13.633 1 89.19 378 THR B CA 1
ATOM 6654 C C . THR B 1 378 ? 7.969 -7.371 13.82 1 89.19 378 THR B C 1
ATOM 6656 O O . THR B 1 378 ? 8.273 -8.344 14.516 1 89.19 378 THR B O 1
ATOM 6659 N N . LEU B 1 379 ? 8.852 -6.629 13.164 1 92.19 379 LEU B N 1
ATOM 6660 C CA . LEU B 1 379 ? 10.281 -6.871 13.312 1 92.19 379 LEU B CA 1
ATOM 6661 C C . LEU B 1 379 ? 10.695 -6.824 14.781 1 92.19 379 LEU B C 1
ATOM 6663 O O . LEU B 1 379 ? 11.359 -7.734 15.273 1 92.19 379 LEU B O 1
ATOM 6667 N N . PHE B 1 380 ? 10.281 -5.836 15.484 1 95.19 380 PHE B N 1
ATOM 6668 C CA . PHE B 1 380 ? 10.688 -5.66 16.875 1 95.19 380 PHE B CA 1
ATOM 6669 C C . PHE B 1 380 ? 9.984 -6.668 17.781 1 95.19 380 PHE B C 1
ATOM 6671 O O . PHE B 1 380 ? 10.562 -7.141 18.75 1 95.19 380 PHE B O 1
ATOM 6678 N N . ASP B 1 381 ? 8.742 -7.004 17.453 1 91.56 381 ASP B N 1
ATOM 6679 C CA . ASP B 1 381 ? 8.055 -8.055 18.188 1 91.56 381 ASP B CA 1
ATOM 6680 C C . ASP B 1 381 ? 8.773 -9.398 18.047 1 91.56 381 ASP B C 1
ATOM 6682 O O . ASP B 1 381 ? 8.938 -10.125 19.031 1 91.56 381 ASP B O 1
ATOM 6686 N N . THR B 1 382 ? 9.141 -9.695 16.812 1 91.88 382 THR B N 1
ATOM 6687 C CA . THR B 1 382 ? 9.867 -10.93 16.547 1 91.88 382 THR B CA 1
ATOM 6688 C C . THR B 1 382 ? 11.188 -10.945 17.312 1 91.88 382 THR B C 1
ATOM 6690 O O . THR B 1 382 ? 11.562 -11.969 17.891 1 91.88 382 THR B O 1
ATOM 6693 N N . PHE B 1 383 ? 11.891 -9.852 17.297 1 96.31 383 PHE B N 1
ATOM 6694 C CA . PHE B 1 383 ? 13.141 -9.75 18.047 1 96.31 383 PHE B CA 1
ATOM 6695 C C . PHE B 1 383 ? 12.898 -9.984 19.531 1 96.31 383 PHE B C 1
ATOM 6697 O O . PHE B 1 383 ? 13.625 -10.75 20.172 1 96.31 383 PHE B O 1
ATOM 6704 N N . GLN B 1 384 ? 11.898 -9.367 20.078 1 96.31 384 GLN B N 1
ATOM 6705 C CA . GLN B 1 384 ? 11.594 -9.492 21.5 1 96.31 384 GLN B CA 1
ATOM 6706 C C . GLN B 1 384 ? 11.25 -10.938 21.859 1 96.31 384 GLN B C 1
ATOM 6708 O O . GLN B 1 384 ? 11.695 -11.438 22.891 1 96.31 384 GLN B O 1
ATOM 6713 N N . ARG B 1 385 ? 10.523 -11.609 21.062 1 94.25 385 ARG B N 1
ATOM 6714 C CA . ARG B 1 385 ? 10.188 -13.008 21.281 1 94.25 385 ARG B CA 1
ATOM 6715 C C . ARG B 1 385 ? 11.438 -13.883 21.234 1 94.25 385 ARG B C 1
ATOM 6717 O O . ARG B 1 385 ? 11.57 -14.82 22.016 1 94.25 385 ARG B O 1
ATOM 6724 N N . ALA B 1 386 ? 12.305 -13.578 20.281 1 95.25 386 ALA B N 1
ATOM 6725 C CA . ALA B 1 386 ? 13.555 -14.328 20.156 1 95.25 386 ALA B CA 1
ATOM 6726 C C . ALA B 1 386 ? 14.43 -14.125 21.406 1 95.25 386 ALA B C 1
ATOM 6728 O O . ALA B 1 386 ? 15.094 -15.055 21.859 1 95.25 386 ALA B O 1
ATOM 6729 N N . VAL B 1 387 ? 14.414 -12.938 21.922 1 97.38 387 VAL B N 1
ATOM 6730 C CA . VAL B 1 387 ? 15.156 -12.648 23.141 1 97.38 387 VAL B CA 1
ATOM 6731 C C . VAL B 1 387 ? 14.562 -13.445 24.312 1 97.38 387 VAL B C 1
ATOM 6733 O O . VAL B 1 387 ? 15.289 -14.047 25.094 1 97.38 387 VAL B O 1
ATOM 6736 N N . GLU B 1 388 ? 13.258 -13.484 24.359 1 97.19 388 GLU B N 1
ATOM 6737 C CA . GLU B 1 388 ? 12.562 -14.195 25.422 1 97.19 388 GLU B CA 1
ATOM 6738 C C . GLU B 1 388 ? 12.828 -15.695 25.359 1 97.19 388 GLU B C 1
ATOM 6740 O O . GLU B 1 388 ? 12.891 -16.375 26.391 1 97.19 388 GLU B O 1
ATOM 6745 N N . ARG B 1 389 ? 13.07 -16.188 24.188 1 96.25 389 ARG B N 1
ATOM 6746 C CA . ARG B 1 389 ? 13.328 -17.609 23.984 1 96.25 389 ARG B CA 1
ATOM 6747 C C . ARG B 1 389 ? 14.82 -17.922 24.141 1 96.25 389 ARG B C 1
ATOM 6749 O O . ARG B 1 389 ? 15.227 -19.078 24.062 1 96.25 389 ARG B O 1
ATOM 6756 N N . GLY B 1 390 ? 15.57 -16.906 24.234 1 95.88 390 GLY B N 1
ATOM 6757 C CA . GLY B 1 390 ? 17 -17.078 24.438 1 95.88 390 GLY B CA 1
ATOM 6758 C C . GLY B 1 390 ? 17.781 -17.203 23.141 1 95.88 390 GLY B C 1
ATOM 6759 O O . GLY B 1 390 ? 18.953 -17.578 23.141 1 95.88 390 GLY B O 1
ATOM 6760 N N . THR B 1 391 ? 17.109 -16.938 22.031 1 95.81 391 THR B N 1
ATOM 6761 C CA . THR B 1 391 ? 17.75 -17.031 20.719 1 95.81 391 THR B CA 1
ATOM 6762 C C . THR B 1 391 ? 18.734 -15.883 20.531 1 95.81 391 THR B C 1
ATOM 6764 O O . THR B 1 391 ? 19.859 -16.094 20.031 1 95.81 391 THR B O 1
ATOM 6767 N N . TYR B 1 392 ? 18.328 -14.656 20.812 1 96.75 392 TYR B N 1
ATOM 6768 C CA . TYR B 1 392 ? 19.172 -13.461 20.75 1 96.75 392 TYR B CA 1
ATOM 6769 C C . TYR B 1 392 ? 19.391 -12.875 22.141 1 96.75 392 TYR B C 1
ATOM 6771 O O . TYR B 1 392 ? 18.531 -12.992 23.016 1 96.75 392 TYR B O 1
ATOM 6779 N N . PRO B 1 393 ? 20.516 -12.258 22.391 1 96.81 393 PRO B N 1
ATOM 6780 C CA . PRO B 1 393 ? 20.625 -11.43 23.578 1 96.81 393 PRO B CA 1
ATOM 6781 C C . PRO B 1 393 ? 19.812 -10.141 23.484 1 96.81 393 PRO B C 1
ATOM 6783 O O . PRO B 1 393 ? 19.453 -9.711 22.391 1 96.81 393 PRO B O 1
ATOM 6786 N N . PRO B 1 394 ? 19.469 -9.57 24.625 1 97.38 394 PRO B N 1
ATOM 6787 C CA . PRO B 1 394 ? 18.75 -8.289 24.578 1 97.38 394 PRO B CA 1
ATOM 6788 C C . PRO B 1 394 ? 19.562 -7.18 23.922 1 97.38 394 PRO B C 1
ATOM 6790 O O . PRO B 1 394 ? 20.797 -7.223 23.938 1 97.38 394 PRO B O 1
ATOM 6793 N N . LEU B 1 395 ? 18.891 -6.273 23.391 1 96.75 395 LEU B N 1
ATOM 6794 C CA . LEU B 1 395 ? 19.516 -5.129 22.75 1 96.75 395 LEU B CA 1
ATOM 6795 C C . LEU B 1 395 ? 20.281 -4.277 23.766 1 96.75 395 LEU B C 1
ATOM 6797 O O . LEU B 1 395 ? 19.688 -3.795 24.734 1 96.75 395 LEU B O 1
ATOM 6801 N N . PRO B 1 396 ? 21.531 -4.102 23.609 1 95.69 396 PRO B N 1
ATOM 6802 C CA . PRO B 1 396 ? 22.281 -3.242 24.516 1 95.69 396 PRO B CA 1
ATOM 6803 C C . PRO B 1 396 ? 21.906 -1.768 24.391 1 95.69 396 PRO B C 1
ATOM 6805 O O . PRO B 1 396 ? 21.281 -1.368 23.406 1 95.69 396 PRO B O 1
ATOM 6808 N N . PRO B 1 397 ? 22.281 -0.999 25.375 1 94.44 397 PRO B N 1
ATOM 6809 C CA . PRO B 1 397 ? 22.062 0.442 25.234 1 94.44 397 PRO B CA 1
ATOM 6810 C C . PRO B 1 397 ? 22.844 1.049 24.078 1 94.44 397 PRO B C 1
ATOM 6812 O O . PRO B 1 397 ? 23.906 0.544 23.703 1 94.44 397 PRO B O 1
ATOM 6815 N N . PRO B 1 398 ? 22.359 2.072 23.531 1 92.81 398 PRO B N 1
ATOM 6816 C CA . PRO B 1 398 ? 22.953 2.674 22.344 1 92.81 398 PRO B CA 1
ATOM 6817 C C . PRO B 1 398 ? 24.438 3.014 22.531 1 92.81 398 PRO B C 1
ATOM 6819 O O . PRO B 1 398 ? 25.219 2.924 21.594 1 92.81 398 PRO B O 1
ATOM 6822 N N . SER B 1 399 ? 24.859 3.439 23.703 1 92.44 399 SER B N 1
ATOM 6823 C CA . SER B 1 399 ? 26.234 3.848 23.969 1 92.44 399 SER B CA 1
ATOM 6824 C C . SER B 1 399 ? 27.203 2.684 23.781 1 92.44 399 SER B C 1
ATOM 6826 O O . SER B 1 399 ? 28.406 2.895 23.594 1 92.44 399 SER B O 1
ATOM 6828 N N . GLU B 1 400 ? 26.719 1.486 23.781 1 94.75 400 GLU B N 1
ATOM 6829 C CA . GLU B 1 400 ? 27.562 0.301 23.672 1 94.75 400 GLU B CA 1
ATOM 6830 C C . GLU B 1 400 ? 27.578 -0.263 22.266 1 94.75 400 GLU B C 1
ATOM 6832 O O . GLU B 1 400 ? 28.297 -1.223 21.969 1 94.75 400 GLU B O 1
ATOM 6837 N N . LEU B 1 401 ? 26.859 0.317 21.438 1 95.31 401 LEU B N 1
ATOM 6838 C CA . LEU B 1 401 ? 26.703 -0.22 20.094 1 95.31 401 LEU B CA 1
ATOM 6839 C C . LEU B 1 401 ? 27.812 0.29 19.172 1 95.31 401 LEU B C 1
ATOM 6841 O O . LEU B 1 401 ? 28.328 1.394 19.375 1 95.31 401 LEU B O 1
ATOM 6845 N N . ASN B 1 402 ? 28.219 -0.51 18.25 1 95.56 402 ASN B N 1
ATOM 6846 C CA . ASN B 1 402 ? 29.219 -0.158 17.234 1 95.56 402 ASN B CA 1
ATOM 6847 C C . ASN B 1 402 ? 28.562 0.241 15.914 1 95.56 402 ASN B C 1
ATOM 6849 O O . ASN B 1 402 ? 28.281 -0.613 15.07 1 95.56 402 ASN B O 1
ATOM 6853 N N . PHE B 1 403 ? 28.484 1.458 15.633 1 95.94 403 PHE B N 1
ATOM 6854 C CA . PHE B 1 403 ? 27.75 1.949 14.477 1 95.94 403 PHE B CA 1
ATOM 6855 C C . PHE B 1 403 ? 28.609 1.929 13.227 1 95.94 403 PHE B C 1
ATOM 6857 O O . PHE B 1 403 ? 28.125 2.189 12.125 1 95.94 403 PHE B O 1
ATOM 6864 N N . SER B 1 404 ? 29.906 1.597 13.398 1 95.56 404 SER B N 1
ATOM 6865 C CA . SER B 1 404 ? 30.766 1.435 12.227 1 95.56 404 SER B CA 1
ATOM 6866 C C . SER B 1 404 ? 30.359 0.211 11.414 1 95.56 404 SER B C 1
ATOM 6868 O O . SER B 1 404 ? 30.781 0.062 10.258 1 95.56 404 SER B O 1
ATOM 6870 N N . CYS B 1 405 ? 29.516 -0.557 12 1 95.5 405 CYS B N 1
ATOM 6871 C CA . CYS B 1 405 ? 29.047 -1.758 11.328 1 95.5 405 CYS B CA 1
ATOM 6872 C C . CYS B 1 405 ? 28 -1.41 10.273 1 95.5 405 CYS B C 1
ATOM 6874 O O . CYS B 1 405 ? 27.672 -2.234 9.414 1 95.5 405 CYS B O 1
ATOM 6876 N N . LEU B 1 406 ? 27.391 -0.28 10.352 1 97 406 LEU B N 1
ATOM 6877 C CA . LEU B 1 406 ? 26.422 0.157 9.359 1 97 406 LEU B CA 1
ATOM 6878 C C . LEU B 1 406 ? 27.109 0.657 8.102 1 97 406 LEU B C 1
ATOM 6880 O O . LEU B 1 406 ? 27.469 1.832 8.008 1 97 406 LEU B O 1
ATOM 6884 N N . ARG B 1 407 ? 27.25 -0.172 7.133 1 93.94 407 ARG B N 1
ATOM 6885 C CA . ARG B 1 407 ? 28.062 0.148 5.965 1 93.94 407 ARG B CA 1
ATOM 6886 C C . ARG B 1 407 ? 27.203 0.176 4.699 1 93.94 407 ARG B C 1
ATOM 6888 O O . ARG B 1 407 ? 27.656 0.644 3.65 1 93.94 407 ARG B O 1
ATOM 6895 N N . GLU B 1 408 ? 25.938 -0.264 4.84 1 92.56 408 GLU B N 1
ATOM 6896 C CA . GLU B 1 408 ? 25.078 -0.303 3.658 1 92.56 408 GLU B CA 1
ATOM 6897 C C . GLU B 1 408 ? 24.641 1.099 3.252 1 92.56 408 GLU B C 1
ATOM 6899 O O . GLU B 1 408 ? 24.328 1.929 4.109 1 92.56 408 GLU B O 1
ATOM 6904 N N . GLU B 1 409 ? 24.625 1.33 1.951 1 91.56 409 GLU B N 1
ATOM 6905 C CA . GLU B 1 409 ? 24.188 2.629 1.444 1 91.56 409 GLU B CA 1
ATOM 6906 C C . GLU B 1 409 ? 22.75 2.938 1.866 1 91.56 409 GLU B C 1
ATOM 6908 O O . GLU B 1 409 ? 22.406 4.098 2.1 1 91.56 409 GLU B O 1
ATOM 6913 N N . GLY B 1 410 ? 21.938 1.877 1.868 1 93.44 410 GLY B N 1
ATOM 6914 C CA . GLY B 1 410 ? 20.562 2.064 2.307 1 93.44 410 GLY B CA 1
ATOM 6915 C C . GLY B 1 410 ? 20.453 2.582 3.73 1 93.44 410 GLY B C 1
ATOM 6916 O O . GLY B 1 410 ? 19.531 3.342 4.055 1 93.44 410 GLY B O 1
ATOM 6917 N N . GLU B 1 411 ? 21.359 2.146 4.59 1 97.25 411 GLU B N 1
ATOM 6918 C CA . GLU B 1 411 ? 21.391 2.621 5.969 1 97.25 411 GLU B CA 1
ATOM 6919 C C . GLU B 1 411 ? 21.734 4.105 6.035 1 97.25 411 GLU B C 1
ATOM 6921 O O . GLU B 1 411 ? 21.109 4.867 6.77 1 97.25 411 GLU B O 1
ATOM 6926 N N . TRP B 1 412 ? 22.703 4.445 5.234 1 97.25 412 TRP B N 1
ATOM 6927 C CA . TRP B 1 412 ? 23.078 5.855 5.188 1 97.25 412 TRP B CA 1
ATOM 6928 C C . TRP B 1 412 ? 21.953 6.707 4.621 1 97.25 412 TRP B C 1
ATOM 6930 O O . TRP B 1 412 ? 21.672 7.797 5.129 1 97.25 412 TRP B O 1
ATOM 6940 N N . LEU B 1 413 ? 21.359 6.23 3.596 1 96.62 413 LEU B N 1
ATOM 6941 C CA . LEU B 1 413 ? 20.25 6.945 2.973 1 96.62 413 LEU B CA 1
ATOM 6942 C C . LEU B 1 413 ? 19.156 7.234 3.986 1 96.62 413 LEU B C 1
ATOM 6944 O O . LEU B 1 413 ? 18.625 8.352 4.047 1 96.62 413 LEU B O 1
ATOM 6948 N N . LEU B 1 414 ? 18.766 6.254 4.801 1 97.31 414 LEU B N 1
ATOM 6949 C CA . LEU B 1 414 ? 17.719 6.41 5.805 1 97.31 414 LEU B CA 1
ATOM 6950 C C . LEU B 1 414 ? 18.094 7.488 6.812 1 97.31 414 LEU B C 1
ATOM 6952 O O . LEU B 1 414 ? 17.25 8.312 7.18 1 97.31 414 LEU B O 1
ATOM 6956 N N . LEU B 1 415 ? 19.344 7.457 7.246 1 97.5 415 LEU B N 1
ATOM 6957 C CA . LEU B 1 415 ? 19.766 8.461 8.219 1 97.5 415 LEU B CA 1
ATOM 6958 C C . LEU B 1 415 ? 19.844 9.836 7.574 1 97.5 415 LEU B C 1
ATOM 6960 O O . LEU B 1 415 ? 19.281 10.805 8.094 1 97.5 415 LEU B O 1
ATOM 6964 N N . PHE B 1 416 ? 20.484 9.922 6.453 1 97.44 416 PHE B N 1
ATOM 6965 C CA . PHE B 1 416 ? 20.891 11.195 5.852 1 97.44 416 PHE B CA 1
ATOM 6966 C C . PHE B 1 416 ? 19.688 11.891 5.227 1 97.44 416 PHE B C 1
ATOM 6968 O O . PHE B 1 416 ? 19.609 13.125 5.242 1 97.44 416 PHE B O 1
ATOM 6975 N N . ASN B 1 417 ? 18.766 11.133 4.676 1 97 417 ASN B N 1
ATOM 6976 C CA . ASN B 1 417 ? 17.641 11.734 3.957 1 97 417 ASN B CA 1
ATOM 6977 C C . ASN B 1 417 ? 16.406 11.867 4.844 1 97 417 ASN B C 1
ATOM 6979 O O . ASN B 1 417 ? 15.484 12.617 4.523 1 97 417 ASN B O 1
ATOM 6983 N N . TYR B 1 418 ? 16.391 11.148 5.949 1 96.75 418 TYR B N 1
ATOM 6984 C CA . TYR B 1 418 ? 15.109 11.133 6.648 1 96.75 418 TYR B CA 1
ATOM 6985 C C . TYR B 1 418 ? 15.297 11.422 8.133 1 96.75 418 TYR B C 1
ATOM 6987 O O . TYR B 1 418 ? 14.672 12.344 8.672 1 96.75 418 TYR B O 1
ATOM 6995 N N . LEU B 1 419 ? 16.156 10.727 8.789 1 96.62 419 LEU B N 1
ATOM 6996 C CA . LEU B 1 419 ? 16.297 10.914 10.227 1 96.62 419 LEU B CA 1
ATOM 6997 C C . LEU B 1 419 ? 16.875 12.289 10.539 1 96.62 419 LEU B C 1
ATOM 6999 O O . LEU B 1 419 ? 16.359 13 11.406 1 96.62 419 LEU B O 1
ATOM 7003 N N . LEU B 1 420 ? 17.891 12.672 9.828 1 95.12 420 LEU B N 1
ATOM 7004 C CA . LEU B 1 420 ? 18.562 13.938 10.086 1 95.12 420 LEU B CA 1
ATOM 7005 C C . LEU B 1 420 ? 17.656 15.109 9.766 1 95.12 420 LEU B C 1
ATOM 7007 O O . LEU B 1 420 ? 17.469 16.016 10.586 1 95.12 420 LEU B O 1
ATOM 7011 N N . PRO B 1 421 ? 17.016 15.117 8.664 1 94.5 421 PRO B N 1
ATOM 7012 C CA . PRO B 1 421 ? 16.266 16.312 8.289 1 94.5 421 PRO B CA 1
ATOM 7013 C C . PRO B 1 421 ? 14.867 16.344 8.906 1 94.5 421 PRO B C 1
ATOM 7015 O O . PRO B 1 421 ? 14.148 17.344 8.773 1 94.5 421 PRO B O 1
ATOM 7018 N N . PHE B 1 422 ? 14.383 15.32 9.609 1 94.38 422 PHE B N 1
ATOM 7019 C CA . PHE B 1 422 ? 13 15.164 10.023 1 94.38 422 PHE B CA 1
ATOM 7020 C C . PHE B 1 422 ? 12.539 16.359 10.844 1 94.38 422 PHE B C 1
ATOM 7022 O O . PHE B 1 422 ? 11.469 16.922 10.586 1 94.38 422 PHE B O 1
ATOM 7029 N N . PRO B 1 423 ? 13.312 16.875 11.805 1 90.38 423 PRO B N 1
ATOM 7030 C CA . PRO B 1 423 ? 12.859 18.047 12.547 1 90.38 423 PRO B CA 1
ATOM 7031 C C . PRO B 1 423 ? 12.617 19.266 11.656 1 90.38 423 PRO B C 1
ATOM 7033 O O . PRO B 1 423 ? 11.656 20.016 11.867 1 90.38 423 PRO B O 1
ATOM 7036 N N . GLU B 1 424 ? 13.438 19.422 10.688 1 88.75 424 GLU B N 1
ATOM 7037 C CA . GLU B 1 424 ? 13.289 20.547 9.766 1 88.75 424 GLU B CA 1
ATOM 7038 C C . GLU B 1 424 ? 12.047 20.375 8.898 1 88.75 424 GLU B C 1
ATOM 7040 O O . GLU B 1 424 ? 11.398 21.359 8.531 1 88.75 424 GLU B O 1
ATOM 7045 N N . VAL B 1 425 ? 11.773 19.141 8.539 1 90.94 425 VAL B N 1
ATOM 7046 C CA . VAL B 1 425 ? 10.586 18.875 7.746 1 90.94 425 VAL B CA 1
ATOM 7047 C C . VAL B 1 425 ? 9.336 19.297 8.516 1 90.94 425 VAL B C 1
ATOM 7049 O O . VAL B 1 425 ? 8.445 19.938 7.965 1 90.94 425 VAL B O 1
ATOM 7052 N N . LEU B 1 426 ? 9.297 18.953 9.766 1 89.38 426 LEU B N 1
ATOM 7053 C CA . LEU B 1 426 ? 8.156 19.312 10.602 1 89.38 426 LEU B CA 1
ATOM 7054 C C . LE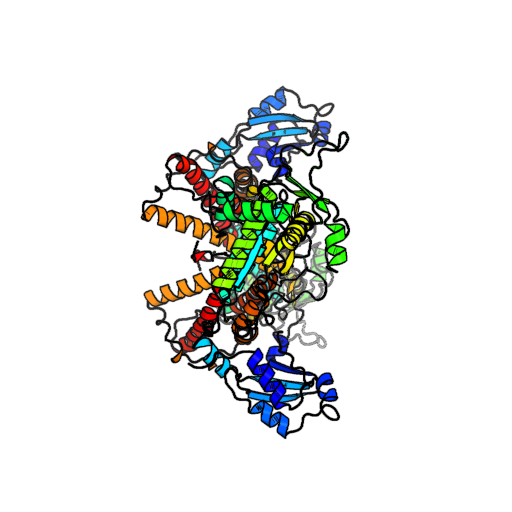U B 1 426 ? 8.07 20.828 10.766 1 89.38 426 LEU B C 1
ATOM 7056 O O . LEU B 1 426 ? 6.98 21.406 10.711 1 89.38 426 LEU B O 1
ATOM 7060 N N . GLN B 1 427 ? 9.203 21.438 10.922 1 87 427 GLN B N 1
ATOM 7061 C CA . GLN B 1 427 ? 9.25 22.891 11.07 1 87 427 GLN B CA 1
ATOM 7062 C C . GLN B 1 427 ? 8.742 23.578 9.812 1 87 427 GLN B C 1
ATOM 7064 O O . GLN B 1 427 ? 7.953 24.531 9.898 1 87 427 GLN B O 1
ATOM 7069 N N . GLN B 1 428 ? 9.195 23.078 8.75 1 85.62 428 GLN B N 1
ATOM 7070 C CA . GLN B 1 428 ? 8.789 23.672 7.477 1 85.62 428 GLN B CA 1
ATOM 7071 C C . GLN B 1 428 ? 7.297 23.469 7.234 1 85.62 428 GLN B C 1
ATOM 7073 O O . GLN B 1 428 ? 6.625 24.344 6.691 1 85.62 428 GLN B O 1
ATOM 7078 N N . ALA B 1 429 ? 6.828 22.297 7.586 1 87.56 429 ALA B N 1
ATOM 7079 C CA . ALA B 1 429 ? 5.414 21.984 7.406 1 87.56 429 ALA B CA 1
ATOM 7080 C C . ALA B 1 429 ? 4.539 22.875 8.266 1 87.56 429 ALA B C 1
ATOM 7082 O O . ALA B 1 429 ? 3.391 23.156 7.918 1 87.56 429 ALA B O 1
ATOM 7083 N N . ALA B 1 430 ? 5.09 23.406 9.352 1 86.88 430 ALA B N 1
ATOM 7084 C CA . ALA B 1 430 ? 4.336 24.219 10.297 1 86.88 430 ALA B CA 1
ATOM 7085 C C . ALA B 1 430 ? 4.438 25.703 9.945 1 86.88 430 ALA B C 1
ATOM 7087 O O . ALA B 1 430 ? 3.754 26.547 10.547 1 86.88 430 ALA B O 1
ATOM 7088 N N . GLN B 1 431 ? 5.207 25.984 8.969 1 83.81 431 GLN B N 1
ATOM 7089 C CA . GLN B 1 431 ? 5.461 27.375 8.633 1 83.81 431 GLN B CA 1
ATOM 7090 C C . GLN B 1 431 ? 4.27 28 7.91 1 83.81 431 GLN B C 1
ATOM 7092 O O . GLN B 1 431 ? 3.66 27.359 7.051 1 83.81 431 GLN B O 1
ATOM 7097 N N . LEU B 1 432 ? 3.908 29.172 8.359 1 81.88 432 LEU B N 1
ATOM 7098 C CA . LEU B 1 432 ? 2.895 30 7.723 1 81.88 432 LEU B CA 1
ATOM 7099 C C . LEU B 1 432 ? 3.51 31.297 7.18 1 81.88 432 LEU B C 1
ATOM 7101 O O . LEU B 1 432 ? 3.523 32.312 7.859 1 81.88 432 LEU B O 1
ATOM 7105 N N . PRO B 1 433 ? 4.008 31.172 6.008 1 75.75 433 PRO B N 1
ATOM 7106 C CA . PRO B 1 433 ? 4.691 32.344 5.48 1 75.75 433 PRO B CA 1
ATOM 7107 C C . PRO B 1 433 ? 3.764 33.562 5.332 1 75.75 433 PRO B C 1
ATOM 7109 O O . PRO B 1 433 ? 2.549 33.375 5.191 1 75.75 433 PRO B O 1
ATOM 7112 N N . ALA B 1 434 ? 4.352 34.656 5.496 1 71.75 434 ALA B N 1
ATOM 7113 C CA . ALA B 1 434 ? 3.596 35.906 5.254 1 71.75 434 ALA B CA 1
ATOM 7114 C C . ALA B 1 434 ? 3.111 35.969 3.807 1 71.75 434 ALA B C 1
ATOM 7116 O O . ALA B 1 434 ? 3.811 35.531 2.891 1 71.75 434 ALA B O 1
ATOM 7117 N N . PRO B 1 435 ? 1.867 36.375 3.686 1 65.62 435 PRO B N 1
ATOM 7118 C CA . PRO B 1 435 ? 1.367 36.531 2.314 1 65.62 435 PRO B CA 1
ATOM 7119 C C . PRO B 1 435 ? 2.152 37.531 1.497 1 65.62 435 PRO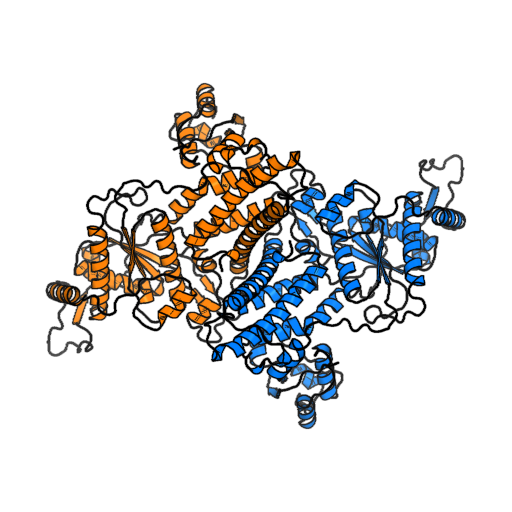 B C 1
ATOM 7121 O O . PRO B 1 435 ? 2.615 38.562 2.041 1 65.62 435 PRO B O 1
ATOM 7124 N N . THR B 1 436 ? 2.672 37.188 0.321 1 61.84 436 THR B N 1
ATOM 7125 C CA . THR B 1 436 ? 3.363 38.156 -0.526 1 61.84 436 THR B CA 1
ATOM 7126 C C . THR B 1 436 ? 2.438 39.312 -0.892 1 61.84 436 THR B C 1
ATOM 7128 O O . THR B 1 436 ? 2.838 40.469 -0.838 1 61.84 436 THR B O 1
ATOM 7131 N N . LYS B 1 437 ? 1.287 39 -1.293 1 71.25 437 LYS B N 1
ATOM 7132 C CA . LYS B 1 437 ? 0.263 39.969 -1.661 1 71.25 437 LYS B CA 1
ATOM 7133 C C . LYS B 1 437 ? -1.113 39.531 -1.169 1 71.25 437 LYS B C 1
ATOM 7135 O O . LYS B 1 437 ? -1.482 38.375 -1.3 1 71.25 437 LYS B O 1
ATOM 7140 N N . GLY B 1 438 ? -1.709 40.406 -0.377 1 80 438 GLY B N 1
ATOM 7141 C CA . GLY B 1 438 ? -3.086 40.094 -0.01 1 80 438 GLY B CA 1
ATOM 7142 C C . GLY B 1 438 ? -3.209 39.375 1.307 1 80 438 GLY B C 1
ATOM 7143 O O . GLY B 1 438 ? -2.438 39.594 2.236 1 80 438 GLY B O 1
ATOM 7144 N N . ILE B 1 439 ? -4.25 38.531 1.435 1 87.19 439 ILE B N 1
ATOM 7145 C CA . ILE B 1 439 ? -4.582 37.938 2.723 1 87.19 439 ILE B CA 1
ATOM 7146 C C . ILE B 1 439 ? -4.406 36.406 2.648 1 87.19 439 ILE B C 1
ATOM 7148 O O . ILE B 1 439 ? -4.43 35.719 3.674 1 87.19 439 ILE B O 1
ATOM 7152 N N . ARG B 1 440 ? -4.137 35.875 1.478 1 87.12 440 ARG B N 1
ATOM 7153 C CA . ARG B 1 440 ? -4.035 34.438 1.295 1 87.12 440 ARG B CA 1
ATOM 7154 C C . ARG B 1 440 ? -2.625 33.938 1.593 1 87.12 440 ARG B C 1
ATOM 7156 O O . ARG B 1 440 ? -1.645 34.562 1.177 1 87.12 440 ARG B O 1
ATOM 7163 N N . ILE B 1 441 ? -2.549 32.906 2.395 1 86.38 441 ILE B N 1
ATOM 7164 C CA . ILE B 1 441 ? -1.263 32.281 2.678 1 86.38 441 ILE B CA 1
ATOM 7165 C C . ILE B 1 441 ? -1.276 30.844 2.193 1 86.38 441 ILE B C 1
ATOM 7167 O O . ILE B 1 441 ? -2.334 30.312 1.854 1 86.38 441 ILE B O 1
ATOM 7171 N N . THR B 1 442 ? -0.114 30.312 2.086 1 82.69 442 THR B N 1
ATOM 7172 C CA . THR B 1 442 ? 0.027 28.922 1.701 1 82.69 442 THR B CA 1
ATOM 7173 C C . THR B 1 442 ? 0.624 28.094 2.844 1 82.69 442 THR B C 1
ATOM 7175 O O . THR B 1 442 ? 1.299 28.641 3.717 1 82.69 442 THR B O 1
ATOM 7178 N N . ALA B 1 443 ? 0.208 26.938 2.939 1 81.69 443 ALA B N 1
ATOM 7179 C CA . ALA B 1 443 ? 0.794 25.984 3.885 1 81.69 443 ALA B CA 1
ATOM 7180 C C . ALA B 1 443 ? 1.297 24.734 3.166 1 81.69 443 ALA B C 1
ATOM 7182 O O . ALA B 1 443 ? 0.729 24.328 2.152 1 81.69 443 ALA B O 1
ATOM 7183 N N . ASN B 1 444 ? 2.408 24.219 3.598 1 82.75 444 ASN B N 1
ATOM 7184 C CA . ASN B 1 444 ? 2.988 23.016 3.012 1 82.75 444 ASN B CA 1
ATOM 7185 C C . ASN B 1 444 ? 2.635 21.766 3.822 1 82.75 444 ASN B C 1
ATOM 7187 O O . ASN B 1 444 ? 3.514 20.984 4.176 1 82.75 444 ASN B O 1
ATOM 7191 N N . THR B 1 445 ? 1.412 21.578 4.094 1 76.75 445 THR B N 1
ATOM 7192 C CA . THR B 1 445 ? 0.984 20.484 4.953 1 76.75 445 THR B CA 1
ATOM 7193 C C . THR B 1 445 ? 1.199 19.141 4.258 1 76.75 445 THR B C 1
ATOM 7195 O O . THR B 1 445 ? 1.258 18.094 4.914 1 76.75 445 THR B O 1
ATOM 7198 N N . GLU B 1 446 ? 1.335 19.156 2.912 1 82 446 GLU B N 1
ATOM 7199 C CA . GLU B 1 446 ? 1.549 17.922 2.168 1 82 446 GLU B CA 1
ATOM 7200 C C . GLU B 1 446 ? 2.959 17.375 2.389 1 82 446 GLU B C 1
ATOM 7202 O O . GLU B 1 446 ? 3.242 16.219 2.072 1 82 446 GLU B O 1
ATOM 7207 N N . ALA B 1 447 ? 3.801 18.219 2.922 1 87.69 447 ALA B N 1
ATOM 7208 C CA . ALA B 1 447 ? 5.207 17.875 3.08 1 87.69 447 ALA B CA 1
ATOM 7209 C C . ALA B 1 447 ? 5.363 16.609 3.941 1 87.69 447 ALA B C 1
ATOM 7211 O O . ALA B 1 447 ? 6.191 15.75 3.646 1 87.69 447 ALA B O 1
ATOM 7212 N N . VAL B 1 448 ? 4.555 16.5 4.961 1 89.25 448 VAL B N 1
ATOM 7213 C CA . VAL B 1 448 ? 4.66 15.359 5.871 1 89.25 448 VAL B CA 1
ATOM 7214 C C . VAL B 1 448 ? 4.25 14.078 5.148 1 89.25 448 VAL B C 1
ATOM 7216 O O . VAL B 1 448 ? 4.914 13.047 5.277 1 89.25 448 VAL B O 1
ATOM 7219 N N . CYS B 1 449 ? 3.16 14.141 4.367 1 85.94 449 CYS B N 1
ATOM 7220 C CA . CYS B 1 449 ? 2.691 12.977 3.625 1 85.94 449 CYS B CA 1
ATOM 7221 C C . CYS B 1 449 ? 3.723 12.531 2.592 1 85.94 449 CYS B C 1
ATOM 7223 O O . CYS B 1 449 ? 4.027 11.344 2.477 1 85.94 449 CYS B O 1
ATOM 7225 N N . LYS B 1 450 ? 4.223 13.508 1.876 1 85.94 450 LYS B N 1
ATOM 7226 C CA . LYS B 1 450 ? 5.254 13.203 0.887 1 85.94 450 LYS B CA 1
ATOM 7227 C C . LYS B 1 450 ? 6.48 12.586 1.545 1 85.94 450 LYS B C 1
ATOM 7229 O O . LYS B 1 450 ? 7.055 11.625 1.022 1 85.94 450 LYS B O 1
ATOM 7234 N N . PHE B 1 451 ? 6.848 13.211 2.652 1 92.81 451 PHE B N 1
ATOM 7235 C CA . PHE B 1 451 ? 7.969 12.703 3.438 1 92.81 451 PHE B CA 1
ATOM 7236 C C . PHE B 1 451 ? 7.746 11.242 3.818 1 92.81 451 PHE B C 1
ATOM 7238 O O . PHE B 1 451 ? 8.625 10.406 3.631 1 92.81 451 PHE B O 1
ATOM 7245 N N . LEU B 1 452 ? 6.562 10.883 4.328 1 91.56 452 LEU B N 1
ATOM 7246 C CA . LEU B 1 452 ? 6.234 9.531 4.777 1 91.56 452 LEU B CA 1
ATOM 7247 C C . LEU B 1 452 ? 6.266 8.547 3.611 1 91.56 452 LEU B C 1
ATOM 7249 O O . LEU B 1 452 ? 6.758 7.426 3.756 1 91.56 452 LEU B O 1
ATOM 7253 N N . ILE B 1 453 ? 5.754 8.945 2.5 1 87.81 453 ILE B N 1
ATOM 7254 C CA . ILE B 1 453 ? 5.719 8.078 1.328 1 87.81 453 ILE B CA 1
ATOM 7255 C C . ILE B 1 453 ? 7.141 7.781 0.86 1 87.81 453 ILE B C 1
ATOM 7257 O O . ILE B 1 453 ? 7.5 6.625 0.63 1 87.81 453 ILE B O 1
ATOM 7261 N N . GLN B 1 454 ? 7.953 8.82 0.78 1 91.25 454 GLN B N 1
ATOM 7262 C CA . GLN B 1 454 ? 9.336 8.648 0.335 1 91.25 454 GLN B CA 1
ATOM 7263 C C . GLN B 1 454 ? 10.125 7.801 1.327 1 91.25 454 GLN B C 1
ATOM 7265 O O . GLN B 1 454 ? 10.898 6.926 0.928 1 91.25 454 GLN B O 1
ATOM 7270 N N . LEU B 1 455 ? 9.969 8.094 2.592 1 95.25 455 LEU B N 1
ATOM 7271 C CA . LEU B 1 455 ? 10.602 7.277 3.627 1 95.25 455 LEU B CA 1
ATOM 7272 C C . LEU B 1 455 ? 10.203 5.812 3.488 1 95.25 455 LEU B C 1
ATOM 7274 O O . LEU B 1 455 ? 11.055 4.926 3.559 1 95.25 455 LEU B O 1
ATOM 7278 N N . SER B 1 456 ? 8.922 5.578 3.238 1 90.44 456 SER B N 1
ATOM 7279 C CA . SER B 1 456 ? 8.422 4.215 3.105 1 90.44 456 SER B CA 1
ATOM 7280 C C . SER B 1 456 ? 9.055 3.506 1.915 1 90.44 456 SER B C 1
ATOM 7282 O O . SER B 1 456 ? 9.391 2.322 1.995 1 90.44 456 SER B O 1
ATOM 7284 N N . MET B 1 457 ? 9.188 4.23 0.859 1 87.44 457 MET B N 1
ATOM 7285 C CA . MET B 1 457 ? 9.789 3.652 -0.338 1 87.44 457 MET B CA 1
ATOM 7286 C C . MET B 1 457 ? 11.234 3.244 -0.075 1 87.44 457 MET B C 1
ATOM 7288 O O . MET B 1 457 ? 11.617 2.105 -0.345 1 87.44 457 MET B O 1
ATOM 7292 N N . ASP B 1 458 ? 12.016 4.117 0.47 1 91 458 ASP B N 1
ATOM 7293 C CA . ASP B 1 458 ? 13.422 3.838 0.722 1 91 458 ASP B CA 1
ATOM 7294 C C . ASP B 1 458 ? 13.586 2.783 1.812 1 91 458 ASP B C 1
ATOM 7296 O O . ASP B 1 458 ? 14.453 1.906 1.709 1 91 458 ASP B O 1
ATOM 7300 N N . PHE B 1 459 ? 12.812 2.83 2.789 1 94.31 459 PHE B N 1
ATOM 7301 C CA . PHE B 1 459 ? 12.867 1.822 3.842 1 94.31 459 PHE B CA 1
ATOM 7302 C C . PHE B 1 459 ? 12.531 0.443 3.289 1 94.31 459 PHE B C 1
ATOM 7304 O O . PHE B 1 459 ? 13.219 -0.536 3.582 1 94.31 459 PHE B O 1
ATOM 7311 N N . SER B 1 460 ? 11.398 0.431 2.594 1 86.75 460 SER B N 1
ATOM 7312 C CA . SER B 1 460 ? 10.977 -0.842 2.02 1 86.75 460 SER B CA 1
ATOM 7313 C C . SER B 1 460 ? 12.07 -1.449 1.152 1 86.75 460 SER B C 1
ATOM 7315 O O . SER B 1 460 ? 12.32 -2.654 1.207 1 86.75 460 SER B O 1
ATOM 7317 N N . SER B 1 461 ? 12.688 -0.639 0.396 1 83.5 461 SER B N 1
ATOM 7318 C CA . SER B 1 461 ? 13.789 -1.097 -0.443 1 83.5 461 SER B CA 1
ATOM 7319 C C . SER B 1 461 ? 14.93 -1.648 0.401 1 83.5 461 SER B C 1
ATOM 7321 O O . SER B 1 461 ? 15.453 -2.732 0.122 1 83.5 461 SER B O 1
ATOM 7323 N N . TYR B 1 462 ? 15.344 -0.958 1.438 1 88.69 462 TYR B N 1
ATOM 7324 C CA . TYR B 1 462 ? 16.391 -1.396 2.35 1 88.69 462 TYR B CA 1
ATOM 7325 C C . TYR B 1 462 ? 16.016 -2.697 3.041 1 88.69 462 TYR B C 1
ATOM 7327 O O . TYR B 1 462 ? 16.812 -3.633 3.109 1 88.69 462 TYR B O 1
ATOM 7335 N N . TYR B 1 463 ? 14.797 -2.73 3.51 1 87.94 463 TYR B N 1
ATOM 7336 C CA . TYR B 1 463 ? 14.305 -3.855 4.297 1 87.94 463 TYR B CA 1
ATOM 7337 C C . TYR B 1 463 ? 14.266 -5.129 3.465 1 87.94 463 TYR B C 1
ATOM 7339 O O . TYR B 1 463 ? 14.5 -6.227 3.98 1 87.94 463 TYR B O 1
ATOM 7347 N N . ASN B 1 464 ? 13.945 -4.973 2.238 1 76.62 464 ASN B N 1
ATOM 7348 C CA . ASN B 1 464 ? 13.891 -6.121 1.341 1 76.62 464 ASN B CA 1
ATOM 7349 C C . ASN B 1 464 ? 15.281 -6.652 1.019 1 76.62 464 ASN B C 1
ATOM 7351 O O . ASN B 1 464 ? 15.453 -7.84 0.735 1 76.62 464 ASN B O 1
ATOM 7355 N N . ARG B 1 465 ? 16.266 -5.82 1.161 1 75.62 465 ARG B N 1
ATOM 7356 C CA . ARG B 1 465 ? 17.625 -6.176 0.755 1 75.62 465 ARG B CA 1
ATOM 7357 C C . ARG B 1 465 ? 18.438 -6.707 1.938 1 75.62 465 ARG B C 1
ATOM 7359 O O . ARG B 1 465 ? 19.297 -7.574 1.771 1 75.62 465 ARG B O 1
ATOM 7366 N N . VAL B 1 466 ? 18.141 -6.156 3.021 1 83.69 466 VAL B N 1
ATOM 7367 C CA . VAL B 1 466 ? 18.984 -6.449 4.172 1 83.69 466 VAL B CA 1
ATOM 7368 C C . VAL B 1 466 ? 18.203 -7.285 5.188 1 83.69 466 VAL B C 1
ATOM 7370 O O . VAL B 1 466 ? 17.109 -6.91 5.598 1 83.69 466 VAL B O 1
ATOM 7373 N N . HIS B 1 467 ? 18.859 -8.422 5.492 1 84.19 467 HIS B N 1
ATOM 7374 C CA . HIS B 1 467 ? 18.281 -9.25 6.551 1 84.19 467 HIS B CA 1
ATOM 7375 C C . HIS B 1 467 ? 18.719 -8.75 7.93 1 84.19 467 HIS B C 1
ATOM 7377 O O . HIS B 1 467 ? 19.875 -8.906 8.312 1 84.19 467 HIS B O 1
ATOM 7383 N N . VAL B 1 468 ? 17.812 -8.273 8.68 1 92.31 468 VAL B N 1
ATOM 7384 C CA . VAL B 1 468 ? 18.141 -7.633 9.945 1 92.31 468 VAL B CA 1
ATOM 7385 C C . VAL B 1 468 ? 18.312 -8.695 11.031 1 92.31 468 VAL B C 1
ATOM 7387 O O . VAL B 1 468 ? 19.328 -8.719 11.727 1 92.31 468 VAL B O 1
ATOM 7390 N N . LEU B 1 469 ? 17.297 -9.562 11.133 1 92.31 469 LEU B N 1
ATOM 7391 C CA . LEU B 1 469 ? 17.391 -10.656 12.094 1 92.31 469 LEU B CA 1
ATOM 7392 C C . LEU B 1 469 ? 17.984 -11.906 11.445 1 92.31 469 LEU B C 1
ATOM 7394 O O . LEU B 1 469 ? 17.312 -12.578 10.664 1 92.31 469 LEU B O 1
ATOM 7398 N N . GLY B 1 470 ? 19.219 -12.164 11.656 1 86.81 470 GLY B N 1
ATOM 7399 C CA . GLY B 1 470 ? 19.906 -13.297 11.062 1 86.81 470 GLY B CA 1
ATOM 7400 C C . GLY B 1 470 ? 20.094 -14.453 12.031 1 86.81 470 GLY B C 1
ATOM 7401 O O . GLY B 1 470 ? 19.375 -14.562 13.023 1 86.81 470 GLY B O 1
ATOM 7402 N N . GLU B 1 471 ? 21.016 -15.367 11.648 1 88.44 471 GLU B N 1
ATOM 7403 C CA . GLU B 1 471 ? 21.359 -16.5 12.5 1 88.44 471 GLU B CA 1
ATOM 7404 C C . GLU B 1 471 ? 21.922 -16.016 13.836 1 88.44 471 GLU B C 1
ATOM 7406 O O . GLU B 1 471 ? 22.625 -15 13.898 1 88.44 471 GLU B O 1
ATOM 7411 N N . PRO B 1 472 ? 21.578 -16.75 14.82 1 92.88 472 PRO B N 1
ATOM 7412 C CA . PRO B 1 472 ? 21.984 -16.328 16.172 1 92.88 472 PRO B CA 1
ATOM 7413 C C . PRO B 1 472 ? 23.438 -16.641 16.469 1 92.88 472 PRO B C 1
ATOM 7415 O O . PRO B 1 472 ? 23.734 -17.391 17.406 1 92.88 472 PRO B O 1
ATOM 7418 N N . PHE B 1 473 ? 24.312 -16.078 15.75 1 93.94 473 PHE B N 1
ATOM 7419 C CA . PHE B 1 473 ? 25.734 -16.203 15.992 1 93.94 473 PHE B CA 1
ATOM 7420 C C . PHE B 1 473 ? 26.297 -14.938 16.625 1 93.94 473 PHE B C 1
ATOM 7422 O O . PHE B 1 473 ? 25.969 -13.828 16.188 1 93.94 473 PHE B O 1
ATOM 7429 N N . PRO B 1 474 ? 27.156 -15.102 17.547 1 93.38 474 PRO B N 1
ATOM 7430 C CA . PRO B 1 474 ? 27.656 -13.953 18.312 1 93.38 474 PRO B CA 1
ATOM 7431 C C . PRO B 1 474 ? 28.312 -12.898 17.422 1 93.38 474 PRO B C 1
ATOM 7433 O O . PRO B 1 474 ? 28.141 -11.695 17.672 1 93.38 474 PRO B O 1
ATOM 7436 N N . HIS B 1 475 ? 29 -13.289 16.438 1 92.94 475 HIS B N 1
ATOM 7437 C CA . HIS B 1 475 ? 29.734 -12.328 15.617 1 92.94 475 HIS B CA 1
ATOM 7438 C C . HIS B 1 475 ? 28.797 -11.492 14.758 1 92.94 475 HIS B C 1
ATOM 7440 O O . HIS B 1 475 ? 29.203 -10.469 14.195 1 92.94 475 HIS B O 1
ATOM 7446 N N . LEU B 1 476 ? 27.578 -11.938 14.656 1 93.75 476 LEU B N 1
ATOM 7447 C CA . LEU B 1 476 ? 26.609 -11.227 13.836 1 93.75 476 LEU B CA 1
ATOM 7448 C C . LEU B 1 476 ? 25.781 -10.258 14.68 1 93.75 476 LEU B C 1
ATOM 7450 O O . LEU B 1 476 ? 25.094 -9.391 14.141 1 93.75 476 LEU B O 1
ATOM 7454 N N . PHE B 1 477 ? 25.875 -10.281 15.969 1 95.75 477 PHE B N 1
ATOM 7455 C CA . PHE B 1 477 ? 25.016 -9.531 16.859 1 95.75 477 PHE B CA 1
ATOM 7456 C C . PHE B 1 477 ? 25.312 -8.039 16.781 1 95.75 477 PHE B C 1
ATOM 7458 O O . PHE B 1 477 ? 24.406 -7.207 16.859 1 95.75 477 PHE B O 1
ATOM 7465 N N . GLU B 1 478 ? 26.562 -7.75 16.641 1 95.31 478 GLU B N 1
ATOM 7466 C CA . GLU B 1 478 ? 26.938 -6.34 16.609 1 95.31 478 GLU B CA 1
ATOM 7467 C C . GLU B 1 478 ? 26.234 -5.598 15.484 1 95.31 478 GLU B C 1
ATOM 7469 O O . GLU B 1 478 ? 25.656 -4.527 15.695 1 95.31 478 GLU B O 1
ATOM 7474 N N . GLN B 1 479 ? 26.281 -6.18 14.359 1 96.5 479 GLN B N 1
ATOM 7475 C CA . GLN B 1 479 ? 25.625 -5.57 13.203 1 96.5 479 GLN B CA 1
ATOM 7476 C C . GLN B 1 479 ? 24.109 -5.574 13.359 1 96.5 479 GLN B C 1
ATOM 7478 O O . GLN B 1 479 ? 23.453 -4.586 13.039 1 96.5 479 GLN B O 1
ATOM 7483 N N . MET B 1 480 ? 23.609 -6.602 13.844 1 97.06 480 MET B N 1
ATOM 7484 C CA . MET B 1 480 ? 22.172 -6.723 14.062 1 97.06 480 MET B CA 1
ATOM 7485 C C . MET B 1 480 ? 21.672 -5.637 15.016 1 97.06 480 MET B C 1
ATOM 7487 O O . MET B 1 480 ? 20.672 -4.973 14.742 1 97.06 480 MET B O 1
ATOM 7491 N N . PHE B 1 481 ? 22.406 -5.441 16.062 1 97.69 481 PHE B N 1
ATOM 7492 C CA . PHE B 1 481 ? 22.016 -4.465 17.078 1 97.69 481 PHE B CA 1
ATOM 7493 C C . PHE B 1 481 ? 22.094 -3.049 16.516 1 97.69 481 PHE B C 1
ATOM 7495 O O . PHE B 1 481 ? 21.219 -2.219 16.781 1 97.69 481 PHE B O 1
ATOM 7502 N N . ALA B 1 482 ? 23.141 -2.795 15.766 1 97.38 482 ALA B N 1
ATOM 7503 C CA . ALA B 1 482 ? 23.25 -1.482 15.133 1 97.38 482 ALA B CA 1
ATOM 7504 C C . ALA B 1 482 ? 22.078 -1.223 14.188 1 97.38 482 ALA B C 1
ATOM 7506 O O . ALA B 1 482 ? 21.516 -0.127 14.18 1 97.38 482 ALA B O 1
ATOM 7507 N N . ARG B 1 483 ? 21.734 -2.238 13.453 1 97.94 483 ARG B N 1
ATOM 7508 C CA . ARG B 1 483 ? 20.609 -2.121 12.531 1 97.94 483 ARG B CA 1
ATOM 7509 C C . ARG B 1 483 ? 19.297 -1.92 13.289 1 97.94 483 ARG B C 1
ATOM 7511 O O . ARG B 1 483 ? 18.453 -1.112 12.883 1 97.94 483 ARG B O 1
ATOM 7518 N N . LEU B 1 484 ? 19.156 -2.627 14.352 1 97.94 484 LEU B N 1
ATOM 7519 C CA . LEU B 1 484 ? 17.938 -2.498 15.156 1 97.94 484 LEU B CA 1
ATOM 7520 C C . LEU B 1 484 ? 17.812 -1.092 15.727 1 97.94 484 LEU B C 1
ATOM 7522 O O . LEU B 1 484 ? 16.719 -0.529 15.773 1 97.94 484 LEU B O 1
ATOM 7526 N N . GLN B 1 485 ? 18.906 -0.563 16.141 1 97.25 485 GLN B N 1
ATOM 7527 C CA . GLN B 1 485 ? 18.875 0.794 16.688 1 97.25 485 GLN B CA 1
ATOM 7528 C C . GLN B 1 485 ? 18.5 1.803 15.594 1 97.25 485 GLN B C 1
ATOM 7530 O O . GLN B 1 485 ? 17.734 2.732 15.844 1 97.25 485 GLN B O 1
ATOM 7535 N N . LEU B 1 486 ? 19.094 1.659 14.461 1 97.88 486 LEU B N 1
ATOM 7536 C CA . LEU B 1 486 ? 18.734 2.508 13.328 1 97.88 486 LEU B CA 1
ATOM 7537 C C . LEU B 1 486 ? 17.25 2.414 13.016 1 97.88 486 LEU B C 1
ATOM 7539 O O . LEU B 1 486 ? 16.578 3.438 12.859 1 97.88 486 LEU B O 1
ATOM 7543 N N . LEU B 1 487 ? 16.734 1.205 13.039 1 97.81 487 LEU B N 1
ATOM 7544 C CA . LEU B 1 487 ? 15.352 0.979 12.656 1 97.81 487 LEU B CA 1
ATOM 7545 C C . LEU B 1 487 ? 14.406 1.433 13.766 1 97.81 487 LEU B C 1
ATOM 7547 O O . LEU B 1 487 ? 13.266 1.816 13.492 1 97.81 487 LEU B O 1
ATOM 7551 N N . ALA B 1 488 ? 14.867 1.402 14.953 1 96.94 488 ALA B N 1
ATOM 7552 C CA . ALA B 1 488 ? 14.086 1.993 16.031 1 96.94 488 ALA B CA 1
ATOM 7553 C C . ALA B 1 488 ? 13.883 3.49 15.812 1 96.94 488 ALA B C 1
ATOM 7555 O O . ALA B 1 488 ? 12.789 4.016 16.031 1 96.94 488 ALA B O 1
ATOM 7556 N N . ALA B 1 489 ? 14.953 4.137 15.445 1 96.69 489 ALA B N 1
ATOM 7557 C CA . ALA B 1 489 ? 14.859 5.566 15.148 1 96.69 489 ALA B CA 1
ATOM 7558 C C . ALA B 1 489 ? 13.906 5.816 13.984 1 96.69 489 ALA B C 1
ATOM 7560 O O . ALA B 1 489 ? 13.125 6.777 14 1 96.69 489 ALA B O 1
ATOM 7561 N N . VAL B 1 490 ? 13.953 4.965 12.961 1 97.38 490 VAL B N 1
ATOM 7562 C CA . VAL B 1 490 ? 13.055 5.078 11.812 1 97.38 490 VAL B CA 1
ATOM 7563 C C . VAL B 1 490 ? 11.609 4.902 12.266 1 97.38 490 VAL B C 1
ATOM 7565 O O . VAL B 1 490 ? 10.727 5.66 11.859 1 97.38 490 VAL B O 1
ATOM 7568 N N . ARG B 1 491 ? 11.367 3.912 13.07 1 95.94 491 ARG B N 1
ATOM 7569 C CA . ARG B 1 491 ? 10.031 3.672 13.617 1 95.94 491 ARG B CA 1
ATOM 7570 C C . ARG B 1 491 ? 9.516 4.902 14.359 1 95.94 491 ARG B C 1
ATOM 7572 O O . ARG B 1 491 ? 8.359 5.297 14.18 1 95.94 491 ARG B O 1
ATOM 7579 N N . ASP B 1 492 ? 10.336 5.496 15.133 1 94.88 492 ASP B N 1
ATOM 7580 C CA . ASP B 1 492 ? 9.945 6.68 15.891 1 94.88 492 ASP B CA 1
ATOM 7581 C C . ASP B 1 492 ? 9.555 7.824 14.961 1 94.88 492 ASP B C 1
ATOM 7583 O O . ASP B 1 492 ? 8.602 8.555 15.242 1 94.88 492 ASP B O 1
ATOM 7587 N N . VAL B 1 493 ? 10.32 7.953 13.93 1 95.31 493 VAL B N 1
ATOM 7588 C CA . VAL B 1 493 ? 10.016 8.992 12.961 1 95.31 493 VAL B CA 1
ATOM 7589 C C . VAL B 1 493 ? 8.656 8.719 12.32 1 95.31 493 VAL B C 1
ATOM 7591 O O . VAL B 1 493 ? 7.84 9.633 12.156 1 95.31 493 VAL B O 1
ATOM 7594 N N . PHE B 1 494 ? 8.383 7.43 11.969 1 94.12 494 PHE B N 1
ATOM 7595 C CA . PHE B 1 494 ? 7.074 7.055 11.445 1 94.12 494 PHE B CA 1
ATOM 7596 C C . PHE B 1 494 ? 5.969 7.449 12.414 1 94.12 494 PHE B C 1
ATOM 7598 O O . PHE B 1 494 ? 4.996 8.102 12.031 1 94.12 494 PHE B O 1
ATOM 7605 N N . HIS B 1 495 ? 6.145 7.121 13.633 1 92.5 495 HIS B N 1
ATOM 7606 C CA . HIS B 1 495 ? 5.125 7.367 14.648 1 92.5 495 HIS B CA 1
ATOM 7607 C C . HIS B 1 495 ? 4.895 8.859 14.852 1 92.5 495 HIS B C 1
ATOM 7609 O O . HIS B 1 495 ? 3.752 9.312 14.922 1 92.5 495 HIS B O 1
ATOM 7615 N N . SER B 1 496 ? 5.984 9.594 14.914 1 91.44 496 SER B N 1
ATOM 7616 C CA . SER B 1 496 ? 5.879 11.031 15.125 1 91.44 496 SER B CA 1
ATOM 7617 C C . SER B 1 496 ? 5.172 11.711 13.961 1 91.44 496 SER B C 1
ATOM 7619 O O . SER B 1 496 ? 4.301 12.562 14.164 1 91.44 496 SER B O 1
ATOM 7621 N N . ALA B 1 497 ? 5.609 11.352 12.773 1 90.88 497 ALA B N 1
ATOM 7622 C CA . ALA B 1 497 ? 4.984 11.945 11.594 1 90.88 497 ALA B CA 1
ATOM 7623 C C . ALA B 1 497 ? 3.51 11.562 11.5 1 90.88 497 ALA B C 1
ATOM 7625 O O . ALA B 1 497 ? 2.658 12.422 11.242 1 90.88 497 ALA B O 1
ATOM 7626 N N . LEU B 1 498 ? 3.168 10.297 11.75 1 87.5 498 LEU B N 1
ATOM 7627 C CA . LEU B 1 498 ? 1.788 9.82 11.703 1 87.5 498 LEU B CA 1
ATOM 7628 C C . LEU B 1 498 ? 0.948 10.484 12.789 1 87.5 498 LEU B C 1
ATOM 7630 O O . LEU B 1 498 ? -0.243 10.734 12.594 1 87.5 498 LEU B O 1
ATOM 7634 N N . ALA B 1 499 ? 1.534 10.719 13.891 1 86.06 499 ALA B N 1
ATOM 7635 C CA . ALA B 1 499 ? 0.827 11.375 14.992 1 86.06 499 ALA B CA 1
ATOM 7636 C C . ALA B 1 499 ? 0.319 12.75 14.578 1 86.06 499 ALA B C 1
ATOM 7638 O O . ALA B 1 499 ? -0.756 13.18 15.008 1 86.06 499 ALA B O 1
ATOM 7639 N N . THR B 1 500 ? 1.094 13.414 13.758 1 84.69 500 THR B N 1
ATOM 7640 C CA . THR B 1 500 ? 0.662 14.727 13.297 1 84.69 500 THR B CA 1
ATOM 7641 C C . THR B 1 500 ? -0.582 14.609 12.422 1 84.69 500 THR B C 1
ATOM 7643 O O . THR B 1 500 ? -1.3 15.594 12.219 1 84.69 500 THR B O 1
ATOM 7646 N N . LEU B 1 501 ? -0.85 13.43 11.93 1 80.88 501 LEU B N 1
ATOM 7647 C CA . LEU B 1 501 ? -1.997 13.172 11.062 1 80.88 501 LEU B CA 1
ATOM 7648 C C . LEU B 1 501 ? -3.084 12.414 11.812 1 80.88 501 LEU B C 1
ATOM 7650 O O . LEU B 1 501 ? -4.086 12 11.219 1 80.88 501 LEU B O 1
ATOM 7654 N N . HIS B 1 502 ? -2.877 12.117 13.07 1 79.62 502 HIS B N 1
ATOM 7655 C CA . HIS B 1 502 ? -3.791 11.359 13.914 1 79.62 502 HIS B CA 1
ATOM 7656 C C . HIS B 1 502 ? -4.043 9.969 13.336 1 79.62 502 HIS B C 1
ATOM 7658 O O . HIS B 1 502 ? -5.184 9.5 13.297 1 79.62 502 HIS B O 1
ATOM 7664 N N . LEU B 1 503 ? -3.111 9.469 12.75 1 79 503 LEU B N 1
ATOM 7665 C CA . LEU B 1 503 ? -3.189 8.109 12.219 1 79 503 LEU B CA 1
ATOM 7666 C C . LEU B 1 503 ? -2.361 7.148 13.062 1 79 503 LEU B C 1
ATOM 7668 O O . LEU B 1 503 ? -1.141 7.066 12.898 1 79 503 LEU B O 1
ATOM 7672 N N . PRO B 1 504 ? -3.016 6.477 13.844 1 80.56 504 PRO B N 1
ATOM 7673 C CA . PRO B 1 504 ? -2.26 5.523 14.656 1 80.56 504 PRO B CA 1
ATOM 7674 C C . PRO B 1 504 ? -1.798 4.305 13.867 1 80.56 504 PRO B C 1
ATOM 7676 O O . PRO B 1 504 ? -2.523 3.818 12.992 1 80.56 504 PRO B O 1
ATOM 7679 N N . PRO B 1 505 ? -0.61 3.895 14.172 1 79.94 505 PRO B N 1
ATOM 7680 C CA . PRO B 1 505 ? -0.193 2.637 13.547 1 79.94 505 PRO B CA 1
ATOM 7681 C C . PRO B 1 505 ? -1.093 1.463 13.93 1 79.94 505 PRO B C 1
ATOM 7683 O O . PRO B 1 505 ? -1.819 1.533 14.922 1 79.94 505 PRO B O 1
ATOM 7686 N N . LEU B 1 506 ? -1.1 0.436 13.094 1 76.88 506 LEU B N 1
ATOM 7687 C CA . LEU B 1 506 ? -1.955 -0.728 13.305 1 76.88 506 LEU B CA 1
ATOM 7688 C C . LEU B 1 506 ? -1.73 -1.326 14.688 1 76.88 506 LEU B C 1
ATOM 7690 O O . LEU B 1 506 ? -2.674 -1.807 15.32 1 76.88 506 LEU B O 1
ATOM 7694 N N . SER B 1 507 ? -0.545 -1.323 15.148 1 69.88 507 SER B N 1
ATOM 7695 C CA . SER B 1 507 ? -0.209 -1.908 16.438 1 69.88 507 SER B CA 1
ATOM 7696 C C . SER B 1 507 ? -0.833 -1.116 17.594 1 69.88 507 SER B C 1
ATOM 7698 O O . SER B 1 507 ? -0.893 -1.597 18.719 1 69.88 507 SER B O 1
ATOM 7700 N N . GLN B 1 508 ? -1.277 0.07 17.328 1 60.84 508 GLN B N 1
ATOM 7701 C CA . GLN B 1 508 ? -1.834 0.923 18.375 1 60.84 508 GLN B CA 1
ATOM 7702 C C . GLN B 1 508 ? -3.35 1.04 18.234 1 60.84 508 GLN B C 1
ATOM 7704 O O . GLN B 1 508 ? -3.975 1.869 18.891 1 60.84 508 GLN B O 1
ATOM 7709 N N . ILE B 1 509 ? -3.85 0.319 17.281 1 59.72 509 ILE B N 1
ATOM 7710 C CA . ILE B 1 509 ? -5.297 0.353 17.094 1 59.72 509 ILE B CA 1
ATOM 7711 C C . ILE B 1 509 ? -5.945 -0.744 17.938 1 59.72 509 ILE B C 1
ATOM 7713 O O . ILE B 1 509 ? -5.426 -1.859 18.031 1 59.72 509 ILE B O 1
#